Protein AF-0000000075745272 (afdb_homodimer)

InterPro domains:
  IPR007345 Polysaccharide pyruvyl transferase [PF04230] (27-335)

Foldseek 3Di:
DEAEEEEEDAPPQLFLQFVLLVLLQVVVLVVVDPHHYAYEYAYCDFDVVVCVVSVYGYDHFQDHNAVVVCPPHFTALPDPPHPVVRVVVLLVSLLPHQEYEYDDEEQLECVQDDCRTGSVNSLLVSLVSNLVSVRAYEHFAYAHAADDDLVSLVSVLVSQVSHPAAEHAFPVRVVSSVVNVRDHDDYYHAHRSSLRGDADDLCLLVVLCVVLVHDLPQAAEEEEEDAQPVVVVCRVLLLVQVLLLQQVQCVVDVRYAYEYQYSGQRPPHHRRRGSQSVLVVSLVPHPCSVRYGYSDDRDHNNSSLSNLLSHQEYEYADQVSCSSNLSSLHHYAYAYPDVVSCRNCVLLVNSVSYHHSSDHSVVPNVVVVVCSVVVVVRSVSSNVSSVVSNVRSCVSNVSRVVSSD/DEAEEEEEDAPPQLFLQFVLLVLLQVVVLVVVDPHHYAYEYAYCDFDPVSCVVSVYGYDHFQDHNAVVVCPPHFTALPDPPHPVVRVVVLLVSLLPHQEYEYDDEEQLECVQDDCRDGSVNSLLVSLVSNLVSVRAYEHFAYAHAADDDLVSLVSVLVSQVSHPAYEHAFPVRVVSSVVNVHDHDDYYHAHRSSLRGDADDLCLLVVLCVVLVHDLPQAAEEEEEDAQPVVVVCRVLLLVQVLLLQQVQCVVDVRYAYEYQYSGQRPPHHRRRGSQSVLVVSLVVHPCSVRYGYSDDRDHNNSSLSNLLSHQEYEYADQVSCSSNLSSLHHYAYAYPDVVSCRNCVLLVNSVSYHHSSDHSVVVNVVVVVCSVVVVVRSVSSNVSSVVSNVRSCVSNVSRVVSSD

Radius of gyration: 34.58 Å; Cα contacts (8 Å, |Δi|>4): 1620; chains: 2; bounding box: 52×107×75 Å

Secondary structure (DSSP, 8-state):
--EEEEEESSTTSSBHHHHHHHHHHHHHHHHH-SS-EEEEEEESS--HHHHHHHT-EEEE-SS-SSHHHHTT--STTSSTTS-THHHHHHHHHHHH-SEEEEEEEEEE--TT-BTTBSHHHHHHHHHHHHHHHT--EEEEEEEEPPP--HHHHHHHHHHHHHSSEEEES-HHHHHHHHHTTPPP-S-EE---GGGGSPPPPTTHHHHHHHHTT---TT-EEEEEE----GGGT-HHHHHHHHHHHHHHHHHH-TTEEEEE--SBB--SS-GGGBHHHHHHHHHTTSS-GGGEEE--S---HHHHHHHGGG-SEEEESSHHHHHHHHHTT--EEEEESSHHHHHHHHHTT-GGGEEETT--HHHHHHHHHHHHHTHHHHHHHHHHHHHHHHHHTHHHHHHHHHHH-/--EEEEEESSTTSSBHHHHHHHHHHHHHHHHH-SS-EEEEEEESS--HHHHHHHT-EEEE-SS-SSHHHHTT--STTSSTTS-HHHHHHHHHHHHH-SEEEEEEEEEE--TT-BTTBSHHHHHHHHHHHHHHHT--EEEEEEEEPPP--HHHHHHHHHHHHHSSEEEES-HHHHHHHHHTTPPP-S-EE---GGGGSPPPPTTHHHHHHHHTT---TT-EEEEEE----GGGT-HHHHHHHHHHHHHHHHHH-TTEEEEE--SBB--SS-GGGBHHHHHHHHHTTSS-GGGEEE--S---HHHHHHHGGG-SEEEESSHHHHHHHHHTT--EEEEESSHHHHHHHHHTT-GGGEEETT--HHHHHHHHHHHHHTHHHHHHHHHHHHHHHHHHTHHHHHHHHHHH-

Nearest PDB structures (foldseek):
  7ya2-assembly1_A  TM=5.835E-01  e=8.149E-07  Staphylococcus aureus subsp. aureus str. Newman
  6j7j-assembly1_A  TM=4.732E-01  e=2.424E-05  Pseudomonas aeruginosa PAO1
  6j7l-assembly1_A  TM=5.067E-01  e=7.510E-05  Pseudomonas aeruginosa PAO1
  2xj9-assembly1_B  TM=1.996E-01  e=5.469E+00  Caulobacter vibrioides
  2xa1-assembly2_B  TM=6.277E-01  e=3.450E-08  Pyrococcus horikoshii

pLDDT: mean 94.61, std 5.27, range [66.75, 98.81]

Structure (mmCIF, N/CA/C/O backbone):
data_AF-0000000075745272-model_v1
#
loop_
_entity.id
_entity.type
_entity.pdbx_description
1 polymer 'Polysaccharide pyruvyl transferase domain-containing protein'
#
loop_
_atom_site.group_PDB
_atom_site.id
_atom_site.type_symbol
_atom_site.label_atom_id
_atom_site.label_alt_id
_atom_site.label_comp_id
_atom_site.label_asym_id
_atom_site.label_entity_id
_atom_site.label_seq_id
_atom_site.pdbx_PDB_ins_code
_atom_site.Cartn_x
_atom_site.Cartn_y
_atom_site.Cartn_z
_atom_site.occupancy
_atom_site.B_iso_or_equiv
_atom_site.auth_seq_id
_atom_site.auth_comp_id
_atom_site.auth_asym_id
_atom_site.auth_atom_id
_atom_site.pdbx_PDB_model_num
ATOM 1 N N . MET A 1 1 ? 28.438 10.094 15.43 1 71 1 MET A N 1
ATOM 2 C CA . MET A 1 1 ? 27.406 9.445 14.641 1 71 1 MET A CA 1
ATOM 3 C C . MET A 1 1 ? 26.125 10.281 14.633 1 71 1 MET A C 1
ATOM 5 O O . MET A 1 1 ? 25.719 10.805 15.672 1 71 1 MET A O 1
ATOM 9 N N . SER A 1 2 ? 25.609 10.828 13.469 1 90.88 2 SER A N 1
ATOM 10 C CA . SER A 1 2 ? 24.516 11.781 13.352 1 90.88 2 SER A CA 1
ATOM 11 C C . SER A 1 2 ? 23.188 11.07 13.125 1 90.88 2 SER A C 1
ATOM 13 O O . SER A 1 2 ? 23.141 9.953 12.609 1 90.88 2 SER A O 1
ATOM 15 N N . TYR A 1 3 ? 22.141 11.625 13.781 1 96.81 3 TYR A N 1
ATOM 16 C CA . TYR A 1 3 ? 20.781 11.148 13.516 1 96.81 3 TYR A CA 1
ATOM 17 C C . TYR A 1 3 ? 20.203 11.82 12.281 1 96.81 3 TYR A C 1
ATOM 19 O O . TYR A 1 3 ? 20.406 13.023 12.062 1 96.81 3 TYR A O 1
ATOM 27 N N . ASN A 1 4 ? 19.562 10.992 11.469 1 98 4 ASN A N 1
ATOM 28 C CA . ASN A 1 4 ? 18.797 11.5 10.328 1 98 4 ASN A CA 1
ATOM 29 C C . ASN A 1 4 ? 17.297 11.344 10.555 1 98 4 ASN A C 1
ATOM 31 O O . ASN A 1 4 ? 16.781 10.227 10.648 1 98 4 ASN A O 1
ATOM 35 N N . ILE A 1 5 ? 16.609 12.492 10.617 1 98.56 5 ILE A N 1
ATOM 36 C CA . ILE A 1 5 ? 15.172 12.484 10.867 1 98.56 5 ILE A CA 1
ATOM 37 C C . ILE A 1 5 ? 14.438 13.094 9.672 1 98.56 5 ILE A C 1
ATOM 39 O O . ILE A 1 5 ? 14.805 14.172 9.195 1 98.56 5 ILE A O 1
ATOM 43 N N . LEU A 1 6 ? 13.469 12.391 9.195 1 98.56 6 LEU A N 1
ATOM 44 C CA . LEU A 1 6 ? 12.633 12.891 8.117 1 98.56 6 LEU A CA 1
ATOM 45 C C . LEU A 1 6 ? 11.32 13.453 8.664 1 98.56 6 LEU A C 1
ATOM 47 O O . LEU A 1 6 ? 10.711 12.859 9.555 1 98.56 6 LEU A O 1
ATOM 51 N N . LEU A 1 7 ? 10.938 14.594 8.164 1 98.38 7 LEU A N 1
ATOM 52 C CA . LEU A 1 7 ? 9.664 15.211 8.516 1 98.38 7 LEU A CA 1
ATOM 53 C C . LEU A 1 7 ? 8.766 15.336 7.289 1 98.38 7 LEU A C 1
ATOM 55 O O . LEU A 1 7 ? 9.242 15.641 6.191 1 98.38 7 LEU A O 1
ATOM 59 N N . TYR A 1 8 ? 7.547 15.023 7.438 1 97.31 8 TYR A N 1
ATOM 60 C CA . TYR A 1 8 ? 6.531 15.156 6.398 1 97.31 8 TYR A CA 1
ATOM 61 C C . TYR A 1 8 ? 5.262 15.797 6.953 1 97.31 8 TYR A C 1
ATOM 63 O O . TYR A 1 8 ? 4.699 15.312 7.938 1 97.31 8 TYR A O 1
ATOM 71 N N . GLY A 1 9 ? 4.781 16.859 6.402 1 93.5 9 GLY A N 1
ATOM 72 C CA . GLY A 1 9 ? 3.607 17.609 6.812 1 93.5 9 GLY A CA 1
ATOM 73 C C . GLY A 1 9 ? 3.289 18.766 5.883 1 93.5 9 GLY A C 1
ATOM 74 O O . GLY A 1 9 ? 3.645 18.734 4.703 1 93.5 9 GLY A O 1
ATOM 75 N N . GLY A 1 10 ? 2.406 19.672 6.32 1 91.19 10 GLY A N 1
ATOM 76 C CA . GLY A 1 10 ? 2.023 20.828 5.523 1 91.19 10 GLY A CA 1
ATOM 77 C C . GLY A 1 10 ? 3.039 21.953 5.578 1 91.19 10 GLY A C 1
ATOM 78 O O . GLY A 1 10 ? 2.678 23.109 5.793 1 91.19 10 GLY A O 1
ATOM 79 N N . TYR A 1 11 ? 4.293 21.609 5.246 1 92.12 11 TYR A N 1
ATOM 80 C CA . TYR A 1 11 ? 5.367 22.578 5.438 1 92.12 11 TYR A CA 1
ATOM 81 C C . TYR A 1 11 ? 5.641 23.359 4.156 1 92.12 11 TYR A C 1
ATOM 83 O O . TYR A 1 11 ? 5.285 22.906 3.064 1 92.12 11 TYR A O 1
ATOM 91 N N . THR A 1 12 ? 6.207 24.516 4.281 1 89.88 12 THR A N 1
ATOM 92 C CA . THR A 1 12 ? 6.684 25.406 3.219 1 89.88 12 THR A CA 1
ATOM 93 C C . THR A 1 12 ? 5.512 25.984 2.432 1 89.88 12 THR A C 1
ATOM 95 O O . THR A 1 12 ? 5.676 26.406 1.286 1 89.88 12 THR A O 1
ATOM 98 N N . LEU A 1 13 ? 4.332 25.906 2.959 1 89.5 13 LEU A N 1
ATOM 99 C CA . LEU A 1 13 ? 3.154 26.469 2.309 1 89.5 13 LEU A CA 1
ATOM 100 C C . LEU A 1 13 ? 2.805 27.828 2.904 1 89.5 13 LEU A C 1
ATOM 102 O O . LEU A 1 13 ? 1.648 28.25 2.855 1 89.5 13 LEU A O 1
ATOM 106 N N . TRP A 1 14 ? 3.709 28.375 3.561 1 91.25 14 TRP A N 1
ATOM 107 C CA . TRP A 1 14 ? 3.549 29.688 4.203 1 91.25 14 TRP A CA 1
ATOM 108 C C . TRP A 1 14 ? 2.375 29.672 5.176 1 91.25 14 TRP A C 1
ATOM 110 O O . TRP A 1 14 ? 1.568 30.594 5.199 1 91.25 14 TRP A O 1
ATOM 120 N N . SER A 1 15 ? 2.27 28.578 5.766 1 94 15 SER A N 1
ATOM 121 C CA . SER A 1 15 ? 1.338 28.422 6.879 1 94 15 SER A CA 1
ATOM 122 C C . SER A 1 15 ? 2.066 28.438 8.219 1 94 15 SER A C 1
ATOM 124 O O . SER A 1 15 ? 2.719 27.469 8.586 1 94 15 SER A O 1
ATOM 126 N N . ALA A 1 16 ? 1.923 29.531 8.898 1 95.19 16 ALA A N 1
ATOM 127 C CA . ALA A 1 16 ? 2.645 29.703 10.156 1 95.19 16 ALA A CA 1
ATOM 128 C C . ALA A 1 16 ? 2.273 28.609 11.156 1 95.19 16 ALA A C 1
ATOM 130 O O . ALA A 1 16 ? 3.125 28.141 11.914 1 95.19 16 ALA A O 1
ATOM 131 N N . GLY A 1 17 ? 1.051 28.219 11.094 1 94.88 17 GLY A N 1
ATOM 132 C CA . GLY A 1 17 ? 0.548 27.219 12.031 1 94.88 17 GLY A CA 1
ATOM 133 C C . GLY A 1 17 ? 1.119 25.844 11.797 1 94.88 17 GLY A C 1
ATOM 134 O O . GLY A 1 17 ? 1.261 25.047 12.734 1 94.88 17 GLY A O 1
ATOM 135 N N . ASP A 1 18 ? 1.436 25.516 10.617 1 94.06 18 ASP A N 1
ATOM 136 C CA . ASP A 1 18 ? 1.997 24.203 10.289 1 94.06 18 ASP A CA 1
ATOM 137 C C . ASP A 1 18 ? 3.504 24.188 10.531 1 94.06 18 ASP A C 1
ATOM 139 O O . ASP A 1 18 ? 4.062 23.141 10.891 1 94.06 18 ASP A O 1
ATOM 143 N N . ASP A 1 19 ? 4.121 25.312 10.375 1 96.62 19 ASP A N 1
ATOM 144 C CA . ASP A 1 19 ? 5.57 25.375 10.539 1 96.62 19 ASP A CA 1
ATOM 145 C C . ASP A 1 19 ? 5.957 25.453 12.016 1 96.62 19 ASP A C 1
ATOM 147 O O . ASP A 1 19 ? 7.035 24.984 12.398 1 96.62 19 ASP A O 1
ATOM 151 N N . ALA A 1 20 ? 5.066 25.969 12.812 1 97.25 20 ALA A N 1
ATOM 152 C CA . ALA A 1 20 ? 5.375 26.188 14.219 1 97.25 20 ALA A CA 1
ATOM 153 C C . ALA A 1 20 ? 5.617 24.875 14.953 1 97.25 20 ALA A C 1
ATOM 155 O O . ALA A 1 20 ? 6.605 24.734 15.68 1 97.25 20 ALA A O 1
ATOM 156 N N . PRO A 1 21 ? 4.734 23.859 14.781 1 97.5 21 PRO A N 1
ATOM 157 C CA . PRO A 1 21 ? 5 22.578 15.438 1 97.5 21 PRO A CA 1
ATOM 158 C C . PRO A 1 21 ? 6.316 21.953 15 1 97.5 21 PRO A C 1
ATOM 160 O O . PRO A 1 21 ? 7.027 21.359 15.812 1 97.5 21 PRO A O 1
ATOM 163 N N . MET A 1 22 ? 6.645 22.062 13.75 1 97.56 22 MET A N 1
ATOM 164 C CA . MET A 1 22 ? 7.914 21.547 13.25 1 97.56 22 MET A CA 1
ATOM 165 C C . MET A 1 22 ? 9.094 22.25 13.922 1 97.56 22 MET A C 1
ATOM 167 O O . MET A 1 22 ? 10.047 21.609 14.352 1 97.56 22 MET A O 1
ATOM 171 N N . HIS A 1 23 ? 8.969 23.578 14.008 1 97.44 23 HIS A N 1
ATOM 172 C CA . HIS A 1 23 ? 10.016 24.375 14.625 1 97.44 23 HIS A CA 1
ATOM 173 C C . HIS A 1 23 ? 10.219 23.984 16.094 1 97.44 23 HIS A C 1
ATOM 175 O O . HIS A 1 23 ? 11.359 23.891 16.562 1 97.44 23 HIS A O 1
ATOM 181 N N . PHE A 1 24 ? 9.156 23.75 16.781 1 97.81 24 PHE A N 1
ATOM 182 C CA . PHE A 1 24 ? 9.203 23.297 18.156 1 97.81 24 PHE A CA 1
ATOM 183 C C . PHE A 1 24 ? 9.961 21.984 18.281 1 97.81 24 PHE A C 1
ATOM 185 O O . PHE A 1 24 ? 10.938 21.891 19.031 1 97.81 24 PHE A O 1
ATOM 192 N N . LEU A 1 25 ? 9.547 21.016 17.5 1 98.12 25 LEU A N 1
ATOM 193 C CA . LEU A 1 25 ? 10.078 19.656 17.641 1 98.12 25 LEU A CA 1
ATOM 194 C C . LEU A 1 25 ? 11.555 19.609 17.25 1 98.12 25 LEU A C 1
ATOM 196 O O . LEU A 1 25 ? 12.367 19.016 17.969 1 98.12 25 LEU A O 1
ATOM 200 N N . THR A 1 26 ? 11.922 20.25 16.125 1 97.81 26 THR A N 1
ATOM 201 C CA . THR A 1 26 ? 13.305 20.219 15.664 1 97.81 26 THR A CA 1
ATOM 202 C C . THR A 1 26 ? 14.227 20.938 16.641 1 97.81 26 THR A C 1
ATOM 204 O O . THR A 1 26 ? 15.32 20.438 16.953 1 97.81 26 THR A O 1
ATOM 207 N N . THR A 1 27 ? 13.758 22.062 17.203 1 97.31 27 THR A N 1
ATOM 208 C CA . THR A 1 27 ? 14.562 22.812 18.156 1 97.31 27 THR A CA 1
ATOM 209 C C . THR A 1 27 ? 14.758 22.016 19.438 1 97.31 27 THR A C 1
ATOM 211 O O . THR A 1 27 ? 15.875 21.906 19.953 1 97.31 27 THR A O 1
ATOM 214 N N . GLN A 1 28 ? 13.695 21.438 19.938 1 97.69 28 GLN A N 1
ATOM 215 C CA . GLN A 1 28 ? 13.758 20.719 21.203 1 97.69 28 GLN A CA 1
ATOM 216 C C . GLN A 1 28 ? 14.57 19.438 21.078 1 97.69 28 GLN A C 1
ATOM 218 O O . GLN A 1 28 ? 15.258 19.031 22.016 1 97.69 28 GLN A O 1
ATOM 223 N N . LEU A 1 29 ? 14.477 18.75 19.922 1 97.56 29 LEU A N 1
ATOM 224 C CA . LEU A 1 29 ? 15.258 17.531 19.703 1 97.56 29 LEU A CA 1
ATOM 225 C C . LEU A 1 29 ? 16.75 17.844 19.656 1 97.56 29 LEU A C 1
ATOM 227 O O . LEU A 1 29 ? 17.562 17.094 20.203 1 97.56 29 LEU A O 1
ATOM 231 N N . LYS A 1 30 ? 17.094 18.938 19 1 96.25 30 LYS A N 1
ATOM 232 C CA . LYS A 1 30 ? 18.5 19.344 18.953 1 96.25 30 LYS A CA 1
ATOM 233 C C . LYS A 1 30 ? 19.031 19.641 20.359 1 96.25 30 LYS A C 1
ATOM 235 O O . LYS A 1 30 ? 20.188 19.344 20.656 1 96.25 30 LYS A O 1
ATOM 240 N N . ASN A 1 31 ? 18.172 20.141 21.188 1 95.5 31 ASN A N 1
ATOM 241 C CA . ASN A 1 31 ? 18.562 20.5 22.547 1 95.5 31 ASN A CA 1
ATOM 242 C C . ASN A 1 31 ? 18.641 19.266 23.438 1 95.5 31 ASN A C 1
ATOM 244 O O . ASN A 1 31 ? 19.281 19.281 24.484 1 95.5 31 ASN A O 1
ATOM 248 N N . LYS A 1 32 ? 18 18.234 23.078 1 94.75 32 LYS A N 1
ATOM 249 C CA . LYS A 1 32 ? 17.859 17.031 23.906 1 94.75 32 LYS A CA 1
ATOM 250 C C . LYS A 1 32 ? 19.125 16.188 23.875 1 94.75 32 LYS A C 1
ATOM 252 O O . LYS A 1 32 ? 19.359 15.359 24.75 1 94.75 32 LYS A O 1
ATOM 257 N N . THR A 1 33 ? 20 16.344 22.891 1 93.81 33 THR A N 1
ATOM 258 C CA . THR A 1 33 ? 21.172 15.5 22.734 1 93.81 33 THR A CA 1
ATOM 259 C C . THR A 1 33 ? 22.359 16.297 22.188 1 93.81 33 THR A C 1
ATOM 261 O O . THR A 1 33 ? 22.172 17.359 21.578 1 93.81 33 THR A O 1
ATOM 264 N N . ASP A 1 34 ? 23.547 15.75 22.391 1 92.69 34 ASP A N 1
ATOM 265 C CA . ASP A 1 34 ? 24.766 16.359 21.875 1 92.69 34 ASP A CA 1
ATOM 266 C C . ASP A 1 34 ? 25.109 15.836 20.484 1 92.69 34 ASP A C 1
ATOM 268 O O . ASP A 1 34 ? 25.953 16.391 19.797 1 92.69 34 ASP A O 1
ATOM 272 N N . LYS A 1 35 ? 24.391 14.875 20.156 1 93 35 LYS A N 1
ATOM 273 C CA . LYS A 1 35 ? 24.609 14.336 18.812 1 93 35 LYS A CA 1
ATOM 274 C C . LYS A 1 35 ? 24.031 15.258 17.75 1 93 35 LYS A C 1
ATOM 276 O O . LYS A 1 35 ? 22.969 15.859 17.953 1 93 35 LYS A O 1
ATOM 281 N N . ASP A 1 36 ? 24.656 15.219 16.672 1 95.69 36 ASP A N 1
ATOM 282 C CA . ASP A 1 36 ? 24.141 16.016 15.555 1 95.69 36 ASP A CA 1
ATOM 283 C C . ASP A 1 36 ? 22.875 15.375 14.984 1 95.69 36 ASP A C 1
ATOM 285 O O . ASP A 1 36 ? 22.781 14.148 14.859 1 95.69 36 ASP A O 1
ATOM 289 N N . ILE A 1 37 ? 21.953 16.25 14.703 1 97.44 37 ILE A N 1
ATOM 290 C CA . ILE A 1 37 ? 20.719 15.789 14.055 1 97.44 37 ILE A CA 1
ATOM 291 C C . ILE A 1 37 ? 20.531 16.516 12.734 1 97.44 37 ILE A C 1
ATOM 293 O O . ILE A 1 37 ? 20.562 17.75 12.688 1 97.44 37 ILE A O 1
ATOM 297 N N . LYS A 1 38 ? 20.359 15.742 11.68 1 97.81 38 LYS A N 1
ATOM 298 C CA . LYS A 1 38 ? 20 16.281 10.375 1 97.81 38 LYS A CA 1
ATOM 299 C C . LYS A 1 38 ? 18.531 16.078 10.078 1 97.81 38 LYS A C 1
ATOM 301 O O . LYS A 1 38 ? 18.016 14.953 10.164 1 97.81 38 LYS A O 1
ATOM 306 N N . PHE A 1 39 ? 17.922 17.234 9.766 1 98.31 39 PHE A N 1
ATOM 307 C CA . PHE A 1 39 ? 16.5 17.172 9.453 1 98.31 39 PHE A CA 1
ATOM 308 C C . PHE A 1 39 ? 16.266 17.312 7.953 1 98.31 39 PHE A C 1
ATOM 310 O O . PHE A 1 39 ? 16.734 18.266 7.336 1 98.31 39 PHE A O 1
ATOM 317 N N . THR A 1 40 ? 15.594 16.344 7.363 1 98.19 40 THR A N 1
ATOM 318 C CA . THR A 1 40 ? 15.094 16.453 5.996 1 98.19 40 THR A CA 1
ATOM 319 C C . THR A 1 40 ? 13.57 16.609 5.988 1 98.19 40 THR A C 1
ATOM 321 O O . THR A 1 40 ? 12.859 15.828 6.625 1 98.19 40 THR A O 1
ATOM 324 N N . VAL A 1 41 ? 13.078 17.641 5.281 1 97.94 41 VAL A N 1
ATOM 325 C CA . VAL A 1 41 ? 11.648 17.938 5.246 1 97.94 41 VAL A CA 1
ATOM 326 C C . VAL A 1 41 ? 11.109 17.719 3.834 1 97.94 41 VAL A C 1
ATOM 328 O O . VAL A 1 41 ? 11.5 18.422 2.898 1 97.94 41 VAL A O 1
ATOM 331 N N . PHE A 1 42 ? 10.219 16.75 3.719 1 96.44 42 PHE A N 1
ATOM 332 C CA . PHE A 1 42 ? 9.523 16.594 2.447 1 96.44 42 PHE A CA 1
ATOM 333 C C . PHE A 1 42 ? 8.367 17.578 2.33 1 96.44 42 PHE A C 1
ATOM 335 O O . PHE A 1 42 ? 7.527 17.672 3.227 1 96.44 42 PHE A O 1
ATOM 342 N N . CYS A 1 43 ? 8.367 18.312 1.27 1 95.12 43 CYS A N 1
ATOM 343 C CA . CYS A 1 43 ? 7.359 19.344 1.088 1 95.12 43 CYS A CA 1
ATOM 344 C C . CYS A 1 43 ? 7.074 19.578 -0.391 1 95.12 43 CYS A C 1
ATOM 346 O O . CYS A 1 43 ? 7.809 19.094 -1.253 1 95.12 43 CYS A O 1
ATOM 348 N N . ARG A 1 44 ? 6.012 20.25 -0.631 1 92.94 44 ARG A N 1
ATOM 349 C CA . ARG A 1 44 ? 5.59 20.5 -2.008 1 92.94 44 ARG A CA 1
ATOM 350 C C . ARG A 1 44 ? 6.562 21.438 -2.715 1 92.94 44 ARG A C 1
ATOM 352 O O . ARG A 1 44 ? 6.844 21.266 -3.902 1 92.94 44 ARG A O 1
ATOM 359 N N . HIS A 1 45 ? 7.066 22.469 -1.916 1 93.94 45 HIS A N 1
ATOM 360 C CA . HIS A 1 45 ? 7.93 23.484 -2.482 1 93.94 45 HIS A CA 1
ATOM 361 C C . HIS A 1 45 ? 9.234 23.594 -1.703 1 93.94 45 HIS A C 1
ATOM 363 O O . HIS A 1 45 ? 9.352 24.422 -0.791 1 93.94 45 HIS A O 1
ATOM 369 N N . PRO A 1 46 ? 10.219 22.812 -2.135 1 95.62 46 PRO A N 1
ATOM 370 C CA . PRO A 1 46 ? 11.516 23.062 -1.493 1 95.62 46 PRO A CA 1
ATOM 371 C C . PRO A 1 46 ? 11.93 24.531 -1.545 1 95.62 46 PRO A C 1
ATOM 373 O O . PRO A 1 46 ? 11.703 25.203 -2.555 1 95.62 46 PRO A O 1
ATOM 376 N N . ASN A 1 47 ? 12.453 25.016 -0.442 1 93.94 47 ASN A N 1
ATOM 377 C CA . ASN A 1 47 ? 12.703 26.453 -0.275 1 93.94 47 ASN A CA 1
ATOM 378 C C . ASN A 1 47 ? 13.977 26.703 0.529 1 93.94 47 ASN A C 1
ATOM 380 O O . ASN A 1 47 ? 14.055 26.359 1.71 1 93.94 47 ASN A O 1
ATOM 384 N N . THR A 1 48 ? 14.93 27.438 -0.031 1 94.81 48 THR A N 1
ATOM 385 C CA . THR A 1 48 ? 16.219 27.672 0.601 1 94.81 48 THR A CA 1
ATOM 386 C C . THR A 1 48 ? 16.078 28.609 1.797 1 94.81 48 THR A C 1
ATOM 388 O O . THR A 1 48 ? 16.781 28.469 2.797 1 94.81 48 THR A O 1
ATOM 391 N N . GLU A 1 49 ? 15.242 29.594 1.691 1 93.44 49 GLU A N 1
ATOM 392 C CA . GLU A 1 49 ? 15.016 30.484 2.812 1 93.44 49 GLU A CA 1
ATOM 393 C C . GLU A 1 49 ? 14.461 29.734 4.02 1 93.44 49 GLU A C 1
ATOM 395 O O . GLU A 1 49 ? 14.859 30 5.156 1 93.44 49 GLU A O 1
ATOM 400 N N . PHE A 1 50 ? 13.57 28.875 3.693 1 95.81 50 PHE A N 1
ATOM 401 C CA . PHE A 1 50 ? 13 28.016 4.727 1 95.81 50 PHE A CA 1
ATOM 402 C C . PHE A 1 50 ? 14.078 27.156 5.379 1 95.81 50 PHE A C 1
ATOM 404 O O . PHE A 1 50 ? 14.141 27.062 6.605 1 95.81 50 PHE A O 1
ATOM 411 N N . ASP A 1 51 ? 14.992 26.609 4.578 1 97.56 51 ASP A N 1
ATOM 412 C CA . ASP A 1 51 ? 16.078 25.766 5.047 1 97.56 51 ASP A CA 1
ATOM 413 C C . ASP A 1 51 ? 16.969 26.516 6.047 1 97.56 51 ASP A C 1
ATOM 415 O O . ASP A 1 51 ? 17.312 25.984 7.102 1 97.56 51 ASP A O 1
ATOM 419 N N . THR A 1 52 ? 17.219 27.703 5.645 1 96.44 52 THR A N 1
ATOM 420 C CA . THR A 1 52 ? 18.125 28.516 6.457 1 96.44 52 THR A CA 1
ATOM 421 C C . THR A 1 52 ? 17.453 28.938 7.762 1 96.44 52 THR A C 1
ATOM 423 O O . THR A 1 52 ? 18.062 28.844 8.836 1 96.44 52 THR A O 1
ATOM 426 N N . TYR A 1 53 ? 16.219 29.359 7.691 1 94.81 53 TYR A N 1
ATOM 427 C CA . TYR A 1 53 ? 15.516 29.875 8.859 1 94.81 53 TYR A CA 1
ATOM 428 C C . TYR A 1 53 ? 15.305 28.797 9.898 1 94.81 53 TYR A C 1
ATOM 430 O O . TYR A 1 53 ? 15.477 29.031 11.102 1 94.81 53 TYR A O 1
ATOM 438 N N . TYR A 1 54 ? 14.953 27.609 9.461 1 96.31 54 TYR A N 1
ATOM 439 C CA . TYR A 1 54 ? 14.562 26.547 10.383 1 96.31 54 TYR A CA 1
ATOM 440 C C . TYR A 1 54 ? 15.68 25.516 10.539 1 96.31 54 TYR A C 1
ATOM 442 O O . TYR A 1 54 ? 15.555 24.562 11.32 1 96.31 54 TYR A O 1
ATOM 450 N N . ASN A 1 55 ? 16.797 25.641 9.844 1 96.12 55 ASN A N 1
ATOM 451 C CA . ASN A 1 55 ? 17.938 24.734 9.867 1 96.12 55 ASN A CA 1
ATOM 452 C C . ASN A 1 55 ? 17.531 23.312 9.492 1 96.12 55 ASN A C 1
ATOM 454 O O . ASN A 1 55 ? 17.766 22.375 10.258 1 96.12 55 ASN A O 1
ATOM 458 N N . VAL A 1 56 ? 16.891 23.219 8.336 1 97.81 56 VAL A N 1
ATOM 459 C CA . VAL A 1 56 ? 16.469 21.938 7.773 1 97.81 56 VAL A CA 1
ATOM 460 C C . VAL A 1 56 ? 16.844 21.875 6.293 1 97.81 56 VAL A C 1
ATOM 462 O O . VAL A 1 56 ? 17.422 22.812 5.75 1 97.81 56 VAL A O 1
ATOM 465 N N . LYS A 1 57 ? 16.719 20.734 5.711 1 98.06 57 LYS A N 1
ATOM 466 C CA . LYS A 1 57 ? 16.859 20.547 4.266 1 98.06 57 LYS A CA 1
ATOM 467 C C . LYS A 1 57 ? 15.555 20.062 3.643 1 98.06 57 LYS A C 1
ATOM 469 O O . LYS A 1 57 ? 15.07 18.984 3.963 1 98.06 57 LYS A O 1
ATOM 474 N N . THR A 1 58 ? 14.984 20.891 2.727 1 97.81 58 THR A N 1
ATOM 475 C CA . THR A 1 58 ? 13.711 20.531 2.107 1 97.81 58 THR A CA 1
ATOM 476 C C . THR A 1 58 ? 13.93 19.734 0.822 1 97.81 58 THR A C 1
ATOM 478 O O . THR A 1 58 ? 14.898 19.984 0.093 1 97.81 58 THR A O 1
ATOM 481 N N . LYS A 1 59 ? 13.125 18.766 0.595 1 96.56 59 LYS A N 1
ATOM 482 C CA . LYS A 1 59 ? 13.07 17.984 -0.631 1 96.56 59 LYS A CA 1
ATOM 483 C C . LYS A 1 59 ? 11.633 17.828 -1.124 1 96.56 59 LYS A C 1
ATOM 485 O O . LYS A 1 59 ? 10.695 17.859 -0.328 1 96.56 59 LYS A O 1
ATOM 490 N N . GLN A 1 60 ? 11.492 17.656 -2.336 1 94.94 60 GLN A N 1
ATOM 491 C CA . GLN A 1 60 ? 10.148 17.578 -2.9 1 94.94 60 GLN A CA 1
ATOM 492 C C . GLN A 1 60 ? 9.445 16.297 -2.469 1 94.94 60 GLN A C 1
ATOM 494 O O . GLN A 1 60 ? 10.039 15.211 -2.5 1 94.94 60 GLN A O 1
ATOM 499 N N . ASN A 1 61 ? 8.203 16.438 -2.066 1 94.5 61 ASN A N 1
ATOM 500 C CA . ASN A 1 61 ? 7.402 15.297 -1.644 1 94.5 61 ASN A CA 1
ATOM 501 C C . ASN A 1 61 ? 6.641 14.68 -2.812 1 94.5 61 ASN A C 1
ATOM 503 O O . ASN A 1 61 ? 7.082 14.758 -3.961 1 94.5 61 ASN A O 1
ATOM 507 N N . PHE A 1 62 ? 5.414 14.008 -2.543 1 92.88 62 PHE A N 1
ATOM 508 C CA . PHE A 1 62 ? 4.645 13.281 -3.543 1 92.88 62 PHE A CA 1
ATOM 509 C C . PHE A 1 62 ? 3.812 14.234 -4.391 1 92.88 62 PHE A C 1
ATOM 511 O O . PHE A 1 62 ? 3.156 13.812 -5.344 1 92.88 62 PHE A O 1
ATOM 518 N N . GLU A 1 63 ? 3.812 15.438 -4.008 1 91.62 63 GLU A N 1
ATOM 519 C CA . GLU A 1 63 ? 2.932 16.391 -4.688 1 91.62 63 GLU A CA 1
ATOM 520 C C . GLU A 1 63 ? 3.629 17.031 -5.879 1 91.62 63 GLU A C 1
ATOM 522 O O . GLU A 1 63 ? 4.84 17.266 -5.848 1 91.62 63 GLU A O 1
ATOM 527 N N . TYR A 1 64 ? 2.811 17.312 -6.875 1 90.94 64 TYR A N 1
ATOM 528 C CA . TYR A 1 64 ? 3.293 18.125 -7.98 1 90.94 64 TYR A CA 1
ATOM 529 C C . TYR A 1 64 ? 3.408 19.578 -7.57 1 90.94 64 TYR A C 1
ATOM 531 O O . TYR A 1 64 ? 2.812 20 -6.578 1 90.94 64 TYR A O 1
ATOM 539 N N . LYS A 1 65 ? 4.094 20.344 -8.32 1 87.5 65 LYS A N 1
ATOM 540 C CA . LYS A 1 65 ? 4.375 21.734 -7.977 1 87.5 65 LYS A CA 1
ATOM 541 C C . LYS A 1 65 ? 3.1 22.578 -7.984 1 87.5 65 LYS A C 1
ATOM 543 O O . LYS A 1 65 ? 2.984 23.547 -7.234 1 87.5 65 LYS A O 1
ATOM 548 N N . THR A 1 66 ? 2.15 22.172 -8.797 1 85.75 66 THR A N 1
ATOM 549 C CA . THR A 1 66 ? 0.905 22.938 -8.883 1 85.75 66 THR A CA 1
ATOM 550 C C . THR A 1 66 ? -0.297 21.984 -8.906 1 85.75 66 THR A C 1
ATOM 552 O O . THR A 1 66 ? -0.163 20.812 -9.25 1 85.75 66 THR A O 1
ATOM 555 N N . LYS A 1 67 ? -1.447 22.484 -8.547 1 80.94 67 LYS A N 1
ATOM 556 C CA . LYS A 1 67 ? -2.682 21.703 -8.594 1 80.94 67 LYS A CA 1
ATOM 557 C C . LYS A 1 67 ? -3.021 21.297 -10.023 1 80.94 67 LYS A C 1
ATOM 559 O O . LYS A 1 67 ? -3.578 20.234 -10.258 1 80.94 67 LYS A O 1
ATOM 564 N N . GLU A 1 68 ? -2.734 22.219 -10.891 1 83.25 68 GLU A N 1
ATOM 565 C CA . GLU A 1 68 ? -2.98 21.922 -12.297 1 83.25 68 GLU A CA 1
ATOM 566 C C . GLU A 1 68 ? -2.217 20.688 -12.75 1 83.25 68 GLU A C 1
ATOM 568 O O . GLU A 1 68 ? -2.768 19.828 -13.438 1 83.25 68 GLU A O 1
ATOM 573 N N . LEU A 1 69 ? -0.98 20.594 -12.32 1 86.25 69 LEU A N 1
ATOM 574 C CA . LEU A 1 69 ? -0.144 19.453 -12.688 1 86.25 69 LEU A CA 1
ATOM 575 C C . LEU A 1 69 ? -0.627 18.188 -12 1 86.25 69 LEU A C 1
ATOM 577 O O . LEU A 1 69 ? -0.383 17.078 -12.484 1 86.25 69 LEU A O 1
ATOM 581 N N . SER A 1 70 ? -1.26 18.359 -10.875 1 85.88 70 SER A N 1
ATOM 582 C CA . SER A 1 70 ? -1.72 17.234 -10.086 1 85.88 70 SER A CA 1
ATOM 583 C C . SER A 1 70 ? -3.066 16.719 -10.586 1 85.88 70 SER A C 1
ATOM 585 O O . SER A 1 70 ? -3.475 15.602 -10.242 1 85.88 70 SER A O 1
ATOM 587 N N . SER A 1 71 ? -3.766 17.562 -11.312 1 82.06 71 SER A N 1
ATOM 588 C CA . SER A 1 71 ? -5.125 17.234 -11.727 1 82.06 71 SER A CA 1
ATOM 589 C C . SER A 1 71 ? -5.16 15.914 -12.492 1 82.06 71 SER A C 1
ATOM 591 O O . SER A 1 71 ? -4.414 15.734 -13.461 1 82.06 71 SER A O 1
ATOM 593 N N . GLY A 1 72 ? -6.004 14.992 -11.953 1 76.75 72 GLY A N 1
ATOM 594 C CA . GLY A 1 72 ? -6.195 13.711 -12.617 1 76.75 72 GLY A CA 1
ATOM 595 C C . GLY A 1 72 ? -5.059 12.742 -12.375 1 76.75 72 GLY A C 1
ATOM 596 O O . GLY A 1 72 ? -5.004 11.672 -13 1 76.75 72 GLY A O 1
ATOM 597 N N . ARG A 1 73 ? -4.137 13.102 -11.531 1 83.94 73 ARG A N 1
ATOM 598 C CA . ARG A 1 73 ? -2.961 12.266 -11.312 1 83.94 73 ARG A CA 1
ATOM 599 C C . ARG A 1 73 ? -2.906 11.75 -9.883 1 83.94 73 ARG A C 1
ATOM 601 O O . ARG A 1 73 ? -3.463 12.375 -8.969 1 83.94 73 ARG A O 1
ATOM 608 N N . TRP A 1 74 ? -2.238 10.695 -9.766 1 87.56 74 TRP A N 1
ATOM 609 C CA . TRP A 1 74 ? -1.892 10.188 -8.438 1 87.56 74 TRP A CA 1
ATOM 610 C C . TRP A 1 74 ? -0.64 10.875 -7.902 1 87.56 74 TRP A C 1
ATOM 612 O O . TRP A 1 74 ? -0.194 11.883 -8.453 1 87.56 74 TRP A O 1
ATOM 622 N N . MET A 1 75 ? -0.144 10.359 -6.867 1 90.38 75 MET A N 1
ATOM 623 C CA . MET A 1 75 ? 1.095 10.867 -6.285 1 90.38 75 MET A CA 1
ATOM 624 C C . MET A 1 75 ? 2.236 10.805 -7.297 1 90.38 75 MET A C 1
ATOM 626 O O . MET A 1 75 ? 2.318 9.867 -8.094 1 90.38 75 MET A O 1
ATOM 630 N N . ARG A 1 76 ? 3.059 11.789 -7.207 1 90.12 76 ARG A N 1
ATOM 631 C CA . ARG A 1 76 ? 4.238 11.852 -8.062 1 90.12 76 ARG A CA 1
ATOM 632 C C . ARG A 1 76 ? 5.047 10.555 -7.973 1 90.12 76 ARG A C 1
ATOM 634 O O . ARG A 1 76 ? 5.27 10.039 -6.875 1 90.12 76 ARG A O 1
ATOM 641 N N . GLY A 1 77 ? 5.41 9.984 -9.125 1 88.5 77 GLY A N 1
ATOM 642 C CA . GLY A 1 77 ? 6.168 8.742 -9.172 1 88.5 77 GLY A CA 1
ATOM 643 C C . GLY A 1 77 ? 5.305 7.527 -9.445 1 88.5 77 GLY A C 1
ATOM 644 O O . GLY A 1 77 ? 5.82 6.465 -9.797 1 88.5 77 GLY A O 1
ATOM 645 N N . LEU A 1 78 ? 3.969 7.715 -9.359 1 87.12 78 LEU A N 1
ATOM 646 C CA . LEU A 1 78 ? 3.08 6.57 -9.508 1 87.12 78 LEU A CA 1
ATOM 647 C C . LEU A 1 78 ? 2.283 6.664 -10.805 1 87.12 78 LEU A C 1
ATOM 649 O O . LEU A 1 78 ? 1.424 5.824 -11.078 1 87.12 78 LEU A O 1
ATOM 653 N N . ASN A 1 79 ? 2.555 7.703 -11.531 1 84 79 ASN A N 1
ATOM 654 C CA . ASN A 1 79 ? 1.869 7.855 -12.805 1 84 79 ASN A CA 1
ATOM 655 C C . ASN A 1 79 ? 2.73 7.359 -13.969 1 84 79 ASN A C 1
ATOM 657 O O . ASN A 1 79 ? 3.959 7.344 -13.867 1 84 79 ASN A O 1
ATOM 661 N N . SER A 1 80 ? 2.119 6.879 -15.047 1 76.31 80 SER A N 1
ATOM 662 C CA . SER A 1 80 ? 2.814 6.258 -16.172 1 76.31 80 SER A CA 1
ATOM 663 C C . SER A 1 80 ? 3.855 7.203 -16.766 1 76.31 80 SER A C 1
ATOM 665 O O . SER A 1 80 ? 4.906 6.758 -17.234 1 76.31 80 SER A O 1
ATOM 667 N N . SER A 1 81 ? 3.576 8.477 -16.719 1 80.31 81 SER A N 1
ATOM 668 C CA . SER A 1 81 ? 4.461 9.453 -17.344 1 80.31 81 SER A CA 1
ATOM 669 C C . SER A 1 81 ? 5.539 9.922 -16.375 1 80.31 81 SER A C 1
ATOM 671 O O . SER A 1 81 ? 6.469 10.633 -16.75 1 80.31 81 SER A O 1
ATOM 673 N N . ASP A 1 82 ? 5.395 9.492 -15.125 1 86.5 82 ASP A N 1
ATOM 674 C CA . ASP A 1 82 ? 6.336 9.969 -14.109 1 86.5 82 ASP A CA 1
ATOM 675 C C . ASP A 1 82 ? 7.641 9.18 -14.156 1 86.5 82 ASP A C 1
ATOM 677 O O . ASP A 1 82 ? 7.664 8.039 -14.633 1 86.5 82 ASP A O 1
ATOM 681 N N . ASN A 1 83 ? 8.719 9.797 -13.703 1 87.94 83 ASN A N 1
ATOM 682 C CA . ASN A 1 83 ? 9.953 9.078 -13.414 1 87.94 83 ASN A CA 1
ATOM 683 C C . ASN A 1 83 ? 9.867 8.32 -12.094 1 87.94 83 ASN A C 1
ATOM 685 O O . ASN A 1 83 ? 9.594 8.914 -11.047 1 87.94 83 ASN A O 1
ATOM 689 N N . ARG A 1 84 ? 10.133 7.02 -12.125 1 87.56 84 ARG A N 1
ATOM 690 C CA . ARG A 1 84 ? 10.047 6.203 -10.914 1 87.56 84 ARG A CA 1
ATOM 691 C C . ARG A 1 84 ? 11.062 6.656 -9.875 1 87.56 84 ARG A C 1
ATOM 693 O O . ARG A 1 84 ? 10.906 6.387 -8.68 1 87.56 84 ARG A O 1
ATOM 700 N N . LYS A 1 85 ? 12.047 7.34 -10.352 1 88.88 85 LYS A N 1
ATOM 701 C CA . LYS A 1 85 ? 13.078 7.875 -9.461 1 88.88 85 LYS A CA 1
ATOM 702 C C . LYS A 1 85 ? 12.469 8.805 -8.414 1 88.88 85 LYS A C 1
ATOM 704 O O . LYS A 1 85 ? 12.961 8.883 -7.289 1 88.88 85 LYS A O 1
ATOM 709 N N . ASP A 1 86 ? 11.312 9.445 -8.75 1 89.25 86 ASP A N 1
ATOM 710 C CA . ASP A 1 86 ? 10.633 10.344 -7.824 1 89.25 86 ASP A CA 1
ATOM 711 C C . ASP A 1 86 ? 10.148 9.594 -6.59 1 89.25 86 ASP A C 1
ATOM 713 O O . ASP A 1 86 ? 10.258 10.094 -5.469 1 89.25 86 ASP A O 1
ATOM 717 N N . LEU A 1 87 ? 9.641 8.461 -6.824 1 89.44 87 LEU A N 1
ATOM 718 C CA . LEU A 1 87 ? 9.172 7.617 -5.727 1 89.44 87 LEU A CA 1
ATOM 719 C C . LEU A 1 87 ? 10.336 6.934 -5.023 1 89.44 87 LEU A C 1
ATOM 721 O O . LEU A 1 87 ? 10.367 6.867 -3.791 1 89.44 87 LEU A O 1
ATOM 725 N N . LEU A 1 88 ? 11.266 6.461 -5.781 1 90.81 88 LEU A N 1
ATOM 726 C CA . LEU A 1 88 ? 12.398 5.715 -5.254 1 90.81 88 LEU A CA 1
ATOM 727 C C . LEU A 1 88 ? 13.266 6.602 -4.359 1 90.81 88 LEU A C 1
ATOM 729 O O . LEU A 1 88 ? 13.836 6.125 -3.375 1 90.81 88 LEU A O 1
ATOM 733 N N . ASP A 1 89 ? 13.375 7.816 -4.719 1 93.12 89 ASP A N 1
ATOM 734 C CA . ASP A 1 89 ? 14.156 8.75 -3.912 1 93.12 89 ASP A CA 1
ATOM 735 C C . ASP A 1 89 ? 13.562 8.906 -2.516 1 93.12 89 ASP A C 1
ATOM 737 O O . ASP A 1 89 ? 14.289 8.938 -1.522 1 93.12 89 ASP A O 1
ATOM 741 N N . ILE A 1 90 ? 12.305 9.039 -2.475 1 94.31 90 ILE A N 1
ATOM 742 C CA . ILE A 1 90 ? 11.617 9.18 -1.194 1 94.31 90 ILE A CA 1
ATOM 743 C C . ILE A 1 90 ? 11.82 7.91 -0.363 1 94.31 90 ILE A C 1
ATOM 745 O O . ILE A 1 90 ? 12.18 7.984 0.814 1 94.31 90 ILE A O 1
ATOM 749 N N . ALA A 1 91 ? 11.656 6.789 -0.985 1 94.81 91 ALA A N 1
ATOM 750 C CA . ALA A 1 91 ? 11.82 5.512 -0.295 1 94.81 91 ALA A CA 1
ATOM 751 C C . ALA A 1 91 ? 13.25 5.34 0.208 1 94.81 91 ALA A C 1
ATOM 753 O O . ALA A 1 91 ? 13.469 4.84 1.312 1 94.81 91 ALA A O 1
ATOM 754 N N . THR A 1 92 ? 14.156 5.727 -0.592 1 95.94 92 THR A N 1
ATOM 755 C CA . THR A 1 92 ? 15.562 5.621 -0.232 1 95.94 92 THR A CA 1
ATOM 756 C C . THR A 1 92 ? 15.883 6.508 0.97 1 95.94 92 THR A C 1
ATOM 758 O O . THR A 1 92 ? 16.609 6.098 1.873 1 95.94 92 THR A O 1
ATOM 761 N N . GLU A 1 93 ? 15.312 7.668 0.936 1 96.69 93 GLU A N 1
ATOM 762 C CA . GLU A 1 93 ? 15.516 8.578 2.057 1 96.69 93 GLU A CA 1
ATOM 763 C C . GLU A 1 93 ? 14.922 8.016 3.344 1 96.69 93 GLU A C 1
ATOM 765 O O . GLU A 1 93 ? 15.531 8.117 4.41 1 96.69 93 GLU A O 1
ATOM 770 N N . ILE A 1 94 ? 13.797 7.465 3.234 1 97.62 94 ILE A N 1
ATOM 771 C CA . ILE A 1 94 ? 13.156 6.863 4.398 1 97.62 94 ILE A CA 1
ATOM 772 C C . ILE A 1 94 ? 14 5.703 4.914 1 97.62 94 ILE A C 1
ATOM 774 O O . ILE A 1 94 ? 14.25 5.594 6.117 1 97.62 94 ILE A O 1
ATOM 778 N N . SER A 1 95 ? 14.461 4.871 4.02 1 96.56 95 SER A N 1
ATOM 779 C CA . SER A 1 95 ? 15.258 3.703 4.379 1 96.56 95 SER A CA 1
ATOM 780 C C . SER A 1 95 ? 16.547 4.109 5.074 1 96.56 95 SER A C 1
ATOM 782 O O . SER A 1 95 ? 17.047 3.391 5.945 1 96.56 95 SER A O 1
ATOM 784 N N . ALA A 1 96 ? 17.047 5.266 4.734 1 96.44 96 ALA A N 1
ATOM 785 C CA . ALA A 1 96 ? 18.328 5.738 5.277 1 96.44 96 ALA A CA 1
ATOM 786 C C . ALA A 1 96 ? 18.109 6.547 6.555 1 96.44 96 ALA A C 1
ATOM 788 O O . ALA A 1 96 ? 19.078 6.914 7.23 1 96.44 96 ALA A O 1
ATOM 789 N N . SER A 1 97 ? 16.891 6.832 6.949 1 97.88 97 SER A N 1
ATOM 790 C CA . SER A 1 97 ? 16.594 7.672 8.102 1 97.88 97 SER A CA 1
ATOM 791 C C . SER A 1 97 ? 16.453 6.84 9.375 1 97.88 97 SER A C 1
ATOM 793 O O . SER A 1 97 ? 16.156 5.645 9.312 1 97.88 97 SER A O 1
ATOM 795 N N . ASP A 1 98 ? 16.703 7.504 10.492 1 98.38 98 ASP A N 1
ATOM 796 C CA . ASP A 1 98 ? 16.562 6.848 11.789 1 98.38 98 ASP A CA 1
ATOM 797 C C . ASP A 1 98 ? 15.125 6.949 12.297 1 98.38 98 ASP A C 1
ATOM 799 O O . ASP A 1 98 ? 14.711 6.168 13.156 1 98.38 98 ASP A O 1
ATOM 803 N N . LEU A 1 99 ? 14.453 7.922 11.75 1 98.69 99 LEU A N 1
ATOM 804 C CA . LEU A 1 99 ? 13.094 8.203 12.203 1 98.69 99 LEU A CA 1
ATOM 805 C C . LEU A 1 99 ? 12.344 9.039 11.172 1 98.69 99 LEU A C 1
ATOM 807 O O . LEU A 1 99 ? 12.906 9.984 10.602 1 98.69 99 LEU A O 1
ATOM 811 N N . ILE A 1 100 ? 11.133 8.672 10.859 1 98.75 100 ILE A N 1
ATOM 812 C CA . ILE A 1 100 ? 10.258 9.531 10.078 1 98.75 100 ILE A CA 1
ATOM 813 C C . ILE A 1 100 ? 9.117 10.039 10.961 1 98.75 100 ILE A C 1
ATOM 815 O O . ILE A 1 100 ? 8.523 9.273 11.719 1 98.75 100 ILE A O 1
ATOM 819 N N . ILE A 1 101 ? 8.859 11.328 10.906 1 98.81 101 ILE A N 1
ATOM 820 C CA . ILE A 1 101 ? 7.816 11.984 11.688 1 98.81 101 ILE A CA 1
ATOM 821 C C . ILE A 1 101 ? 6.77 12.578 10.75 1 98.81 101 ILE A C 1
ATOM 823 O O . ILE A 1 101 ? 7.086 13.445 9.93 1 98.81 101 ILE A O 1
ATOM 827 N N . LEU A 1 102 ? 5.539 12.117 10.883 1 98.5 102 LEU A N 1
ATOM 828 C CA . LEU A 1 102 ? 4.438 12.578 10.047 1 98.5 102 LEU A CA 1
ATOM 829 C C . LEU A 1 102 ? 3.51 13.5 10.836 1 98.5 102 LEU A C 1
ATOM 831 O O . LEU A 1 102 ? 2.934 13.086 11.852 1 98.5 102 LEU A O 1
ATOM 835 N N . GLY A 1 103 ? 3.309 14.664 10.438 1 96.56 103 GLY A N 1
ATOM 836 C CA . GLY A 1 103 ? 2.521 15.68 11.125 1 96.56 103 GLY A CA 1
ATOM 837 C C . GLY A 1 103 ? 3.316 16.922 11.469 1 96.56 103 GLY A C 1
ATOM 838 O O . GLY A 1 103 ? 4.367 17.172 10.875 1 96.56 103 GLY A O 1
ATOM 839 N N . ALA A 1 104 ? 2.787 17.672 12.242 1 95.19 104 ALA A N 1
ATOM 840 C CA . ALA A 1 104 ? 1.485 17.703 12.906 1 95.19 104 ALA A CA 1
ATOM 841 C C . ALA A 1 104 ? 0.407 18.25 11.977 1 95.19 104 ALA A C 1
ATOM 843 O O . ALA A 1 104 ? 0.713 18.938 11 1 95.19 104 ALA A O 1
ATOM 844 N N . GLY A 1 105 ? -0.871 17.953 12.375 1 93.38 105 GLY A N 1
ATOM 845 C CA . GLY A 1 105 ? -1.946 18.531 11.594 1 93.38 105 GLY A CA 1
ATOM 846 C C . GLY A 1 105 ? -3.084 17.562 11.32 1 93.38 105 GLY A C 1
ATOM 847 O O . GLY A 1 105 ? -3.125 16.469 11.891 1 93.38 105 GLY A O 1
ATOM 848 N N . ASN A 1 106 ? -3.996 18.094 10.523 1 90.88 106 ASN A N 1
ATOM 849 C CA . ASN A 1 106 ? -5.191 17.328 10.18 1 90.88 106 ASN A CA 1
ATOM 850 C C . ASN A 1 106 ? -5 16.531 8.898 1 90.88 106 ASN A C 1
ATOM 852 O O . ASN A 1 106 ? -5.422 16.969 7.824 1 90.88 106 ASN A O 1
ATOM 856 N N . PHE A 1 107 ? -4.547 15.336 9.109 1 92.31 107 PHE A N 1
ATOM 857 C CA . PHE A 1 107 ? -4.188 14.57 7.922 1 92.31 107 PHE A CA 1
ATOM 858 C C . PHE A 1 107 ? -5.078 13.344 7.781 1 92.31 107 PHE A C 1
ATOM 860 O O . PHE A 1 107 ? -5.074 12.688 6.738 1 92.31 107 PHE A O 1
ATOM 867 N N . ILE A 1 108 ? -5.809 13.023 8.805 1 95.5 108 ILE A N 1
ATOM 868 C CA . ILE A 1 108 ? -6.781 11.945 8.688 1 95.5 108 ILE A CA 1
ATOM 869 C C . ILE A 1 108 ? -8.148 12.516 8.305 1 95.5 108 ILE A C 1
ATOM 871 O O . ILE A 1 108 ? -9 12.719 9.164 1 95.5 108 ILE A O 1
ATOM 875 N N . THR A 1 109 ? -8.266 12.797 7.113 1 92.5 109 THR A N 1
ATOM 876 C CA . THR A 1 109 ? -9.453 13.422 6.555 1 92.5 109 THR A CA 1
ATOM 877 C C . THR A 1 109 ? -9.766 12.859 5.172 1 92.5 109 THR A C 1
ATOM 879 O O . THR A 1 109 ? -8.914 12.227 4.551 1 92.5 109 THR A O 1
ATOM 882 N N . GLU A 1 110 ? -10.961 13.047 4.676 1 89.69 110 GLU A N 1
ATOM 883 C CA . GLU A 1 110 ? -11.383 12.539 3.373 1 89.69 110 GLU A CA 1
ATOM 884 C C . GLU A 1 110 ? -11.367 13.641 2.32 1 89.69 110 GLU A C 1
ATOM 886 O O . GLU A 1 110 ? -11.781 13.422 1.18 1 89.69 110 GLU A O 1
ATOM 891 N N . VAL A 1 111 ? -10.797 14.758 2.721 1 77.19 111 VAL A N 1
ATOM 892 C CA . VAL A 1 111 ? -10.734 15.852 1.757 1 77.19 111 VAL A CA 1
ATOM 893 C C . VAL A 1 111 ? -9.766 15.484 0.63 1 77.19 111 VAL A C 1
ATOM 895 O O . VAL A 1 111 ? -8.641 15.047 0.883 1 77.19 111 VAL A O 1
ATOM 898 N N . SER A 1 112 ? -10.219 15.562 -0.647 1 70.56 112 SER A N 1
ATOM 899 C CA . SER A 1 112 ? -9.453 15.266 -1.85 1 70.56 112 SER A CA 1
ATOM 900 C C . SER A 1 112 ? -8.922 13.836 -1.828 1 70.56 112 SER A C 1
ATOM 902 O O . SER A 1 112 ? -7.938 13.523 -2.504 1 70.56 112 SER A O 1
ATOM 904 N N . LEU A 1 113 ? -9.602 13.055 -1.104 1 76.5 113 LEU A N 1
ATOM 905 C CA . LEU A 1 113 ? -9.094 11.695 -0.95 1 76.5 113 LEU A CA 1
ATOM 906 C C . LEU A 1 113 ? -9.531 10.82 -2.119 1 76.5 113 LEU A C 1
ATOM 908 O O . LEU A 1 113 ? -10.688 10.867 -2.539 1 76.5 113 LEU A O 1
ATOM 912 N N . ASP A 1 114 ? -8.531 10.102 -2.609 1 77.75 114 ASP A N 1
ATOM 913 C CA . ASP A 1 114 ? -8.648 8.922 -3.465 1 77.75 114 ASP A CA 1
ATOM 914 C C . ASP A 1 114 ? -7.621 7.859 -3.08 1 77.75 114 ASP A C 1
ATOM 916 O O . ASP A 1 114 ? -6.809 8.07 -2.176 1 77.75 114 ASP A O 1
ATOM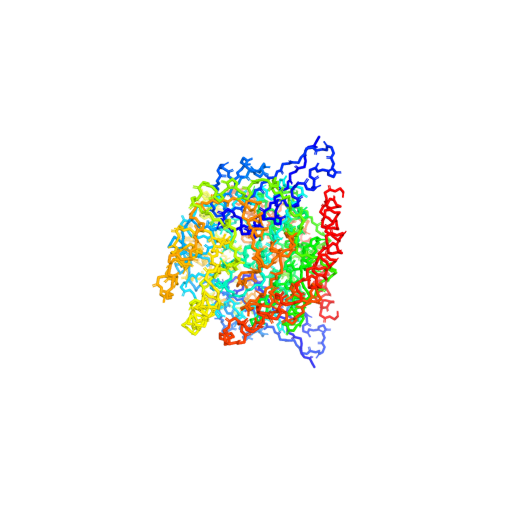 920 N N . VAL A 1 115 ? -7.641 6.73 -3.59 1 76.69 115 VAL A N 1
ATOM 921 C CA . VAL A 1 115 ? -6.777 5.613 -3.223 1 76.69 115 VAL A CA 1
ATOM 922 C C . VAL A 1 115 ? -5.316 6.051 -3.268 1 76.69 115 VAL A C 1
ATOM 924 O O . VAL A 1 115 ? -4.508 5.633 -2.436 1 76.69 115 VAL A O 1
ATOM 927 N N . LEU A 1 116 ? -4.848 6.801 -4.047 1 84.12 116 LEU A N 1
ATOM 928 C CA . LEU A 1 116 ? -3.463 7.246 -4.156 1 84.12 116 LEU A CA 1
ATOM 929 C C . LEU A 1 116 ? -3.393 8.75 -4.422 1 84.12 116 LEU A C 1
ATOM 931 O O . LEU A 1 116 ? -2.529 9.211 -5.168 1 84.12 116 LEU A O 1
ATOM 935 N N . ARG A 1 117 ? -4.355 9.391 -3.771 1 85.81 117 ARG A N 1
ATOM 936 C CA . ARG A 1 117 ? -4.422 10.844 -3.854 1 85.81 117 ARG A CA 1
ATOM 937 C C . ARG A 1 117 ? -4.855 11.445 -2.521 1 85.81 117 ARG A C 1
ATOM 939 O O . ARG A 1 117 ? -5.699 10.883 -1.822 1 85.81 117 ARG A O 1
ATOM 946 N N . GLY A 1 118 ? -4.23 12.633 -2.221 1 88.5 118 GLY A N 1
ATOM 947 C CA . GLY A 1 118 ? -4.598 13.328 -0.998 1 88.5 118 GLY A CA 1
ATOM 948 C C . GLY A 1 118 ? -3.58 13.156 0.115 1 88.5 118 GLY A C 1
ATOM 949 O O . GLY A 1 118 ? -2.76 12.234 0.077 1 88.5 118 GLY A O 1
ATOM 950 N N . HIS A 1 119 ? -3.699 13.969 1.066 1 90 119 HIS A N 1
ATOM 951 C CA . HIS A 1 119 ? -2.719 13.984 2.146 1 90 119 HIS A CA 1
ATOM 952 C C . HIS A 1 119 ? -2.811 12.719 2.99 1 90 119 HIS A C 1
ATOM 954 O O . HIS A 1 119 ? -1.788 12.18 3.42 1 90 119 HIS A O 1
ATOM 960 N N . PHE A 1 120 ? -4.039 12.328 3.176 1 95.38 120 PHE A N 1
ATOM 961 C CA . PHE A 1 120 ? -4.199 11.117 3.971 1 95.38 120 PHE A CA 1
ATOM 962 C C . PHE A 1 120 ? -3.562 9.922 3.273 1 95.38 120 PHE A C 1
ATOM 964 O O . PHE A 1 120 ? -2.857 9.133 3.904 1 95.38 120 PHE A O 1
ATOM 971 N N . ALA A 1 121 ? -3.803 9.836 2.012 1 94.38 121 ALA A N 1
ATOM 972 C CA . ALA A 1 121 ? -3.215 8.742 1.238 1 94.38 121 ALA A CA 1
ATOM 973 C C . ALA A 1 121 ? -1.69 8.797 1.292 1 94.38 121 ALA A C 1
ATOM 975 O O . ALA A 1 121 ? -1.031 7.754 1.351 1 94.38 121 ALA A O 1
ATOM 976 N N . GLN A 1 122 ? -1.134 9.93 1.264 1 95.25 122 GLN A N 1
ATOM 977 C CA . GLN A 1 122 ? 0.315 10.07 1.354 1 95.25 122 GLN A CA 1
ATOM 978 C C . GLN A 1 122 ? 0.84 9.539 2.686 1 95.25 122 GLN A C 1
ATOM 980 O O . GLN A 1 122 ? 1.87 8.867 2.729 1 95.25 122 GLN A O 1
ATOM 985 N N . PHE A 1 123 ? 0.12 9.852 3.74 1 97 123 PHE A N 1
ATOM 986 C CA . PHE A 1 123 ? 0.526 9.375 5.055 1 97 123 PHE A CA 1
ATOM 987 C C . PHE A 1 123 ? 0.501 7.855 5.109 1 97 123 PHE A C 1
ATOM 989 O O . PHE A 1 123 ? 1.391 7.234 5.695 1 97 123 PHE A O 1
ATOM 996 N N . VAL A 1 124 ? -0.5 7.285 4.527 1 96.81 124 VAL A N 1
ATOM 997 C CA . VAL A 1 124 ? -0.625 5.832 4.504 1 96.81 124 VAL A CA 1
ATOM 998 C C . VAL A 1 124 ? 0.548 5.223 3.738 1 96.81 124 VAL A C 1
ATOM 1000 O O . VAL A 1 124 ? 1.188 4.281 4.215 1 96.81 124 VAL A O 1
ATOM 1003 N N . VAL A 1 125 ? 0.89 5.773 2.607 1 95.88 125 VAL A N 1
ATOM 1004 C CA . VAL A 1 125 ? 1.968 5.27 1.764 1 95.88 125 VAL A CA 1
ATOM 1005 C C . VAL A 1 125 ? 3.305 5.43 2.482 1 95.88 125 VAL A C 1
ATOM 1007 O O . VAL A 1 125 ? 4.141 4.52 2.465 1 95.88 125 VAL A O 1
ATOM 1010 N N . LEU A 1 126 ? 3.498 6.57 3.104 1 97.81 126 LEU A N 1
ATOM 1011 C CA . LEU A 1 126 ? 4.73 6.805 3.848 1 97.81 126 LEU A CA 1
ATOM 1012 C C . LEU A 1 126 ? 4.875 5.805 4.992 1 97.81 126 LEU A C 1
ATOM 1014 O O . LEU A 1 126 ? 5.969 5.297 5.246 1 97.81 126 LEU A O 1
ATOM 1018 N N . THR A 1 127 ? 3.771 5.559 5.684 1 98.19 127 THR A N 1
ATOM 1019 C CA . THR A 1 127 ? 3.783 4.578 6.762 1 98.19 127 THR A CA 1
ATOM 1020 C C . THR A 1 127 ? 4.133 3.191 6.23 1 98.19 127 THR A C 1
ATOM 1022 O O . THR A 1 127 ? 4.906 2.459 6.852 1 98.19 127 THR A O 1
ATOM 1025 N N . LEU A 1 128 ? 3.6 2.885 5.082 1 97.38 128 LEU A N 1
ATOM 1026 C CA . LEU A 1 128 ? 3.873 1.594 4.457 1 97.38 128 LEU A CA 1
ATOM 1027 C C . LEU A 1 128 ? 5.352 1.464 4.102 1 97.38 128 LEU A C 1
ATOM 1029 O O . LEU A 1 128 ? 5.973 0.435 4.383 1 97.38 128 LEU A O 1
ATOM 1033 N N . ILE A 1 129 ? 5.902 2.477 3.465 1 97.12 129 ILE A N 1
ATOM 1034 C CA . ILE A 1 129 ? 7.305 2.459 3.072 1 97.12 129 ILE A CA 1
ATOM 1035 C C . ILE A 1 129 ? 8.188 2.346 4.316 1 97.12 129 ILE A C 1
ATOM 1037 O O . ILE A 1 129 ? 9.148 1.573 4.336 1 97.12 129 ILE A O 1
ATOM 1041 N N . ALA A 1 130 ? 7.859 3.092 5.348 1 98.44 130 ALA A N 1
ATOM 1042 C CA . ALA A 1 130 ? 8.617 3.02 6.594 1 98.44 130 ALA A CA 1
ATOM 1043 C C . ALA A 1 130 ? 8.57 1.612 7.18 1 98.44 130 ALA A C 1
ATOM 1045 O O . ALA A 1 130 ? 9.586 1.096 7.648 1 98.44 130 ALA A O 1
ATOM 1046 N N . ASP A 1 131 ? 7.387 1.046 7.16 1 97.62 131 ASP A N 1
ATOM 1047 C CA . ASP A 1 131 ? 7.207 -0.312 7.664 1 97.62 131 ASP A CA 1
ATOM 1048 C C . ASP A 1 131 ? 8.055 -1.309 6.875 1 97.62 131 ASP A C 1
ATOM 1050 O O . ASP A 1 131 ? 8.711 -2.172 7.457 1 97.62 131 ASP A O 1
ATOM 1054 N N . MET A 1 132 ? 8.109 -1.189 5.574 1 96.12 132 MET A N 1
ATOM 1055 C CA . MET A 1 132 ? 8.883 -2.061 4.695 1 96.12 132 MET A CA 1
ATOM 1056 C C . MET A 1 132 ? 10.375 -1.904 4.957 1 96.12 132 MET A C 1
ATOM 1058 O O . MET A 1 132 ? 11.141 -2.863 4.82 1 96.12 132 MET A O 1
ATOM 1062 N N . CYS A 1 133 ? 10.758 -0.731 5.375 1 96.06 133 CYS A N 1
ATOM 1063 C CA . CYS A 1 133 ? 12.172 -0.419 5.562 1 96.06 133 CYS A CA 1
ATOM 1064 C C . CYS A 1 133 ? 12.578 -0.595 7.02 1 96.06 133 CYS A C 1
ATOM 1066 O O . CYS A 1 133 ? 13.75 -0.439 7.363 1 96.06 133 CYS A O 1
ATOM 1068 N N . HIS A 1 134 ? 11.641 -0.843 7.922 1 95.75 134 HIS A N 1
ATOM 1069 C CA . HIS A 1 134 ? 11.859 -0.965 9.359 1 95.75 134 HIS A CA 1
ATOM 1070 C C . HIS A 1 134 ? 12.359 0.348 9.953 1 95.75 134 HIS A C 1
ATOM 1072 O O . HIS A 1 134 ? 13.227 0.348 10.836 1 95.75 134 HIS A O 1
ATOM 1078 N N . THR A 1 135 ? 11.922 1.411 9.328 1 97.88 135 THR A N 1
ATOM 1079 C CA . THR A 1 135 ? 12.188 2.736 9.883 1 97.88 135 THR A CA 1
ATOM 1080 C C . THR A 1 135 ? 11.078 3.154 10.844 1 97.88 135 THR A C 1
ATOM 1082 O O . THR A 1 135 ? 9.898 3.174 10.469 1 97.88 135 THR A O 1
ATOM 1085 N N . PRO A 1 136 ? 11.461 3.508 12.102 1 98.62 136 PRO A N 1
ATOM 1086 C CA . PRO A 1 136 ? 10.414 3.943 13.031 1 98.62 136 PRO A CA 1
ATOM 1087 C C . PRO A 1 136 ? 9.625 5.145 12.508 1 98.62 136 PRO A C 1
ATOM 1089 O O . PRO A 1 136 ? 10.211 6.066 11.93 1 98.62 136 PRO A O 1
ATOM 1092 N N . CYS A 1 137 ? 8.312 5.082 12.688 1 98.69 137 CYS A N 1
ATOM 1093 C CA . CYS A 1 137 ? 7.406 6.121 12.203 1 98.69 137 CYS A CA 1
ATOM 1094 C C . CYS A 1 137 ? 6.594 6.719 13.344 1 98.69 137 CYS A C 1
ATOM 1096 O O . CYS A 1 137 ? 5.863 6.004 14.031 1 98.69 137 CYS A O 1
ATOM 1098 N N . MET A 1 138 ? 6.707 8.031 13.578 1 98.81 138 MET A N 1
ATOM 1099 C CA . MET A 1 138 ? 5.926 8.734 14.586 1 98.81 138 MET A CA 1
ATOM 1100 C C . MET A 1 138 ? 4.816 9.562 13.945 1 98.81 138 MET A C 1
ATOM 1102 O O . MET A 1 138 ? 5.078 10.367 13.047 1 98.81 138 MET A O 1
ATOM 1106 N N . LEU A 1 139 ? 3.617 9.289 14.367 1 98.81 139 LEU A N 1
ATOM 1107 C CA . LEU A 1 139 ? 2.514 10.188 14.039 1 98.81 139 LEU A CA 1
ATOM 1108 C C . LEU A 1 139 ? 2.406 11.305 15.07 1 98.81 139 LEU A C 1
ATOM 1110 O O . LEU A 1 139 ? 1.965 11.078 16.203 1 98.81 139 LEU A O 1
ATOM 1114 N N . PHE A 1 140 ? 2.771 12.492 14.617 1 98.62 140 PHE A N 1
ATOM 1115 C CA . PHE A 1 140 ? 3.059 13.625 15.484 1 98.62 140 PHE A CA 1
ATOM 1116 C C . PHE A 1 140 ? 1.875 14.586 15.531 1 98.62 140 PHE A C 1
ATOM 1118 O O . PHE A 1 140 ? 1.595 15.281 14.555 1 98.62 140 PHE A O 1
ATOM 1125 N N . GLY A 1 141 ? 1.199 14.617 16.734 1 97.81 141 GLY A N 1
ATOM 1126 C CA . GLY A 1 141 ? 0.176 15.617 17 1 97.81 141 GLY A CA 1
ATOM 1127 C C . GLY A 1 141 ? -0.892 15.672 15.922 1 97.81 141 GLY A C 1
ATOM 1128 O O . GLY A 1 141 ? -1.194 16.75 15.398 1 97.81 141 GLY A O 1
ATOM 1129 N N . LEU A 1 142 ? -1.511 14.539 15.617 1 97.44 142 LEU A N 1
ATOM 1130 C CA . LEU A 1 142 ? -2.471 14.484 14.523 1 97.44 142 LEU A CA 1
ATOM 1131 C C . LEU A 1 142 ? -3.854 14.93 14.992 1 97.44 142 LEU A C 1
ATOM 1133 O O . LEU A 1 142 ? -4.184 14.797 16.172 1 97.44 142 LEU A O 1
ATOM 1137 N N . SER A 1 143 ? -4.578 15.547 14.109 1 95.75 143 SER A N 1
ATOM 1138 C CA . SER A 1 143 ? -6.027 15.695 14.188 1 95.75 143 SER A CA 1
ATOM 1139 C C . SER A 1 143 ? -6.73 14.758 13.211 1 95.75 143 SER A C 1
ATOM 1141 O O . SER A 1 143 ? -6.09 14.156 12.352 1 95.75 143 SER A O 1
ATOM 1143 N N . ALA A 1 144 ? -8.031 14.609 13.445 1 95.81 144 ALA A N 1
ATOM 1144 C CA . ALA A 1 144 ? -8.805 13.727 12.578 1 95.81 144 ALA A CA 1
ATOM 1145 C C . ALA A 1 144 ? -10.25 14.188 12.461 1 95.81 144 ALA A C 1
ATOM 1147 O O . ALA A 1 144 ? -10.852 14.625 13.453 1 95.81 144 ALA A O 1
ATOM 1148 N N . ASN A 1 145 ? -10.742 14.164 11.305 1 94.12 145 ASN A N 1
ATOM 1149 C CA . ASN A 1 145 ? -12.164 14.383 11.086 1 94.12 145 ASN A CA 1
ATOM 1150 C C . ASN A 1 145 ? -12.961 13.086 11.211 1 94.12 145 ASN A C 1
ATOM 1152 O O . ASN A 1 145 ? -12.383 12 11.242 1 94.12 145 ASN A O 1
ATOM 1156 N N . LYS A 1 146 ? -14.25 13.312 11.32 1 94.88 146 LYS A N 1
ATOM 1157 C CA . LYS A 1 146 ? -15.102 12.133 11.195 1 94.88 146 LYS A CA 1
ATOM 1158 C C . LYS A 1 146 ? -15.023 11.555 9.781 1 94.88 146 LYS A C 1
ATOM 1160 O O . LYS A 1 146 ? -15.094 12.297 8.797 1 94.88 146 LYS A O 1
ATOM 1165 N N . LEU A 1 147 ? -14.859 10.234 9.742 1 95.31 147 LEU A N 1
ATOM 1166 C CA . LEU A 1 147 ? -14.711 9.562 8.453 1 95.31 147 LEU A CA 1
ATOM 1167 C C . LEU A 1 147 ? -16 8.883 8.047 1 95.31 147 LEU A C 1
ATOM 1169 O O . LEU A 1 147 ? -16.594 8.141 8.836 1 95.31 147 LEU A O 1
ATOM 1173 N N . LYS A 1 148 ? -16.438 9.125 6.832 1 94 148 LYS A N 1
ATOM 1174 C CA . LYS A 1 148 ? -17.656 8.531 6.316 1 94 148 LYS A CA 1
ATOM 1175 C C . LYS A 1 148 ? -17.359 7.262 5.52 1 94 148 LYS A C 1
ATOM 1177 O O . LYS A 1 148 ? -18.156 6.32 5.527 1 94 148 LYS A O 1
ATOM 1182 N N . ASN A 1 149 ? -16.328 7.238 4.852 1 92.38 149 ASN A N 1
ATOM 1183 C CA . ASN A 1 149 ? -15.93 6.094 4.039 1 92.38 149 ASN A CA 1
ATOM 1184 C C . ASN A 1 149 ? -15.305 4.992 4.891 1 92.38 149 ASN A C 1
ATOM 1186 O O . ASN A 1 149 ? -14.258 5.199 5.512 1 92.38 149 ASN A O 1
ATOM 1190 N N . PRO A 1 150 ? -15.898 3.832 4.848 1 92.31 150 PRO A N 1
ATOM 1191 C CA . PRO A 1 150 ? -15.367 2.752 5.684 1 92.31 150 PRO A CA 1
ATOM 1192 C C . PRO A 1 150 ? -13.953 2.336 5.289 1 92.31 150 PRO A C 1
ATOM 1194 O O . PRO A 1 150 ? -13.172 1.899 6.137 1 92.31 150 PRO A O 1
ATOM 1197 N N . TRP A 1 151 ? -13.602 2.479 4.086 1 91 151 TRP A N 1
ATOM 1198 C CA . TRP A 1 151 ? -12.266 2.104 3.639 1 91 151 TRP A CA 1
ATOM 1199 C C . TRP A 1 151 ? -11.227 3.109 4.121 1 91 151 TRP A C 1
ATOM 1201 O O . TRP A 1 151 ? -10.086 2.744 4.402 1 91 151 TRP A O 1
ATOM 1211 N N . THR A 1 152 ? -11.672 4.367 4.207 1 93.69 152 THR A N 1
ATOM 1212 C CA . THR A 1 152 ? -10.789 5.348 4.832 1 93.69 152 THR A CA 1
ATOM 1213 C C . THR A 1 152 ? -10.562 5.012 6.301 1 93.69 152 THR A C 1
ATOM 1215 O 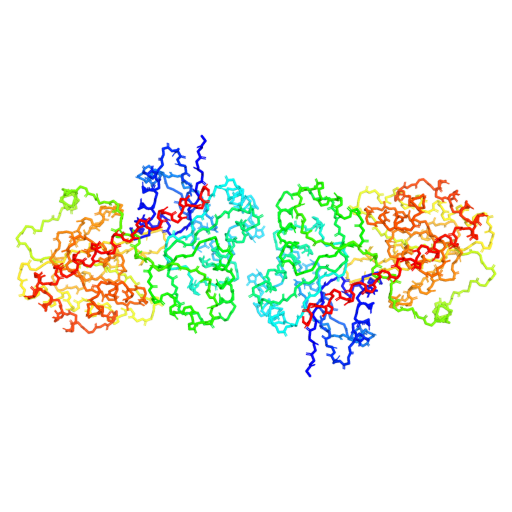O . THR A 1 152 ? -9.445 5.148 6.809 1 93.69 152 THR A O 1
ATOM 1218 N N . ALA A 1 153 ? -11.609 4.57 6.922 1 96.06 153 ALA A N 1
ATOM 1219 C CA . ALA A 1 153 ? -11.516 4.18 8.328 1 96.06 153 ALA A CA 1
ATOM 1220 C C . ALA A 1 153 ? -10.562 3 8.5 1 96.06 153 ALA A C 1
ATOM 1222 O O . ALA A 1 153 ? -9.734 2.994 9.422 1 96.06 153 ALA A O 1
ATOM 1223 N N . LYS A 1 154 ? -10.617 2.031 7.652 1 95.44 154 LYS A N 1
ATOM 1224 C CA . LYS A 1 154 ? -9.727 0.872 7.723 1 95.44 154 LYS A CA 1
ATOM 1225 C C . LYS A 1 154 ? -8.273 1.275 7.488 1 95.44 154 LYS A C 1
ATOM 1227 O O . LYS A 1 154 ? -7.375 0.795 8.18 1 95.44 154 LYS A O 1
ATOM 1232 N N . ALA A 1 155 ? -8.094 2.105 6.492 1 95.94 155 ALA A N 1
ATOM 1233 C CA . ALA A 1 155 ? -6.746 2.59 6.207 1 95.94 155 ALA A CA 1
ATOM 1234 C C . ALA A 1 155 ? -6.184 3.373 7.387 1 95.94 155 ALA A C 1
ATOM 1236 O O . ALA A 1 155 ? -5 3.244 7.719 1 95.94 155 ALA A O 1
ATOM 1237 N N . ALA A 1 156 ? -7.039 4.207 7.973 1 97.56 156 ALA A N 1
ATOM 1238 C CA . ALA A 1 156 ? -6.617 4.969 9.141 1 97.56 156 ALA A CA 1
ATOM 1239 C C . ALA A 1 156 ? -6.23 4.043 10.289 1 97.56 156 ALA A C 1
ATOM 1241 O O . ALA A 1 156 ? -5.18 4.219 10.914 1 97.56 156 ALA A O 1
ATOM 1242 N N . GLY A 1 157 ? -7.09 3.072 10.547 1 97.81 157 GLY A N 1
ATOM 1243 C CA . GLY A 1 157 ? -6.773 2.105 11.586 1 97.81 157 GLY A CA 1
ATOM 1244 C C . GLY A 1 157 ? -5.457 1.39 11.344 1 97.81 157 GLY A C 1
ATOM 1245 O O . GLY A 1 157 ? -4.645 1.246 12.266 1 97.81 157 GLY A O 1
ATOM 1246 N N . TRP A 1 158 ? -5.277 0.957 10.141 1 97.62 158 TRP A N 1
ATOM 1247 C CA . TRP A 1 158 ? -4.043 0.271 9.781 1 97.62 158 TRP A CA 1
ATOM 1248 C C . TRP A 1 158 ? -2.83 1.163 10.031 1 97.62 158 TRP A C 1
ATOM 1250 O O . TRP A 1 158 ? -1.862 0.742 10.664 1 97.62 158 TRP A O 1
ATOM 1260 N N . MET A 1 159 ? -2.871 2.404 9.523 1 98.06 159 MET A N 1
ATOM 1261 C CA . MET A 1 159 ? -1.773 3.355 9.664 1 98.06 159 MET A CA 1
ATOM 1262 C C . MET A 1 159 ? -1.438 3.58 11.133 1 98.06 159 MET A C 1
ATOM 1264 O O . MET A 1 159 ? -0.268 3.549 11.523 1 98.06 159 MET A O 1
ATOM 1268 N N . LEU A 1 160 ? -2.471 3.791 11.945 1 98.69 160 LEU A N 1
ATOM 1269 C CA . LEU A 1 160 ? -2.285 4.07 13.359 1 98.69 160 LEU A CA 1
ATOM 1270 C C . LEU A 1 160 ? -1.624 2.887 14.062 1 98.69 160 LEU A C 1
ATOM 1272 O O . LEU A 1 160 ? -0.728 3.074 14.891 1 98.69 160 LEU A O 1
ATOM 1276 N N . HIS A 1 161 ? -1.985 1.682 13.703 1 97.94 161 HIS A N 1
ATOM 1277 C CA . HIS A 1 161 ? -1.463 0.493 14.367 1 97.94 161 HIS A CA 1
ATOM 1278 C C . HIS A 1 161 ? -0.052 0.17 13.883 1 97.94 161 HIS A C 1
ATOM 1280 O O . HIS A 1 161 ? 0.721 -0.47 14.602 1 97.94 161 HIS A O 1
ATOM 1286 N N . ARG A 1 162 ? 0.267 0.622 12.719 1 97.5 162 ARG A N 1
ATOM 1287 C CA . ARG A 1 162 ? 1.572 0.29 12.156 1 97.5 162 ARG A CA 1
ATOM 1288 C C . ARG A 1 162 ? 2.627 1.303 12.586 1 97.5 162 ARG A C 1
ATOM 1290 O O . ARG A 1 162 ? 3.824 1.003 12.57 1 97.5 162 ARG A O 1
ATOM 1297 N N . ALA A 1 163 ? 2.205 2.467 12.938 1 98.38 163 ALA A N 1
ATOM 1298 C CA . ALA A 1 163 ? 3.141 3.484 13.398 1 98.38 163 ALA A CA 1
ATOM 1299 C C . ALA A 1 163 ? 3.777 3.08 14.727 1 98.38 163 ALA A C 1
ATOM 1301 O O . ALA A 1 163 ? 3.16 2.371 15.531 1 98.38 163 ALA A O 1
ATOM 1302 N N . SER A 1 164 ? 5.035 3.525 14.938 1 98.44 164 SER A N 1
ATOM 1303 C CA . SER A 1 164 ? 5.762 3.211 16.156 1 98.44 164 SER A CA 1
ATOM 1304 C C . SER A 1 164 ? 5.242 4.031 17.344 1 98.44 164 SER A C 1
ATOM 1306 O O . SER A 1 164 ? 5.402 3.641 18.5 1 98.44 164 SER A O 1
ATOM 1308 N N . CYS A 1 165 ? 4.715 5.172 17.016 1 98.56 165 CYS A N 1
ATOM 1309 C CA . CYS A 1 165 ? 4.211 6.098 18.031 1 98.56 165 CYS A CA 1
ATOM 1310 C C . CYS A 1 165 ? 3.074 6.945 17.469 1 98.56 165 CYS A C 1
ATOM 1312 O O . CYS A 1 165 ? 3.182 7.484 16.359 1 98.56 165 CYS A O 1
ATOM 1314 N N . VAL A 1 166 ? 1.967 6.984 18.25 1 98.75 166 VAL A N 1
ATOM 1315 C CA . VAL A 1 166 ? 0.801 7.734 17.812 1 98.75 166 VAL A CA 1
ATOM 1316 C C . VAL A 1 166 ? 0.462 8.82 18.828 1 98.75 166 VAL A C 1
ATOM 1318 O O . VAL A 1 166 ? 0.281 8.539 20.016 1 98.75 166 VAL A O 1
ATOM 1321 N N . THR A 1 167 ? 0.422 10.039 18.359 1 98.75 167 THR A N 1
ATOM 1322 C CA . THR A 1 167 ? -0.003 11.141 19.219 1 98.75 167 THR A CA 1
ATOM 1323 C C . THR A 1 167 ? -1.084 11.969 18.531 1 98.75 167 THR A C 1
ATOM 1325 O O . THR A 1 167 ? -1.048 12.164 17.312 1 98.75 167 THR A O 1
ATOM 1328 N N . PHE A 1 168 ? -2.02 12.422 19.297 1 97.88 168 PHE A N 1
ATOM 1329 C CA . PHE A 1 168 ? -3.049 13.352 18.859 1 97.88 168 PHE A CA 1
ATOM 1330 C C . PHE A 1 168 ? -2.953 14.672 19.625 1 97.88 168 PHE A C 1
ATOM 1332 O O . PHE A 1 168 ? -2.461 14.703 20.75 1 97.88 168 PHE A O 1
ATOM 1339 N N . ARG A 1 169 ? -3.441 15.742 19.016 1 95.81 169 ARG A N 1
ATOM 1340 C CA . ARG A 1 169 ? -3.275 17.031 19.672 1 95.81 169 ARG A CA 1
ATOM 1341 C C . ARG A 1 169 ? -4.598 17.516 20.25 1 95.81 169 ARG A C 1
ATOM 1343 O O . ARG A 1 169 ? -4.656 18.594 20.844 1 95.81 169 ARG A O 1
ATOM 1350 N N . GLU A 1 170 ? -5.703 16.781 20.109 1 92.94 170 GLU A N 1
ATOM 1351 C CA . GLU A 1 170 ? -6.984 17.125 20.719 1 92.94 170 GLU A CA 1
ATOM 1352 C C . GLU A 1 170 ? -7.867 15.891 20.891 1 92.94 170 GLU A C 1
ATOM 1354 O O . GLU A 1 170 ? -7.789 14.953 20.094 1 92.94 170 GLU A O 1
ATOM 1359 N N . LYS A 1 171 ? -8.695 16 21.828 1 94 171 LYS A N 1
ATOM 1360 C CA . LYS A 1 171 ? -9.586 14.898 22.188 1 94 171 LYS A CA 1
ATOM 1361 C C . LYS A 1 171 ? -10.594 14.633 21.078 1 94 171 LYS A C 1
ATOM 1363 O O . LYS A 1 171 ? -10.984 13.484 20.844 1 94 171 LYS A O 1
ATOM 1368 N N . ASN A 1 172 ? -10.969 15.672 20.422 1 93.44 172 ASN A N 1
ATOM 1369 C CA . ASN A 1 172 ? -11.953 15.547 19.344 1 93.44 172 ASN A CA 1
ATOM 1370 C C . ASN A 1 172 ? -11.469 14.609 18.25 1 93.44 172 ASN A C 1
ATOM 1372 O O . ASN A 1 172 ? -12.273 13.914 17.609 1 93.44 172 ASN A O 1
ATOM 1376 N N . ALA A 1 173 ? -10.203 14.617 17.984 1 95.38 173 ALA A N 1
ATOM 1377 C CA . ALA A 1 173 ? -9.648 13.727 16.984 1 95.38 173 ALA A CA 1
ATOM 1378 C C . ALA A 1 173 ? -9.906 12.266 17.328 1 95.38 173 ALA A C 1
ATOM 1380 O O . ALA A 1 173 ? -10.359 11.484 16.5 1 95.38 173 ALA A O 1
ATOM 1381 N N . VAL A 1 174 ? -9.703 11.93 18.578 1 96.94 174 VAL A N 1
ATOM 1382 C CA . VAL A 1 174 ? -9.891 10.578 19.078 1 96.94 174 VAL A CA 1
ATOM 1383 C C . VAL A 1 174 ? -11.367 10.203 19.016 1 96.94 174 VAL A C 1
ATOM 1385 O O . VAL A 1 174 ? -11.719 9.117 18.547 1 96.94 174 VAL A O 1
ATOM 1388 N N . GLU A 1 175 ? -12.195 11.133 19.422 1 96.69 175 GLU A N 1
ATOM 1389 C CA . GLU A 1 175 ? -13.633 10.906 19.422 1 96.69 175 GLU A CA 1
ATOM 1390 C C . GLU A 1 175 ? -14.148 10.68 18 1 96.69 175 GLU A C 1
ATOM 1392 O O . GLU A 1 175 ? -14.992 9.812 17.766 1 96.69 175 GLU A O 1
ATOM 1397 N N . ASN A 1 176 ? -13.648 11.477 17.109 1 96.56 176 ASN A N 1
ATOM 1398 C CA . ASN A 1 176 ? -14.031 11.344 15.703 1 96.56 176 ASN A CA 1
ATOM 1399 C C . ASN A 1 176 ? -13.641 9.969 15.148 1 96.56 176 ASN A C 1
ATOM 1401 O O . ASN A 1 176 ? -14.438 9.336 14.453 1 96.56 176 ASN A O 1
ATOM 1405 N N . LEU A 1 177 ? -12.492 9.484 15.469 1 97.94 177 LEU A N 1
ATOM 1406 C CA . LEU A 1 177 ? -12 8.203 14.969 1 97.94 177 LEU A CA 1
ATOM 1407 C C . LEU A 1 177 ? -12.805 7.047 15.562 1 97.94 177 LEU A C 1
ATOM 1409 O O . LEU A 1 177 ? -13.195 6.121 14.844 1 97.94 177 LEU A O 1
ATOM 1413 N N . ILE A 1 178 ? -13.094 7.109 16.844 1 97.69 178 ILE A N 1
ATOM 1414 C CA . ILE A 1 178 ? -13.898 6.078 17.5 1 97.69 178 ILE A CA 1
ATOM 1415 C C . ILE A 1 178 ? -15.289 6.027 16.875 1 97.69 178 ILE A C 1
ATOM 1417 O O . ILE A 1 178 ? -15.797 4.949 16.562 1 97.69 178 ILE A O 1
ATOM 1421 N N . SER A 1 179 ? -15.82 7.195 16.656 1 97.19 179 SER A N 1
ATOM 1422 C CA . SER A 1 179 ? -17.156 7.281 16.062 1 97.19 179 SER A CA 1
ATOM 1423 C C . SER A 1 179 ? -17.156 6.773 14.625 1 97.19 179 SER A C 1
ATOM 1425 O O . SER A 1 179 ? -18.203 6.422 14.086 1 97.19 179 SER A O 1
ATOM 1427 N N . SER A 1 180 ? -16.031 6.773 13.984 1 96.88 180 SER A N 1
ATOM 1428 C CA . SER A 1 180 ? -15.867 6.297 12.617 1 96.88 180 SER A CA 1
ATOM 1429 C C . SER A 1 180 ? -15.508 4.812 12.586 1 96.88 180 SER A C 1
ATOM 1431 O O . SER A 1 180 ? -15.094 4.293 11.547 1 96.88 180 SER A O 1
ATOM 1433 N N . ASP A 1 181 ? -15.516 4.176 13.75 1 95.44 181 ASP A N 1
ATOM 1434 C CA . ASP A 1 181 ? -15.234 2.752 13.906 1 95.44 181 ASP A CA 1
ATOM 1435 C C . ASP A 1 181 ? -13.773 2.445 13.602 1 95.44 181 ASP A C 1
ATOM 1437 O O . ASP A 1 181 ? -13.461 1.432 12.969 1 95.44 181 ASP A O 1
ATOM 1441 N N . VAL A 1 182 ? -12.914 3.309 13.891 1 96.94 182 VAL A N 1
ATOM 1442 C CA . VAL A 1 182 ? -11.477 3.086 13.766 1 96.94 182 VAL A CA 1
ATOM 1443 C C . VAL A 1 182 ? -10.93 2.508 15.07 1 96.94 182 VAL A C 1
ATOM 1445 O O . VAL A 1 182 ? -11.125 3.082 16.141 1 96.94 182 VAL A O 1
ATOM 1448 N N . SER A 1 183 ? -10.312 1.345 14.969 1 92.94 183 SER A N 1
ATOM 1449 C CA . SER A 1 183 ? -9.617 0.794 16.125 1 92.94 183 SER A CA 1
ATOM 1450 C C . SER A 1 183 ? -8.344 1.577 16.422 1 92.94 183 SER A C 1
ATOM 1452 O O . SER A 1 183 ? -7.512 1.784 15.539 1 92.94 183 SER A O 1
ATOM 1454 N N . LEU A 1 184 ? -8.227 1.982 17.672 1 97.38 184 LEU A N 1
ATOM 1455 C CA . LEU A 1 184 ? -7.066 2.789 18.031 1 97.38 184 LEU A CA 1
ATOM 1456 C C . LEU A 1 184 ? -6.035 1.954 18.781 1 97.38 184 LEU A C 1
ATOM 1458 O O . LEU A 1 184 ? -6.395 1.102 19.609 1 97.38 184 LEU A O 1
ATOM 1462 N N . PRO A 1 185 ? -4.785 2.107 18.453 1 97.88 185 PRO A N 1
ATOM 1463 C CA . PRO A 1 185 ? -3.723 1.57 19.312 1 97.88 185 PRO A CA 1
ATOM 1464 C C . PRO A 1 185 ? -3.486 2.414 20.562 1 97.88 185 PRO A C 1
ATOM 1466 O O . PRO A 1 185 ? -4.301 3.279 20.891 1 97.88 185 PRO A O 1
ATOM 1469 N N . GLN A 1 186 ? -2.408 2.049 21.297 1 98.19 186 GLN A N 1
ATOM 1470 C CA . GLN A 1 186 ? -1.967 2.965 22.344 1 98.19 186 GLN A CA 1
ATOM 1471 C C . GLN A 1 186 ? -1.554 4.312 21.75 1 98.19 186 GLN A C 1
ATOM 1473 O O . GLN A 1 186 ? -0.88 4.367 20.719 1 98.19 186 GLN A O 1
ATOM 1478 N N . TYR A 1 187 ? -2.076 5.324 22.281 1 98.31 187 TYR A N 1
ATOM 1479 C CA . TYR A 1 187 ? -1.763 6.672 21.812 1 98.31 187 TYR A CA 1
ATOM 1480 C C . TYR A 1 187 ? -1.591 7.629 22.984 1 98.31 187 TYR A C 1
ATOM 1482 O O . TYR A 1 187 ? -1.932 7.297 24.125 1 98.31 187 TYR A O 1
ATOM 1490 N N . GLU A 1 188 ? -0.987 8.781 22.734 1 98.31 188 GLU A N 1
ATOM 1491 C CA . GLU A 1 188 ? -0.906 9.859 23.703 1 98.31 188 GLU A CA 1
ATOM 1492 C C . GLU A 1 188 ? -1.636 11.109 23.203 1 98.31 188 GLU A C 1
ATOM 1494 O O . GLU A 1 188 ? -1.505 11.484 22.047 1 98.31 188 GLU A O 1
ATOM 1499 N N . LEU A 1 189 ? -2.453 11.641 24.062 1 97.12 189 LEU A N 1
ATOM 1500 C CA . LEU A 1 189 ? -3.105 12.922 23.812 1 97.12 189 LEU A CA 1
ATOM 1501 C C . LEU A 1 189 ? -2.277 14.07 24.375 1 97.12 189 LEU A C 1
ATOM 1503 O O . LEU A 1 189 ? -2.109 14.188 25.594 1 97.12 189 LEU A O 1
ATOM 1507 N N . LEU A 1 190 ? -1.735 14.852 23.531 1 97.75 190 LEU A N 1
ATOM 1508 C CA . LEU A 1 190 ? -0.854 15.953 23.906 1 97.75 190 LEU A CA 1
ATOM 1509 C C . LEU A 1 190 ? -1.351 17.266 23.312 1 97.75 190 LEU A C 1
ATOM 1511 O O . LEU A 1 190 ? -2.16 17.266 22.391 1 97.75 190 LEU A O 1
ATOM 1515 N N . PRO A 1 191 ? -0.964 18.391 23.875 1 96.88 191 PRO A N 1
ATOM 1516 C CA . PRO A 1 191 ? -1.446 19.672 23.375 1 96.88 191 PRO A CA 1
ATOM 1517 C C . PRO A 1 191 ? -0.884 20 21.984 1 96.88 191 PRO A C 1
ATOM 1519 O O . PRO A 1 191 ? 0.033 19.328 21.516 1 96.88 191 PRO A O 1
ATOM 1522 N N . ASP A 1 192 ? -1.459 21 21.344 1 96.88 192 ASP A N 1
ATOM 1523 C CA . ASP A 1 192 ? -0.927 21.516 20.094 1 96.88 192 ASP A CA 1
ATOM 1524 C C . ASP A 1 192 ? 0.532 21.938 20.234 1 96.88 192 ASP A C 1
ATOM 1526 O O . ASP A 1 192 ? 0.845 22.828 21.031 1 96.88 192 ASP A O 1
ATOM 1530 N N . ALA A 1 193 ? 1.373 21.375 19.422 1 97.5 193 ALA A N 1
ATOM 1531 C CA . ALA A 1 193 ? 2.814 21.578 19.562 1 97.5 193 ALA A CA 1
ATOM 1532 C C . ALA A 1 193 ? 3.207 23.016 19.234 1 97.5 193 ALA A C 1
ATOM 1534 O O . ALA A 1 193 ? 4.281 23.469 19.625 1 97.5 193 ALA A O 1
ATOM 1535 N N . ALA A 1 194 ? 2.346 23.734 18.547 1 97.12 194 ALA A N 1
ATOM 1536 C CA . ALA A 1 194 ? 2.623 25.125 18.234 1 97.12 194 ALA A CA 1
ATOM 1537 C C . ALA A 1 194 ? 2.766 25.969 19.5 1 97.12 194 ALA A C 1
ATOM 1539 O O . ALA A 1 194 ? 3.434 27 19.484 1 97.12 194 ALA A O 1
ATOM 1540 N N . LEU A 1 195 ? 2.211 25.547 20.609 1 97.56 195 LEU A N 1
ATOM 1541 C CA . LEU A 1 195 ? 2.277 26.25 21.891 1 97.56 195 LEU A CA 1
ATOM 1542 C C . LEU A 1 195 ? 3.707 26.281 22.422 1 97.56 195 LEU A C 1
ATOM 1544 O O . LEU A 1 195 ? 4.031 27.078 23.297 1 97.56 195 LEU A O 1
ATOM 1548 N N . GLY A 1 196 ? 4.52 25.391 21.875 1 96.69 196 GLY A N 1
ATOM 1549 C CA . GLY A 1 196 ? 5.883 25.297 22.375 1 96.69 196 GLY A CA 1
ATOM 1550 C C . GLY A 1 196 ? 6.91 25.859 21.406 1 96.69 196 GLY A C 1
ATOM 1551 O O . GLY A 1 196 ? 8.109 25.828 21.688 1 96.69 196 GLY A O 1
ATOM 1552 N N . SER A 1 197 ? 6.5 26.375 20.312 1 95.56 197 SER A N 1
ATOM 1553 C CA . SER A 1 197 ? 7.426 26.891 19.312 1 95.56 197 SER A CA 1
ATOM 1554 C C . SER A 1 197 ? 8.188 28.109 19.828 1 95.56 197 SER A C 1
ATOM 1556 O O . SER A 1 197 ? 7.668 28.859 20.656 1 95.56 197 SER A O 1
ATOM 1558 N N . PRO A 1 198 ? 9.414 28.297 19.359 1 93.88 198 PRO A N 1
ATOM 1559 C CA . PRO A 1 198 ? 10.18 29.469 19.766 1 93.88 198 PRO A CA 1
ATOM 1560 C C . PRO A 1 198 ? 9.477 30.781 19.453 1 93.88 198 PRO A C 1
ATOM 1562 O O . PRO A 1 198 ? 8.852 30.906 18.391 1 93.88 198 PRO A O 1
ATOM 1565 N N . VAL A 1 199 ? 9.609 31.672 20.359 1 91.56 199 VAL A N 1
ATOM 1566 C CA . VAL A 1 199 ? 9 33 20.203 1 91.56 199 VAL A CA 1
ATOM 1567 C C . VAL A 1 199 ? 10.047 34 19.75 1 91.56 199 VAL A C 1
ATOM 1569 O O . VAL A 1 199 ? 11.195 33.938 20.188 1 91.56 199 VAL A O 1
ATOM 1572 N N . ALA A 1 200 ? 9.578 34.844 18.906 1 90.69 200 ALA A N 1
ATOM 1573 C CA . ALA A 1 200 ? 10.477 35.906 18.469 1 90.69 200 ALA A CA 1
ATOM 1574 C C . ALA A 1 200 ? 10.781 36.875 19.609 1 90.69 200 ALA A C 1
ATOM 1576 O O . ALA A 1 200 ? 10.078 36.906 20.625 1 90.69 200 ALA A O 1
ATOM 1577 N N . ASN A 1 201 ? 11.781 37.688 19.344 1 90.69 201 ASN A N 1
ATOM 1578 C CA . ASN A 1 201 ? 12.156 38.719 20.312 1 90.69 201 ASN A CA 1
ATOM 1579 C C . ASN A 1 201 ? 10.992 39.656 20.609 1 90.69 201 ASN A C 1
ATOM 1581 O O . ASN A 1 201 ? 10.148 39.875 19.75 1 90.69 201 ASN A O 1
ATOM 1585 N N . ILE A 1 202 ? 11.031 40.219 21.781 1 88.12 202 ILE A N 1
ATOM 1586 C CA . ILE A 1 202 ? 9.922 41.031 22.281 1 88.12 202 ILE A CA 1
ATOM 1587 C C . ILE A 1 202 ? 9.719 42.25 21.406 1 88.12 202 ILE A C 1
ATOM 1589 O O . ILE A 1 202 ? 8.602 42.75 21.266 1 88.12 202 ILE A O 1
ATOM 1593 N N . ASN A 1 203 ? 10.703 42.719 20.719 1 94 203 ASN A N 1
ATOM 1594 C CA . ASN A 1 203 ? 10.617 43.906 19.922 1 94 203 ASN A CA 1
ATOM 1595 C C . ASN A 1 203 ? 10.273 43.594 18.469 1 94 203 ASN A C 1
ATOM 1597 O O . ASN A 1 203 ? 10.039 44.5 17.656 1 94 203 ASN A O 1
ATOM 1601 N N . ARG A 1 204 ? 10.25 42.375 18.188 1 96.38 204 ARG A N 1
ATOM 1602 C CA . ARG A 1 204 ? 10.102 41.969 16.797 1 96.38 204 ARG A CA 1
ATOM 1603 C C . ARG A 1 204 ? 8.758 42.406 16.234 1 96.38 204 ARG A C 1
ATOM 1605 O O . ARG A 1 204 ? 8.68 42.844 15.078 1 96.38 204 ARG A O 1
ATOM 1612 N N . SER A 1 205 ? 7.637 42.281 17.031 1 96.69 205 SER A N 1
ATOM 1613 C CA . SER A 1 205 ? 6.32 42.688 16.562 1 96.69 205 SER A CA 1
ATOM 1614 C C . SER A 1 205 ? 6.312 44.188 16.203 1 96.69 205 SER A C 1
ATOM 1616 O O . SER A 1 205 ? 5.75 44.562 15.172 1 96.69 205 SER A O 1
ATOM 1618 N N . LYS A 1 206 ? 6.988 45.031 16.969 1 96.88 206 LYS A N 1
ATOM 1619 C CA . LYS A 1 206 ? 7.066 46.438 16.703 1 96.88 206 LYS A CA 1
ATOM 1620 C C . LYS A 1 206 ? 7.859 46.719 15.422 1 96.88 206 LYS A C 1
ATOM 1622 O O . LYS A 1 206 ? 7.516 47.625 14.656 1 96.88 206 LYS A O 1
ATOM 1627 N N . GLU A 1 207 ? 8.906 46 15.273 1 97.62 207 GLU A N 1
ATOM 1628 C CA . GLU A 1 207 ? 9.703 46.156 14.062 1 97.62 207 GLU A CA 1
ATOM 1629 C C . GLU A 1 207 ? 8.875 45.812 12.82 1 97.62 207 GLU A C 1
ATOM 1631 O O . GLU A 1 207 ? 8.961 46.531 11.812 1 97.62 207 GLU A O 1
ATOM 1636 N N . ILE A 1 208 ? 8.133 44.75 12.891 1 97.88 208 ILE A N 1
ATOM 1637 C CA . ILE A 1 208 ? 7.301 44.344 11.758 1 97.88 208 ILE A CA 1
ATOM 1638 C C . ILE A 1 208 ? 6.262 45.438 11.477 1 97.88 208 ILE A C 1
ATOM 1640 O O . ILE A 1 208 ? 6.047 45.812 10.32 1 97.88 208 ILE A O 1
ATOM 1644 N N . LEU A 1 209 ? 5.586 45.938 12.531 1 98.25 209 LEU A N 1
ATOM 1645 C CA . LEU A 1 209 ? 4.578 46.969 12.367 1 98.25 209 LEU A CA 1
ATOM 1646 C C . LEU A 1 209 ? 5.184 48.219 11.727 1 98.25 209 LEU A C 1
ATOM 1648 O O . LEU A 1 209 ? 4.562 48.844 10.867 1 98.25 209 LEU A O 1
ATOM 1652 N N . ARG A 1 210 ? 6.355 48.562 12.148 1 97.88 210 ARG A N 1
ATOM 1653 C CA . ARG A 1 210 ? 7.047 49.688 11.547 1 97.88 210 ARG A CA 1
ATOM 1654 C C . ARG A 1 210 ? 7.309 49.469 10.062 1 97.88 210 ARG A C 1
ATOM 1656 O O . ARG A 1 210 ? 7.078 50.344 9.234 1 97.88 210 ARG A O 1
ATOM 1663 N N . ASN A 1 211 ? 7.844 48.312 9.742 1 97.56 211 ASN A N 1
ATOM 1664 C CA . ASN A 1 211 ? 8.117 47.938 8.352 1 97.56 211 ASN A CA 1
ATOM 1665 C C . ASN A 1 211 ? 6.852 47.969 7.504 1 97.56 211 ASN A C 1
ATOM 1667 O O . ASN A 1 211 ? 6.902 48.281 6.312 1 97.56 211 ASN A O 1
ATOM 1671 N N . GLU A 1 212 ? 5.738 47.594 8.156 1 98.12 212 GLU A N 1
ATOM 1672 C CA . GLU A 1 212 ? 4.445 47.594 7.477 1 98.12 212 GLU A CA 1
ATOM 1673 C C . GLU A 1 212 ? 3.795 48.969 7.484 1 98.12 212 GLU A C 1
ATOM 1675 O O . GLU A 1 212 ? 2.713 49.156 6.922 1 98.12 212 GLU A O 1
ATOM 1680 N N . HIS A 1 213 ? 4.355 49.938 8.07 1 97.62 213 HIS A N 1
ATOM 1681 C CA . HIS A 1 213 ? 3.859 51.312 8.203 1 97.62 213 HIS A CA 1
ATOM 1682 C C . HIS A 1 213 ? 2.521 51.344 8.93 1 97.62 213 HIS A C 1
ATOM 1684 O O . HIS A 1 213 ? 1.587 52.031 8.492 1 97.62 213 HIS A O 1
ATOM 1690 N N . ILE A 1 214 ? 2.436 50.594 9.969 1 98.25 214 ILE A N 1
ATOM 1691 C CA . ILE A 1 214 ? 1.236 50.531 10.805 1 98.25 214 ILE A CA 1
ATOM 1692 C C . ILE A 1 214 ? 1.529 51.125 12.172 1 98.25 214 ILE A C 1
ATOM 1694 O O . ILE A 1 214 ? 2.477 50.719 12.852 1 98.25 214 ILE A O 1
ATOM 1698 N N . ASP A 1 215 ? 0.77 52.062 12.578 1 97.12 215 ASP A N 1
ATOM 1699 C CA . ASP A 1 215 ? 0.881 52.688 13.891 1 97.12 215 ASP A CA 1
ATOM 1700 C C . ASP A 1 215 ? -0.33 52.344 14.766 1 97.12 215 ASP A C 1
ATOM 1702 O O . ASP A 1 215 ? -1.446 52.781 14.469 1 97.12 215 ASP A O 1
ATOM 1706 N N . LEU A 1 216 ? -0.094 51.656 15.82 1 97.19 216 LEU A N 1
ATOM 1707 C CA . LEU A 1 216 ? -1.176 51.219 16.703 1 97.19 216 LEU A CA 1
ATOM 1708 C C . LEU A 1 216 ? -1.144 52.031 18.016 1 97.19 216 LEU A C 1
ATOM 1710 O O . LEU A 1 216 ? -1.802 51.656 18.984 1 97.19 216 LEU A O 1
ATOM 1714 N N . SER A 1 217 ? -0.407 53.125 18.062 1 94.69 217 SER A N 1
ATOM 1715 C CA . SER A 1 217 ? -0.3 53.938 19.281 1 94.69 217 SER A CA 1
ATOM 1716 C C . SER A 1 217 ? -1.659 54.469 19.703 1 94.69 217 SER A C 1
ATOM 1718 O O . SER A 1 217 ? -2.367 55.062 18.891 1 94.69 217 SER A O 1
ATOM 1720 N N . ASN A 1 218 ? -2.047 54.281 20.953 1 94.75 218 ASN A N 1
ATOM 1721 C CA . ASN A 1 218 ? -3.275 54.781 21.578 1 94.75 218 ASN A CA 1
ATOM 1722 C C . ASN A 1 218 ? -4.512 54.219 20.891 1 94.75 218 ASN A C 1
ATOM 1724 O O . ASN A 1 218 ? -5.527 54.906 20.75 1 94.75 218 ASN A O 1
ATOM 1728 N N . LYS A 1 219 ? -4.363 53.062 20.312 1 97.5 219 LYS A N 1
ATOM 1729 C CA . LYS A 1 219 ? -5.492 52.406 19.672 1 97.5 219 LYS A CA 1
ATOM 1730 C C . LYS A 1 219 ? -5.922 51.188 20.453 1 97.5 219 LYS A C 1
ATOM 1732 O O . LYS A 1 219 ? -5.152 50.625 21.25 1 97.5 219 LYS A O 1
ATOM 1737 N N . LYS A 1 220 ? -7.172 50.875 20.328 1 98.19 220 LYS A N 1
ATOM 1738 C CA . LYS A 1 220 ? -7.703 49.562 20.75 1 98.19 220 LYS A CA 1
ATOM 1739 C C . LYS A 1 220 ? -7.812 48.594 19.578 1 98.19 220 LYS A C 1
ATOM 1741 O O . LYS A 1 220 ? -8.547 48.875 18.625 1 98.19 220 LYS A O 1
ATOM 1746 N N . VAL A 1 221 ? -7.117 47.5 19.688 1 98.62 221 VAL A N 1
ATOM 1747 C CA . VAL A 1 221 ? -6.863 46.688 18.484 1 98.62 221 VAL A CA 1
ATOM 1748 C C . VAL A 1 221 ? -7.629 45.375 18.562 1 98.62 221 VAL A C 1
ATOM 1750 O O . VAL A 1 221 ? -7.488 44.625 19.531 1 98.62 221 VAL A O 1
ATOM 1753 N N . LEU A 1 222 ? -8.461 45.094 17.594 1 98.81 222 LEU A N 1
ATOM 1754 C CA . LEU A 1 222 ? -9.008 43.781 17.312 1 98.81 222 LEU A CA 1
ATOM 1755 C C . LEU A 1 222 ? -8.203 43.062 16.219 1 98.81 222 LEU A C 1
ATOM 1757 O O . LEU A 1 222 ? -8.258 43.469 15.055 1 98.81 222 LEU A O 1
ATOM 1761 N N . ALA A 1 223 ? -7.41 42.094 16.594 1 98.81 223 ALA A N 1
ATOM 1762 C CA . ALA A 1 223 ? -6.719 41.281 15.594 1 98.81 223 ALA A CA 1
ATOM 1763 C C . ALA A 1 223 ? -7.66 40.281 14.969 1 98.81 223 ALA A C 1
ATOM 1765 O O . ALA A 1 223 ? -8.484 39.656 15.656 1 98.81 223 ALA A O 1
ATOM 1766 N N . ILE A 1 224 ? -7.582 40.062 13.648 1 98.62 224 ILE A N 1
ATOM 1767 C CA . ILE A 1 224 ? -8.445 39.125 12.953 1 98.62 224 ILE A CA 1
ATOM 1768 C C . ILE A 1 224 ? -7.602 38.188 12.102 1 98.62 224 ILE A C 1
ATOM 1770 O O . ILE A 1 224 ? -6.805 38.625 11.273 1 98.62 224 ILE A O 1
ATOM 1774 N N . SER A 1 225 ? -7.645 36.969 12.391 1 97.5 225 SER A N 1
ATOM 1775 C CA . SER A 1 225 ? -7.152 35.906 11.516 1 97.5 225 SER A CA 1
ATOM 1776 C C . SER A 1 225 ? -8.281 35.312 10.68 1 97.5 225 SER A C 1
ATOM 1778 O O . SER A 1 225 ? -9.102 34.562 11.188 1 97.5 225 SER A O 1
ATOM 1780 N N . ILE A 1 226 ? -8.297 35.594 9.453 1 95.38 226 ILE A N 1
ATOM 1781 C CA . ILE A 1 226 ? -9.406 35.25 8.57 1 95.38 226 ILE A CA 1
ATOM 1782 C C . ILE A 1 226 ? -9.008 34.094 7.676 1 95.38 226 ILE A C 1
ATOM 1784 O O . ILE A 1 226 ? -7.824 33.75 7.555 1 95.38 226 ILE A O 1
ATOM 1788 N N . ARG A 1 227 ? -9.961 33.312 7.195 1 93.81 227 ARG A N 1
ATOM 1789 C CA . ARG A 1 227 ? -9.781 32.25 6.215 1 93.81 227 ARG A CA 1
ATOM 1790 C C . ARG A 1 227 ? -10.922 32.25 5.203 1 93.81 227 ARG A C 1
ATOM 1792 O O . ARG A 1 227 ? -12.062 32.594 5.535 1 93.81 227 ARG A O 1
ATOM 1799 N N . ASP A 1 228 ? -10.523 31.875 4.008 1 92.69 228 ASP A N 1
ATOM 1800 C CA . ASP A 1 228 ? -11.562 31.641 3.01 1 92.69 228 ASP A CA 1
ATOM 1801 C C . ASP A 1 228 ? -12.336 30.359 3.314 1 92.69 228 ASP A C 1
ATOM 1803 O O . ASP A 1 228 ? -11.734 29.312 3.605 1 92.69 228 ASP A O 1
ATOM 1807 N N . LEU A 1 229 ? -13.625 30.422 3.336 1 91.5 229 LEU A N 1
ATOM 1808 C CA . LEU A 1 229 ? -14.469 29.25 3.582 1 91.5 229 LEU A CA 1
ATOM 1809 C C . LEU A 1 229 ? -15.422 29.016 2.416 1 91.5 229 LEU A C 1
ATOM 1811 O O . LEU A 1 229 ? -16.484 28.422 2.59 1 91.5 229 LEU A O 1
ATOM 1815 N N . SER A 1 230 ? -15.117 29.531 1.294 1 86.88 230 SER A N 1
ATOM 1816 C CA . SER A 1 230 ? -15.984 29.422 0.126 1 86.88 230 SER A CA 1
ATOM 1817 C C . SER A 1 230 ? -16.234 27.969 -0.243 1 86.88 230 SER A C 1
ATOM 1819 O O . SER A 1 230 ? -17.297 27.641 -0.79 1 86.88 230 SER A O 1
ATOM 1821 N N . TRP A 1 231 ? -15.305 27.141 0.092 1 79.44 231 TRP A N 1
ATOM 1822 C CA . TRP A 1 231 ? -15.414 25.734 -0.253 1 79.44 231 TRP A CA 1
ATOM 1823 C C . TRP A 1 231 ? -16.516 25.062 0.562 1 79.44 231 TRP A C 1
ATOM 1825 O O . TRP A 1 231 ? -16.969 23.953 0.219 1 79.44 231 TRP A O 1
ATOM 1835 N N . MET A 1 232 ? -16.969 25.641 1.617 1 80.81 232 MET A N 1
ATOM 1836 C CA . MET A 1 232 ? -18.047 25.094 2.443 1 80.81 232 MET A CA 1
ATOM 1837 C C . MET A 1 232 ? -19.406 25.578 1.95 1 80.81 232 MET A C 1
ATOM 1839 O O . MET A 1 232 ? -20.438 25.281 2.566 1 80.81 232 MET A O 1
ATOM 1843 N N . ASN A 1 233 ? -19.641 26.188 0.878 1 72.75 233 ASN A N 1
ATOM 1844 C CA . ASN A 1 233 ? -20.859 26.734 0.288 1 72.75 233 ASN A CA 1
ATOM 1845 C C . ASN A 1 233 ? -21.516 27.734 1.221 1 72.75 233 ASN A C 1
ATOM 1847 O O . ASN A 1 233 ? -22.734 27.922 1.176 1 72.75 233 ASN A O 1
ATOM 1851 N N . ALA A 1 234 ? -20.984 28.203 2.133 1 67.25 234 ALA A N 1
ATOM 1852 C CA . ALA A 1 234 ? -21.625 29.141 3.057 1 67.25 234 ALA A CA 1
ATOM 1853 C C . ALA A 1 234 ? -20.719 30.344 3.301 1 67.25 234 ALA A C 1
ATOM 1855 O O . ALA A 1 234 ? -20.828 31 4.348 1 67.25 234 ALA A O 1
ATOM 1856 N N . ASP A 1 235 ? -20.062 30.688 2.404 1 75.81 235 ASP A N 1
ATOM 1857 C CA . ASP A 1 235 ? -19.047 31.719 2.553 1 75.81 235 ASP A CA 1
ATOM 1858 C C . ASP A 1 235 ? -19.672 33.125 2.605 1 75.81 235 ASP A C 1
ATOM 1860 O O . ASP A 1 235 ? -19.219 33.969 3.355 1 75.81 235 ASP A O 1
ATOM 1864 N N . GLU A 1 236 ? -20.812 33.188 2.021 1 85 236 GLU A N 1
ATOM 1865 C CA . GLU A 1 236 ? -21.422 34.5 1.999 1 85 236 GLU A CA 1
ATOM 1866 C C . GLU A 1 236 ? -21.891 34.938 3.393 1 85 236 GLU A C 1
ATOM 1868 O O . GLU A 1 236 ? -21.703 36.062 3.801 1 85 236 GLU A O 1
ATOM 1873 N N . LYS A 1 237 ? -22.562 34.031 4.043 1 88.75 237 LYS A N 1
ATOM 1874 C CA . LYS A 1 237 ? -23.031 34.312 5.395 1 88.75 237 LYS A CA 1
ATOM 1875 C C . LYS A 1 237 ? -21.859 34.594 6.328 1 88.75 237 LYS A C 1
ATOM 1877 O O . LYS A 1 237 ? -21.938 35.531 7.148 1 88.75 237 LYS A O 1
ATOM 1882 N N . TYR A 1 238 ? -20.781 33.906 6.281 1 93.75 238 TYR A N 1
ATOM 1883 C CA . TYR A 1 238 ? -19.578 34.094 7.066 1 93.75 238 TYR A CA 1
ATOM 1884 C C . TYR A 1 238 ? -18.969 35.5 6.82 1 93.75 238 TYR A C 1
ATOM 1886 O O . TYR A 1 238 ? -18.719 36.219 7.766 1 93.75 238 TYR A O 1
ATOM 1894 N N . GLN A 1 239 ? -18.859 35.844 5.602 1 93.62 239 GLN A N 1
ATOM 1895 C CA . GLN A 1 239 ? -18.266 37.125 5.238 1 93.62 239 GLN A CA 1
ATOM 1896 C C . GLN A 1 239 ? -19.141 38.312 5.699 1 93.62 239 GLN A C 1
ATOM 1898 O O . GLN A 1 239 ? -18.625 39.312 6.195 1 93.62 239 GLN A O 1
ATOM 1903 N N . LYS A 1 240 ? -20.375 38.156 5.492 1 94.94 240 LYS A N 1
ATOM 1904 C CA . LYS A 1 240 ? -21.312 39.188 5.902 1 94.94 240 LYS A CA 1
ATOM 1905 C C . LYS A 1 240 ? -21.266 39.406 7.41 1 94.94 240 LYS A C 1
ATOM 1907 O O . LYS A 1 240 ? -21.203 40.562 7.871 1 94.94 240 LYS A O 1
ATOM 1912 N N . ASN A 1 241 ? -21.312 38.312 8.117 1 96.12 241 ASN A N 1
ATOM 1913 C CA . ASN A 1 241 ? -21.297 38.438 9.57 1 96.12 241 ASN A CA 1
ATOM 1914 C C . ASN A 1 241 ? -19.984 39 10.078 1 96.12 241 ASN A C 1
ATOM 1916 O O . ASN A 1 241 ? -19.969 39.781 11.039 1 96.12 241 ASN A O 1
ATOM 1920 N N . LEU A 1 242 ? -18.938 38.656 9.484 1 96.62 242 LEU A N 1
ATOM 1921 C CA . LEU A 1 242 ? -17.641 39.188 9.867 1 96.62 242 LEU A CA 1
ATOM 1922 C C . LEU A 1 242 ? -17.562 40.688 9.562 1 96.62 242 LEU A C 1
ATOM 1924 O O . LEU A 1 242 ? -17.094 41.469 10.391 1 96.62 242 LEU A O 1
ATOM 1928 N N . LYS A 1 243 ? -18.016 41.031 8.391 1 97.56 243 LYS A N 1
ATOM 1929 C CA . LYS A 1 243 ? -18.062 42.438 8.008 1 97.56 243 LYS A CA 1
ATOM 1930 C C . LYS A 1 243 ? -18.875 43.25 9.023 1 97.56 243 LYS A C 1
ATOM 1932 O O . LYS A 1 243 ? -18.422 44.312 9.484 1 97.56 243 LYS A O 1
ATOM 1937 N N . ASN A 1 244 ? -20.016 42.75 9.336 1 98.12 244 ASN A N 1
ATOM 1938 C CA . ASN A 1 244 ? -20.875 43.438 10.289 1 98.12 244 ASN A CA 1
ATOM 1939 C C . ASN A 1 244 ? -20.234 43.531 11.664 1 98.12 244 ASN A C 1
ATOM 1941 O O . ASN A 1 244 ? -20.406 44.531 12.359 1 98.12 244 ASN A O 1
ATOM 1945 N N . THR A 1 245 ? -19.609 42.5 12.086 1 98.44 245 THR A N 1
ATOM 1946 C CA . THR A 1 245 ? -18.891 42.5 13.359 1 98.44 245 THR A CA 1
ATOM 1947 C C . THR A 1 245 ? -17.812 43.594 13.375 1 98.44 245 THR A C 1
ATOM 1949 O O . THR A 1 245 ? -17.688 44.344 14.352 1 98.44 245 THR A O 1
ATOM 1952 N N . ILE A 1 246 ? -17.047 43.688 12.328 1 98.44 246 ILE A N 1
ATOM 1953 C CA . ILE A 1 246 ? -15.992 44.688 12.195 1 98.44 246 ILE A CA 1
ATOM 1954 C C . ILE A 1 246 ? -16.594 46.094 12.25 1 98.44 246 ILE A C 1
ATOM 1956 O O . ILE A 1 246 ? -16.094 46.969 12.969 1 98.44 246 ILE A O 1
ATOM 1960 N N . ASP A 1 247 ? -17.688 46.312 11.523 1 98.5 247 ASP A N 1
ATOM 1961 C CA . ASP A 1 247 ? -18.344 47.594 11.523 1 98.5 247 ASP A CA 1
ATOM 1962 C C . ASP A 1 247 ? -18.812 48 12.922 1 98.5 247 ASP A C 1
ATOM 1964 O O . ASP A 1 247 ? -18.625 49.125 13.359 1 98.5 247 ASP A O 1
ATOM 1968 N N . LYS A 1 248 ? -19.391 47.031 13.586 1 98.38 248 LYS A N 1
ATOM 1969 C CA . LYS A 1 248 ? -19.828 47.281 14.945 1 98.38 248 LYS A CA 1
ATOM 1970 C C . LYS A 1 248 ? -18.656 47.656 15.852 1 98.38 248 LYS A C 1
ATOM 1972 O O . LYS A 1 248 ? -18.766 48.594 16.656 1 98.38 248 LYS A O 1
ATOM 1977 N N . TRP A 1 249 ? -17.609 46.969 15.773 1 98.5 249 TRP A N 1
ATOM 1978 C CA . TRP A 1 249 ? -16.391 47.25 16.531 1 98.5 249 TRP A CA 1
ATOM 1979 C C . TRP A 1 249 ? -15.883 48.656 16.25 1 98.5 249 TRP A C 1
ATOM 1981 O O . TRP A 1 249 ? -15.609 49.406 17.188 1 98.5 249 TRP A O 1
ATOM 1991 N N . LEU A 1 250 ? -15.836 49 15.016 1 98.25 250 LEU A N 1
ATOM 1992 C CA . LEU A 1 250 ? -15.273 50.281 14.602 1 98.25 250 LEU A CA 1
ATOM 1993 C C . LEU A 1 250 ? -16.203 51.438 14.992 1 98.25 250 LEU A C 1
ATOM 1995 O O . LEU A 1 250 ? -15.742 52.531 15.32 1 98.25 250 LEU A O 1
ATOM 1999 N N . TYR A 1 251 ? -17.5 51.219 15.023 1 97.69 251 TYR A N 1
ATOM 2000 C CA . TYR A 1 251 ? -18.484 52.25 15.383 1 97.69 251 TYR A CA 1
ATOM 2001 C C . TYR A 1 251 ? -18.484 52.469 16.891 1 97.69 251 TYR A C 1
ATOM 2003 O O . TYR A 1 251 ? -18.797 53.594 17.344 1 97.69 251 TYR A O 1
ATOM 2011 N N . SER A 1 252 ? -18.125 51.531 17.609 1 97.19 252 SER A N 1
ATOM 2012 C CA . SER A 1 252 ? -18.266 51.594 19.062 1 97.19 252 SER A CA 1
ATOM 2013 C C . SER A 1 252 ? -17.297 52.625 19.672 1 97.19 252 SER A C 1
ATOM 2015 O O . SER A 1 252 ? -17.516 53.125 20.766 1 97.19 252 SER A O 1
ATOM 2017 N N . ASP A 1 253 ? -16.172 52.781 19.062 1 96.69 253 ASP A N 1
ATOM 2018 C CA . ASP A 1 253 ? -15.172 53.719 19.531 1 96.69 253 ASP A CA 1
ATOM 2019 C C . ASP A 1 253 ? -14.266 54.188 18.391 1 96.69 253 ASP A C 1
ATOM 2021 O O . ASP A 1 253 ? -13.828 53.375 17.578 1 96.69 253 ASP A O 1
ATOM 2025 N N . ASN A 1 254 ? -13.875 55.438 18.359 1 95.75 254 ASN A N 1
ATOM 2026 C CA . ASN A 1 254 ? -13.062 56 17.281 1 95.75 254 ASN A CA 1
ATOM 2027 C C . ASN A 1 254 ? -11.617 55.531 17.375 1 95.75 254 ASN A C 1
ATOM 2029 O O . ASN A 1 254 ? -10.867 55.625 16.391 1 95.75 254 ASN A O 1
ATOM 2033 N N . GLN A 1 255 ? -11.234 55 18.5 1 97.25 255 GLN A N 1
ATOM 2034 C CA . GLN A 1 255 ? -9.875 54.531 18.688 1 97.25 255 GLN A CA 1
ATOM 2035 C C . GLN A 1 255 ? -9.758 53.031 18.281 1 97.25 255 GLN A C 1
ATOM 2037 O O . GLN A 1 255 ? -8.656 52.5 18.172 1 97.25 255 GLN A O 1
ATOM 2042 N N . ASN A 1 256 ? -10.938 52.438 18.016 1 98.38 256 ASN A N 1
ATOM 2043 C CA . ASN A 1 256 ? -10.93 51.031 17.641 1 98.38 256 ASN A CA 1
ATOM 2044 C C . ASN A 1 256 ? -10.383 50.844 16.234 1 98.38 256 ASN A C 1
ATOM 2046 O O . ASN A 1 256 ? -10.734 51.562 15.32 1 98.38 256 ASN A O 1
ATOM 2050 N N . VAL A 1 257 ? -9.492 49.875 16.094 1 98.62 257 VAL A N 1
ATOM 2051 C CA . VAL A 1 257 ? -8.945 49.562 14.781 1 98.62 257 VAL A CA 1
ATOM 2052 C C . VAL A 1 257 ? -8.914 48.031 14.602 1 98.62 257 VAL A C 1
ATOM 2054 O O . VAL A 1 257 ? -9.102 47.281 15.562 1 98.62 257 VAL A O 1
ATOM 2057 N N . ILE A 1 258 ? -8.773 47.656 13.344 1 98.69 258 ILE A N 1
ATOM 2058 C CA . ILE A 1 258 ? -8.625 46.25 12.984 1 98.69 258 ILE A CA 1
ATOM 2059 C C . ILE A 1 258 ? -7.184 45.969 12.539 1 98.69 258 ILE A C 1
ATOM 2061 O O . ILE A 1 258 ? -6.594 46.781 11.812 1 98.69 258 ILE A O 1
ATOM 2065 N N . LEU A 1 259 ? -6.598 44.938 13.016 1 98.75 259 LEU A N 1
ATOM 2066 C CA . LEU A 1 259 ? -5.336 44.438 12.492 1 98.75 259 LEU A CA 1
ATOM 2067 C C . LEU A 1 259 ? -5.516 43.031 11.914 1 98.75 259 LEU A C 1
ATOM 2069 O O . LEU A 1 259 ? -5.68 42.062 12.656 1 98.75 259 LEU A O 1
ATOM 2073 N N . PHE A 1 260 ? -5.477 42.938 10.586 1 98.69 260 PHE A N 1
ATOM 2074 C CA . PHE A 1 260 ? -5.531 41.625 9.938 1 98.69 260 PHE A CA 1
ATOM 2075 C C . PHE A 1 260 ? -4.164 40.969 9.961 1 98.69 260 PHE A C 1
ATOM 2077 O O . PHE A 1 260 ? -3.203 41.469 9.391 1 98.69 260 PHE A O 1
ATOM 2084 N N . ILE A 1 261 ? -4.102 39.844 10.617 1 98.44 261 ILE A N 1
ATOM 2085 C CA . ILE A 1 261 ? -2.875 39.031 10.695 1 98.44 261 ILE A CA 1
ATOM 2086 C C . ILE A 1 261 ? -3.033 37.75 9.875 1 98.44 261 ILE A C 1
ATOM 2088 O O . ILE A 1 261 ? -3.756 36.844 10.273 1 98.44 261 ILE A O 1
ATOM 2092 N N . PRO A 1 262 ? -2.328 37.688 8.781 1 98 262 PRO A N 1
ATOM 2093 C CA . PRO A 1 262 ? -2.453 36.469 7.965 1 98 262 PRO A CA 1
ATOM 2094 C C . PRO A 1 262 ? -1.723 35.281 8.57 1 98 262 PRO A C 1
ATOM 2096 O O . PRO A 1 262 ? -0.572 35.406 9 1 98 262 PRO A O 1
ATOM 2099 N N . GLN A 1 263 ? -2.438 34.156 8.625 1 96.81 263 GLN A N 1
ATOM 2100 C CA . GLN A 1 263 ? -1.831 32.906 9.078 1 96.81 263 GLN A CA 1
ATOM 2101 C C . GLN A 1 263 ? -1.232 32.125 7.914 1 96.81 263 GLN A C 1
ATOM 2103 O O . GLN A 1 263 ? -0.305 31.328 8.102 1 96.81 263 GLN A O 1
ATOM 2108 N N . CYS A 1 264 ? -1.806 32.25 6.797 1 96.5 264 CYS A N 1
ATOM 2109 C CA . CYS A 1 264 ? -1.36 31.594 5.574 1 96.5 264 CYS A CA 1
ATOM 2110 C C . CYS A 1 264 ? -1.245 32.594 4.43 1 96.5 264 CYS A C 1
ATOM 2112 O O . CYS A 1 264 ? -2.191 33.344 4.141 1 96.5 264 CYS A O 1
ATOM 2114 N N . THR A 1 265 ? -0.079 32.656 3.781 1 96.12 265 THR A N 1
ATOM 2115 C CA . THR A 1 265 ? 0.129 33.562 2.662 1 96.12 265 THR A CA 1
ATOM 2116 C C . THR A 1 265 ? 0.545 32.781 1.409 1 96.12 265 THR A C 1
ATOM 2118 O O . THR A 1 265 ? 1.344 33.281 0.61 1 96.12 265 THR A O 1
ATOM 2121 N N . TYR A 1 266 ? 0.142 31.531 1.344 1 92.19 266 TYR A N 1
ATOM 2122 C CA . TYR A 1 266 ? 0.388 30.703 0.165 1 92.19 266 TYR A CA 1
ATOM 2123 C C . TYR A 1 266 ? -0.346 31.266 -1.05 1 92.19 266 TYR A C 1
ATOM 2125 O O . TYR A 1 266 ? -1.578 31.297 -1.073 1 92.19 266 TYR A O 1
ATOM 2133 N N . ASP A 1 267 ? 0.369 31.703 -2.09 1 88.69 267 ASP A N 1
ATOM 2134 C CA . ASP A 1 267 ? -0.269 32.406 -3.193 1 88.69 267 ASP A CA 1
ATOM 2135 C C . ASP A 1 267 ? 0.089 31.781 -4.535 1 88.69 267 ASP A C 1
ATOM 2137 O O . ASP A 1 267 ? -0.063 32.406 -5.586 1 88.69 267 ASP A O 1
ATOM 2141 N N . VAL A 1 268 ? 0.531 30.641 -4.551 1 83.38 268 VAL A N 1
ATOM 2142 C CA . VAL A 1 268 ? 0.976 30 -5.789 1 83.38 268 VAL A CA 1
ATOM 2143 C C . VAL A 1 268 ? -0.234 29.562 -6.602 1 83.38 268 VAL A C 1
ATOM 2145 O O . VAL A 1 268 ? -0.253 29.703 -7.828 1 83.38 268 VAL A O 1
ATOM 2148 N N . GLU A 1 269 ? -1.229 29.078 -5.984 1 75.25 269 GLU A N 1
ATOM 2149 C CA . GLU A 1 269 ? -2.307 28.422 -6.715 1 75.25 269 GLU A CA 1
ATOM 2150 C C . GLU A 1 269 ? -3.533 29.312 -6.82 1 75.25 269 GLU A C 1
ATOM 2152 O O . GLU A 1 269 ? -4.105 29.484 -7.902 1 75.25 269 GLU A O 1
ATOM 2157 N N . ASN A 1 270 ? -3.963 29.672 -5.723 1 81.56 270 ASN A N 1
ATOM 2158 C CA . ASN A 1 270 ? -5.219 30.406 -5.59 1 81.56 270 ASN A CA 1
ATOM 2159 C C . ASN A 1 270 ? -5.086 31.578 -4.617 1 81.56 270 ASN A C 1
ATOM 2161 O O . ASN A 1 270 ? -4.461 31.438 -3.562 1 81.56 270 ASN A O 1
ATOM 2165 N N . SER A 1 271 ? -5.68 32.656 -5.086 1 87.12 271 SER A N 1
ATOM 2166 C CA . SER A 1 271 ? -5.617 33.844 -4.234 1 87.12 271 SER A CA 1
ATOM 2167 C C . SER A 1 271 ? -6.41 33.625 -2.949 1 87.12 271 SER A C 1
ATOM 2169 O O . SER A 1 271 ? -6.105 34.25 -1.922 1 87.12 271 SER A O 1
ATOM 2171 N N . LEU A 1 272 ? -7.309 32.75 -3.002 1 88.38 272 LEU A N 1
ATOM 2172 C CA . LEU A 1 272 ? -8.203 32.562 -1.862 1 88.38 272 LEU A CA 1
ATOM 2173 C C . LEU A 1 272 ? -7.496 31.797 -0.741 1 88.38 272 LEU A C 1
ATOM 2175 O O . LEU A 1 272 ? -7.965 31.797 0.401 1 88.38 272 LEU A O 1
ATOM 2179 N N . THR A 1 273 ? -6.402 31.203 -1.057 1 90.19 273 THR A N 1
ATOM 2180 C CA . THR A 1 273 ? -5.637 30.531 -0.016 1 90.19 273 THR A CA 1
ATOM 2181 C C . THR A 1 273 ? -4.77 31.516 0.751 1 90.19 273 THR A C 1
ATOM 2183 O O . THR A 1 273 ? -4.273 31.203 1.837 1 90.19 273 THR A O 1
ATOM 2186 N N . ASP A 1 274 ? -4.535 32.688 0.178 1 95.88 274 ASP A N 1
ATOM 2187 C CA . ASP A 1 274 ? -3.783 33.75 0.797 1 95.88 274 ASP A CA 1
ATOM 2188 C C . ASP A 1 274 ? -4.691 34.625 1.659 1 95.88 274 ASP A C 1
ATOM 2190 O O . ASP A 1 274 ? -5.52 35.375 1.136 1 95.88 274 ASP A O 1
ATOM 2194 N N . ASP A 1 275 ? -4.457 34.562 2.945 1 96.88 275 ASP A N 1
ATOM 2195 C CA . ASP A 1 275 ? -5.301 35.281 3.891 1 96.88 275 ASP A CA 1
ATOM 2196 C C . ASP A 1 275 ? -5.266 36.781 3.619 1 96.88 275 ASP A C 1
ATOM 2198 O O . ASP A 1 275 ? -6.211 37.5 3.955 1 96.88 275 ASP A O 1
ATOM 2202 N N . ARG A 1 276 ? -4.188 37.344 3.025 1 97.19 276 ARG A N 1
ATOM 2203 C CA . ARG A 1 276 ? -4.062 38.781 2.719 1 97.19 276 ARG A CA 1
ATOM 2204 C C . ARG A 1 276 ? -5.109 39.219 1.698 1 97.19 276 ARG A C 1
ATOM 2206 O O . ARG A 1 276 ? -5.699 40.281 1.825 1 97.19 276 ARG A O 1
ATOM 2213 N N . TYR A 1 277 ? -5.246 38.312 0.772 1 96.88 277 TYR A N 1
ATOM 2214 C CA . TYR A 1 277 ? -6.238 38.594 -0.262 1 96.88 277 TYR A CA 1
ATOM 2215 C C . TYR A 1 277 ? -7.645 38.625 0.323 1 96.88 277 TYR A C 1
ATOM 2217 O O . TYR A 1 277 ? -8.43 39.5 0.028 1 96.88 277 TYR A O 1
ATOM 2225 N N . VAL A 1 278 ? -7.973 37.656 1.104 1 95.31 278 VAL A N 1
ATOM 2226 C CA . VAL A 1 278 ? -9.289 37.531 1.714 1 95.31 278 VAL A CA 1
ATOM 2227 C C . VAL A 1 278 ? -9.562 38.719 2.613 1 95.31 278 VAL A C 1
ATOM 2229 O O . VAL A 1 278 ? -10.656 39.281 2.588 1 95.31 278 VAL A O 1
ATOM 2232 N N . ALA A 1 279 ? -8.578 39.094 3.422 1 97.19 279 ALA A N 1
ATOM 2233 C CA . ALA A 1 279 ? -8.695 40.25 4.328 1 97.19 279 ALA A CA 1
ATOM 2234 C C . ALA A 1 279 ? -8.922 41.531 3.557 1 97.19 279 ALA A C 1
ATOM 2236 O O . ALA A 1 279 ? -9.75 42.375 3.947 1 97.19 279 ALA A O 1
ATOM 2237 N N . HIS A 1 280 ? -8.148 41.688 2.502 1 96.56 280 HIS A N 1
ATOM 2238 C CA . HIS A 1 280 ? -8.266 42.906 1.685 1 96.56 280 HIS A CA 1
ATOM 2239 C C . HIS A 1 280 ? -9.656 43 1.057 1 96.56 280 HIS A C 1
ATOM 2241 O O . HIS A 1 280 ? -10.25 44.094 1.034 1 96.56 280 HIS A O 1
ATOM 2247 N N . LYS A 1 281 ? -10.086 41.906 0.497 1 95.19 281 LYS A N 1
ATOM 2248 C CA . LYS A 1 281 ? -11.414 41.875 -0.109 1 95.19 281 LYS A CA 1
ATOM 2249 C C . LYS A 1 281 ? -12.492 42.25 0.901 1 95.19 281 LYS A C 1
ATOM 2251 O O . LYS A 1 281 ? -13.398 43.031 0.585 1 95.19 281 LYS A O 1
ATOM 2256 N N . LEU A 1 282 ? -12.406 41.75 2.08 1 96.19 282 LEU A N 1
ATOM 2257 C CA . LEU A 1 282 ? -13.391 42.031 3.127 1 96.19 282 LEU A CA 1
ATOM 2258 C C . LEU A 1 282 ? -13.305 43.469 3.58 1 96.19 282 LEU A C 1
ATOM 2260 O O . LEU A 1 282 ? -14.328 44.156 3.756 1 96.19 282 LEU A O 1
ATOM 2264 N N . SER A 1 283 ? -12.078 44 3.836 1 96.5 283 SER A N 1
ATOM 2265 C CA . SER A 1 283 ? -11.867 45.344 4.387 1 96.5 283 SER A CA 1
ATOM 2266 C C . SER A 1 283 ? -12.422 46.406 3.459 1 96.5 283 SER A C 1
ATOM 2268 O O . SER A 1 283 ? -12.836 47.469 3.914 1 96.5 283 SER A O 1
ATOM 2270 N N . LYS A 1 284 ? -12.492 46.156 2.184 1 96.19 284 LYS A N 1
ATOM 2271 C CA . LYS A 1 284 ? -13.023 47.094 1.212 1 96.19 284 LYS A CA 1
ATOM 2272 C C . LYS A 1 284 ? -14.531 47.312 1.396 1 96.19 284 LYS A C 1
ATOM 2274 O O . LYS A 1 284 ? -15.094 48.312 0.96 1 96.19 284 LYS A O 1
ATOM 2279 N N . GLN A 1 285 ? -15.086 46.406 2.01 1 96.06 285 GLN A N 1
ATOM 2280 C CA . GLN A 1 285 ? -16.531 46.438 2.139 1 96.06 285 GLN A CA 1
ATOM 2281 C C . GLN A 1 285 ? -16.953 47.031 3.473 1 96.06 285 GLN A C 1
ATOM 2283 O O . GLN A 1 285 ? -18.141 47.312 3.697 1 96.06 285 GLN A O 1
ATOM 2288 N N . VAL A 1 286 ? -16.047 47.25 4.383 1 97.19 286 VAL A N 1
ATOM 2289 C CA . VAL A 1 286 ? -16.375 47.781 5.703 1 97.19 286 VAL A CA 1
ATOM 2290 C C . VAL A 1 286 ? -16.578 49.281 5.617 1 97.19 286 VAL A C 1
ATOM 2292 O O . VAL A 1 286 ? -16.125 49.938 4.668 1 97.19 286 VAL A O 1
ATOM 2295 N N . ASN A 1 287 ? -17.219 49.844 6.613 1 96.19 287 ASN A N 1
ATOM 2296 C CA . ASN A 1 287 ? -17.578 51.25 6.59 1 96.19 287 ASN A CA 1
ATOM 2297 C C . ASN A 1 287 ? -16.375 52.156 6.832 1 96.19 287 ASN A C 1
ATOM 2299 O O . ASN A 1 287 ? -16.375 53.312 6.418 1 96.19 287 ASN A O 1
ATOM 2303 N N . PHE A 1 288 ? -15.344 51.75 7.59 1 96.56 288 PHE A N 1
ATOM 2304 C CA . PHE A 1 288 ? -14.141 52.531 7.887 1 96.56 288 PHE A CA 1
ATOM 2305 C C . PHE A 1 288 ? -12.891 51.75 7.453 1 96.56 288 PHE A C 1
ATOM 2307 O O . PHE A 1 288 ? -12.047 51.406 8.289 1 96.56 288 PHE A O 1
ATOM 2314 N N . PRO A 1 289 ? -12.664 51.656 6.168 1 96.62 289 PRO A N 1
ATOM 2315 C CA . PRO A 1 289 ? -11.547 50.844 5.664 1 96.62 289 PRO A CA 1
ATOM 2316 C C . PRO A 1 289 ? -10.188 51.406 6.074 1 96.62 289 PRO A C 1
ATOM 2318 O O . PRO A 1 289 ? -9.219 50.656 6.203 1 96.62 289 PRO A O 1
ATOM 2321 N N . ASP A 1 290 ? -10.156 52.75 6.344 1 96.12 290 ASP A N 1
ATOM 2322 C CA . ASP A 1 290 ? -8.898 53.406 6.699 1 96.12 290 ASP A CA 1
ATOM 2323 C C . ASP A 1 290 ? -8.438 52.969 8.094 1 96.12 290 ASP A C 1
ATOM 2325 O O . ASP A 1 290 ? -7.277 53.188 8.453 1 96.12 290 ASP A O 1
ATOM 2329 N N . ARG A 1 291 ? -9.305 52.344 8.922 1 97.94 291 ARG A N 1
ATOM 2330 C CA . ARG A 1 291 ? -8.945 51.906 10.258 1 97.94 291 ARG A CA 1
ATOM 2331 C C . ARG A 1 291 ? -8.727 50.375 10.281 1 97.94 291 ARG A C 1
ATOM 2333 O O . ARG A 1 291 ? -8.695 49.781 11.352 1 97.94 291 ARG A O 1
ATOM 2340 N N . CYS A 1 292 ? -8.641 49.812 9.047 1 98.12 292 CYS A N 1
ATOM 2341 C CA . CYS A 1 292 ? -8.266 48.406 8.883 1 98.12 292 CYS A CA 1
ATOM 2342 C C . CYS A 1 292 ? -6.836 48.281 8.391 1 98.12 292 CYS A C 1
ATOM 2344 O O . CYS A 1 292 ? -6.535 48.625 7.25 1 98.12 292 CYS A O 1
ATOM 2346 N N . PHE A 1 293 ? -6.023 47.719 9.25 1 98.5 293 PHE A N 1
ATOM 2347 C CA . PHE A 1 293 ? -4.613 47.562 8.906 1 98.5 293 PHE A CA 1
ATOM 2348 C C . PHE A 1 293 ? -4.32 46.125 8.484 1 98.5 293 PHE A C 1
ATOM 2350 O O . PHE A 1 293 ? -4.91 45.188 9.016 1 98.5 293 PHE A O 1
ATOM 2357 N N . HIS A 1 294 ? -3.42 46 7.531 1 98.12 294 HIS A N 1
ATOM 2358 C CA . HIS A 1 294 ? -3.1 44.719 6.957 1 98.12 294 HIS A CA 1
ATOM 2359 C C . HIS A 1 294 ? -1.602 44.406 7.035 1 98.12 294 HIS A C 1
ATOM 2361 O O . HIS A 1 294 ? -0.787 45.25 6.652 1 98.12 294 HIS A O 1
ATOM 2367 N N . ILE A 1 295 ? -1.261 43.312 7.566 1 98.25 295 ILE A N 1
ATOM 2368 C CA . ILE A 1 295 ? 0.095 42.812 7.359 1 98.25 295 ILE A CA 1
ATOM 2369 C C . ILE A 1 295 ? 0.241 42.281 5.934 1 98.25 295 ILE A C 1
ATOM 2371 O O . ILE A 1 295 ? -0.365 41.281 5.57 1 98.25 295 ILE A O 1
ATOM 2375 N N . LYS A 1 296 ? 1.103 42.906 5.176 1 97.12 296 LYS A N 1
ATOM 2376 C CA . LYS A 1 296 ? 1.125 42.656 3.738 1 97.12 296 LYS A CA 1
ATOM 2377 C C . LYS A 1 296 ? 2.281 41.719 3.355 1 97.12 296 LYS A C 1
ATOM 2379 O O . LYS A 1 296 ? 2.172 40.938 2.41 1 97.12 296 LYS A O 1
ATOM 2384 N N . ASN A 1 297 ? 3.365 41.781 4.062 1 96.31 297 ASN A N 1
ATOM 2385 C CA . ASN A 1 297 ? 4.551 41 3.707 1 96.31 297 ASN A CA 1
ATOM 2386 C C . ASN A 1 297 ? 4.492 39.594 4.277 1 96.31 297 ASN A C 1
ATOM 2388 O O . ASN A 1 297 ? 3.633 39.281 5.105 1 96.31 297 ASN A O 1
ATOM 2392 N N . LYS A 1 298 ? 5.348 38.719 3.711 1 94.88 298 LYS A N 1
ATOM 2393 C CA . LYS A 1 298 ? 5.453 37.344 4.199 1 94.88 298 LYS A CA 1
ATOM 2394 C C . LYS A 1 298 ? 6.391 37.25 5.402 1 94.88 298 LYS A C 1
ATOM 2396 O O . LYS A 1 298 ? 7.477 37.844 5.391 1 94.88 298 LYS A O 1
ATOM 2401 N N . TYR A 1 299 ? 5.938 36.656 6.422 1 95.19 299 TYR A N 1
ATOM 2402 C CA . TYR A 1 299 ? 6.711 36.469 7.645 1 95.19 299 TYR A CA 1
ATOM 2403 C C . TYR A 1 299 ? 6.695 35 8.078 1 95.19 299 TYR A C 1
ATOM 2405 O O . TYR A 1 299 ? 5.805 34.25 7.695 1 95.19 299 TYR A O 1
ATOM 2413 N N . GLN A 1 300 ? 7.699 34.625 8.852 1 94.81 300 GLN A N 1
ATOM 2414 C CA . GLN A 1 300 ? 7.77 33.25 9.391 1 94.81 300 GLN A CA 1
ATOM 2415 C C . GLN A 1 300 ? 6.918 33.125 10.648 1 94.81 300 GLN A C 1
ATOM 2417 O O . GLN A 1 300 ? 6.438 34.125 11.188 1 94.81 300 GLN A O 1
ATOM 2422 N N . ALA A 1 301 ? 6.809 31.922 11.086 1 96.19 301 ALA A N 1
ATOM 2423 C CA . ALA A 1 301 ? 5.852 31.578 12.133 1 96.19 301 ALA A CA 1
ATOM 2424 C C . ALA A 1 301 ? 6.102 32.375 13.398 1 96.19 301 ALA A C 1
ATOM 2426 O O . ALA A 1 301 ? 5.172 32.969 13.969 1 96.19 301 ALA A O 1
ATOM 2427 N N . PRO A 1 302 ? 7.34 32.531 13.875 1 96.44 302 PRO A N 1
ATOM 2428 C CA . PRO A 1 302 ? 7.555 33.312 15.094 1 96.44 302 PRO A CA 1
ATOM 2429 C C . PRO A 1 302 ? 7.172 34.781 14.914 1 96.44 302 PRO A C 1
ATOM 2431 O O . PRO A 1 302 ? 6.695 35.406 15.859 1 96.44 302 PRO A O 1
ATOM 2434 N N . ASP A 1 303 ? 7.355 35.281 13.703 1 96.69 303 ASP A N 1
ATOM 2435 C CA . ASP A 1 303 ? 7.016 36.656 13.398 1 96.69 303 ASP A CA 1
ATOM 2436 C C . ASP A 1 303 ? 5.504 36.875 13.445 1 96.69 303 ASP A C 1
ATOM 2438 O O . ASP A 1 303 ? 5.031 37.875 13.977 1 96.69 303 ASP A O 1
ATOM 2442 N N . ILE A 1 304 ? 4.855 35.969 12.875 1 97.5 304 ILE A N 1
ATOM 2443 C CA . ILE A 1 304 ? 3.398 36.062 12.852 1 97.5 304 ILE A CA 1
ATOM 2444 C C . ILE A 1 304 ? 2.85 35.969 14.273 1 97.5 304 ILE A C 1
ATOM 2446 O O . ILE A 1 304 ? 1.965 36.719 14.664 1 97.5 304 ILE A O 1
ATOM 2450 N N . GLU A 1 305 ? 3.375 35.062 15.016 1 97.69 305 GLU A N 1
ATOM 2451 C CA . GLU A 1 305 ? 2.922 34.812 16.375 1 97.69 305 GLU A CA 1
ATOM 2452 C C . GLU A 1 305 ? 3.061 36.031 17.266 1 97.69 305 GLU A C 1
ATOM 2454 O O . GLU A 1 305 ? 2.141 36.375 18 1 97.69 305 GLU A O 1
ATOM 2459 N N . CYS A 1 306 ? 4.16 36.75 17.188 1 97 306 CYS A N 1
ATOM 2460 C CA . CYS A 1 306 ? 4.441 37.844 18.109 1 97 306 CYS A CA 1
ATOM 2461 C C . CYS A 1 306 ? 3.533 39.031 17.828 1 97 306 CYS A C 1
ATOM 2463 O O . CYS A 1 306 ? 3.342 39.875 18.688 1 97 306 CYS A O 1
ATOM 2465 N N . LEU A 1 307 ? 2.969 39.062 16.656 1 98 307 LEU A N 1
ATOM 2466 C CA . LEU A 1 307 ? 2.094 40.188 16.297 1 98 307 LEU A CA 1
ATOM 2467 C C . LEU A 1 307 ? 0.853 40.219 17.188 1 98 307 LEU A C 1
ATOM 2469 O O . LEU A 1 307 ? 0.276 41.281 17.422 1 98 307 LEU A O 1
ATOM 2473 N N . TYR A 1 308 ? 0.451 39.094 17.672 1 97.88 308 TYR A N 1
ATOM 2474 C CA . TYR A 1 308 ? -0.77 39 18.469 1 97.88 308 TYR A CA 1
ATOM 2475 C C . TYR A 1 308 ? -0.603 39.688 19.812 1 97.88 308 TYR A C 1
ATOM 2477 O O . TYR A 1 308 ? -1.589 40.062 20.453 1 97.88 308 TYR A O 1
ATOM 2485 N N . ARG A 1 309 ? 0.633 39.938 20.234 1 95.94 309 ARG A N 1
ATOM 2486 C CA . ARG A 1 309 ? 0.895 40.688 21.469 1 95.94 309 ARG A CA 1
ATOM 2487 C C . ARG A 1 309 ? 0.404 42.125 21.359 1 95.94 309 ARG A C 1
ATOM 2489 O O . ARG A 1 309 ? 0.129 42.75 22.375 1 95.94 309 ARG A O 1
ATOM 2496 N N . GLU A 1 310 ? 0.281 42.562 20.141 1 96.94 310 GLU A N 1
ATOM 2497 C CA . GLU A 1 310 ? -0.043 43.969 19.906 1 96.94 310 GLU A CA 1
ATOM 2498 C C . GLU A 1 310 ? -1.553 44.188 19.891 1 96.94 310 GLU A C 1
ATOM 2500 O O . GLU A 1 310 ? -2.016 45.312 19.781 1 96.94 310 GLU A O 1
ATOM 2505 N N . ALA A 1 311 ? -2.348 43.156 20.094 1 98.06 311 ALA A N 1
ATOM 2506 C CA . ALA A 1 311 ? -3.803 43.281 20.031 1 98.06 311 ALA A CA 1
ATOM 2507 C C . ALA A 1 311 ? -4.414 43.219 21.438 1 98.06 311 ALA A C 1
ATOM 2509 O O . ALA A 1 311 ? -3.797 42.719 22.375 1 98.06 311 ALA A O 1
ATOM 2510 N N . ASP A 1 312 ? -5.562 43.781 21.562 1 98.19 312 ASP A N 1
ATOM 2511 C CA . ASP A 1 312 ? -6.32 43.719 22.797 1 98.19 312 ASP A CA 1
ATOM 2512 C C . ASP A 1 312 ? -7.172 42.469 22.859 1 98.19 312 ASP A C 1
ATOM 2514 O O . ASP A 1 312 ? -7.441 41.938 23.938 1 98.19 312 ASP A O 1
ATOM 2518 N N . ILE A 1 313 ? -7.625 42.062 21.766 1 98.56 313 ILE A N 1
ATOM 2519 C CA . ILE A 1 313 ? -8.414 40.844 21.609 1 98.56 313 ILE A CA 1
ATOM 2520 C C . ILE A 1 313 ? -8.289 40.312 20.188 1 98.56 313 ILE A C 1
ATOM 2522 O O . ILE A 1 313 ? -7.941 41.062 19.266 1 98.56 313 ILE A O 1
ATOM 2526 N N . THR A 1 314 ? -8.453 39 20.016 1 98.75 314 THR A N 1
ATOM 2527 C CA . THR A 1 314 ? -8.328 38.375 18.719 1 98.75 314 THR A CA 1
ATOM 2528 C C . THR A 1 314 ? -9.625 37.625 18.344 1 98.75 314 THR A C 1
ATOM 2530 O O . THR A 1 314 ? -10.266 37.031 19.203 1 98.75 314 THR A O 1
ATOM 2533 N N . LEU A 1 315 ? -10.047 37.781 17.172 1 98.62 315 LEU A N 1
ATOM 2534 C CA . LEU A 1 315 ? -11.055 36.969 16.516 1 98.62 315 LEU A CA 1
ATOM 2535 C C . LEU A 1 315 ? -10.43 36.062 15.445 1 98.62 315 LEU A C 1
ATOM 2537 O O . LEU A 1 315 ? -9.953 36.594 14.422 1 98.62 315 LEU A O 1
ATOM 2541 N N . ALA A 1 316 ? -10.461 34.781 15.656 1 98 316 ALA A N 1
ATOM 2542 C CA . ALA A 1 316 ? -9.68 33.906 14.781 1 98 316 ALA A CA 1
ATOM 2543 C C . ALA A 1 316 ? -10.547 32.812 14.156 1 98 316 ALA A C 1
ATOM 2545 O O . ALA A 1 316 ? -11.289 32.125 14.867 1 98 316 ALA A O 1
ATOM 2546 N N . THR A 1 317 ? -10.438 32.688 12.852 1 95.12 317 THR A N 1
ATOM 2547 C CA . THR A 1 317 ? -11.078 31.578 12.148 1 95.12 317 THR A CA 1
ATOM 2548 C C . THR A 1 317 ? -10.117 30.406 12 1 95.12 317 THR A C 1
ATOM 2550 O O . THR A 1 317 ? -10.5 29.25 12.211 1 95.12 317 THR A O 1
ATOM 2553 N N . ARG A 1 318 ? -8.867 30.672 11.648 1 93.75 318 ARG A N 1
ATOM 2554 C CA . ARG A 1 318 ? -7.855 29.625 11.617 1 93.75 318 ARG A CA 1
ATOM 2555 C C . ARG A 1 318 ? -7.492 29.172 13.023 1 93.75 318 ARG A C 1
ATOM 2557 O O . ARG A 1 318 ? -7.312 29.984 13.922 1 93.75 318 ARG A O 1
ATOM 2564 N N . LEU A 1 319 ? -7.301 27.938 13.164 1 94.62 319 LEU A N 1
ATOM 2565 C CA . LEU A 1 319 ? -6.957 27.375 14.469 1 94.62 319 LEU A CA 1
ATOM 2566 C C . LEU A 1 319 ? -5.727 28.062 15.047 1 94.62 319 LEU A C 1
ATOM 2568 O O . LEU A 1 319 ? -5.73 28.469 16.219 1 94.62 319 LEU A O 1
ATOM 2572 N N . HIS A 1 320 ? -4.773 28.219 14.227 1 97.12 320 HIS A N 1
ATOM 2573 C CA . HIS A 1 320 ? -3.496 28.641 14.781 1 97.12 320 HIS A CA 1
ATOM 2574 C C . HIS A 1 320 ? -3.488 30.141 15.062 1 97.12 320 HIS A C 1
ATOM 2576 O O . HIS A 1 320 ? -2.627 30.641 15.789 1 97.12 320 HIS A O 1
ATOM 2582 N N . GLY A 1 321 ? -4.453 30.875 14.523 1 97.56 321 GLY A N 1
ATOM 2583 C CA . GLY A 1 321 ? -4.676 32.219 15.047 1 97.56 321 GLY A CA 1
ATOM 2584 C C . GLY A 1 321 ? -5.043 32.25 16.516 1 97.56 321 GLY A C 1
ATOM 2585 O O . GLY A 1 321 ? -4.574 33.094 17.266 1 97.56 321 GLY A O 1
ATOM 2586 N N . SER A 1 322 ? -5.855 31.281 16.859 1 97.75 322 SER A N 1
ATOM 2587 C CA . SER A 1 322 ? -6.258 31.141 18.266 1 97.75 322 SER A CA 1
ATOM 2588 C C . SER A 1 322 ? -5.09 30.672 19.125 1 97.75 322 SER A C 1
ATOM 2590 O O . SER A 1 322 ? -4.883 31.203 20.219 1 97.75 322 SER A O 1
ATOM 2592 N N . VAL A 1 323 ? -4.328 29.734 18.625 1 97.81 323 VAL A N 1
ATOM 2593 C CA . VAL A 1 323 ? -3.221 29.156 19.375 1 97.81 323 VAL A CA 1
ATOM 2594 C C . VAL A 1 323 ? -2.162 30.219 19.641 1 97.81 323 VAL A C 1
ATOM 2596 O O . VAL A 1 323 ? -1.71 30.391 20.781 1 97.81 323 VAL A O 1
ATOM 2599 N N . PHE A 1 324 ? -1.796 30.984 18.609 1 98.12 324 PHE A N 1
ATOM 2600 C CA . PHE A 1 324 ? -0.775 32.031 18.719 1 98.12 324 PHE A CA 1
ATOM 2601 C C . PHE A 1 324 ? -1.232 33.125 19.656 1 98.12 324 PHE A C 1
ATOM 2603 O O . PHE A 1 324 ? -0.464 33.594 20.5 1 98.12 324 PHE A O 1
ATOM 2610 N N . SER A 1 325 ? -2.463 33.562 19.531 1 98.06 325 SER A N 1
ATOM 2611 C CA . SER A 1 325 ? -2.998 34.625 20.375 1 98.06 325 SER A CA 1
ATOM 2612 C C . SER A 1 325 ? -2.973 34.219 21.844 1 98.06 325 SER A C 1
ATOM 2614 O O . SER A 1 325 ? -2.514 35 22.703 1 98.06 325 SER A O 1
ATOM 2616 N N . ALA A 1 326 ? -3.459 33.031 22.109 1 97.75 326 ALA A N 1
ATOM 2617 C CA . ALA A 1 326 ? -3.459 32.531 23.484 1 97.75 326 ALA A CA 1
ATOM 2618 C C . ALA A 1 326 ? -2.039 32.438 24.031 1 97.75 326 ALA A C 1
ATOM 2620 O O . ALA A 1 326 ? -1.794 32.844 25.172 1 97.75 326 ALA A O 1
ATOM 2621 N N . LYS A 1 327 ? -1.155 31.984 23.25 1 97.12 327 LYS A N 1
ATOM 2622 C CA . LYS A 1 327 ? 0.243 31.844 23.656 1 97.12 327 LYS A CA 1
ATOM 2623 C C . LYS A 1 327 ? 0.853 33.219 23.984 1 97.12 327 LYS A C 1
ATOM 2625 O O . LYS A 1 327 ? 1.683 33.312 24.891 1 97.12 327 LYS A O 1
ATOM 2630 N N . MET A 1 328 ? 0.48 34.219 23.266 1 96.31 328 MET A N 1
ATOM 2631 C CA . MET A 1 328 ? 1.025 35.562 23.453 1 96.31 328 MET A CA 1
ATOM 2632 C C . MET A 1 328 ? 0.304 36.312 24.578 1 96.31 328 MET A C 1
ATOM 2634 O O . MET A 1 328 ? 0.606 37.469 24.859 1 96.31 328 MET A O 1
ATOM 2638 N N . GLY A 1 329 ? -0.708 35.656 25.172 1 94.88 329 GLY A N 1
ATOM 2639 C CA . GLY A 1 329 ? -1.423 36.25 26.281 1 94.88 329 GLY A CA 1
ATOM 2640 C C . GLY A 1 329 ? -2.531 37.188 25.859 1 94.88 329 GLY A C 1
ATOM 2641 O O . GLY A 1 329 ? -2.982 38.031 26.641 1 94.88 329 GLY A O 1
ATOM 2642 N N . THR A 1 330 ? -2.91 37.188 24.656 1 97.38 330 THR A N 1
ATOM 2643 C CA . THR A 1 330 ? -4.023 37.969 24.141 1 97.38 330 THR A CA 1
ATOM 2644 C C . THR A 1 330 ? -5.297 37.125 24.078 1 97.38 330 THR A C 1
ATOM 2646 O O . THR A 1 330 ? -5.305 36.031 23.5 1 97.38 330 THR A O 1
ATOM 2649 N N . PRO A 1 331 ? -6.383 37.594 24.766 1 98.06 331 PRO A N 1
ATOM 2650 C CA . PRO A 1 331 ? -7.621 36.812 24.703 1 98.06 331 PRO A CA 1
ATOM 2651 C C . PRO A 1 331 ? -8.117 36.625 23.266 1 98.06 331 PRO A C 1
ATOM 2653 O O . PRO A 1 331 ? -7.934 37.5 22.422 1 98.06 331 PRO A O 1
ATOM 2656 N N . VAL A 1 332 ? -8.812 35.469 23.062 1 98.25 332 VAL A N 1
ATOM 2657 C CA . VAL A 1 332 ? -9.156 35.125 21.688 1 98.25 332 VAL A CA 1
ATOM 2658 C C . VAL A 1 332 ? -10.531 34.438 21.656 1 98.25 332 VAL A C 1
ATOM 2660 O O . VAL A 1 332 ? -10.867 33.688 22.547 1 98.25 332 VAL A O 1
ATOM 2663 N N . ILE A 1 333 ? -11.297 34.812 20.672 1 98.31 333 ILE A N 1
ATOM 2664 C CA . ILE A 1 333 ? -12.539 34.125 20.297 1 98.31 333 ILE A CA 1
ATOM 2665 C C . ILE A 1 333 ? -12.352 33.375 18.984 1 98.31 333 ILE A C 1
ATOM 2667 O O . ILE A 1 333 ? -11.859 33.969 18 1 98.31 333 ILE A O 1
ATOM 2671 N N . GLY A 1 334 ? -12.703 32.125 19 1 97.81 334 GLY A N 1
ATOM 2672 C CA . GLY A 1 334 ? -12.562 31.328 17.812 1 97.81 334 GLY A CA 1
ATOM 2673 C C . GLY A 1 334 ? -13.859 31.172 17.031 1 97.81 334 GLY A C 1
ATOM 2674 O O . GLY A 1 334 ? -14.93 31.031 17.625 1 97.81 334 GLY A O 1
ATOM 2675 N N . LEU A 1 335 ? -13.797 31.234 15.742 1 96.31 335 LEU A N 1
ATOM 2676 C CA . LEU A 1 335 ? -14.883 30.875 14.836 1 96.31 335 LEU A CA 1
ATOM 2677 C C . LEU A 1 335 ? -14.656 29.469 14.266 1 96.31 335 LEU A C 1
ATOM 2679 O O . LEU A 1 335 ? -13.906 29.312 13.297 1 96.31 335 LEU A O 1
ATOM 2683 N N . CYS A 1 336 ? -15.328 28.5 14.758 1 93.62 336 CYS A N 1
ATOM 2684 C CA . CYS A 1 336 ? -15 27.078 14.586 1 93.62 336 CYS A CA 1
ATOM 2685 C C . CYS A 1 336 ? -15.625 26.531 13.32 1 93.62 336 CYS A C 1
ATOM 2687 O O . CYS A 1 336 ? -16.797 26.156 13.312 1 93.62 336 CYS A O 1
ATOM 2689 N N . TYR A 1 337 ? -14.82 26.359 12.336 1 88.62 337 TYR A N 1
ATOM 2690 C CA . TYR A 1 337 ? -15.281 25.766 11.086 1 88.62 337 TYR A CA 1
ATOM 2691 C C . TYR A 1 337 ? -14.938 24.281 11.039 1 88.62 337 TYR A C 1
ATOM 2693 O O . TYR A 1 337 ? -15.477 23.531 10.219 1 88.62 337 TYR A O 1
ATOM 2701 N N . GLU A 1 338 ? -14.055 23.859 11.945 1 86.62 338 GLU A N 1
ATOM 2702 C CA . GLU A 1 338 ? -13.641 22.453 12.094 1 86.62 338 GLU A CA 1
ATOM 2703 C C . GLU A 1 338 ? -13.57 22.062 13.57 1 86.62 338 GLU A C 1
ATOM 2705 O O . GLU A 1 338 ? -13.352 22.922 14.438 1 86.62 338 GLU A O 1
ATOM 2710 N N . ASP A 1 339 ? -13.578 20.812 13.828 1 86.5 339 ASP A N 1
ATOM 2711 C CA . ASP A 1 339 ? -13.609 20.297 15.188 1 86.5 339 ASP A CA 1
ATOM 2712 C C . ASP A 1 339 ? -12.289 20.578 15.914 1 86.5 339 ASP A C 1
ATOM 2714 O O . ASP A 1 339 ? -12.273 20.75 17.141 1 86.5 339 ASP A O 1
ATOM 2718 N N . LYS A 1 340 ? -11.289 20.672 15.125 1 85.38 340 LYS A N 1
ATOM 2719 C CA . LYS A 1 340 ? -9.992 20.906 15.75 1 85.38 340 LYS A CA 1
ATOM 2720 C C . LYS A 1 340 ? -9.977 22.234 16.5 1 85.38 340 LYS A C 1
ATOM 2722 O O . LYS A 1 340 ? -9.312 22.359 17.547 1 85.38 340 LYS A O 1
ATOM 2727 N N . VAL A 1 341 ? -10.711 23.234 16.047 1 90.56 341 VAL A N 1
ATOM 2728 C CA . VAL A 1 341 ? -10.758 24.531 16.719 1 90.56 341 VAL A CA 1
ATOM 2729 C C . VAL A 1 341 ? -11.469 24.391 18.062 1 90.56 341 VAL A C 1
ATOM 2731 O O . VAL A 1 341 ? -10.969 24.859 19.078 1 90.56 341 VAL A O 1
ATOM 2734 N N . LYS A 1 342 ? -12.516 23.641 18.047 1 91.31 342 LYS A N 1
ATOM 2735 C CA . LYS A 1 342 ? -13.234 23.375 19.297 1 91.31 342 LYS A CA 1
ATOM 2736 C C . LYS A 1 342 ? -12.344 22.656 20.297 1 91.31 342 LYS A C 1
ATOM 2738 O O . LYS A 1 342 ? -12.398 22.953 21.5 1 91.31 342 LYS A O 1
ATOM 2743 N N . GLY A 1 343 ? -11.633 21.766 19.766 1 91.62 343 GLY A N 1
ATOM 2744 C CA . GLY A 1 343 ? -10.758 20.984 20.609 1 91.62 343 GLY A CA 1
ATOM 2745 C C . GLY A 1 343 ? -9.75 21.828 21.375 1 91.62 343 GLY A C 1
ATOM 2746 O O . GLY A 1 343 ? -9.469 21.578 22.547 1 91.62 343 GLY A O 1
ATOM 2747 N N . PHE A 1 344 ? -9.242 22.812 20.781 1 94 344 PHE A N 1
ATOM 2748 C CA . PHE A 1 344 ? -8.258 23.688 21.406 1 94 344 PHE A CA 1
ATOM 2749 C C . PHE A 1 344 ? -8.891 24.469 22.562 1 94 344 PHE A C 1
ATOM 2751 O O . PHE A 1 344 ? -8.312 24.562 23.641 1 94 344 PHE A O 1
ATOM 2758 N N . PHE A 1 345 ? -10.039 25 22.359 1 96.06 345 PHE A N 1
ATOM 2759 C CA . PHE A 1 345 ? -10.688 25.812 23.375 1 96.06 345 PHE A CA 1
ATOM 2760 C C . PHE A 1 345 ? -11.133 24.938 24.547 1 96.06 345 PHE A C 1
ATOM 2762 O O . PHE A 1 345 ? -11.141 25.391 25.703 1 96.06 345 PHE A O 1
ATOM 2769 N N . ARG A 1 346 ? -11.406 23.688 24.203 1 93.94 346 ARG A N 1
ATOM 2770 C CA . ARG A 1 346 ? -11.672 22.75 25.297 1 93.94 346 ARG A CA 1
ATOM 2771 C C . ARG A 1 346 ? -10.422 22.531 26.141 1 93.94 346 ARG A C 1
ATOM 2773 O O . ARG A 1 346 ? -10.5 22.484 27.375 1 93.94 346 ARG A O 1
ATOM 2780 N N . GLN A 1 347 ? -9.383 22.453 25.5 1 93.44 347 GLN A N 1
ATOM 2781 C CA . GLN A 1 347 ? -8.117 22.266 26.203 1 93.44 347 GLN A CA 1
ATOM 2782 C C . GLN A 1 347 ? -7.785 23.484 27.062 1 93.44 347 GLN A C 1
ATOM 2784 O O . GLN A 1 347 ? -7.191 23.359 28.125 1 93.44 347 GLN A O 1
ATOM 2789 N N . LEU A 1 348 ? -8.188 24.656 26.594 1 94.31 348 LEU A N 1
ATOM 2790 C CA . LEU A 1 348 ? -7.945 25.906 27.312 1 94.31 348 LEU A CA 1
ATOM 2791 C C . LEU A 1 348 ? -8.93 26.078 28.453 1 94.31 348 LEU A C 1
ATOM 2793 O O . LEU A 1 348 ? -8.812 27.016 29.25 1 94.31 348 LEU A O 1
ATOM 2797 N N . ASN A 1 349 ? -9.883 25.188 28.547 1 93.81 349 ASN A N 1
ATOM 2798 C CA . ASN A 1 349 ? -10.977 25.281 29.5 1 93.81 349 ASN A CA 1
ATOM 2799 C C . ASN A 1 349 ? -11.789 26.562 29.297 1 93.81 349 ASN A C 1
ATOM 2801 O O . ASN A 1 349 ? -12.188 27.203 30.266 1 93.81 349 ASN A O 1
ATOM 2805 N N . CYS A 1 350 ? -11.875 26.984 28.094 1 95.31 350 CYS A N 1
ATOM 2806 C CA . CYS A 1 350 ? -12.688 28.125 27.703 1 95.31 350 CYS A CA 1
ATOM 2807 C C . CYS A 1 350 ? -13.555 27.781 26.5 1 95.31 350 CYS A C 1
ATOM 2809 O O . CYS A 1 350 ? -13.531 28.484 25.484 1 95.31 350 CYS A O 1
ATOM 2811 N N . PRO A 1 351 ? -14.352 26.719 26.625 1 95 351 PRO A N 1
ATOM 2812 C CA . PRO A 1 351 ? -15.156 26.328 25.484 1 95 351 PRO A CA 1
ATOM 2813 C C . PRO A 1 351 ? -16.141 27.406 25.047 1 95 351 PRO A C 1
ATOM 2815 O O . PRO A 1 351 ? -16.547 27.453 23.875 1 95 351 PRO A O 1
ATOM 2818 N N . GLU A 1 352 ? -16.484 28.297 25.938 1 94.81 352 GLU A N 1
ATOM 2819 C CA . GLU A 1 352 ? -17.438 29.359 25.641 1 94.81 352 GLU A CA 1
ATOM 2820 C C . GLU A 1 352 ? -16.875 30.359 24.641 1 94.81 352 GLU A C 1
ATOM 2822 O O . GLU A 1 352 ? -17.609 31.141 24.047 1 94.81 352 GLU A O 1
ATOM 2827 N N . LEU A 1 353 ? -15.586 30.375 24.453 1 97.06 353 LEU A N 1
ATOM 2828 C CA . LEU A 1 353 ? -14.945 31.328 23.547 1 97.06 353 LEU A CA 1
ATOM 2829 C C . LEU A 1 353 ? -14.906 30.766 22.125 1 97.06 353 LEU A C 1
ATOM 2831 O O . LEU A 1 353 ? -14.484 31.453 21.203 1 97.06 353 LEU A O 1
ATOM 2835 N N . ALA A 1 354 ? -15.32 29.531 21.938 1 96.94 354 ALA A N 1
ATOM 2836 C CA . ALA A 1 354 ? -15.445 28.922 20.625 1 96.94 354 ALA A CA 1
ATOM 2837 C C . ALA A 1 354 ? -16.859 29.109 20.062 1 96.94 354 ALA A C 1
ATOM 2839 O O . ALA A 1 354 ? -17.812 28.516 20.562 1 96.94 354 ALA A O 1
ATOM 2840 N N . LEU A 1 355 ? -16.938 29.922 19.062 1 97.25 355 LEU A N 1
ATOM 2841 C CA . LEU A 1 355 ? -18.219 30.172 18.422 1 97.25 355 LEU A CA 1
ATOM 2842 C C . LEU A 1 355 ? -18.312 29.453 17.078 1 97.25 355 LEU A C 1
ATOM 2844 O O . LEU A 1 355 ? -17.281 29.047 16.531 1 97.25 355 LEU A O 1
ATOM 2848 N N . LYS A 1 356 ? -19.562 29.312 16.578 1 93.75 356 LYS A N 1
ATOM 2849 C CA . LYS A 1 356 ? -19.781 28.75 15.25 1 93.75 356 LYS A CA 1
ATOM 2850 C C . LYS A 1 356 ? -19.203 29.672 14.172 1 93.75 356 LYS A C 1
ATOM 2852 O O . LYS A 1 356 ? -19.312 30.891 14.281 1 93.75 356 LYS A O 1
ATOM 2857 N N . TRP A 1 357 ? -18.672 29.25 13.164 1 92.12 357 TRP A N 1
ATOM 2858 C CA . TRP A 1 357 ? -17.984 30.016 12.125 1 92.12 357 TRP A CA 1
ATOM 2859 C C . TRP A 1 357 ? -18.938 31.016 11.469 1 92.12 357 TRP A C 1
ATOM 2861 O O . TRP A 1 357 ? -18.516 32.062 10.984 1 92.12 357 TRP A O 1
ATOM 2871 N N . ASP A 1 358 ? -20.203 30.734 11.422 1 89.88 358 ASP A N 1
ATOM 2872 C CA . ASP A 1 358 ? -21.188 31.625 10.797 1 89.88 358 ASP A CA 1
ATOM 2873 C C . ASP A 1 358 ? -22.094 32.281 11.844 1 89.88 358 ASP A C 1
ATOM 2875 O O . ASP A 1 358 ? -23.25 32.562 11.562 1 89.88 358 ASP A O 1
ATOM 2879 N N . GLU A 1 359 ? -21.562 32.375 13.008 1 94.5 359 GLU A N 1
ATOM 2880 C CA . GLU A 1 359 ? -22.297 33.031 14.094 1 94.5 359 GLU A CA 1
ATOM 2881 C C . GLU A 1 359 ? -22.734 34.438 13.719 1 94.5 359 GLU A C 1
ATOM 2883 O O . GLU A 1 359 ? -22.047 35.125 12.945 1 94.5 359 GLU A O 1
ATOM 2888 N N . GLU A 1 360 ? -23.875 34.875 14.305 1 96.88 360 GLU A N 1
ATOM 2889 C CA . GLU A 1 360 ? -24.391 36.219 14.031 1 96.88 360 GLU A CA 1
ATOM 2890 C C . GLU A 1 360 ? -23.469 37.281 14.586 1 96.88 360 GLU A C 1
ATOM 2892 O O . GLU A 1 360 ? -22.922 37.125 15.68 1 96.88 360 GLU A O 1
ATOM 2897 N N . SER A 1 361 ? -23.406 38.438 13.805 1 97.81 361 SER A N 1
ATOM 2898 C CA . SER A 1 361 ? -22.484 39.531 14.148 1 97.81 361 SER A CA 1
ATOM 2899 C C . SER A 1 361 ? -22.766 40.062 15.547 1 97.81 361 SER A C 1
ATOM 2901 O O . SER A 1 361 ? -21.844 40.438 16.281 1 97.81 361 SER A O 1
ATOM 2903 N N . GLU A 1 362 ? -24.047 40.094 15.922 1 97.94 362 GLU A N 1
ATOM 2904 C CA . GLU A 1 362 ? -24.422 40.594 17.234 1 97.94 362 GLU A CA 1
ATOM 2905 C C . GLU A 1 362 ? -23.844 39.719 18.344 1 97.94 362 GLU A C 1
ATOM 2907 O O . GLU A 1 362 ? -23.344 40.25 19.344 1 97.94 362 GLU A O 1
ATOM 2912 N N . ILE A 1 363 ? -23.906 38.5 18.141 1 98.06 363 ILE A N 1
ATOM 2913 C CA . ILE A 1 363 ? -23.422 37.562 19.125 1 98.06 363 ILE A CA 1
ATOM 2914 C C . ILE A 1 363 ? -21.906 37.625 19.219 1 98.06 363 ILE A C 1
ATOM 2916 O O . ILE A 1 363 ? -21.344 37.656 20.328 1 98.06 363 ILE A O 1
ATOM 2920 N N . ILE A 1 364 ? -21.234 37.656 18.078 1 98.44 364 ILE A N 1
ATOM 2921 C CA . ILE A 1 364 ? -19.781 37.781 18.062 1 98.44 364 ILE A CA 1
ATOM 2922 C C . ILE A 1 364 ? -19.344 39.062 18.766 1 98.44 364 ILE A C 1
ATOM 2924 O O . ILE A 1 364 ? -18.469 39.031 19.625 1 98.44 364 ILE A O 1
ATOM 2928 N N . PHE A 1 365 ? -19.969 40.156 18.391 1 98.38 365 PHE A N 1
ATOM 2929 C CA . PHE A 1 365 ? -19.625 41.469 18.953 1 98.38 365 PHE A CA 1
ATOM 2930 C C . PHE A 1 365 ? -19.844 41.5 20.453 1 98.38 365 PHE A C 1
ATOM 2932 O O . PHE A 1 365 ? -18.984 41.969 21.203 1 98.38 365 PHE A O 1
ATOM 2939 N N . ASN A 1 366 ? -20.969 40.969 20.891 1 98.25 366 ASN A N 1
ATOM 2940 C CA . ASN A 1 366 ? -21.25 40.906 22.312 1 98.25 366 ASN A CA 1
ATOM 2941 C C . ASN A 1 366 ? -20.219 40.062 23.062 1 98.25 366 ASN 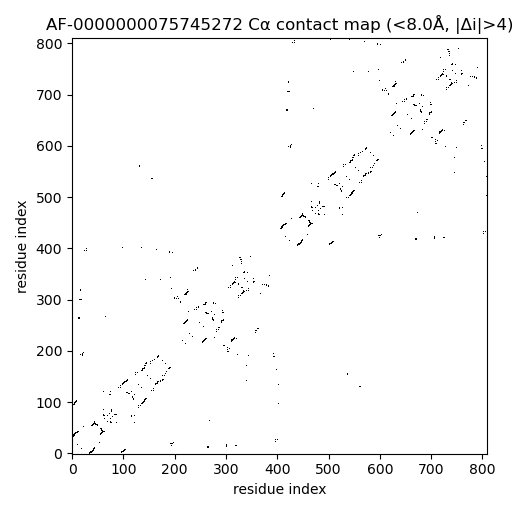A C 1
ATOM 2943 O O . ASN A 1 366 ? -19.859 40.375 24.203 1 98.25 366 ASN A O 1
ATOM 2947 N N . LYS A 1 367 ? -19.844 39.031 22.5 1 98.38 367 LYS A N 1
ATOM 2948 C CA . LYS A 1 367 ? -18.812 38.188 23.109 1 98.38 367 LYS A CA 1
ATOM 2949 C C . LYS A 1 367 ? -17.484 38.938 23.234 1 98.38 367 LYS A C 1
ATOM 2951 O O . LYS A 1 367 ? -16.812 38.844 24.266 1 98.38 367 LYS A O 1
ATOM 2956 N N . ILE A 1 368 ? -17.109 39.688 22.188 1 98.44 368 ILE A N 1
ATOM 2957 C CA . ILE A 1 368 ? -15.906 40.5 22.203 1 98.44 368 ILE A CA 1
ATOM 2958 C C . ILE A 1 368 ? -15.969 41.5 23.359 1 98.44 368 ILE A C 1
ATOM 2960 O O . ILE A 1 368 ? -15.039 41.562 24.172 1 98.44 368 ILE A O 1
ATOM 2964 N N . MET A 1 369 ? -17.062 42.125 23.453 1 98.06 369 MET A N 1
ATOM 2965 C CA . MET A 1 369 ? -17.234 43.156 24.5 1 98.06 369 MET A CA 1
ATOM 2966 C C . MET A 1 369 ? -17.203 42.5 25.875 1 98.06 369 MET A C 1
ATOM 2968 O O . MET A 1 369 ? -16.641 43.062 26.828 1 98.06 369 MET A O 1
ATOM 2972 N N . GLY A 1 370 ? -17.859 41.375 25.953 1 97.56 370 GLY A N 1
ATOM 2973 C CA . GLY A 1 370 ? -17.859 40.625 27.219 1 97.56 370 GLY A CA 1
ATOM 2974 C C . GLY A 1 370 ? -16.469 40.219 27.656 1 97.56 370 GLY A C 1
ATOM 2975 O O . GLY A 1 370 ? -16.141 40.312 28.844 1 97.56 370 GLY A O 1
ATOM 2976 N N . VAL A 1 371 ? -15.664 39.812 26.766 1 97.94 371 VAL A N 1
ATOM 2977 C CA . VAL A 1 371 ? -14.289 39.406 27.062 1 97.94 371 VAL A CA 1
ATOM 2978 C C . VAL A 1 371 ? -13.484 40.625 27.516 1 97.94 371 VAL A C 1
ATOM 2980 O O . VAL A 1 371 ? -12.711 40.531 28.469 1 97.94 371 VAL A O 1
ATOM 2983 N N . LEU A 1 372 ? -13.656 41.719 26.859 1 97.5 372 LEU A N 1
ATOM 2984 C CA . LEU A 1 372 ? -12.914 42.938 27.172 1 97.5 372 LEU A CA 1
ATOM 2985 C C . LEU A 1 372 ? -13.297 43.469 28.547 1 97.5 372 LEU A C 1
ATOM 2987 O O . LEU A 1 372 ? -12.453 44.031 29.266 1 97.5 372 LEU A O 1
ATOM 2991 N N . GLN A 1 373 ? -14.539 43.312 28.875 1 96.94 373 GLN A N 1
ATOM 2992 C CA . GLN A 1 373 ? -15.008 43.75 30.188 1 96.94 373 GLN A CA 1
ATOM 2993 C C . GLN A 1 373 ? -14.391 42.906 31.312 1 96.94 373 GLN A C 1
ATOM 2995 O O . GLN A 1 373 ? -14.195 43.406 32.438 1 96.94 373 GLN A O 1
ATOM 3000 N N . ASN A 1 374 ? -14.109 41.719 31.047 1 95.81 374 ASN A N 1
ATOM 3001 C CA . ASN A 1 374 ? -13.516 40.781 32.031 1 95.81 374 ASN A CA 1
ATOM 3002 C C . ASN A 1 374 ? -12.117 40.344 31.594 1 95.81 374 ASN A C 1
ATOM 3004 O O . ASN A 1 374 ? -11.742 39.188 31.766 1 95.81 374 ASN A O 1
ATOM 3008 N N . LYS A 1 375 ? -11.414 41.25 30.984 1 96.44 375 LYS A N 1
ATOM 3009 C CA . LYS A 1 375 ? -10.172 40.938 30.297 1 96.44 375 LYS A CA 1
ATOM 3010 C C . LYS A 1 375 ? -9.148 40.312 31.25 1 96.44 375 LYS A C 1
ATOM 3012 O O . LYS A 1 375 ? -8.531 39.281 30.953 1 96.44 375 LYS A O 1
ATOM 3017 N N . GLN A 1 376 ? -8.984 40.938 32.406 1 95.75 376 GLN A N 1
ATOM 3018 C CA . GLN A 1 376 ? -7.969 40.469 33.344 1 95.75 376 GLN A CA 1
ATOM 3019 C C . GLN A 1 376 ? -8.219 39.031 33.781 1 95.75 376 GLN A C 1
ATOM 3021 O O . GLN A 1 376 ? -7.297 38.219 33.812 1 95.75 376 GLN A O 1
ATOM 3026 N N . HIS A 1 377 ? -9.43 38.75 34 1 95.75 377 HIS A N 1
ATOM 3027 C CA . HIS A 1 377 ? -9.805 37.406 34.438 1 95.75 377 HIS A CA 1
ATOM 3028 C C . HIS A 1 377 ? -9.609 36.406 33.312 1 95.75 377 HIS A C 1
ATOM 3030 O O . HIS A 1 377 ? -9.055 35.312 33.531 1 95.75 377 HIS A O 1
ATOM 3036 N N . ILE A 1 378 ? -10.016 36.719 32.188 1 95.75 378 ILE A N 1
ATOM 3037 C CA . ILE A 1 378 ? -9.953 35.781 31.047 1 95.75 378 ILE A CA 1
ATOM 3038 C C . ILE A 1 378 ? -8.5 35.562 30.641 1 95.75 378 ILE A C 1
ATOM 3040 O O . ILE A 1 378 ? -8.102 34.406 30.391 1 95.75 378 ILE A O 1
ATOM 3044 N N . VAL A 1 379 ? -7.727 36.594 30.625 1 96.06 379 VAL A N 1
ATOM 3045 C CA . VAL A 1 379 ? -6.316 36.5 30.266 1 96.06 379 VAL A CA 1
ATOM 3046 C C . VAL A 1 379 ? -5.582 35.625 31.281 1 96.06 379 VAL A C 1
ATOM 3048 O O . VAL A 1 379 ? -4.754 34.781 30.922 1 96.06 379 VAL A O 1
ATOM 3051 N N . SER A 1 380 ? -5.863 35.844 32.5 1 96.88 380 SER A N 1
ATOM 3052 C CA . SER A 1 380 ? -5.25 35 33.562 1 96.88 380 SER A CA 1
ATOM 3053 C C . SER A 1 380 ? -5.594 33.531 33.375 1 96.88 380 SER A C 1
ATOM 3055 O O . SER A 1 380 ? -4.723 32.688 33.5 1 96.88 380 SER A O 1
ATOM 3057 N N . LYS A 1 381 ? -6.824 33.312 33.125 1 96 381 LYS A N 1
ATOM 3058 C CA . LYS A 1 381 ? -7.277 31.938 32.906 1 96 381 LYS A CA 1
ATOM 3059 C C . LYS A 1 381 ? -6.574 31.297 31.688 1 96 381 LYS A C 1
ATOM 3061 O O . LYS A 1 381 ? -6.094 30.172 31.766 1 96 381 LYS A O 1
ATOM 3066 N N . ILE A 1 382 ? -6.504 32.031 30.625 1 96 382 ILE A N 1
ATOM 3067 C CA . ILE A 1 382 ? -5.867 31.547 29.406 1 96 382 ILE A CA 1
ATOM 3068 C C . ILE A 1 382 ? -4.383 31.281 29.672 1 96 382 ILE A C 1
ATOM 3070 O O . ILE A 1 382 ? -3.859 30.234 29.312 1 96 382 ILE A O 1
ATOM 3074 N N . ASN A 1 383 ? -3.727 32.219 30.297 1 96.75 383 ASN A N 1
ATOM 3075 C CA . ASN A 1 383 ? -2.301 32.094 30.578 1 96.75 383 ASN A CA 1
ATOM 3076 C C . ASN A 1 383 ? -2.004 30.875 31.453 1 96.75 383 ASN A C 1
ATOM 3078 O O . ASN A 1 383 ? -1.027 30.172 31.234 1 96.75 383 ASN A O 1
ATOM 3082 N N . ASP A 1 384 ? -2.855 30.672 32.469 1 97.38 384 ASP A N 1
ATOM 3083 C CA . ASP A 1 384 ? -2.684 29.531 33.344 1 97.38 384 ASP A CA 1
ATOM 3084 C C . ASP A 1 384 ? -2.814 28.219 32.594 1 97.38 384 ASP A C 1
ATOM 3086 O O . ASP A 1 384 ? -1.994 27.312 32.75 1 97.38 384 ASP A O 1
ATOM 3090 N N . ASN A 1 385 ? -3.787 28.172 31.781 1 96.81 385 ASN A N 1
ATOM 3091 C CA . ASN A 1 385 ? -4.023 26.938 31.047 1 96.81 385 ASN A CA 1
ATOM 3092 C C . ASN A 1 385 ? -2.957 26.719 29.969 1 96.81 385 ASN A C 1
ATOM 3094 O O . ASN A 1 385 ? -2.543 25.578 29.734 1 96.81 385 ASN A O 1
ATOM 3098 N N . VAL A 1 386 ? -2.531 27.781 29.312 1 97.62 386 VAL A N 1
ATOM 3099 C CA . VAL A 1 386 ? -1.451 27.672 28.328 1 97.62 386 VAL A CA 1
ATOM 3100 C C . VAL A 1 386 ? -0.192 27.141 29.016 1 97.62 386 VAL A C 1
ATOM 3102 O O . VAL A 1 386 ? 0.49 26.266 28.469 1 97.62 386 VAL A O 1
ATOM 3105 N N . SER A 1 387 ? 0.076 27.625 30.188 1 97.56 387 SER A N 1
ATOM 3106 C CA . SER A 1 387 ? 1.238 27.172 30.953 1 97.56 387 SER A CA 1
ATOM 3107 C C . SER A 1 387 ? 1.15 25.672 31.266 1 97.56 387 SER A C 1
ATOM 3109 O O . SER A 1 387 ? 2.148 24.953 31.172 1 97.56 387 SER A O 1
ATOM 3111 N N . ILE A 1 388 ? 0.03 25.234 31.625 1 97.19 388 ILE A N 1
ATOM 3112 C CA . ILE A 1 388 ? -0.2 23.828 31.922 1 97.19 388 ILE A CA 1
ATOM 3113 C C . ILE A 1 388 ? 0.024 22.984 30.672 1 97.19 388 ILE A C 1
ATOM 3115 O O . ILE A 1 388 ? 0.674 21.938 30.734 1 97.19 388 ILE A O 1
ATOM 3119 N N . LEU A 1 389 ? -0.488 23.422 29.609 1 97.5 389 LEU A N 1
ATOM 3120 C CA . LEU A 1 389 ? -0.353 22.703 28.344 1 97.5 389 LEU A CA 1
ATOM 3121 C C . LEU A 1 389 ? 1.104 22.656 27.891 1 97.5 389 LEU A C 1
ATOM 3123 O O . LEU A 1 389 ? 1.582 21.625 27.422 1 97.5 389 LEU A O 1
ATOM 3127 N N . GLN A 1 390 ? 1.792 23.781 28.031 1 97.69 390 GLN A N 1
ATOM 3128 C CA . GLN A 1 390 ? 3.184 23.891 27.609 1 97.69 390 GLN A CA 1
ATOM 3129 C C . GLN A 1 390 ? 4.066 22.906 28.375 1 97.69 390 GLN A C 1
ATOM 3131 O O . GLN A 1 390 ? 5.023 22.359 27.828 1 97.69 390 GLN A O 1
ATOM 3136 N N . LYS A 1 391 ? 3.732 22.609 29.594 1 97 391 LYS A N 1
ATOM 3137 C CA . LYS A 1 391 ? 4.496 21.672 30.422 1 97 391 LYS A CA 1
ATOM 3138 C C . LYS A 1 391 ? 4.379 20.25 29.906 1 97 391 LYS A C 1
ATOM 3140 O O . LYS A 1 391 ? 5.258 19.422 30.141 1 97 391 LYS A O 1
ATOM 3145 N N . LYS A 1 392 ? 3.4 19.984 29.141 1 97.75 392 LYS A N 1
ATOM 3146 C CA . LYS A 1 392 ? 3.15 18.641 28.625 1 97.75 392 LYS A CA 1
ATOM 3147 C C . LYS A 1 392 ? 3.84 18.422 27.281 1 97.75 392 LYS A C 1
ATOM 3149 O O . LYS A 1 392 ? 3.992 17.297 26.844 1 97.75 392 LYS A O 1
ATOM 3154 N N . LEU A 1 393 ? 4.344 19.484 26.688 1 98.12 393 LEU A N 1
ATOM 3155 C CA . LEU A 1 393 ? 4.848 19.422 25.328 1 98.12 393 LEU A CA 1
ATOM 3156 C C . LEU A 1 393 ? 6.152 18.641 25.266 1 98.12 393 LEU A C 1
ATOM 3158 O O . LEU A 1 393 ? 6.48 18.062 24.219 1 98.12 393 LEU A O 1
ATOM 3162 N N . GLY A 1 394 ? 6.891 18.594 26.359 1 97.69 394 GLY A N 1
ATOM 3163 C CA . GLY A 1 394 ? 8.133 17.844 26.391 1 97.69 394 GLY A CA 1
ATOM 3164 C C . GLY A 1 394 ? 7.953 16.359 26.094 1 97.69 394 GLY A C 1
ATOM 3165 O O . GLY A 1 394 ? 8.883 15.695 25.625 1 97.69 394 GLY A O 1
ATOM 3166 N N . ARG A 1 395 ? 6.777 15.914 26.297 1 98.38 395 ARG A N 1
ATOM 3167 C CA . ARG A 1 395 ? 6.465 14.516 26.047 1 98.38 395 ARG A CA 1
ATOM 3168 C C . ARG A 1 395 ? 6.645 14.156 24.578 1 98.38 395 ARG A C 1
ATOM 3170 O O . ARG A 1 395 ? 7.098 13.062 24.25 1 98.38 395 ARG A O 1
ATOM 3177 N N . TYR A 1 396 ? 6.32 15.094 23.641 1 98.5 396 TYR A N 1
ATOM 3178 C CA . TYR A 1 396 ? 6.574 14.875 22.234 1 98.5 396 TYR A CA 1
ATOM 3179 C C . TYR A 1 396 ? 8.039 14.539 21.984 1 98.5 396 TYR A C 1
ATOM 3181 O O . TYR A 1 396 ? 8.359 13.625 21.219 1 98.5 396 TYR A O 1
ATOM 3189 N N . VAL A 1 397 ? 8.859 15.312 22.625 1 98.19 397 VAL A N 1
ATOM 3190 C CA . VAL A 1 397 ? 10.305 15.234 22.438 1 98.19 397 VAL A CA 1
ATOM 3191 C C . VAL A 1 397 ? 10.828 13.914 23 1 98.19 397 VAL A C 1
ATOM 3193 O O . VAL A 1 397 ? 11.648 13.242 22.359 1 98.19 397 VAL A O 1
ATOM 3196 N N . GLU A 1 398 ? 10.305 13.539 24.109 1 98.38 398 GLU A N 1
ATOM 3197 C CA . GLU A 1 398 ? 10.688 12.281 24.719 1 98.38 398 GLU A CA 1
ATOM 3198 C C . GLU A 1 398 ? 10.305 11.094 23.844 1 98.38 398 GLU A C 1
ATOM 3200 O O . GLU A 1 398 ? 11.102 10.172 23.656 1 98.38 398 GLU A O 1
ATOM 3205 N N . LEU A 1 399 ? 9.141 11.109 23.344 1 98.56 399 LEU A N 1
ATOM 3206 C CA . LEU A 1 399 ? 8.648 10.023 22.5 1 98.56 399 LEU A CA 1
ATOM 3207 C C . LEU A 1 399 ? 9.492 9.883 21.234 1 98.56 399 LEU A C 1
ATOM 3209 O O . LEU A 1 399 ? 9.891 8.781 20.875 1 98.56 399 LEU A O 1
ATOM 3213 N N . ALA A 1 400 ? 9.766 11 20.594 1 98.44 400 ALA A N 1
ATOM 3214 C CA . ALA A 1 400 ? 10.578 10.984 19.391 1 98.44 400 ALA A CA 1
ATOM 3215 C C . ALA A 1 400 ? 11.992 10.492 19.672 1 98.44 400 ALA A C 1
ATOM 3217 O O . ALA A 1 400 ? 12.539 9.672 18.938 1 98.44 400 ALA A O 1
ATOM 3218 N N . TYR A 1 401 ? 12.539 11.008 20.75 1 97.69 401 TYR A N 1
ATOM 3219 C CA . TYR A 1 401 ? 13.906 10.656 21.109 1 97.69 401 TYR A CA 1
ATOM 3220 C C . TYR A 1 401 ? 14.016 9.18 21.453 1 97.69 401 TYR A C 1
ATOM 3222 O O . TYR A 1 401 ? 15.016 8.531 21.141 1 97.69 401 TYR A O 1
ATOM 3230 N N . ASN A 1 402 ? 12.992 8.648 22.109 1 97.69 402 ASN A N 1
ATOM 3231 C CA . ASN A 1 402 ? 12.977 7.234 22.469 1 97.69 402 ASN A CA 1
ATOM 3232 C C . ASN A 1 402 ? 12.977 6.34 21.234 1 97.69 402 ASN A C 1
ATOM 3234 O O . ASN A 1 402 ? 13.484 5.219 21.281 1 97.69 402 ASN A O 1
ATOM 3238 N N . LEU A 1 403 ? 12.445 6.82 20.156 1 97.69 403 LEU A N 1
ATOM 3239 C CA . LEU A 1 403 ? 12.398 6.043 18.922 1 97.69 403 LEU A CA 1
ATOM 3240 C C . LEU A 1 403 ? 13.758 6.047 18.234 1 97.69 403 LEU A C 1
ATOM 3242 O O . LEU A 1 403 ? 14.016 5.211 17.359 1 97.69 403 LEU A O 1
ATOM 3246 N N . LEU A 1 404 ? 14.586 7.023 18.578 1 95.12 404 LEU A N 1
ATOM 3247 C CA . LEU A 1 404 ? 15.914 7.133 17.984 1 95.12 404 LEU A CA 1
ATOM 3248 C C . LEU A 1 404 ? 16.906 6.215 18.703 1 95.12 404 LEU A C 1
ATOM 3250 O O . LEU A 1 404 ? 17.922 5.828 18.125 1 95.12 404 LEU A O 1
ATOM 3254 N N . THR A 1 405 ? 16.688 5.934 19.953 1 84 405 THR A N 1
ATOM 3255 C CA . THR A 1 405 ? 17.609 5.18 20.781 1 84 405 THR A CA 1
ATOM 3256 C C . THR A 1 405 ? 17.078 3.781 21.078 1 84 405 THR A C 1
ATOM 3258 O O . THR A 1 405 ? 15.867 3.576 21.125 1 84 405 THR A O 1
ATOM 3261 N N . MET B 1 1 ? -23.141 -22.281 9.805 1 70.88 1 MET B N 1
ATOM 3262 C CA . MET B 1 1 ? -22.297 -21.125 9.516 1 70.88 1 MET B CA 1
ATOM 3263 C C . MET B 1 1 ? -21.219 -21.484 8.508 1 70.88 1 MET B C 1
ATOM 3265 O O . MET B 1 1 ? -20.609 -22.547 8.594 1 70.88 1 MET B O 1
ATOM 3269 N N . SER B 1 2 ? -21.156 -20.875 7.262 1 91.12 2 SER B N 1
ATOM 3270 C CA . SER B 1 2 ? -20.297 -21.266 6.148 1 91.12 2 SER B CA 1
ATOM 3271 C C . SER B 1 2 ? -19 -20.438 6.141 1 91.12 2 SER B C 1
ATOM 3273 O O . SER B 1 2 ? -18.969 -19.328 6.664 1 91.12 2 SER B O 1
ATOM 3275 N N . TYR B 1 3 ? -17.906 -21.141 5.805 1 96.75 3 TYR B N 1
ATOM 3276 C CA . TYR B 1 3 ? -16.656 -20.438 5.598 1 96.75 3 TYR B CA 1
ATOM 3277 C C . TYR B 1 3 ? -16.578 -19.859 4.195 1 96.75 3 TYR B C 1
ATOM 3279 O O . TYR B 1 3 ? -17 -20.484 3.227 1 96.75 3 TYR B O 1
ATOM 3287 N N . ASN B 1 4 ? -16.094 -18.625 4.156 1 98 4 ASN B N 1
ATOM 3288 C CA . ASN B 1 4 ? -15.797 -17.969 2.883 1 98 4 ASN B CA 1
ATOM 3289 C C . ASN B 1 4 ? -14.289 -17.828 2.67 1 98 4 ASN B C 1
ATOM 3291 O O . ASN B 1 4 ? -13.625 -17.109 3.418 1 98 4 ASN B O 1
ATOM 3295 N N . ILE B 1 5 ? -13.797 -18.5 1.636 1 98.56 5 ILE B N 1
ATOM 3296 C CA . ILE B 1 5 ? -12.367 -18.484 1.355 1 98.56 5 ILE B CA 1
ATOM 3297 C C . ILE B 1 5 ? -12.117 -17.859 -0.02 1 98.56 5 ILE B C 1
ATOM 3299 O O . ILE B 1 5 ? -12.766 -18.25 -1.002 1 98.56 5 ILE B O 1
ATOM 3303 N N . LEU B 1 6 ? -11.25 -16.922 -0.059 1 98.56 6 LEU B N 1
ATOM 3304 C CA . LEU B 1 6 ? -10.859 -16.297 -1.32 1 98.56 6 LEU B CA 1
ATOM 3305 C C . LEU B 1 6 ? -9.539 -16.875 -1.823 1 98.56 6 LEU B C 1
ATOM 3307 O O . LEU B 1 6 ? -8.609 -17.078 -1.04 1 98.56 6 LEU B O 1
ATOM 3311 N N . LEU B 1 7 ? -9.492 -17.172 -3.096 1 98.38 7 LEU B N 1
ATOM 3312 C CA . LEU B 1 7 ? -8.273 -17.641 -3.742 1 98.38 7 LEU B CA 1
ATOM 3313 C C . LEU B 1 7 ? -7.82 -16.672 -4.82 1 98.38 7 LEU B C 1
ATOM 3315 O O . LEU B 1 7 ? -8.641 -16.109 -5.543 1 98.38 7 LEU B O 1
ATOM 3319 N N . TYR B 1 8 ? -6.582 -16.406 -4.867 1 97.25 8 TYR B N 1
ATOM 3320 C CA . TYR B 1 8 ? -5.961 -15.562 -5.879 1 97.25 8 TYR B CA 1
ATOM 3321 C C . TYR B 1 8 ? -4.688 -16.203 -6.418 1 97.25 8 TYR B C 1
ATOM 3323 O O . TYR B 1 8 ? -3.787 -16.547 -5.652 1 97.25 8 TYR B O 1
ATOM 3331 N N . GLY B 1 9 ? -4.555 -16.406 -7.68 1 93.31 9 GLY B N 1
ATOM 3332 C CA . GLY B 1 9 ? -3.434 -17.016 -8.367 1 93.31 9 GLY B CA 1
ATOM 3333 C C . GLY B 1 9 ? -3.584 -17.016 -9.875 1 93.31 9 GLY B C 1
ATOM 3334 O O . GLY B 1 9 ? -4.281 -16.172 -10.438 1 93.31 9 GLY B O 1
ATOM 3335 N N . GLY B 1 10 ? -2.744 -17.797 -10.578 1 91 10 GLY B N 1
ATOM 3336 C CA . GLY B 1 10 ? -2.793 -17.875 -12.031 1 91 10 GLY B CA 1
ATOM 3337 C C . GLY B 1 10 ? -3.896 -18.781 -12.539 1 91 10 GLY B C 1
ATOM 3338 O O . GLY B 1 10 ? -3.66 -19.625 -13.406 1 91 10 GLY B O 1
ATOM 3339 N N . TYR B 1 11 ? -5.137 -18.5 -12.094 1 91.88 11 TYR B N 1
ATOM 3340 C CA . TYR B 1 11 ? -6.227 -19.422 -12.391 1 91.88 11 TYR B CA 1
ATOM 3341 C C . TYR B 1 11 ? -6.98 -18.984 -13.641 1 91.88 11 TYR B C 1
ATOM 3343 O O . TYR B 1 11 ? -6.91 -17.812 -14.047 1 91.88 11 TYR B O 1
ATOM 3351 N N . THR B 1 12 ? -7.656 -19.906 -14.273 1 89.69 12 THR B N 1
ATOM 3352 C CA . THR B 1 12 ? -8.555 -19.719 -15.414 1 89.69 12 THR B CA 1
ATOM 3353 C C . THR B 1 12 ? -7.773 -19.328 -16.656 1 89.69 12 THR B C 1
ATOM 3355 O O . THR B 1 12 ? -8.336 -18.75 -17.594 1 89.69 12 THR B O 1
ATOM 3358 N N . LEU B 1 13 ? -6.488 -19.516 -16.641 1 89.31 13 LEU B N 1
ATOM 3359 C CA . LEU B 1 13 ? -5.656 -19.203 -17.812 1 89.31 13 LEU B CA 1
ATOM 3360 C C . LEU B 1 13 ? -5.344 -20.469 -18.594 1 89.31 13 LEU B C 1
ATOM 3362 O O . LEU B 1 13 ? -4.328 -20.547 -19.297 1 89.31 13 LEU B O 1
ATOM 3366 N N . TRP B 1 14 ? -6.078 -21.453 -18.344 1 91.19 14 TRP B N 1
ATOM 3367 C CA . TRP B 1 14 ? -5.922 -22.75 -19.016 1 91.19 14 TRP B CA 1
ATOM 3368 C C . TRP B 1 14 ? -4.52 -23.312 -18.797 1 91.19 14 TRP B C 1
ATOM 3370 O O . TRP B 1 14 ? -3.891 -23.797 -19.719 1 91.19 14 TRP B O 1
ATOM 3380 N N . SER B 1 15 ? -4.074 -23.047 -17.672 1 94 15 SER B N 1
ATOM 3381 C CA . SER B 1 15 ? -2.842 -23.656 -17.188 1 94 15 SER B CA 1
ATOM 3382 C C . SER B 1 15 ? -3.131 -24.797 -16.203 1 94 15 SER B C 1
ATOM 3384 O O . SER B 1 15 ? -3.494 -24.547 -15.055 1 94 15 SER B O 1
ATOM 3386 N N . ALA B 1 16 ? -2.941 -25.969 -16.672 1 95.25 16 ALA B N 1
ATOM 3387 C CA . ALA B 1 16 ? -3.268 -27.141 -15.859 1 95.25 16 ALA B CA 1
ATOM 3388 C C . ALA B 1 16 ? -2.461 -27.141 -14.562 1 95.25 16 ALA B C 1
ATOM 3390 O O . ALA B 1 16 ? -2.967 -27.531 -13.508 1 95.25 16 ALA B O 1
ATOM 3391 N N . GLY B 1 17 ? -1.266 -26.672 -14.664 1 94.88 17 GLY B N 1
ATOM 3392 C CA . GLY B 1 17 ? -0.367 -26.672 -13.523 1 94.88 17 GLY B CA 1
ATOM 3393 C C . GLY B 1 17 ? -0.777 -25.688 -12.445 1 94.88 17 GLY B C 1
ATOM 3394 O O . GLY B 1 17 ? -0.516 -25.922 -11.258 1 94.88 17 GLY B O 1
ATOM 3395 N N . ASP B 1 18 ? -1.39 -24.641 -12.789 1 94 18 ASP B N 1
ATOM 3396 C CA . ASP B 1 18 ? -1.829 -23.641 -11.82 1 94 18 ASP B CA 1
ATOM 3397 C C . ASP B 1 18 ? -3.172 -24.016 -11.203 1 94 18 ASP B C 1
ATOM 3399 O O . ASP B 1 18 ? -3.436 -23.719 -10.039 1 94 18 ASP B O 1
ATOM 3403 N N . ASP B 1 19 ? -3.959 -24.703 -11.945 1 96.56 19 ASP B N 1
ATOM 3404 C CA . ASP B 1 19 ? -5.285 -25.094 -11.469 1 96.56 19 ASP B CA 1
ATOM 3405 C C . ASP B 1 19 ? -5.211 -26.297 -10.547 1 96.56 19 ASP B C 1
ATOM 3407 O O . ASP B 1 19 ? -6.047 -26.453 -9.648 1 96.56 19 ASP B O 1
ATOM 3411 N N . ALA B 1 20 ? -4.203 -27.109 -10.75 1 97.25 20 ALA B N 1
ATOM 3412 C CA . ALA B 1 20 ? -4.102 -28.359 -10.016 1 97.25 20 ALA B CA 1
ATOM 3413 C C . ALA B 1 20 ? -3.918 -28.109 -8.523 1 97.25 20 ALA B C 1
ATOM 3415 O O . ALA B 1 20 ? -4.609 -28.703 -7.695 1 97.25 20 ALA B O 1
ATOM 3416 N N . PRO B 1 21 ? -2.99 -27.203 -8.125 1 97.56 21 PRO B N 1
ATOM 3417 C CA . PRO B 1 21 ? -2.855 -26.922 -6.695 1 97.56 21 PRO B CA 1
ATOM 3418 C C . PRO B 1 21 ? -4.141 -26.375 -6.078 1 97.56 21 PRO B C 1
ATOM 3420 O O . PRO B 1 21 ? -4.477 -26.719 -4.941 1 97.56 21 PRO B O 1
ATOM 3423 N N . MET B 1 22 ? -4.84 -25.547 -6.785 1 97.62 22 MET B N 1
ATOM 3424 C CA . MET B 1 22 ? -6.113 -25.031 -6.297 1 97.62 22 MET B CA 1
ATOM 3425 C C . MET B 1 22 ? -7.117 -26.156 -6.086 1 97.62 22 MET B C 1
ATOM 3427 O O . MET B 1 22 ? -7.793 -26.203 -5.059 1 97.62 22 MET B O 1
ATOM 3431 N N . HIS B 1 23 ? -7.168 -27.047 -7.074 1 97.44 23 HIS B N 1
ATOM 3432 C CA . HIS B 1 23 ? -8.086 -28.172 -7.004 1 97.44 23 HIS B CA 1
ATOM 3433 C C . HIS B 1 23 ? -7.777 -29.062 -5.793 1 97.44 23 HIS B C 1
ATOM 3435 O O . HIS B 1 23 ? -8.688 -29.516 -5.105 1 97.44 23 HIS B O 1
ATOM 3441 N N . PHE B 1 24 ? -6.535 -29.281 -5.535 1 97.81 24 PHE B N 1
ATOM 3442 C CA . PHE B 1 24 ? -6.098 -30.047 -4.379 1 97.81 24 PHE B CA 1
ATOM 3443 C C . PHE B 1 24 ? -6.582 -29.391 -3.084 1 97.81 24 PHE B C 1
ATOM 3445 O O . PHE B 1 24 ? -7.258 -30.047 -2.279 1 97.81 24 PHE B O 1
ATOM 3452 N N . LEU B 1 25 ? -6.293 -28.125 -2.934 1 98.12 25 LEU B N 1
ATOM 3453 C CA . LEU B 1 25 ? -6.555 -27.453 -1.674 1 98.12 25 LEU B CA 1
ATOM 3454 C C . LEU B 1 25 ? -8.055 -27.344 -1.415 1 98.12 25 LEU B C 1
ATOM 3456 O O . LEU B 1 25 ? -8.516 -27.609 -0.304 1 98.12 25 LEU B O 1
ATOM 3460 N N . THR B 1 26 ? -8.836 -26.953 -2.443 1 97.88 26 THR B N 1
ATOM 3461 C CA . THR B 1 26 ? -10.273 -26.766 -2.271 1 97.88 26 THR B CA 1
ATOM 3462 C C . THR B 1 26 ? -10.945 -28.109 -1.956 1 97.88 26 THR B C 1
ATOM 3464 O O . THR B 1 26 ? -11.812 -28.172 -1.082 1 97.88 26 THR B O 1
ATOM 3467 N N . THR B 1 27 ? -10.5 -29.172 -2.637 1 97.38 27 THR B N 1
ATOM 3468 C CA . THR B 1 27 ? -11.07 -30.5 -2.4 1 97.38 27 THR B CA 1
ATOM 3469 C C . THR B 1 27 ? -10.75 -30.984 -0.989 1 97.38 27 THR B C 1
ATOM 3471 O O . THR B 1 27 ? -11.625 -31.469 -0.276 1 97.38 27 THR B O 1
ATOM 3474 N N . GLN B 1 28 ? -9.516 -30.828 -0.589 1 97.69 28 GLN B N 1
ATOM 3475 C CA . GLN B 1 28 ? -9.086 -31.344 0.707 1 97.69 28 GLN B CA 1
ATOM 3476 C C . GLN B 1 28 ? -9.703 -30.547 1.849 1 97.69 28 GLN B C 1
ATOM 3478 O O . GLN B 1 28 ? -10 -31.094 2.908 1 97.69 28 GLN B O 1
ATOM 3483 N N . LEU B 1 29 ? -9.875 -29.219 1.674 1 97.56 29 LEU B N 1
ATOM 3484 C CA . LEU B 1 29 ? -10.492 -28.391 2.703 1 97.56 29 LEU B CA 1
ATOM 3485 C C . LEU B 1 29 ? -11.961 -28.766 2.893 1 97.56 29 LEU B C 1
ATOM 3487 O O . LEU B 1 29 ? -12.445 -28.812 4.023 1 97.56 29 LEU B O 1
ATOM 3491 N N . LYS B 1 30 ? -12.648 -29.016 1.796 1 96.31 30 LYS B N 1
ATOM 3492 C CA . LYS B 1 30 ? -14.039 -29.453 1.888 1 96.31 30 LYS B CA 1
ATOM 3493 C C . LYS B 1 30 ? -14.156 -30.766 2.645 1 96.31 30 LYS B C 1
ATOM 3495 O O . LYS B 1 30 ? -15.117 -30.969 3.395 1 96.31 30 LYS B O 1
ATOM 3500 N N . ASN B 1 31 ? -13.172 -31.594 2.469 1 95.5 31 ASN B N 1
ATOM 3501 C CA . ASN B 1 31 ? -13.18 -32.906 3.115 1 95.5 31 ASN B CA 1
ATOM 3502 C C . ASN B 1 31 ? -12.805 -32.781 4.594 1 95.5 31 ASN B C 1
ATOM 3504 O O . ASN B 1 31 ? -13.102 -33.688 5.375 1 95.5 31 ASN B O 1
ATOM 3508 N N . LYS B 1 32 ? -12.156 -31.781 4.969 1 94.81 32 LYS B N 1
ATOM 3509 C CA . LYS B 1 32 ? -11.602 -31.625 6.309 1 94.81 32 LYS B CA 1
ATOM 3510 C C . LYS B 1 32 ? -12.68 -31.234 7.312 1 94.81 32 LYS B C 1
ATOM 3512 O O . LYS B 1 32 ? -12.508 -31.406 8.523 1 94.81 32 LYS B O 1
ATOM 3517 N N . THR B 1 33 ? -13.836 -30.719 6.883 1 93.75 33 THR B N 1
ATOM 3518 C CA . THR B 1 33 ? -14.867 -30.219 7.785 1 93.75 33 THR B CA 1
ATOM 3519 C C . THR B 1 33 ? -16.266 -30.5 7.227 1 93.75 33 THR B C 1
ATOM 3521 O O . THR B 1 33 ? -16.422 -30.688 6.02 1 93.75 33 THR B O 1
ATOM 3524 N N . ASP B 1 34 ? -17.234 -30.469 8.117 1 92.75 34 ASP B N 1
ATOM 3525 C CA . ASP B 1 34 ? -18.625 -30.656 7.723 1 92.75 34 ASP B CA 1
ATOM 3526 C C . ASP B 1 34 ? -19.297 -29.312 7.422 1 92.75 34 ASP B C 1
ATOM 3528 O O . ASP B 1 34 ? -20.391 -29.266 6.867 1 92.75 34 ASP B O 1
ATOM 3532 N N . LYS B 1 35 ? -18.578 -28.344 7.742 1 93.25 35 LYS B N 1
ATOM 3533 C CA . LYS B 1 35 ? -19.125 -27.016 7.434 1 93.25 35 LYS B CA 1
ATOM 3534 C C . LYS B 1 35 ? -19.016 -26.719 5.941 1 93.25 35 LYS B C 1
ATOM 3536 O O . LYS B 1 35 ? -18.047 -27.125 5.289 1 93.25 35 LYS B O 1
ATOM 3541 N N . ASP B 1 36 ? -19.922 -25.984 5.527 1 95.75 36 ASP B N 1
ATOM 3542 C CA . ASP B 1 36 ? -19.891 -25.578 4.129 1 95.75 36 ASP B CA 1
ATOM 3543 C C . ASP B 1 36 ? -18.781 -24.547 3.887 1 95.75 36 ASP B C 1
ATOM 3545 O O . ASP B 1 36 ? -18.547 -23.672 4.715 1 95.75 36 ASP B O 1
ATOM 3549 N N . ILE B 1 37 ? -18.125 -24.766 2.791 1 97.5 37 ILE B N 1
ATOM 3550 C CA . ILE B 1 37 ? -17.094 -23.797 2.395 1 97.5 37 ILE B CA 1
ATOM 3551 C C . ILE B 1 37 ? -17.422 -23.234 1.013 1 97.5 37 ILE B C 1
ATOM 3553 O O . ILE B 1 37 ? -17.656 -24 0.067 1 97.5 37 ILE B O 1
ATOM 3557 N N . LYS B 1 38 ? -17.469 -21.922 0.935 1 97.81 38 LYS B N 1
ATOM 3558 C CA . LYS B 1 38 ? -17.609 -21.234 -0.342 1 97.81 38 LYS B CA 1
ATOM 3559 C C . LYS B 1 38 ? -16.281 -20.656 -0.809 1 97.81 38 LYS B C 1
ATOM 3561 O O . LYS B 1 38 ? -15.602 -19.938 -0.063 1 97.81 38 LYS B O 1
ATOM 3566 N N . PHE B 1 39 ? -15.969 -21.062 -2.041 1 98.31 39 PHE B N 1
ATOM 3567 C CA . PHE B 1 39 ? -14.711 -20.594 -2.607 1 98.31 39 PHE B CA 1
ATOM 3568 C C . PHE B 1 39 ? -14.969 -19.516 -3.66 1 98.31 39 PHE B C 1
ATOM 3570 O O . PHE B 1 39 ? -15.742 -19.734 -4.598 1 98.31 39 PHE B O 1
ATOM 3577 N N . THR B 1 40 ? -14.367 -18.359 -3.479 1 98.25 40 THR B N 1
ATOM 3578 C CA . THR B 1 40 ? -14.328 -17.312 -4.504 1 98.25 40 THR B CA 1
ATOM 3579 C C . THR B 1 40 ? -12.922 -17.188 -5.082 1 98.25 40 THR B C 1
ATOM 3581 O O . THR B 1 40 ? -11.945 -17.062 -4.336 1 98.25 40 THR B O 1
ATOM 3584 N N . VAL B 1 41 ? -12.82 -17.25 -6.426 1 97.94 41 VAL B N 1
ATOM 3585 C CA . VAL B 1 41 ? -11.523 -17.203 -7.094 1 97.94 41 VAL B CA 1
ATOM 3586 C C . VAL B 1 41 ? -11.414 -15.914 -7.91 1 97.94 41 VAL B C 1
ATOM 3588 O O . VAL B 1 41 ? -12.172 -15.711 -8.867 1 97.94 41 VAL B O 1
ATOM 3591 N N . PHE B 1 42 ? -10.477 -15.078 -7.516 1 96.44 42 PHE B N 1
ATOM 3592 C CA . PHE B 1 42 ? -10.18 -13.914 -8.344 1 96.44 42 PHE B CA 1
ATOM 3593 C C . PHE B 1 42 ? -9.273 -14.289 -9.508 1 96.44 42 PHE B C 1
ATOM 3595 O O . PHE B 1 42 ? -8.219 -14.891 -9.312 1 96.44 42 PHE B O 1
ATOM 3602 N N . CYS B 1 43 ? -9.703 -13.945 -10.672 1 95 43 CYS B N 1
ATOM 3603 C CA . CYS B 1 43 ? -8.961 -14.328 -11.867 1 95 43 CYS B CA 1
ATOM 3604 C C . CYS B 1 43 ? -9.18 -13.312 -12.992 1 95 43 CYS B C 1
ATOM 3606 O O . CYS B 1 43 ? -10.055 -12.453 -12.891 1 95 43 CYS B O 1
ATOM 3608 N N . ARG B 1 44 ? -8.344 -13.398 -13.953 1 92.81 44 ARG B N 1
ATOM 3609 C CA . ARG B 1 44 ? -8.406 -12.461 -15.062 1 92.81 44 ARG B CA 1
ATOM 3610 C C . ARG B 1 44 ? -9.672 -12.664 -15.883 1 92.81 44 ARG B C 1
ATOM 3612 O O . ARG B 1 44 ? -10.281 -11.695 -16.344 1 92.81 44 ARG B O 1
ATOM 3619 N N . HIS B 1 45 ? -10.047 -14 -16.047 1 93.88 45 HIS B N 1
ATOM 3620 C CA . HIS B 1 45 ? -11.188 -14.352 -16.891 1 93.88 45 HIS B CA 1
ATOM 3621 C C . HIS B 1 45 ? -12.195 -15.203 -16.125 1 93.88 45 HIS B C 1
ATOM 3623 O O . HIS B 1 45 ? -12.141 -16.438 -16.188 1 93.88 45 HIS B O 1
ATOM 3629 N N . PRO B 1 46 ? -13.133 -14.516 -15.5 1 95.56 46 PRO B N 1
ATOM 3630 C CA . PRO B 1 46 ? -14.195 -15.344 -14.914 1 95.56 46 PRO B CA 1
ATOM 3631 C C . PRO B 1 46 ? -14.812 -16.312 -15.93 1 95.56 46 PRO B C 1
ATOM 3633 O O . PRO B 1 46 ? -15 -15.953 -17.094 1 95.56 46 PRO B O 1
ATOM 3636 N N . ASN B 1 47 ? -15.047 -17.547 -15.492 1 93.94 47 ASN B N 1
ATOM 3637 C CA . ASN B 1 47 ? -15.43 -18.625 -16.391 1 93.94 47 ASN B CA 1
ATOM 3638 C C . ASN B 1 47 ? -16.422 -19.578 -15.734 1 93.94 47 ASN B C 1
ATOM 3640 O O . ASN B 1 47 ? -16.078 -20.25 -14.766 1 93.94 47 ASN B O 1
ATOM 3644 N N . THR B 1 48 ? -17.594 -19.75 -16.328 1 94.81 48 THR B N 1
ATOM 3645 C CA . THR B 1 48 ? -18.656 -20.562 -15.75 1 94.81 48 THR B CA 1
ATOM 3646 C C . THR B 1 48 ? -18.297 -22.047 -15.805 1 94.81 48 THR B C 1
ATOM 3648 O O . THR B 1 48 ? -18.641 -22.812 -14.898 1 94.81 48 THR B O 1
ATOM 3651 N N . GLU B 1 49 ? -17.688 -22.469 -16.859 1 93.44 49 GLU B N 1
ATOM 3652 C CA . GLU B 1 49 ? -17.25 -23.859 -16.953 1 93.44 49 GLU B CA 1
ATOM 3653 C C . GLU B 1 49 ? -16.266 -24.219 -15.859 1 93.44 49 GLU B C 1
ATOM 3655 O O . GLU B 1 49 ? -16.328 -25.297 -15.273 1 93.44 49 GLU B O 1
ATOM 3660 N N . PHE B 1 50 ? -15.391 -23.297 -15.656 1 95.75 50 PHE B N 1
ATOM 3661 C CA . PHE B 1 50 ? -14.414 -23.438 -14.578 1 95.75 50 PHE B CA 1
ATOM 3662 C C . PHE B 1 50 ? -15.109 -23.547 -13.227 1 95.75 50 PHE B C 1
ATOM 3664 O O . PHE B 1 50 ? -14.789 -24.422 -12.422 1 95.75 50 PHE B O 1
ATOM 3671 N N . ASP B 1 51 ? -16.141 -22.719 -13.016 1 97.56 51 ASP B N 1
ATOM 3672 C CA . ASP B 1 51 ? -16.906 -22.703 -11.766 1 97.56 51 ASP B CA 1
ATOM 3673 C C . ASP B 1 51 ? -17.547 -24.062 -11.484 1 97.56 51 ASP B C 1
ATOM 3675 O O . ASP B 1 51 ? -17.469 -24.562 -10.367 1 97.56 51 ASP B O 1
ATOM 3679 N N . THR B 1 52 ? -18.078 -24.547 -12.547 1 96.38 52 THR B N 1
ATOM 3680 C CA . THR B 1 52 ? -18.812 -25.797 -12.414 1 96.38 52 THR B CA 1
ATOM 3681 C C . THR B 1 52 ? -17.844 -26.969 -12.18 1 96.38 52 THR B C 1
ATOM 3683 O O . THR B 1 52 ? -18.078 -27.797 -11.305 1 96.38 52 THR B O 1
ATOM 3686 N N . TYR B 1 53 ? -16.766 -27 -12.898 1 94.69 53 TYR B N 1
ATOM 3687 C CA . TYR B 1 53 ? -15.82 -28.109 -12.828 1 94.69 53 TYR B CA 1
ATOM 3688 C C . TYR B 1 53 ? -15.141 -28.172 -11.469 1 94.69 53 TYR B C 1
ATOM 3690 O O . TYR B 1 53 ? -14.984 -29.266 -10.898 1 94.69 53 TYR B O 1
ATOM 3698 N N . TYR B 1 54 ? -14.781 -27.031 -10.938 1 96.31 54 TYR B N 1
ATOM 3699 C CA . TYR B 1 54 ? -13.977 -27 -9.719 1 96.31 54 TYR B CA 1
ATOM 3700 C C . TYR B 1 54 ? -14.828 -26.625 -8.516 1 96.31 54 TYR B C 1
ATOM 3702 O O . TYR B 1 54 ? -14.336 -26.594 -7.383 1 96.31 54 TYR B O 1
ATOM 3710 N N . ASN B 1 55 ? -16.094 -26.328 -8.672 1 96.12 55 ASN B N 1
ATOM 3711 C CA . ASN B 1 55 ? -17.031 -25.922 -7.633 1 96.12 55 ASN B CA 1
ATOM 3712 C C . ASN B 1 55 ? -16.562 -24.672 -6.895 1 96.12 55 ASN B C 1
ATOM 3714 O O . ASN B 1 55 ? -16.422 -24.688 -5.672 1 96.12 55 ASN B O 1
ATOM 3718 N N . VAL B 1 56 ? -16.297 -23.656 -7.703 1 97.81 56 VAL B N 1
ATOM 3719 C CA . VAL B 1 56 ? -15.875 -22.359 -7.191 1 97.81 56 VAL B CA 1
ATOM 3720 C C . VAL B 1 56 ? -16.672 -21.25 -7.887 1 97.81 56 VAL B C 1
ATOM 3722 O O . VAL B 1 56 ? -17.5 -21.531 -8.75 1 97.81 56 VAL B O 1
ATOM 3725 N N . LYS B 1 57 ? -16.578 -20.062 -7.395 1 98.06 57 LYS B N 1
ATOM 3726 C CA . LYS B 1 57 ? -17.109 -18.875 -8.055 1 98.06 57 LYS B CA 1
ATOM 3727 C C . LYS B 1 57 ? -16 -17.906 -8.453 1 98.06 57 LYS B C 1
ATOM 3729 O O . LYS B 1 57 ? -15.289 -17.391 -7.59 1 98.06 57 LYS B O 1
ATOM 3734 N N . THR B 1 58 ? -15.859 -17.656 -9.773 1 97.81 58 THR B N 1
ATOM 3735 C CA . THR B 1 58 ? -14.797 -16.781 -10.25 1 97.81 58 THR B CA 1
ATOM 3736 C C . THR B 1 58 ? -15.281 -15.336 -10.336 1 97.81 58 THR B C 1
ATOM 3738 O O . THR B 1 58 ? -16.438 -15.086 -10.656 1 97.81 58 THR B O 1
ATOM 3741 N N . LYS B 1 59 ? -14.461 -14.422 -9.969 1 96.62 59 LYS B N 1
ATOM 3742 C CA . LYS B 1 59 ? -14.656 -12.984 -10.102 1 96.62 59 LYS B CA 1
ATOM 3743 C C . LYS B 1 59 ? -13.43 -12.312 -10.711 1 96.62 59 LYS B C 1
ATOM 3745 O O . LYS B 1 59 ? -12.312 -12.797 -10.555 1 96.62 59 LYS B O 1
ATOM 3750 N N . GLN B 1 60 ? -13.641 -11.266 -11.328 1 95 60 GLN B N 1
ATOM 3751 C CA . GLN B 1 60 ? -12.531 -10.602 -12 1 95 60 GLN B CA 1
ATOM 3752 C C . GLN B 1 60 ? -11.555 -10 -10.992 1 95 60 GLN B C 1
ATOM 3754 O O . GLN B 1 60 ? -11.969 -9.375 -10.016 1 95 60 GLN B O 1
ATOM 3759 N N . ASN B 1 61 ? -10.281 -10.211 -11.25 1 94.5 61 ASN B N 1
ATOM 3760 C CA . ASN B 1 61 ? -9.234 -9.68 -10.383 1 94.5 61 ASN B CA 1
ATOM 3761 C C . ASN B 1 61 ? -8.781 -8.297 -10.828 1 94.5 61 ASN B C 1
ATOM 3763 O O . ASN B 1 61 ? -9.555 -7.547 -11.422 1 94.5 61 ASN B O 1
ATOM 3767 N N . PHE B 1 62 ? -7.449 -7.891 -10.539 1 92.81 62 PHE B N 1
ATOM 3768 C CA . PHE B 1 62 ? -6.926 -6.555 -10.797 1 92.81 62 PHE B CA 1
ATOM 3769 C C . PHE B 1 62 ? -6.531 -6.402 -12.266 1 92.81 62 PHE B C 1
ATOM 3771 O O . PHE B 1 62 ? -6.137 -5.316 -12.695 1 92.81 62 PHE B O 1
ATOM 3778 N N . GLU B 1 63 ? -6.598 -7.461 -12.961 1 91.44 63 GLU B N 1
ATOM 3779 C CA . GLU B 1 63 ? -6.109 -7.426 -14.336 1 91.44 63 GLU B CA 1
ATOM 3780 C C . GLU B 1 63 ? -7.223 -7.039 -15.305 1 91.44 63 GLU B C 1
ATOM 3782 O O . GLU B 1 63 ? -8.383 -7.391 -15.102 1 91.44 63 GLU B O 1
ATOM 3787 N N . TYR B 1 64 ? -6.785 -6.336 -16.328 1 90.69 64 TYR B N 1
ATOM 3788 C CA . TYR B 1 64 ? -7.695 -6.09 -17.453 1 90.69 64 TYR B CA 1
ATOM 3789 C C . TYR B 1 64 ? -7.883 -7.352 -18.281 1 90.69 64 TYR B C 1
ATOM 3791 O O . TYR B 1 64 ? -7.078 -8.281 -18.203 1 90.69 64 TYR B O 1
ATOM 3799 N N . LYS B 1 65 ? -8.867 -7.379 -19.094 1 87.31 65 LYS B N 1
ATOM 3800 C CA . LYS B 1 65 ? -9.227 -8.57 -19.859 1 87.31 65 LYS B CA 1
ATOM 3801 C C . LYS B 1 65 ? -8.148 -8.906 -20.875 1 87.31 65 LYS B C 1
ATOM 3803 O O . LYS B 1 65 ? -7.949 -10.078 -21.219 1 87.31 65 LYS B O 1
ATOM 3808 N N . THR B 1 66 ? -7.441 -7.891 -21.328 1 85.5 66 THR B N 1
ATOM 3809 C CA . THR B 1 66 ? -6.406 -8.117 -22.328 1 85.5 66 THR B CA 1
ATOM 3810 C C . THR B 1 66 ? -5.148 -7.32 -22 1 85.5 66 THR B C 1
ATOM 3812 O O . THR B 1 66 ? -5.203 -6.34 -21.25 1 85.5 66 THR B O 1
ATOM 3815 N N . LYS B 1 67 ? -4.02 -7.73 -22.516 1 80.56 67 LYS B N 1
ATOM 3816 C CA . LYS B 1 67 ? -2.758 -7.016 -22.328 1 80.56 67 LYS B CA 1
ATOM 3817 C C . LYS B 1 67 ? -2.818 -5.625 -22.953 1 80.56 67 LYS B C 1
ATOM 3819 O O . LYS B 1 67 ? -2.211 -4.684 -22.438 1 80.56 67 LYS B O 1
ATOM 3824 N N . GLU B 1 68 ? -3.496 -5.59 -24.047 1 83.12 68 GLU B N 1
ATOM 3825 C CA . GLU B 1 68 ? -3.656 -4.301 -24.703 1 83.12 68 GLU B CA 1
ATOM 3826 C C . GLU B 1 68 ? -4.332 -3.287 -23.797 1 83.12 68 GLU B C 1
ATOM 3828 O O . GLU B 1 68 ? -3.902 -2.137 -23.703 1 83.12 68 GLU B O 1
ATOM 3833 N N . LEU B 1 69 ? -5.355 -3.742 -23.109 1 86.06 69 LEU B N 1
ATOM 3834 C CA . LEU B 1 69 ? -6.086 -2.871 -22.188 1 86.06 69 LEU B CA 1
ATOM 3835 C C . LEU B 1 69 ? -5.23 -2.516 -20.984 1 86.06 69 LEU B C 1
ATOM 3837 O O . LEU B 1 69 ? -5.445 -1.481 -20.344 1 86.06 69 LEU B O 1
ATOM 3841 N N . SER B 1 70 ? -4.309 -3.373 -20.672 1 85.31 70 SER B N 1
ATOM 3842 C CA . SER B 1 70 ? -3.463 -3.186 -19.5 1 85.31 70 SER B CA 1
ATOM 3843 C C . SER B 1 70 ? -2.279 -2.277 -19.812 1 85.31 70 SER B C 1
ATOM 3845 O O . SER B 1 70 ? -1.626 -1.764 -18.906 1 85.31 70 SER B O 1
ATOM 3847 N N . SER B 1 71 ? -1.979 -2.162 -21.094 1 81.56 71 SER B N 1
ATOM 3848 C CA . SER B 1 71 ? -0.778 -1.435 -21.5 1 81.56 71 SER B CA 1
ATOM 3849 C C . SER B 1 71 ? -0.79 -0.008 -20.953 1 81.56 71 SER B C 1
ATOM 3851 O O . SER B 1 71 ? -1.761 0.726 -21.141 1 81.56 71 SER B O 1
ATOM 3853 N N . GLY B 1 72 ? 0.299 0.307 -20.203 1 76.06 72 GLY B N 1
ATOM 3854 C CA . GLY B 1 72 ? 0.464 1.653 -19.672 1 76.06 72 GLY B CA 1
ATOM 3855 C C . GLY B 1 72 ? -0.398 1.929 -18.453 1 76.06 72 GLY B C 1
ATOM 3856 O O . GLY B 1 72 ? -0.49 3.07 -18 1 76.06 72 GLY B O 1
ATOM 3857 N N . ARG B 1 73 ? -1.051 0.92 -17.953 1 83.75 73 ARG B N 1
ATOM 3858 C CA . ARG B 1 73 ? -1.978 1.122 -16.844 1 83.75 73 ARG B CA 1
ATOM 3859 C C . ARG B 1 73 ? -1.521 0.36 -15.602 1 83.75 73 ARG B C 1
ATOM 3861 O O . ARG B 1 73 ? -0.811 -0.642 -15.711 1 83.75 73 ARG B O 1
ATOM 3868 N N . TRP B 1 74 ? -1.956 0.875 -14.531 1 87.38 74 TRP B N 1
ATOM 3869 C CA . TRP B 1 74 ? -1.808 0.147 -13.273 1 87.38 74 TRP B CA 1
ATOM 3870 C C . TRP B 1 74 ? -2.912 -0.892 -13.117 1 87.38 74 TRP B C 1
ATOM 3872 O O . TRP B 1 74 ? -3.645 -1.181 -14.062 1 87.38 74 TRP B O 1
ATOM 3882 N N . MET B 1 75 ? -2.998 -1.439 -11.977 1 90.19 75 MET B N 1
ATOM 3883 C CA . MET B 1 75 ? -4.059 -2.393 -11.656 1 90.19 75 MET B CA 1
ATOM 3884 C C . MET B 1 75 ? -5.434 -1.762 -11.852 1 90.19 75 MET B C 1
ATOM 3886 O O . MET B 1 75 ? -5.617 -0.574 -11.578 1 90.19 75 MET B O 1
ATOM 3890 N N . ARG B 1 76 ? -6.328 -2.582 -12.281 1 90 76 ARG B N 1
ATOM 3891 C CA . ARG B 1 76 ? -7.711 -2.146 -12.469 1 90 76 ARG B CA 1
ATOM 3892 C C . ARG B 1 76 ? -8.258 -1.509 -11.195 1 90 76 ARG B C 1
ATOM 3894 O O . ARG B 1 76 ? -8.055 -2.033 -10.094 1 90 76 ARG B O 1
ATOM 3901 N N . GLY B 1 77 ? -8.859 -0.331 -11.32 1 88.56 77 GLY B N 1
ATOM 3902 C CA . GLY B 1 77 ? -9.406 0.386 -10.18 1 88.56 77 GLY B CA 1
ATOM 3903 C C . GLY B 1 77 ? -8.5 1.494 -9.68 1 88.56 77 GLY B C 1
ATOM 3904 O O . GLY B 1 77 ? -8.938 2.365 -8.922 1 88.56 77 GLY B O 1
ATOM 3905 N N . LEU B 1 78 ? -7.238 1.511 -10.188 1 87.25 78 LEU B N 1
ATOM 3906 C CA . LEU B 1 78 ? -6.273 2.479 -9.672 1 87.25 78 LEU B CA 1
ATOM 3907 C C . LEU B 1 78 ? -5.922 3.514 -10.734 1 87.25 78 LEU B C 1
ATOM 3909 O O . LEU B 1 78 ? -5.055 4.363 -10.516 1 87.25 78 LEU B O 1
ATOM 3913 N N . ASN B 1 79 ? -6.555 3.369 -11.844 1 84.12 79 ASN B N 1
ATOM 3914 C CA . ASN B 1 79 ? -6.316 4.344 -12.898 1 84.12 79 ASN B CA 1
ATOM 3915 C C . ASN B 1 79 ? -7.398 5.418 -12.93 1 84.12 79 ASN B C 1
ATOM 3917 O O . ASN B 1 79 ? -8.523 5.184 -12.484 1 84.12 79 ASN B O 1
ATOM 3921 N N . SER B 1 80 ? -7.078 6.629 -13.352 1 76.19 80 SER B N 1
ATOM 3922 C CA . SER B 1 80 ? -7.98 7.777 -13.32 1 76.19 80 SER B CA 1
ATOM 3923 C C . SER B 1 80 ? -9.281 7.484 -14.062 1 76.19 80 SER B C 1
ATOM 3925 O O . SER B 1 80 ? -10.344 7.969 -13.672 1 76.19 80 SER B O 1
ATOM 3927 N N . SER B 1 81 ? -9.195 6.68 -15.094 1 80 81 SER B N 1
ATOM 3928 C CA . SER B 1 81 ? -10.359 6.398 -15.922 1 80 81 SER B CA 1
ATOM 3929 C C . SER B 1 81 ? -11.148 5.207 -15.383 1 80 81 SER B C 1
ATOM 3931 O O . SER B 1 81 ? -12.25 4.918 -15.859 1 80 81 SER B O 1
ATOM 3933 N N . ASP B 1 82 ? -10.578 4.559 -14.391 1 86.62 82 ASP B N 1
ATOM 3934 C CA . ASP B 1 82 ? -11.227 3.352 -13.883 1 86.62 82 ASP B CA 1
ATOM 3935 C C . ASP B 1 82 ? -12.352 3.699 -12.906 1 86.62 82 ASP B C 1
ATOM 3937 O O . ASP B 1 82 ? -12.344 4.773 -12.305 1 86.62 82 ASP B O 1
ATOM 3941 N N . ASN B 1 83 ? -13.312 2.809 -12.797 1 88.31 83 ASN B N 1
ATOM 3942 C CA . ASN B 1 83 ? -14.289 2.859 -11.711 1 88.31 83 ASN B CA 1
ATOM 3943 C C . ASN B 1 83 ? -13.695 2.344 -10.406 1 88.31 83 ASN B C 1
ATOM 3945 O O . ASN B 1 83 ? -13.227 1.207 -10.336 1 88.31 83 ASN B O 1
ATOM 3949 N N . ARG B 1 84 ? -13.758 3.137 -9.359 1 88.06 84 ARG B N 1
ATOM 3950 C CA . ARG B 1 84 ? -13.195 2.744 -8.078 1 88.06 84 ARG B CA 1
ATOM 3951 C C . ARG B 1 84 ? -13.906 1.517 -7.516 1 88.06 84 ARG B C 1
ATOM 3953 O O . ARG B 1 84 ? -13.359 0.804 -6.672 1 88.06 84 ARG B O 1
ATOM 3960 N N . LYS B 1 85 ? -15.086 1.306 -8.016 1 89.56 85 LYS B N 1
ATOM 3961 C CA . LYS B 1 85 ? -15.867 0.143 -7.602 1 89.56 85 LYS B CA 1
ATOM 3962 C C . LYS B 1 85 ? -15.109 -1.153 -7.883 1 89.56 85 LYS B C 1
ATOM 3964 O O . LYS B 1 85 ? -15.25 -2.131 -7.141 1 89.56 85 LYS B O 1
ATOM 3969 N N . ASP B 1 86 ? -14.227 -1.141 -8.914 1 89.75 86 ASP B N 1
ATOM 3970 C CA . ASP B 1 86 ? -13.438 -2.318 -9.266 1 89.75 86 ASP B CA 1
ATOM 3971 C C . ASP B 1 86 ? -12.5 -2.707 -8.125 1 89.75 86 ASP B C 1
ATOM 3973 O O . ASP B 1 86 ? -12.336 -3.891 -7.824 1 89.75 86 ASP B O 1
ATOM 3977 N N . LEU B 1 87 ? -11.922 -1.739 -7.562 1 90.06 87 LEU B N 1
ATOM 3978 C CA . LEU B 1 87 ? -11.023 -1.965 -6.434 1 90.06 87 LEU B CA 1
ATOM 3979 C C . LEU B 1 87 ? -11.812 -2.236 -5.156 1 90.06 87 LEU B C 1
ATOM 3981 O O . LEU B 1 87 ? -11.461 -3.131 -4.383 1 90.06 87 LEU B O 1
ATOM 3985 N N . LEU B 1 88 ? -12.852 -1.49 -4.957 1 91.5 88 LEU B N 1
ATOM 3986 C CA . LEU B 1 88 ? -13.664 -1.583 -3.744 1 91.5 88 LEU B CA 1
ATOM 3987 C C . LEU B 1 88 ? -14.32 -2.953 -3.635 1 91.5 88 LEU B C 1
ATOM 3989 O O . LEU B 1 88 ? -14.492 -3.479 -2.533 1 91.5 88 LEU B O 1
ATOM 3993 N N . ASP B 1 89 ? -14.703 -3.467 -4.742 1 93.56 89 ASP B N 1
ATOM 3994 C CA . ASP B 1 89 ? -15.336 -4.785 -4.742 1 93.56 89 ASP B CA 1
ATOM 3995 C C . ASP B 1 89 ? -14.367 -5.855 -4.23 1 93.56 89 ASP B C 1
ATOM 3997 O O . ASP B 1 89 ? -14.758 -6.727 -3.453 1 93.56 89 ASP B O 1
ATOM 4001 N N . ILE B 1 90 ? -13.195 -5.797 -4.691 1 94.62 90 ILE B N 1
ATOM 4002 C CA . ILE B 1 90 ? -12.188 -6.754 -4.258 1 94.62 90 ILE B CA 1
ATOM 4003 C C . ILE B 1 90 ? -11.938 -6.602 -2.762 1 94.62 90 ILE B C 1
ATOM 4005 O O . ILE B 1 90 ? -11.938 -7.59 -2.021 1 94.62 90 ILE B O 1
ATOM 4009 N N . ALA B 1 91 ? -11.797 -5.391 -2.324 1 95.19 91 ALA B N 1
ATOM 4010 C CA . ALA B 1 91 ? -11.555 -5.117 -0.91 1 95.19 91 ALA B CA 1
ATOM 4011 C C . ALA B 1 91 ? -12.727 -5.59 -0.049 1 95.19 91 ALA B C 1
ATOM 4013 O O . ALA B 1 91 ? -12.523 -6.133 1.04 1 95.19 91 ALA B O 1
ATOM 4014 N N . THR B 1 92 ? -13.875 -5.359 -0.532 1 96.12 92 THR B N 1
ATOM 4015 C CA . THR B 1 92 ? -15.078 -5.766 0.19 1 96.12 92 THR B CA 1
ATOM 4016 C C . THR B 1 92 ? -15.148 -7.285 0.316 1 96.12 92 THR B C 1
ATOM 4018 O O . THR B 1 92 ? -15.508 -7.812 1.371 1 96.12 92 THR B O 1
ATOM 4021 N N . GLU B 1 93 ? -14.789 -7.922 -0.749 1 96.88 93 GLU B N 1
ATOM 4022 C CA . GLU B 1 93 ? -14.773 -9.383 -0.724 1 96.88 93 GLU B CA 1
ATOM 4023 C C . GLU B 1 93 ? -13.75 -9.906 0.271 1 96.88 93 GLU B C 1
ATOM 4025 O O . GLU B 1 93 ? -14.016 -10.867 1 1 96.88 93 GLU B O 1
ATOM 4030 N N . ILE B 1 94 ? -12.641 -9.312 0.283 1 97.69 94 ILE B N 1
ATOM 4031 C CA . ILE B 1 94 ? -11.602 -9.711 1.22 1 97.69 94 ILE B CA 1
ATOM 4032 C C . ILE B 1 94 ? -12.07 -9.484 2.652 1 97.69 94 ILE B C 1
ATOM 4034 O O . ILE B 1 94 ? -11.93 -10.359 3.51 1 97.69 94 ILE B O 1
ATOM 4038 N N . SER B 1 95 ? -12.656 -8.328 2.896 1 96.69 95 SER B N 1
ATOM 4039 C CA . SER B 1 95 ? -13.125 -7.965 4.227 1 96.69 95 SER B CA 1
ATOM 4040 C C . SER B 1 95 ? -14.195 -8.938 4.723 1 96.69 95 SER B C 1
ATOM 4042 O O . SER B 1 95 ? -14.289 -9.211 5.922 1 96.69 95 SER B O 1
ATOM 4044 N N . ALA B 1 96 ? -14.938 -9.508 3.801 1 96.5 96 ALA B N 1
ATOM 4045 C CA . ALA B 1 96 ? -16.031 -10.398 4.148 1 96.5 96 ALA B CA 1
ATOM 4046 C C . ALA B 1 96 ? -15.57 -11.852 4.215 1 96.5 96 ALA B C 1
ATOM 4048 O O . ALA B 1 96 ? -16.328 -12.734 4.629 1 96.5 96 ALA B O 1
ATOM 4049 N N . SER B 1 97 ? -14.344 -12.156 3.857 1 97.88 97 SER B N 1
ATOM 4050 C CA . SER B 1 97 ? -13.828 -13.523 3.801 1 97.88 97 SER B CA 1
ATOM 4051 C C . SER B 1 97 ? -13.195 -13.93 5.129 1 97.88 97 SER B C 1
ATOM 4053 O O . SER B 1 97 ? -12.773 -13.078 5.91 1 97.88 97 SER B O 1
ATOM 4055 N N . ASP B 1 98 ? -13.195 -15.234 5.355 1 98.38 98 ASP B N 1
ATOM 4056 C CA . ASP B 1 98 ? -12.578 -15.773 6.562 1 98.38 98 ASP B CA 1
ATOM 4057 C C . ASP B 1 98 ? -11.086 -16.016 6.355 1 98.38 98 ASP B C 1
ATOM 4059 O O . ASP B 1 98 ? -10.32 -16.094 7.32 1 98.38 98 ASP B O 1
ATOM 4063 N N . LEU B 1 99 ? -10.758 -16.125 5.09 1 98.69 99 LEU B N 1
ATOM 4064 C CA . LEU B 1 99 ? -9.383 -16.453 4.727 1 98.69 99 LEU B CA 1
ATOM 4065 C C . LEU B 1 99 ? -9.109 -16.109 3.27 1 98.69 99 LEU B C 1
ATOM 4067 O O . LEU B 1 99 ? -9.945 -16.359 2.398 1 98.69 99 LEU B O 1
ATOM 4071 N N . ILE B 1 100 ? -8.016 -15.453 3.016 1 98.75 100 ILE B N 1
ATOM 4072 C CA . ILE B 1 100 ? -7.543 -15.289 1.645 1 98.75 100 ILE B CA 1
ATOM 4073 C C . ILE B 1 100 ? -6.277 -16.109 1.428 1 98.75 100 ILE B C 1
ATOM 4075 O O . ILE B 1 100 ? -5.371 -16.094 2.264 1 98.75 100 ILE B O 1
ATOM 4079 N N . ILE B 1 101 ? -6.238 -16.844 0.337 1 98.81 101 ILE B N 1
ATOM 4080 C CA . ILE B 1 101 ? -5.113 -17.703 -0.018 1 98.81 101 ILE B CA 1
ATOM 4081 C C . ILE B 1 101 ? -4.5 -17.234 -1.334 1 98.81 101 ILE B C 1
ATOM 4083 O O . ILE B 1 101 ? -5.172 -17.203 -2.367 1 98.81 101 ILE B O 1
ATOM 4087 N N . LEU B 1 102 ? -3.244 -16.859 -1.272 1 98.44 102 LEU B N 1
ATOM 4088 C CA . LEU B 1 102 ? -2.523 -16.375 -2.441 1 98.44 102 LEU B CA 1
ATOM 4089 C C . LEU B 1 102 ? -1.545 -17.422 -2.957 1 98.44 102 LEU B C 1
ATOM 4091 O O . LEU B 1 102 ? -0.64 -17.844 -2.234 1 98.44 102 LEU B O 1
ATOM 4095 N N . GLY B 1 103 ? -1.636 -17.844 -4.121 1 96.44 103 GLY B N 1
ATOM 4096 C CA . GLY B 1 103 ? -0.829 -18.891 -4.723 1 96.44 103 GLY B CA 1
ATOM 4097 C C . GLY B 1 103 ? -1.653 -20.062 -5.227 1 96.44 103 GLY B C 1
ATOM 4098 O O . GLY B 1 103 ? -2.857 -19.938 -5.453 1 96.44 103 GLY B O 1
ATOM 4099 N N . ALA B 1 104 ? -1.037 -21.062 -5.508 1 95.19 104 ALA B N 1
ATOM 4100 C CA . ALA B 1 104 ? 0.387 -21.391 -5.531 1 95.19 104 ALA B CA 1
ATOM 4101 C C . ALA B 1 104 ? 1.044 -20.891 -6.812 1 95.19 104 ALA B C 1
ATOM 4103 O O 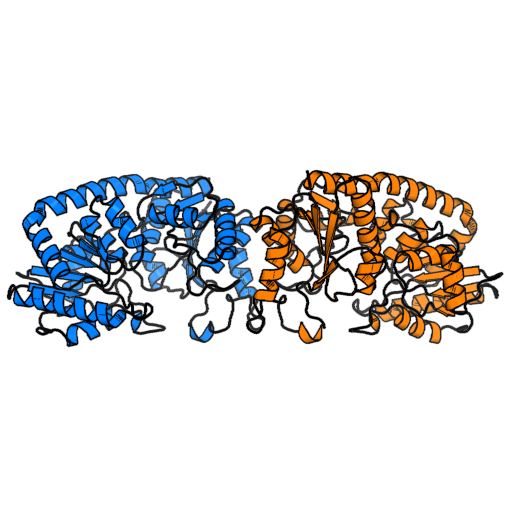. ALA B 1 104 ? 0.361 -20.609 -7.805 1 95.19 104 ALA B O 1
ATOM 4104 N N . GLY B 1 105 ? 2.412 -20.812 -6.738 1 93.25 105 GLY B N 1
ATOM 4105 C CA . GLY B 1 105 ? 3.105 -20.453 -7.965 1 93.25 105 GLY B CA 1
ATOM 4106 C C . GLY B 1 105 ? 4.234 -19.453 -7.742 1 93.25 105 GLY B C 1
ATOM 4107 O O . GLY B 1 105 ? 4.602 -19.172 -6.598 1 93.25 105 GLY B O 1
ATOM 4108 N N . ASN B 1 106 ? 4.777 -19.062 -8.891 1 90.5 106 ASN B N 1
ATOM 4109 C CA . ASN B 1 106 ? 5.91 -18.141 -8.875 1 90.5 106 ASN B CA 1
ATOM 4110 C C . ASN B 1 106 ? 5.453 -16.688 -8.953 1 90.5 106 ASN B C 1
ATOM 4112 O O . ASN B 1 106 ? 5.438 -16.094 -10.039 1 90.5 106 ASN B O 1
ATOM 4116 N N . PHE B 1 107 ? 5.273 -16.141 -7.789 1 91.88 107 PHE B N 1
ATOM 4117 C CA . PHE B 1 107 ? 4.684 -14.812 -7.793 1 91.88 107 PHE B CA 1
ATOM 4118 C C . PHE B 1 107 ? 5.656 -13.781 -7.227 1 91.88 107 PHE B C 1
ATOM 4120 O O . PHE B 1 107 ? 5.43 -12.578 -7.34 1 91.88 107 PHE B O 1
ATOM 4127 N N . ILE B 1 108 ? 6.699 -14.25 -6.602 1 95.06 108 ILE B N 1
ATOM 4128 C CA . ILE B 1 108 ? 7.73 -13.328 -6.145 1 95.06 108 ILE B CA 1
ATOM 4129 C C . ILE B 1 108 ? 8.82 -13.203 -7.207 1 95.06 108 ILE B C 1
ATOM 4131 O O . ILE B 1 108 ? 9.859 -13.859 -7.117 1 95.06 108 ILE B O 1
ATOM 4135 N N . THR B 1 109 ? 8.531 -12.461 -8.148 1 91.88 109 THR B N 1
ATOM 4136 C CA . THR B 1 109 ? 9.398 -12.266 -9.312 1 91.88 109 THR B CA 1
ATOM 4137 C C . THR B 1 109 ? 9.367 -10.812 -9.773 1 91.88 109 THR B C 1
ATOM 4139 O O . THR B 1 109 ? 8.492 -10.047 -9.367 1 91.88 109 THR B O 1
ATOM 4142 N N . GLU B 1 110 ? 10.312 -10.406 -10.555 1 88.75 110 GLU B N 1
ATOM 4143 C CA . GLU B 1 110 ? 10.398 -9.031 -11.055 1 88.75 110 GLU B CA 1
ATOM 4144 C C . GLU B 1 110 ? 9.914 -8.93 -12.492 1 88.75 110 GLU B C 1
ATOM 4146 O O . GLU B 1 110 ? 10.016 -7.871 -13.117 1 88.75 110 GLU B O 1
ATOM 4151 N N . VAL B 1 111 ? 9.344 -10 -12.945 1 75.31 111 VAL B N 1
ATOM 4152 C CA . VAL B 1 111 ? 8.836 -9.945 -14.312 1 75.31 111 VAL B CA 1
ATOM 4153 C C . VAL B 1 111 ? 7.676 -8.961 -14.398 1 75.31 111 VAL B C 1
ATOM 4155 O O . VAL B 1 111 ? 6.758 -9 -13.578 1 75.31 111 VAL B O 1
ATOM 4158 N N . SER B 1 112 ? 7.77 -7.98 -15.344 1 66.75 112 SER B N 1
ATOM 4159 C CA . SER B 1 112 ? 6.75 -6.961 -15.562 1 66.75 112 SER B CA 1
ATOM 4160 C C . SER B 1 112 ? 6.477 -6.16 -14.297 1 66.75 112 SER B C 1
ATOM 4162 O O . SER B 1 112 ? 5.402 -5.578 -14.141 1 66.75 112 SER B O 1
ATOM 4164 N N . LEU B 1 113 ? 7.461 -6.133 -13.484 1 73.5 113 LEU B N 1
ATOM 4165 C CA . LEU B 1 113 ? 7.238 -5.461 -12.211 1 73.5 113 LEU B CA 1
ATOM 4166 C C . LEU B 1 113 ? 7.402 -3.949 -12.359 1 73.5 113 LEU B C 1
ATOM 4168 O O . LEU B 1 113 ? 8.391 -3.48 -12.93 1 73.5 113 LEU B O 1
ATOM 4172 N N . ASP B 1 114 ? 6.352 -3.295 -11.891 1 76.06 114 ASP B N 1
ATOM 4173 C CA . ASP B 1 114 ? 6.332 -1.877 -11.547 1 76.06 114 ASP B CA 1
ATOM 4174 C C . ASP B 1 114 ? 5.609 -1.647 -10.219 1 76.06 114 ASP B C 1
ATOM 4176 O O . ASP B 1 114 ? 5.09 -2.59 -9.617 1 76.06 114 ASP B O 1
ATOM 4180 N N . VAL B 1 115 ? 5.641 -0.562 -9.664 1 73.75 115 VAL B N 1
ATOM 4181 C CA . VAL B 1 115 ? 5.086 -0.257 -8.344 1 73.75 115 VAL B CA 1
ATOM 4182 C C . VAL B 1 115 ? 3.641 -0.742 -8.266 1 73.75 115 VAL B C 1
ATOM 4184 O O . VAL B 1 115 ? 3.201 -1.238 -7.227 1 73.75 115 VAL B O 1
ATOM 4187 N N . LEU B 1 116 ? 2.871 -0.718 -9.156 1 81.88 116 LEU B N 1
ATOM 4188 C CA . LEU B 1 116 ? 1.474 -1.138 -9.133 1 81.88 116 LEU B CA 1
ATOM 4189 C C . LEU B 1 116 ? 1.117 -1.914 -10.391 1 81.88 116 LEU B C 1
ATOM 4191 O O . LEU B 1 116 ? 0.009 -1.779 -10.914 1 81.88 116 LEU B O 1
ATOM 4195 N N . ARG B 1 117 ? 2.127 -2.664 -10.766 1 84.31 117 ARG B N 1
ATOM 4196 C CA . ARG B 1 117 ? 1.956 -3.533 -11.922 1 84.31 117 ARG B CA 1
ATOM 4197 C C . ARG B 1 117 ? 2.619 -4.887 -11.695 1 84.31 117 ARG B C 1
ATOM 4199 O O . ARG B 1 117 ? 3.662 -4.973 -11.047 1 84.31 117 ARG B O 1
ATOM 4206 N N . GLY B 1 118 ? 1.951 -5.926 -12.266 1 87.5 118 GLY B N 1
ATOM 4207 C CA . GLY B 1 118 ? 2.531 -7.258 -12.188 1 87.5 118 GLY B CA 1
ATOM 4208 C C . GLY B 1 118 ? 1.925 -8.109 -11.094 1 87.5 118 GLY B C 1
ATOM 4209 O O . GLY B 1 118 ? 1.273 -7.594 -10.18 1 87.5 118 GLY B O 1
ATOM 4210 N N . HIS B 1 119 ? 2.221 -9.336 -11.164 1 89.19 119 HIS B N 1
ATOM 4211 C CA . HIS B 1 119 ? 1.608 -10.289 -10.242 1 89.19 119 HIS B CA 1
ATOM 4212 C C . HIS B 1 119 ? 2.133 -10.109 -8.82 1 89.19 119 HIS B C 1
ATOM 4214 O O . HIS B 1 119 ? 1.378 -10.227 -7.855 1 89.19 119 HIS B O 1
ATOM 4220 N N . PHE B 1 120 ? 3.396 -9.812 -8.781 1 94.94 120 PHE B N 1
ATOM 4221 C CA . PHE B 1 120 ? 3.965 -9.617 -7.457 1 94.94 120 PHE B CA 1
ATOM 4222 C C . PHE B 1 120 ? 3.328 -8.422 -6.766 1 94.94 120 PHE B C 1
ATOM 4224 O O . PHE B 1 120 ? 2.969 -8.492 -5.59 1 94.94 120 PHE B O 1
ATOM 4231 N N . ALA B 1 121 ? 3.195 -7.367 -7.512 1 93.62 121 ALA B N 1
ATOM 4232 C CA . ALA B 1 121 ? 2.566 -6.168 -6.957 1 93.62 121 ALA B CA 1
ATOM 4233 C C . ALA B 1 121 ? 1.139 -6.457 -6.504 1 93.62 121 ALA B C 1
ATOM 4235 O O . ALA B 1 121 ? 0.686 -5.934 -5.484 1 93.62 121 ALA B O 1
ATOM 4236 N N . GLN B 1 122 ? 0.441 -7.242 -7.215 1 94.94 122 GLN B N 1
ATOM 4237 C CA . GLN B 1 122 ? -0.918 -7.613 -6.836 1 94.94 122 GLN B CA 1
ATOM 4238 C C . GLN B 1 122 ? -0.934 -8.352 -5.5 1 94.94 122 GLN B C 1
ATOM 4240 O O . GLN B 1 122 ? -1.794 -8.102 -4.656 1 94.94 122 GLN B O 1
ATOM 4245 N N . PHE B 1 123 ? 0.018 -9.25 -5.352 1 96.81 123 PHE B N 1
ATOM 4246 C CA . PHE B 1 123 ? 0.104 -10 -4.098 1 96.81 123 PHE B CA 1
ATOM 4247 C C . PHE B 1 123 ? 0.364 -9.062 -2.926 1 96.81 123 PHE B C 1
ATOM 4249 O O . PHE B 1 123 ? -0.208 -9.234 -1.849 1 96.81 123 PHE B O 1
ATOM 4256 N N . VAL B 1 124 ? 1.216 -8.102 -3.141 1 96.62 124 VAL B N 1
ATOM 4257 C CA . VAL B 1 124 ? 1.538 -7.141 -2.094 1 96.62 124 VAL B CA 1
ATOM 4258 C C . VAL B 1 124 ? 0.29 -6.344 -1.725 1 96.62 124 VAL B C 1
ATOM 4260 O O . VAL B 1 124 ? -0.031 -6.191 -0.543 1 96.62 124 VAL B O 1
ATOM 4263 N N . VAL B 1 125 ? -0.452 -5.887 -2.695 1 95.69 125 VAL B N 1
ATOM 4264 C CA . VAL B 1 125 ? -1.651 -5.082 -2.477 1 95.69 125 VAL B CA 1
ATOM 4265 C C . VAL B 1 125 ? -2.715 -5.922 -1.771 1 95.69 125 VAL B C 1
ATOM 4267 O O . VAL B 1 125 ? -3.373 -5.445 -0.844 1 95.69 125 VAL B O 1
ATOM 4270 N N . LEU B 1 126 ? -2.871 -7.145 -2.211 1 97.81 126 LEU B N 1
ATOM 4271 C CA . LEU B 1 126 ? -3.84 -8.039 -1.581 1 97.81 126 LEU B CA 1
ATOM 4272 C C . LEU B 1 126 ? -3.482 -8.281 -0.119 1 97.81 126 LEU B C 1
ATOM 4274 O O . LEU B 1 126 ? -4.363 -8.305 0.744 1 97.81 126 LEU B O 1
ATOM 4278 N N . THR B 1 127 ? -2.199 -8.477 0.133 1 98.19 127 THR B N 1
ATOM 4279 C CA . THR B 1 127 ? -1.74 -8.672 1.505 1 98.19 127 THR B CA 1
ATOM 4280 C C . THR B 1 127 ? -2.031 -7.434 2.35 1 98.19 127 THR B C 1
ATOM 4282 O O . THR B 1 127 ? -2.467 -7.547 3.496 1 98.19 127 THR B O 1
ATOM 4285 N N . LEU B 1 128 ? -1.834 -6.293 1.752 1 97.38 128 LEU B N 1
ATOM 4286 C CA . LEU B 1 128 ? -2.094 -5.039 2.447 1 97.38 128 LEU B CA 1
ATOM 4287 C C . LEU B 1 128 ? -3.574 -4.902 2.787 1 97.38 128 LEU B C 1
ATOM 4289 O O . LEU B 1 128 ? -3.928 -4.547 3.914 1 97.38 128 LEU B O 1
ATOM 4293 N N . ILE B 1 129 ? -4.43 -5.148 1.815 1 97.25 129 ILE B N 1
ATOM 4294 C CA . ILE B 1 129 ? -5.871 -5.047 2.027 1 97.25 129 ILE B CA 1
ATOM 4295 C C . ILE B 1 129 ? -6.305 -6.039 3.102 1 97.25 129 ILE B C 1
ATOM 4297 O O . ILE B 1 129 ? -7.094 -5.699 3.988 1 97.25 129 ILE B O 1
ATOM 4301 N N . ALA B 1 130 ? -5.793 -7.246 3.035 1 98.44 130 ALA B N 1
ATOM 4302 C CA . ALA B 1 130 ? -6.113 -8.25 4.047 1 98.44 130 ALA B CA 1
ATOM 4303 C C . ALA B 1 130 ? -5.691 -7.785 5.438 1 98.44 130 ALA B C 1
ATOM 4305 O O . ALA B 1 130 ? -6.434 -7.953 6.406 1 98.44 130 ALA B O 1
ATOM 4306 N N . ASP B 1 131 ? -4.496 -7.238 5.492 1 97.62 131 ASP B N 1
ATOM 4307 C CA . ASP B 1 131 ? -3.977 -6.727 6.758 1 97.62 131 ASP B CA 1
ATOM 4308 C C . ASP B 1 131 ? -4.871 -5.617 7.305 1 97.62 131 ASP B C 1
ATOM 4310 O O . ASP B 1 131 ? -5.188 -5.602 8.5 1 97.62 131 ASP B O 1
ATOM 4314 N N . MET B 1 132 ? -5.332 -4.719 6.473 1 96.19 132 MET B N 1
ATOM 4315 C CA . MET B 1 132 ? -6.207 -3.611 6.852 1 96.19 132 MET B CA 1
ATOM 4316 C C . MET B 1 132 ? -7.555 -4.125 7.344 1 96.19 132 MET B C 1
ATOM 4318 O O . MET B 1 132 ? -8.172 -3.52 8.219 1 96.19 132 MET B O 1
ATOM 4322 N N . CYS B 1 133 ? -7.949 -5.25 6.824 1 96.19 133 CYS B N 1
ATOM 4323 C CA . CYS B 1 133 ? -9.266 -5.797 7.129 1 96.19 133 CYS B CA 1
ATOM 4324 C C . CYS B 1 133 ? -9.18 -6.844 8.234 1 96.19 133 CYS B C 1
ATOM 4326 O O . CYS B 1 133 ? -10.203 -7.375 8.672 1 96.19 133 CYS B O 1
ATOM 4328 N N . HIS B 1 134 ? -7.992 -7.227 8.656 1 95.88 134 HIS B N 1
ATOM 4329 C CA . HIS B 1 134 ? -7.746 -8.266 9.648 1 95.88 134 HIS B CA 1
ATOM 4330 C C . HIS B 1 134 ? -8.227 -9.625 9.156 1 95.88 134 HIS B C 1
ATOM 4332 O O . HIS B 1 134 ? -8.766 -10.422 9.93 1 95.88 134 HIS B O 1
ATOM 4338 N N . THR B 1 135 ? -8.172 -9.766 7.852 1 97.94 135 THR B N 1
ATOM 4339 C CA . THR B 1 135 ? -8.445 -11.07 7.246 1 97.94 135 THR B CA 1
ATOM 4340 C C . THR B 1 135 ? -7.164 -11.898 7.152 1 97.94 135 THR B C 1
ATOM 4342 O O . THR B 1 135 ? -6.176 -11.461 6.566 1 97.94 135 THR B O 1
ATOM 4345 N N . PRO B 1 136 ? -7.191 -13.133 7.734 1 98.62 136 PRO B N 1
ATOM 4346 C CA . PRO B 1 136 ? -5.988 -13.961 7.625 1 98.62 136 PRO B CA 1
ATOM 4347 C C . PRO B 1 136 ? -5.582 -14.219 6.18 1 98.62 136 PRO B C 1
ATOM 4349 O O . PRO B 1 136 ? -6.438 -14.453 5.324 1 98.62 136 PRO B O 1
ATOM 4352 N N . CYS B 1 137 ? -4.285 -14.141 5.926 1 98.75 137 CYS B N 1
ATOM 4353 C CA . CYS B 1 137 ? -3.734 -14.305 4.586 1 98.75 137 CYS B CA 1
ATOM 4354 C C . CYS B 1 137 ? -2.707 -15.43 4.551 1 98.75 137 CYS B C 1
ATOM 4356 O O . CYS B 1 137 ? -1.707 -15.391 5.266 1 98.75 137 CYS B O 1
ATOM 4358 N N . MET B 1 138 ? -2.922 -16.453 3.727 1 98.81 138 MET B N 1
ATOM 4359 C CA . MET B 1 138 ? -1.98 -17.547 3.545 1 98.81 138 MET B CA 1
ATOM 4360 C C . MET B 1 138 ? -1.253 -17.438 2.211 1 98.81 138 MET B C 1
ATOM 4362 O O . MET B 1 138 ? -1.887 -17.312 1.162 1 98.81 138 MET B O 1
ATOM 4366 N N . LEU B 1 139 ? 0.041 -17.406 2.299 1 98.75 139 LEU B N 1
ATOM 4367 C CA . LEU B 1 139 ? 0.852 -17.578 1.099 1 98.75 139 LEU B CA 1
ATOM 4368 C C . LEU B 1 139 ? 1.104 -19.062 0.82 1 98.75 139 LEU B C 1
ATOM 4370 O O . LEU B 1 139 ? 1.894 -19.703 1.519 1 98.75 139 LEU B O 1
ATOM 4374 N N . PHE B 1 140 ? 0.453 -19.531 -0.235 1 98.62 140 PHE B N 1
ATOM 4375 C CA . PHE B 1 140 ? 0.283 -20.953 -0.496 1 98.62 140 PHE B CA 1
ATOM 4376 C C . PHE B 1 140 ? 1.272 -21.438 -1.551 1 98.62 140 PHE B C 1
ATOM 4378 O O . PHE B 1 140 ? 1.138 -21.109 -2.73 1 98.62 140 PHE B O 1
ATOM 4385 N N . GLY B 1 141 ? 2.27 -22.266 -1.074 1 97.81 141 GLY B N 1
ATOM 4386 C CA . GLY B 1 141 ? 3.168 -22.953 -1.986 1 97.81 141 GLY B CA 1
ATOM 4387 C C . GLY B 1 141 ? 3.842 -22.031 -2.977 1 97.81 141 GLY B C 1
ATOM 4388 O O . GLY B 1 141 ? 3.816 -22.281 -4.184 1 97.81 141 GLY B O 1
ATOM 4389 N N . LEU B 1 142 ? 4.488 -20.984 -2.486 1 97.38 142 LEU B N 1
ATOM 4390 C CA . LEU B 1 142 ? 5.066 -19.984 -3.377 1 97.38 142 LEU B CA 1
ATOM 4391 C C . LEU B 1 142 ? 6.449 -20.422 -3.854 1 97.38 142 LEU B C 1
ATOM 4393 O O . LEU B 1 142 ? 7.137 -21.172 -3.172 1 97.38 142 LEU B O 1
ATOM 4397 N N . SER B 1 143 ? 6.777 -20.031 -5.051 1 95.69 143 SER B N 1
ATOM 4398 C CA . SER B 1 143 ? 8.141 -19.984 -5.559 1 95.69 143 SER B CA 1
ATOM 4399 C C . SER B 1 143 ? 8.648 -18.547 -5.633 1 95.69 143 SER B C 1
ATOM 4401 O O . SER B 1 143 ? 7.863 -17.594 -5.512 1 95.69 143 SER B O 1
ATOM 4403 N N . ALA B 1 144 ? 9.969 -18.438 -5.762 1 95.69 144 ALA B N 1
ATOM 4404 C CA . ALA B 1 144 ? 10.562 -17.109 -5.828 1 95.69 144 ALA B CA 1
ATOM 4405 C C . ALA B 1 144 ? 11.828 -17.109 -6.684 1 95.69 144 ALA B C 1
ATOM 4407 O O . ALA B 1 144 ? 12.625 -18.047 -6.617 1 95.69 144 ALA B O 1
ATOM 4408 N N . ASN B 1 145 ? 11.945 -16.156 -7.484 1 94 145 ASN B N 1
ATOM 4409 C CA . ASN B 1 145 ? 13.188 -15.922 -8.203 1 94 145 ASN B CA 1
ATOM 4410 C C . ASN B 1 145 ? 14.156 -15.07 -7.398 1 94 145 ASN B C 1
ATOM 4412 O O . ASN B 1 145 ? 13.773 -14.477 -6.383 1 94 145 ASN B O 1
ATOM 4416 N N . LYS B 1 146 ? 15.359 -15.102 -7.895 1 94.62 146 LYS B N 1
ATOM 4417 C CA . LYS B 1 146 ? 16.281 -14.117 -7.336 1 94.62 146 LYS B CA 1
ATOM 4418 C C . LYS B 1 146 ? 15.875 -12.695 -7.703 1 94.62 146 LYS B C 1
ATOM 4420 O O . LYS B 1 146 ? 15.523 -12.422 -8.852 1 94.62 146 LYS B O 1
ATOM 4425 N N . LEU B 1 147 ? 15.898 -11.844 -6.699 1 94.75 147 LEU B N 1
ATOM 4426 C CA . LEU B 1 147 ? 15.469 -10.469 -6.898 1 94.75 147 LEU B CA 1
ATOM 4427 C C . LEU B 1 147 ? 16.672 -9.531 -7.008 1 94.75 147 LEU B C 1
ATOM 4429 O O . LEU B 1 147 ? 17.562 -9.57 -6.168 1 94.75 147 LEU B O 1
ATOM 4433 N N . LYS B 1 148 ? 16.641 -8.727 -8.008 1 93.19 148 LYS B N 1
ATOM 4434 C CA . LYS B 1 148 ? 17.734 -7.777 -8.227 1 93.19 148 LYS B CA 1
ATOM 4435 C C . LYS B 1 148 ? 17.391 -6.406 -7.648 1 93.19 148 LYS B C 1
ATOM 4437 O O . LYS B 1 148 ? 18.266 -5.684 -7.184 1 93.19 148 LYS B O 1
ATOM 4442 N N . ASN B 1 149 ? 16.219 -6.043 -7.703 1 91.81 149 ASN B N 1
ATOM 4443 C CA . ASN B 1 149 ? 15.75 -4.754 -7.199 1 91.81 149 ASN B CA 1
ATOM 4444 C C . ASN B 1 149 ? 15.586 -4.77 -5.684 1 91.81 149 ASN B C 1
ATOM 4446 O O . ASN B 1 149 ? 14.758 -5.512 -5.156 1 91.81 149 ASN B O 1
ATOM 4450 N N . PRO B 1 150 ? 16.297 -3.898 -5.027 1 91.88 150 PRO B N 1
ATOM 4451 C CA . PRO B 1 150 ? 16.219 -3.904 -3.564 1 91.88 150 PRO B CA 1
ATOM 4452 C C . PRO B 1 150 ? 14.828 -3.545 -3.051 1 91.88 150 PRO B C 1
ATOM 4454 O O . PRO B 1 150 ? 14.414 -4.016 -1.986 1 91.88 150 PRO B O 1
ATOM 4457 N N . TRP B 1 151 ? 14.102 -2.795 -3.76 1 90.44 151 TRP B N 1
ATOM 4458 C CA . TRP B 1 151 ? 12.766 -2.41 -3.33 1 90.44 151 TRP B CA 1
ATOM 4459 C C . TRP B 1 151 ? 11.789 -3.572 -3.484 1 90.44 151 TRP B C 1
ATOM 4461 O O . TRP B 1 151 ? 10.852 -3.717 -2.693 1 90.44 151 TRP B O 1
ATOM 4471 N N . THR B 1 152 ? 12.055 -4.371 -4.516 1 93.25 152 THR B N 1
ATOM 4472 C CA . THR B 1 152 ? 11.273 -5.598 -4.621 1 93.25 152 THR B CA 1
ATOM 4473 C C . THR B 1 152 ? 11.562 -6.527 -3.443 1 93.25 152 THR B C 1
ATOM 4475 O O . THR B 1 152 ? 10.656 -7.164 -2.91 1 93.25 152 THR B O 1
ATOM 4478 N N . ALA B 1 153 ? 12.797 -6.551 -3.076 1 95.62 153 ALA B N 1
ATOM 4479 C CA . ALA B 1 153 ? 13.195 -7.371 -1.936 1 95.62 153 ALA B CA 1
ATOM 4480 C C . ALA B 1 153 ? 12.523 -6.895 -0.653 1 95.62 153 ALA B C 1
ATOM 4482 O O . ALA B 1 153 ? 12.023 -7.703 0.134 1 95.62 153 ALA B O 1
ATOM 4483 N N . LYS B 1 154 ? 12.461 -5.625 -0.435 1 95 154 LYS B N 1
ATOM 4484 C CA . LYS B 1 154 ? 11.812 -5.062 0.749 1 95 154 LYS B CA 1
ATOM 4485 C C . LYS B 1 154 ? 10.32 -5.359 0.752 1 95 154 LYS B C 1
ATOM 4487 O O . LYS B 1 154 ? 9.75 -5.711 1.789 1 95 154 LYS B O 1
ATOM 4492 N N . ALA B 1 155 ? 9.711 -5.168 -0.397 1 95.56 155 ALA B N 1
ATOM 4493 C CA . ALA B 1 155 ? 8.281 -5.461 -0.518 1 95.56 155 ALA B CA 1
ATOM 4494 C C . ALA B 1 155 ? 7.996 -6.938 -0.251 1 95.56 155 ALA B C 1
ATOM 4496 O O . ALA B 1 155 ? 7.008 -7.277 0.4 1 95.56 155 ALA B O 1
ATOM 4497 N N . ALA B 1 156 ? 8.867 -7.777 -0.801 1 97.31 156 ALA B N 1
ATOM 4498 C CA . ALA B 1 156 ? 8.719 -9.211 -0.569 1 97.31 156 ALA B CA 1
ATOM 4499 C C . ALA B 1 156 ? 8.836 -9.547 0.916 1 97.31 156 ALA B C 1
ATOM 4501 O O . ALA B 1 156 ? 8.008 -10.273 1.463 1 97.31 156 ALA B O 1
ATOM 4502 N N . GLY B 1 157 ? 9.867 -8.992 1.533 1 97.75 157 GLY B N 1
ATOM 4503 C CA . GLY B 1 157 ? 10.016 -9.203 2.963 1 97.75 157 GLY B CA 1
ATOM 4504 C C . GLY B 1 157 ? 8.805 -8.758 3.764 1 97.75 157 GLY B C 1
ATOM 4505 O O . GLY B 1 157 ? 8.344 -9.484 4.648 1 97.75 157 GLY B O 1
ATOM 4506 N N . TRP B 1 158 ? 8.336 -7.602 3.447 1 97.62 158 TRP B N 1
ATOM 4507 C CA . TRP B 1 158 ? 7.164 -7.07 4.129 1 97.62 158 TRP B CA 1
ATOM 4508 C C . TRP B 1 158 ? 5.973 -8.008 3.969 1 97.62 158 TRP B C 1
ATOM 4510 O O . TRP B 1 158 ? 5.316 -8.359 4.953 1 97.62 158 TRP B O 1
ATOM 4520 N N . MET B 1 159 ? 5.676 -8.406 2.723 1 98 159 MET B N 1
ATOM 4521 C CA . MET B 1 159 ? 4.551 -9.281 2.424 1 98 159 MET B CA 1
ATOM 4522 C C . MET B 1 159 ? 4.648 -10.586 3.211 1 98 159 MET B C 1
ATOM 4524 O O . MET B 1 159 ? 3.668 -11.023 3.816 1 98 159 MET B O 1
ATOM 4528 N N . LEU B 1 160 ? 5.836 -11.172 3.205 1 98.69 160 LEU B N 1
ATOM 4529 C CA . LEU B 1 160 ? 6.051 -12.453 3.879 1 98.69 160 LEU B CA 1
ATOM 4530 C C . LEU B 1 160 ? 5.812 -12.32 5.379 1 98.69 160 LEU B C 1
ATOM 4532 O O . LEU B 1 160 ? 5.199 -13.195 5.992 1 98.69 160 LEU B O 1
ATOM 4536 N N . HIS B 1 161 ? 6.219 -11.227 5.969 1 97.94 161 HIS B N 1
ATOM 4537 C CA . HIS B 1 161 ? 6.098 -11.047 7.41 1 97.94 161 HIS B CA 1
ATOM 4538 C C . HIS B 1 161 ? 4.668 -10.688 7.805 1 97.94 161 HIS B C 1
ATOM 4540 O O . HIS B 1 161 ? 4.254 -10.93 8.938 1 97.94 161 HIS B O 1
ATOM 4546 N N . ARG B 1 162 ? 3.951 -10.133 6.883 1 97.5 162 ARG B N 1
ATOM 4547 C CA . ARG B 1 162 ? 2.598 -9.688 7.203 1 97.5 162 ARG B CA 1
ATOM 4548 C C . ARG B 1 162 ? 1.589 -10.812 7.004 1 97.5 162 ARG B C 1
ATOM 4550 O O . ARG B 1 162 ? 0.504 -10.797 7.59 1 97.5 162 ARG B O 1
ATOM 4557 N N . ALA B 1 163 ? 1.922 -11.758 6.188 1 98.38 163 ALA B N 1
ATOM 4558 C CA . ALA B 1 163 ? 1.034 -12.898 5.977 1 98.38 163 ALA B CA 1
ATOM 4559 C C . ALA B 1 163 ? 0.898 -13.734 7.246 1 98.38 163 ALA B C 1
ATOM 4561 O O . ALA B 1 163 ? 1.822 -13.789 8.062 1 98.38 163 ALA B O 1
ATOM 4562 N N . SER B 1 164 ? -0.281 -14.359 7.41 1 98.44 164 SER B N 1
ATOM 4563 C CA . SER B 1 164 ? -0.549 -15.188 8.578 1 98.44 164 SER B CA 1
ATOM 4564 C C . SER B 1 164 ? 0.177 -16.531 8.484 1 98.44 164 SER B C 1
ATOM 4566 O O . SER B 1 164 ? 0.432 -17.172 9.508 1 98.44 164 SER B O 1
ATOM 4568 N N . CYS B 1 165 ? 0.407 -16.938 7.285 1 98.56 165 CYS B N 1
ATOM 4569 C CA . CYS B 1 165 ? 1.054 -18.219 7.02 1 98.56 165 CYS B CA 1
ATOM 4570 C C . CYS B 1 165 ? 1.832 -18.172 5.7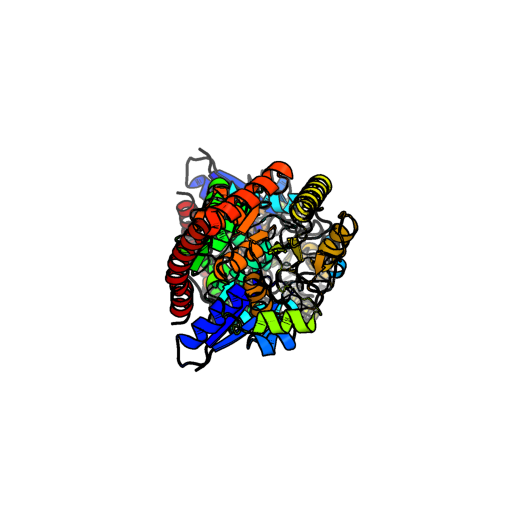07 1 98.56 165 CYS B C 1
ATOM 4572 O O . CYS B 1 165 ? 1.319 -17.703 4.691 1 98.56 165 CYS B O 1
ATOM 4574 N N . VAL B 1 166 ? 3.1 -18.641 5.805 1 98.75 166 VAL B N 1
ATOM 4575 C CA . VAL B 1 166 ? 3.955 -18.609 4.621 1 98.75 166 VAL B CA 1
ATOM 4576 C C . VAL B 1 166 ? 4.43 -20.016 4.289 1 98.75 166 VAL B C 1
ATOM 4578 O O . VAL B 1 166 ? 5.004 -20.703 5.141 1 98.75 166 VAL B O 1
ATOM 4581 N N . THR B 1 167 ? 4.156 -20.453 3.088 1 98.75 167 THR B N 1
ATOM 4582 C CA . THR B 1 167 ? 4.656 -21.734 2.623 1 98.75 167 THR B CA 1
ATOM 4583 C C . THR B 1 167 ? 5.348 -21.594 1.27 1 98.75 167 THR B C 1
ATOM 4585 O O . THR B 1 167 ? 4.914 -20.797 0.427 1 98.75 167 THR B O 1
ATOM 4588 N N . PHE B 1 168 ? 6.387 -22.328 1.1 1 97.88 168 PHE B N 1
ATOM 4589 C CA . PHE B 1 168 ? 7.09 -22.453 -0.175 1 97.88 168 PHE B CA 1
ATOM 4590 C C . PHE B 1 168 ? 7.043 -23.875 -0.694 1 97.88 168 PHE B C 1
ATOM 4592 O O . PHE B 1 168 ? 6.926 -24.828 0.088 1 97.88 168 PHE B O 1
ATOM 4599 N N . ARG B 1 169 ? 7.172 -24.016 -2.006 1 95.75 169 ARG B N 1
ATOM 4600 C CA . ARG B 1 169 ? 7.023 -25.359 -2.547 1 95.75 169 ARG B CA 1
ATOM 4601 C C . ARG B 1 169 ? 8.375 -25.938 -2.969 1 95.75 169 ARG B C 1
ATOM 4603 O O . ARG B 1 169 ? 8.445 -27.062 -3.453 1 95.75 169 ARG B O 1
ATOM 4610 N N . GLU B 1 170 ? 9.477 -25.203 -2.828 1 92.88 170 GLU B N 1
ATOM 4611 C CA . GLU B 1 170 ? 10.812 -25.703 -3.115 1 92.88 170 GLU B CA 1
ATOM 4612 C C . GLU B 1 170 ? 11.875 -24.922 -2.354 1 92.88 170 GLU B C 1
ATOM 4614 O O . GLU B 1 170 ? 11.695 -23.734 -2.076 1 92.88 170 GLU B O 1
ATOM 4619 N N . LYS B 1 171 ? 12.93 -25.578 -2.129 1 94.06 171 LYS B N 1
ATOM 4620 C CA . LYS B 1 171 ? 14.031 -25 -1.359 1 94.06 171 LYS B CA 1
ATOM 4621 C C . LYS B 1 171 ? 14.688 -23.844 -2.113 1 94.06 171 LYS B C 1
ATOM 4623 O O . LYS B 1 171 ? 15.148 -22.875 -1.503 1 94.06 171 LYS B O 1
ATOM 4628 N N . ASN B 1 172 ? 14.695 -23.953 -3.393 1 93.44 172 ASN B N 1
ATOM 4629 C CA . ASN B 1 172 ? 15.32 -22.922 -4.223 1 93.44 172 ASN B CA 1
ATOM 4630 C C . ASN B 1 172 ? 14.664 -21.562 -4.012 1 93.44 172 ASN B C 1
ATOM 4632 O O . ASN B 1 172 ? 15.328 -20.531 -4.094 1 93.44 172 ASN B O 1
ATOM 4636 N N . ALA B 1 173 ? 13.391 -21.578 -3.785 1 95.38 173 ALA B N 1
ATOM 4637 C CA . ALA B 1 173 ? 12.688 -20.312 -3.531 1 95.38 173 ALA B CA 1
ATOM 4638 C C . ALA B 1 173 ? 13.258 -19.609 -2.305 1 95.38 173 ALA B C 1
ATOM 4640 O O . ALA B 1 173 ? 13.539 -18.406 -2.348 1 95.38 173 ALA B O 1
ATOM 4641 N N . VAL B 1 174 ? 13.492 -20.359 -1.277 1 96.94 174 VAL B N 1
ATOM 4642 C CA . VAL B 1 174 ? 14.016 -19.844 -0.016 1 96.94 174 VAL B CA 1
ATOM 4643 C C . VAL B 1 174 ? 15.445 -19.344 -0.218 1 96.94 174 VAL B C 1
ATOM 4645 O O . VAL B 1 174 ? 15.789 -18.25 0.22 1 96.94 174 VAL B O 1
ATOM 4648 N N . GLU B 1 175 ? 16.203 -20.125 -0.925 1 96.75 175 GLU B N 1
ATOM 4649 C CA . GLU B 1 175 ? 17.594 -19.766 -1.192 1 96.75 175 GLU B CA 1
ATOM 4650 C C . GLU B 1 175 ? 17.672 -18.484 -2.01 1 96.75 175 GLU B C 1
ATOM 4652 O O . GLU B 1 175 ? 18.516 -17.625 -1.748 1 96.75 175 GLU B O 1
ATOM 4657 N N . ASN B 1 176 ? 16.828 -18.391 -2.977 1 96.5 176 ASN B N 1
ATOM 4658 C CA . ASN B 1 176 ? 16.781 -17.188 -3.807 1 96.5 176 ASN B CA 1
ATOM 4659 C C . ASN B 1 176 ? 16.438 -15.945 -2.98 1 96.5 176 ASN B C 1
ATOM 4661 O O . ASN B 1 176 ? 17.078 -14.898 -3.141 1 96.5 176 ASN B O 1
ATOM 4665 N N . LEU B 1 177 ? 15.531 -16.047 -2.086 1 97.94 177 LEU B N 1
ATOM 4666 C CA . LEU B 1 177 ? 15.102 -14.914 -1.266 1 97.94 177 LEU B CA 1
ATOM 4667 C C . LEU B 1 177 ? 16.203 -14.508 -0.292 1 97.94 177 LEU B C 1
ATOM 4669 O O . LEU B 1 177 ? 16.484 -13.312 -0.13 1 97.94 177 LEU B O 1
ATOM 4673 N N . ILE B 1 178 ? 16.859 -15.469 0.328 1 97.62 178 ILE B N 1
ATOM 4674 C CA . ILE B 1 178 ? 17.953 -15.188 1.243 1 97.62 178 ILE B CA 1
ATOM 4675 C C . ILE B 1 178 ? 19.078 -14.484 0.493 1 97.62 178 ILE B C 1
ATOM 4677 O O . ILE B 1 178 ? 19.625 -13.477 0.968 1 97.62 178 ILE B O 1
ATOM 4681 N N . SER B 1 179 ? 19.359 -14.984 -0.678 1 97.12 179 SER B N 1
ATOM 4682 C CA . SER B 1 179 ? 20.406 -14.398 -1.49 1 97.12 179 SER B CA 1
ATOM 4683 C C . SER B 1 179 ? 20.047 -12.992 -1.942 1 97.12 179 SER B C 1
ATOM 4685 O O . SER B 1 179 ? 20.922 -12.203 -2.314 1 97.12 179 SER B O 1
ATOM 4687 N N . SER B 1 180 ? 18.797 -12.672 -1.972 1 96.81 180 SER B N 1
ATOM 4688 C CA . SER B 1 180 ? 18.297 -11.359 -2.365 1 96.81 180 SER B CA 1
ATOM 4689 C C . SER B 1 180 ? 18.156 -10.438 -1.157 1 96.81 180 SER B C 1
ATOM 4691 O O . SER B 1 180 ? 17.547 -9.375 -1.247 1 96.81 180 SER B O 1
ATOM 4693 N N . ASP B 1 181 ? 18.625 -10.898 0.002 1 95.31 181 ASP B N 1
ATOM 4694 C CA . ASP B 1 181 ? 18.609 -10.141 1.251 1 95.31 181 ASP B CA 1
ATOM 4695 C C . ASP B 1 181 ? 17.172 -9.922 1.743 1 95.31 181 ASP B C 1
ATOM 4697 O O . ASP B 1 181 ? 16.844 -8.844 2.234 1 95.31 181 ASP B O 1
ATOM 4701 N N . VAL B 1 182 ? 16.328 -10.82 1.511 1 96.81 182 VAL B N 1
ATOM 4702 C CA . VAL B 1 182 ? 14.961 -10.781 2.033 1 96.81 182 VAL B CA 1
ATOM 4703 C C . VAL B 1 182 ? 14.922 -11.461 3.402 1 96.81 182 VAL B C 1
ATOM 4705 O O . VAL B 1 182 ? 15.359 -12.602 3.551 1 96.81 182 VAL B O 1
ATOM 4708 N N . SER B 1 183 ? 14.453 -10.719 4.402 1 92.81 183 SER B N 1
ATOM 4709 C CA . SER B 1 183 ? 14.219 -11.32 5.707 1 92.81 183 SER B CA 1
ATOM 4710 C C . SER B 1 183 ? 13.008 -12.25 5.68 1 92.81 183 SER B C 1
ATOM 4712 O O . SER B 1 183 ? 11.922 -11.852 5.25 1 92.81 183 SER B O 1
ATOM 4714 N N . LEU B 1 184 ? 13.234 -13.484 6.156 1 97.31 184 LEU B N 1
ATOM 4715 C CA . LEU B 1 184 ? 12.141 -14.453 6.109 1 97.31 184 LEU B CA 1
ATOM 4716 C C . LEU B 1 184 ? 11.523 -14.633 7.492 1 97.31 184 LEU B C 1
ATOM 4718 O O . LEU B 1 184 ? 12.227 -14.648 8.5 1 97.31 184 LEU B O 1
ATOM 4722 N N . PRO B 1 185 ? 10.219 -14.68 7.559 1 97.88 185 PRO B N 1
ATOM 4723 C CA . PRO B 1 18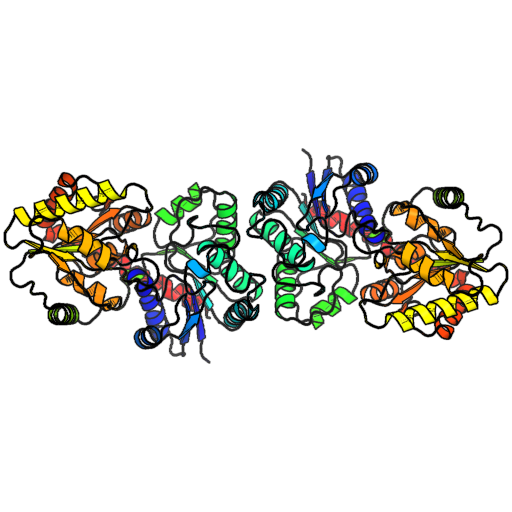5 ? 9.555 -15.141 8.781 1 97.88 185 PRO B CA 1
ATOM 4724 C C . PRO B 1 185 ? 9.594 -16.656 8.945 1 97.88 185 PRO B C 1
ATOM 4726 O O . PRO B 1 185 ? 10.336 -17.344 8.234 1 97.88 185 PRO B O 1
ATOM 4729 N N . GLN B 1 186 ? 8.859 -17.125 9.969 1 98.19 186 GLN B N 1
ATOM 4730 C CA . GLN B 1 186 ? 8.633 -18.562 10.023 1 98.19 186 GLN B CA 1
ATOM 4731 C C . GLN B 1 186 ? 7.867 -19.047 8.789 1 98.19 186 GLN B C 1
ATOM 4733 O O . GLN B 1 186 ? 6.914 -18.391 8.352 1 98.19 186 GLN B O 1
ATOM 4738 N N . TYR B 1 187 ? 8.375 -20.016 8.172 1 98.31 187 TYR B N 1
ATOM 4739 C CA . TYR B 1 187 ? 7.742 -20.578 6.98 1 98.31 187 TYR B CA 1
ATOM 4740 C C . TYR B 1 187 ? 7.797 -22.094 6.992 1 98.31 187 TYR B C 1
ATOM 4742 O O . TYR B 1 187 ? 8.508 -22.688 7.805 1 98.31 187 TYR B O 1
ATOM 4750 N N . GLU B 1 188 ? 6.984 -22.734 6.16 1 98.31 188 GLU B N 1
ATOM 4751 C CA . GLU B 1 188 ? 7.051 -24.172 5.934 1 98.31 188 GLU B CA 1
ATOM 4752 C C . GLU B 1 188 ? 7.406 -24.484 4.484 1 98.31 188 GLU B C 1
ATOM 4754 O O . GLU B 1 188 ? 6.879 -23.859 3.561 1 98.31 188 GLU B O 1
ATOM 4759 N N . LEU B 1 189 ? 8.352 -25.375 4.34 1 97.12 189 LEU B N 1
ATOM 4760 C CA . LEU B 1 189 ? 8.703 -25.906 3.029 1 97.12 189 LEU B CA 1
ATOM 4761 C C . LEU B 1 189 ? 7.926 -27.188 2.74 1 97.12 189 LEU B C 1
ATOM 4763 O O . LEU B 1 189 ? 8.117 -28.203 3.412 1 97.12 189 LEU B O 1
ATOM 4767 N N . LEU B 1 190 ? 7.051 -27.109 1.812 1 97.75 190 LEU B N 1
ATOM 4768 C CA . LEU B 1 190 ? 6.176 -28.234 1.463 1 97.75 190 LEU B CA 1
ATOM 4769 C C . LEU B 1 190 ? 6.273 -28.547 -0.024 1 97.75 190 LEU B C 1
ATOM 4771 O O . LEU B 1 190 ? 6.754 -27.734 -0.812 1 97.75 190 LEU B O 1
ATOM 4775 N N . PRO B 1 191 ? 5.914 -29.75 -0.416 1 96.88 191 PRO B N 1
ATOM 4776 C CA . PRO B 1 191 ? 6.031 -30.109 -1.829 1 96.88 191 PRO B CA 1
ATOM 4777 C C . PRO B 1 191 ? 5.035 -29.375 -2.717 1 96.88 191 PRO B C 1
ATOM 4779 O O . PRO B 1 191 ? 4.125 -28.703 -2.209 1 96.88 191 PRO B O 1
ATOM 4782 N N . ASP B 1 192 ? 5.242 -29.453 -4.016 1 96.88 192 ASP B N 1
ATOM 4783 C CA . ASP B 1 192 ? 4.285 -28.906 -4.969 1 96.88 192 ASP B CA 1
ATOM 4784 C C . ASP B 1 192 ? 2.896 -29.5 -4.762 1 96.88 192 ASP B C 1
ATOM 4786 O O . ASP B 1 192 ? 2.711 -30.719 -4.875 1 96.88 192 ASP B O 1
ATOM 4790 N N . ALA B 1 193 ? 1.936 -28.641 -4.562 1 97.56 193 ALA B N 1
ATOM 4791 C CA . ALA B 1 193 ? 0.592 -29.078 -4.191 1 97.56 193 ALA B CA 1
ATOM 4792 C C . ALA B 1 193 ? -0.087 -29.797 -5.352 1 97.56 193 ALA B C 1
ATOM 4794 O O . ALA B 1 193 ? -1.051 -30.547 -5.148 1 97.56 193 ALA B O 1
ATOM 4795 N N . ALA B 1 194 ? 0.409 -29.625 -6.547 1 97.19 194 ALA B N 1
ATOM 4796 C CA . ALA B 1 194 ? -0.153 -30.312 -7.703 1 97.19 194 ALA B CA 1
ATOM 4797 C C . ALA B 1 194 ? -0.025 -31.828 -7.559 1 97.19 194 ALA B C 1
ATOM 4799 O O . ALA B 1 194 ? -0.804 -32.594 -8.141 1 97.19 194 ALA B O 1
ATOM 4800 N N . LEU B 1 195 ? 0.906 -32.312 -6.77 1 97.62 195 LEU B N 1
ATOM 4801 C CA . LEU B 1 195 ? 1.125 -33.75 -6.543 1 97.62 195 LEU B CA 1
ATOM 4802 C C . LEU B 1 195 ? -0.067 -34.375 -5.828 1 97.62 195 LEU B C 1
ATOM 4804 O O . LEU B 1 195 ? -0.221 -35.594 -5.828 1 97.62 195 LEU B O 1
ATOM 4808 N N . GLY B 1 196 ? -0.864 -33.5 -5.223 1 96.75 196 GLY B N 1
ATOM 4809 C CA . GLY B 1 196 ? -1.983 -34.031 -4.449 1 96.75 196 GLY B CA 1
ATOM 4810 C C . GLY B 1 196 ? -3.324 -33.812 -5.125 1 96.75 196 GLY B C 1
ATOM 4811 O O . GLY B 1 196 ? -4.367 -34.188 -4.578 1 96.75 196 GLY B O 1
ATOM 4812 N N . SER B 1 197 ? -3.34 -33.25 -6.281 1 95.69 197 SER B N 1
ATOM 4813 C CA . SER B 1 197 ? -4.59 -32.938 -6.973 1 95.69 197 SER B CA 1
ATOM 4814 C C . SER B 1 197 ? -5.328 -34.219 -7.352 1 95.69 197 SER B C 1
ATOM 4816 O O . SER B 1 197 ? -4.699 -35.25 -7.605 1 95.69 197 SER B O 1
ATOM 4818 N N . PRO B 1 198 ? -6.652 -34.156 -7.402 1 93.94 198 PRO B N 1
ATOM 4819 C CA . PRO B 1 198 ? -7.422 -35.344 -7.82 1 93.94 198 PRO B CA 1
ATOM 4820 C C . PRO B 1 198 ? -7.043 -35.844 -9.219 1 93.94 198 PRO B C 1
ATOM 4822 O O . PRO B 1 198 ? -6.793 -35.031 -10.109 1 93.94 198 PRO B O 1
ATOM 4825 N N . VAL B 1 199 ? -7.031 -37.094 -9.312 1 91.81 199 VAL B N 1
ATOM 4826 C CA . VAL B 1 199 ? -6.688 -37.75 -10.578 1 91.81 199 VAL B CA 1
ATOM 4827 C C . VAL B 1 199 ? -7.961 -38.188 -11.289 1 91.81 199 VAL B C 1
ATOM 4829 O O . VAL B 1 199 ? -8.906 -38.656 -10.648 1 91.81 199 VAL B O 1
ATOM 4832 N N . ALA B 1 200 ? -7.914 -38.031 -12.562 1 91 200 ALA B N 1
ATOM 4833 C CA . ALA B 1 200 ? -9.047 -38.531 -13.352 1 91 200 ALA B CA 1
ATOM 4834 C C . ALA B 1 200 ? -9.117 -40.031 -13.336 1 91 200 ALA B C 1
ATOM 4836 O O . ALA B 1 200 ? -8.156 -40.719 -12.961 1 91 200 ALA B O 1
ATOM 4837 N N . ASN B 1 201 ? -10.266 -40.5 -13.781 1 91.06 201 ASN B N 1
ATOM 4838 C CA . ASN B 1 201 ? -10.461 -41.938 -13.891 1 91.06 201 ASN B CA 1
ATOM 4839 C C . ASN B 1 201 ? -9.406 -42.594 -14.781 1 91.06 201 ASN B C 1
ATOM 4841 O O . ASN B 1 201 ? -8.922 -41.969 -15.727 1 91.06 201 ASN B O 1
ATOM 4845 N N . ILE B 1 202 ? -9.172 -43.844 -14.516 1 88.25 202 ILE B N 1
ATOM 4846 C CA . ILE B 1 202 ? -8.078 -44.562 -15.164 1 88.25 202 ILE B CA 1
ATOM 4847 C C . ILE B 1 202 ? -8.336 -44.656 -16.672 1 88.25 202 ILE B C 1
ATOM 4849 O O . ILE B 1 202 ? -7.398 -44.688 -17.469 1 88.25 202 ILE B O 1
ATOM 4853 N N . ASN B 1 203 ? -9.539 -44.594 -17.109 1 94 203 ASN B N 1
ATOM 4854 C CA . ASN B 1 203 ? -9.875 -44.75 -18.516 1 94 203 ASN B CA 1
ATOM 4855 C C . ASN B 1 203 ? -9.953 -43.406 -19.219 1 94 203 ASN B C 1
ATOM 4857 O O . ASN B 1 203 ? -10.109 -43.344 -20.438 1 94 203 ASN B O 1
ATOM 4861 N N . ARG B 1 204 ? -9.844 -42.406 -18.453 1 96.38 204 ARG B N 1
ATOM 4862 C CA . ARG B 1 204 ? -10.062 -41.062 -19 1 96.38 204 ARG B CA 1
ATOM 4863 C C . ARG B 1 204 ? -9.039 -40.75 -20.078 1 96.38 204 ARG B C 1
ATOM 4865 O O . ARG B 1 204 ? -9.367 -40.125 -21.094 1 96.38 204 ARG B O 1
ATOM 4872 N N . SER B 1 205 ? -7.727 -41.094 -19.859 1 96.69 205 SER B N 1
ATOM 4873 C CA . SER B 1 205 ? -6.688 -40.812 -20.844 1 96.69 205 SER B CA 1
ATOM 4874 C C . SER B 1 205 ? -7 -41.469 -22.172 1 96.69 205 SER B C 1
ATOM 4876 O O . SER B 1 205 ? -6.84 -40.875 -23.234 1 96.69 205 SER B O 1
ATOM 4878 N N . LYS B 1 206 ? -7.531 -42.688 -22.156 1 96.88 206 LYS B N 1
ATOM 4879 C CA . LYS B 1 206 ? -7.891 -43.406 -23.375 1 96.88 206 LYS B CA 1
ATOM 4880 C C . LYS B 1 206 ? -9.062 -42.75 -24.078 1 96.88 206 LYS B C 1
ATOM 4882 O O . LYS B 1 206 ? -9.102 -42.688 -25.312 1 96.88 206 LYS B O 1
ATOM 4887 N N . GLU B 1 207 ? -9.984 -42.312 -23.297 1 97.62 207 GLU B N 1
ATOM 4888 C CA . GLU B 1 207 ? -11.125 -41.594 -23.859 1 97.62 207 GLU B CA 1
ATOM 4889 C C . GLU B 1 207 ? -10.68 -40.344 -24.594 1 97.62 207 GLU B C 1
ATOM 4891 O O . GLU B 1 207 ? -11.156 -40.062 -25.688 1 97.62 207 GLU B O 1
ATOM 4896 N N . ILE B 1 208 ? -9.805 -39.625 -23.969 1 97.88 208 ILE B N 1
ATOM 4897 C CA . ILE B 1 208 ? -9.305 -38.375 -24.578 1 97.88 208 ILE B CA 1
ATOM 4898 C C . ILE B 1 208 ? -8.57 -38.719 -25.875 1 97.88 208 ILE B C 1
ATOM 4900 O O . ILE B 1 208 ? -8.773 -38.031 -26.891 1 97.88 208 ILE B O 1
ATOM 4904 N N . LEU B 1 209 ? -7.688 -39.719 -25.844 1 98.25 209 LEU B N 1
ATOM 4905 C CA . LEU B 1 209 ? -6.941 -40.125 -27.031 1 98.25 209 LEU B CA 1
ATOM 4906 C C . LEU B 1 209 ? -7.887 -40.5 -28.172 1 98.25 209 LEU B C 1
ATOM 4908 O O . LEU B 1 209 ? -7.656 -40.156 -29.328 1 98.25 209 LEU B O 1
ATOM 4912 N N . ARG B 1 210 ? -8.906 -41.219 -27.828 1 97.88 210 ARG B N 1
ATOM 4913 C CA . ARG B 1 210 ? -9.906 -41.594 -28.828 1 97.88 210 ARG B CA 1
ATOM 4914 C C . ARG B 1 210 ? -10.57 -40.344 -29.422 1 97.88 210 ARG B C 1
ATOM 4916 O O . ARG B 1 210 ? -10.734 -40.25 -30.641 1 97.88 210 ARG B O 1
ATOM 4923 N N . ASN B 1 211 ? -11.008 -39.438 -28.562 1 97.56 211 ASN B N 1
ATOM 4924 C CA . ASN B 1 211 ? -11.633 -38.188 -29.016 1 97.56 211 ASN B CA 1
ATOM 4925 C C . ASN B 1 211 ? -10.695 -37.406 -29.906 1 97.56 211 ASN B C 1
ATOM 4927 O O . ASN B 1 211 ? -11.156 -36.688 -30.828 1 97.56 211 ASN B O 1
ATOM 4931 N N . GLU B 1 212 ? -9.406 -37.5 -29.594 1 98.12 212 GLU B N 1
ATOM 4932 C CA . GLU B 1 212 ? -8.391 -36.781 -30.359 1 98.12 212 GLU B CA 1
ATOM 4933 C C . GLU B 1 212 ? -7.977 -37.562 -31.594 1 98.12 212 GLU B C 1
ATOM 4935 O O . GLU B 1 212 ? -7.152 -37.094 -32.406 1 98.12 212 GLU B O 1
ATOM 4940 N N . HIS B 1 213 ? -8.469 -38.719 -31.828 1 97.62 213 HIS B N 1
ATOM 4941 C CA . HIS B 1 213 ? -8.164 -39.625 -32.938 1 97.62 213 HIS B CA 1
ATOM 4942 C C . HIS B 1 213 ? -6.688 -40 -32.938 1 97.62 213 HIS B C 1
ATOM 4944 O O . HIS B 1 213 ? -6.035 -39.969 -34 1 97.62 213 HIS B O 1
ATOM 4950 N N . ILE B 1 214 ? -6.176 -40.281 -31.797 1 98.25 214 ILE B N 1
ATOM 4951 C CA . ILE B 1 214 ? -4.785 -40.719 -31.641 1 98.25 214 ILE B CA 1
ATOM 4952 C C . ILE B 1 214 ? -4.734 -42.156 -31.219 1 98.25 214 ILE B C 1
ATOM 4954 O O . ILE B 1 214 ? -5.363 -42.562 -30.219 1 98.25 214 ILE B O 1
ATOM 4958 N N . ASP B 1 215 ? -4.027 -42.969 -31.906 1 97.06 215 ASP B N 1
ATOM 4959 C CA . ASP B 1 215 ? -3.826 -44.375 -31.578 1 97.06 215 ASP B CA 1
ATOM 4960 C C . ASP B 1 215 ? -2.373 -44.625 -31.188 1 97.06 215 ASP B C 1
ATOM 4962 O O . ASP B 1 215 ? -1.475 -44.531 -32.031 1 97.06 215 ASP B O 1
ATOM 4966 N N . LEU B 1 216 ? -2.17 -45.031 -29.969 1 97.19 216 LEU B N 1
ATOM 4967 C CA . LEU B 1 216 ? -0.822 -45.281 -29.469 1 97.19 216 LEU B CA 1
ATOM 4968 C C . LEU B 1 216 ? -0.576 -46.781 -29.312 1 97.19 216 LEU B C 1
ATOM 4970 O O . LEU B 1 216 ? 0.395 -47.188 -28.672 1 97.19 216 LEU B O 1
ATOM 4974 N N . SER B 1 217 ? -1.41 -47.625 -29.859 1 94.62 217 SER B N 1
ATOM 4975 C CA . SER B 1 217 ? -1.27 -49.062 -29.75 1 94.62 217 SER B CA 1
ATOM 4976 C C . SER B 1 217 ? 0.056 -49.531 -30.328 1 94.62 217 SER B C 1
ATOM 4978 O O . SER B 1 217 ? 0.388 -49.219 -31.469 1 94.62 217 SER B O 1
ATOM 4980 N N . ASN B 1 218 ? 0.832 -50.344 -29.578 1 94.75 218 ASN B N 1
ATOM 4981 C CA . ASN B 1 218 ? 2.102 -50.938 -29.969 1 94.75 218 ASN B CA 1
ATOM 4982 C C . ASN B 1 218 ? 3.145 -49.875 -30.312 1 94.75 218 ASN B C 1
ATOM 4984 O O . ASN B 1 218 ? 3.955 -50.062 -31.219 1 94.75 218 ASN B O 1
ATOM 4988 N N . LYS B 1 219 ? 3 -48.719 -29.75 1 97.5 219 LYS B N 1
ATOM 4989 C CA . LYS B 1 219 ? 3.967 -47.656 -29.953 1 97.5 219 LYS B CA 1
ATOM 4990 C C . LYS B 1 219 ? 4.789 -47.406 -28.703 1 97.5 219 LYS B C 1
ATOM 4992 O O . LYS B 1 219 ? 4.383 -47.781 -27.594 1 97.5 219 LYS B O 1
ATOM 4997 N N . LYS B 1 220 ? 5.973 -46.938 -28.906 1 98.19 220 LYS B N 1
ATOM 4998 C CA . LYS B 1 220 ? 6.785 -46.344 -27.844 1 98.19 220 LYS B CA 1
ATOM 4999 C C . LYS B 1 220 ? 6.672 -44.844 -27.844 1 98.19 220 LYS B C 1
ATOM 5001 O O . LYS B 1 220 ? 7.027 -44.156 -28.812 1 98.19 220 LYS B O 1
ATOM 5006 N N . VAL B 1 221 ? 6.215 -44.281 -26.719 1 98.62 221 VAL B N 1
ATOM 5007 C CA . VAL B 1 221 ? 5.723 -42.906 -26.734 1 98.62 221 VAL B CA 1
ATOM 5008 C C . VAL B 1 221 ? 6.66 -42.031 -25.922 1 98.62 221 VAL B C 1
ATOM 5010 O O . VAL B 1 221 ? 6.93 -42.281 -24.75 1 98.62 221 VAL B O 1
ATOM 5013 N N . LEU B 1 222 ? 7.195 -41 -26.531 1 98.81 222 LEU B N 1
ATOM 5014 C CA . LEU B 1 222 ? 7.816 -39.844 -25.859 1 98.81 222 LEU B CA 1
ATOM 5015 C C . LEU B 1 222 ? 6.836 -38.688 -25.719 1 98.81 222 LEU B C 1
ATOM 5017 O O . LEU B 1 222 ? 6.477 -38.062 -26.719 1 98.81 222 LEU B O 1
ATOM 5021 N N . ALA B 1 223 ? 6.34 -38.469 -24.531 1 98.81 223 ALA B N 1
ATOM 5022 C CA . ALA B 1 223 ? 5.5 -37.312 -24.297 1 98.81 223 ALA B CA 1
ATOM 5023 C C . ALA B 1 223 ? 6.348 -36.031 -24.172 1 98.81 223 ALA B C 1
ATOM 5025 O O . ALA B 1 223 ? 7.418 -36.062 -23.562 1 98.81 223 ALA B O 1
ATOM 5026 N N . ILE B 1 224 ? 5.91 -34.938 -24.766 1 98.62 224 ILE B N 1
ATOM 5027 C CA . ILE B 1 224 ? 6.652 -33.656 -24.719 1 98.62 224 ILE B CA 1
ATOM 5028 C C . ILE B 1 224 ? 5.734 -32.562 -24.25 1 98.62 224 ILE B C 1
ATOM 5030 O O . ILE B 1 224 ? 4.668 -32.312 -24.828 1 98.62 224 ILE B O 1
ATOM 5034 N N . SER B 1 225 ? 6.02 -31.984 -23.188 1 97.44 225 SER B N 1
ATOM 5035 C CA . SER B 1 225 ? 5.445 -30.719 -22.75 1 97.44 225 SER B CA 1
ATOM 5036 C C . SER B 1 225 ? 6.344 -29.547 -23.125 1 97.44 225 SER B C 1
ATOM 5038 O O . SER B 1 225 ? 7.379 -29.312 -22.5 1 97.44 225 SER B O 1
ATOM 5040 N N . ILE B 1 226 ? 5.953 -28.781 -24.047 1 95.38 226 ILE B N 1
ATOM 5041 C CA . ILE B 1 226 ? 6.785 -27.734 -24.625 1 95.38 226 ILE B CA 1
ATOM 5042 C C . ILE B 1 226 ? 6.309 -26.375 -24.156 1 95.38 226 ILE B C 1
ATOM 5044 O O . ILE B 1 226 ? 5.195 -26.234 -23.641 1 95.38 226 ILE B O 1
ATOM 5048 N N . ARG B 1 227 ? 7.168 -25.391 -24.141 1 93.81 227 ARG B N 1
ATOM 5049 C CA . ARG B 1 227 ? 6.863 -24 -23.859 1 93.81 227 ARG B CA 1
ATOM 5050 C C . ARG B 1 227 ? 7.633 -23.062 -24.781 1 93.81 227 ARG B C 1
ATOM 5052 O O . ARG B 1 227 ? 8.758 -23.375 -25.188 1 93.81 227 ARG B O 1
ATOM 5059 N N . ASP B 1 228 ? 6.961 -21.984 -25.062 1 92.56 228 ASP B N 1
ATOM 5060 C CA . ASP B 1 228 ? 7.676 -20.922 -25.781 1 92.56 228 ASP B CA 1
ATOM 5061 C C . ASP B 1 228 ? 8.68 -20.219 -24.859 1 92.56 228 ASP B C 1
ATOM 5063 O O . ASP B 1 228 ? 8.359 -19.875 -23.719 1 92.56 228 ASP B O 1
ATOM 5067 N N . LEU B 1 229 ? 9.898 -20.094 -25.281 1 91.44 229 LEU B N 1
ATOM 5068 C CA . LEU B 1 229 ? 10.938 -19.406 -24.516 1 91.44 229 LEU B CA 1
ATOM 5069 C C . LEU B 1 229 ? 11.523 -18.234 -25.297 1 91.44 229 LEU B C 1
ATOM 5071 O O . LEU B 1 229 ? 12.672 -17.844 -25.062 1 91.44 229 LEU B O 1
ATOM 5075 N N . SER B 1 230 ? 10.82 -17.766 -26.25 1 86.69 230 SER B N 1
ATOM 5076 C CA . SER B 1 230 ? 11.305 -16.688 -27.109 1 86.69 230 SER B CA 1
ATOM 5077 C C . SER B 1 230 ? 11.656 -15.438 -26.297 1 86.69 230 SER B C 1
ATOM 5079 O O . SER B 1 230 ? 12.531 -14.664 -26.672 1 86.69 230 SER B O 1
ATOM 5081 N N . TRP B 1 231 ? 11.008 -15.312 -25.172 1 79.44 231 TRP B N 1
ATOM 5082 C CA . TRP B 1 231 ? 11.227 -14.133 -24.344 1 79.44 231 TRP B CA 1
ATOM 5083 C C . TRP B 1 231 ? 12.602 -14.172 -23.688 1 79.44 231 TRP B C 1
ATOM 5085 O O . TRP B 1 231 ? 13.086 -13.156 -23.188 1 79.44 231 TRP B O 1
ATOM 5095 N N . MET B 1 232 ? 13.25 -15.273 -23.656 1 80.75 232 MET B N 1
ATOM 5096 C CA . MET B 1 232 ? 14.594 -15.406 -23.094 1 80.75 232 MET B CA 1
ATOM 5097 C C . MET B 1 232 ? 15.656 -15.148 -24.141 1 80.75 232 MET B C 1
ATOM 5099 O O . MET B 1 232 ? 16.859 -15.297 -23.875 1 80.75 232 MET B O 1
ATOM 5103 N N . ASN B 1 233 ? 15.469 -14.68 -25.297 1 72.44 233 ASN B N 1
ATOM 5104 C CA . ASN B 1 233 ? 16.359 -14.414 -26.422 1 72.44 233 ASN B CA 1
ATOM 5105 C C . ASN B 1 233 ? 17.109 -15.672 -26.844 1 72.44 233 ASN B C 1
ATOM 5107 O O . ASN B 1 233 ? 18.219 -15.578 -27.375 1 72.44 233 ASN B O 1
ATOM 5111 N N . ALA B 1 234 ? 16.844 -16.734 -26.5 1 67.38 234 ALA B N 1
ATOM 5112 C CA . ALA B 1 234 ? 17.578 -17.938 -26.875 1 67.38 234 ALA B CA 1
ATOM 5113 C C . ALA B 1 234 ? 16.625 -19.016 -27.391 1 67.38 234 ALA B C 1
ATOM 5115 O O . ALA B 1 234 ? 16.938 -20.219 -27.312 1 67.38 234 ALA B O 1
ATOM 5116 N N . ASP B 1 235 ? 15.648 -18.656 -27.953 1 75.44 235 ASP B N 1
ATOM 5117 C CA . ASP B 1 235 ? 14.578 -19.562 -28.344 1 75.44 235 ASP B CA 1
ATOM 5118 C C . ASP B 1 235 ? 14.984 -20.406 -29.562 1 75.44 235 ASP B C 1
ATOM 5120 O O . ASP B 1 235 ? 14.664 -21.594 -29.641 1 75.44 235 ASP B O 1
ATOM 5124 N N . GLU B 1 236 ? 15.875 -19.844 -30.312 1 84.88 236 GLU B N 1
ATOM 5125 C CA . GLU B 1 236 ? 16.25 -20.594 -31.516 1 84.88 236 GLU B CA 1
ATOM 5126 C C . GLU B 1 236 ? 17.047 -21.844 -31.156 1 84.88 236 GLU B C 1
ATOM 5128 O O . GLU B 1 236 ? 16.812 -22.906 -31.719 1 84.88 236 GLU B O 1
ATOM 5133 N N . LYS B 1 237 ? 18.031 -21.656 -30.297 1 88.56 237 LYS B N 1
ATOM 5134 C CA . LYS B 1 237 ? 18.828 -22.797 -29.875 1 88.56 237 LYS B CA 1
ATOM 5135 C C . LYS B 1 237 ? 17.969 -23.859 -29.203 1 88.56 237 LYS B C 1
ATOM 5137 O O . LYS B 1 237 ? 18.141 -25.047 -29.438 1 88.56 237 LYS B O 1
ATOM 5142 N N . TYR B 1 238 ? 17.047 -23.531 -28.391 1 93.62 238 TYR B N 1
ATOM 5143 C CA . TYR B 1 238 ? 16.109 -24.422 -27.703 1 93.62 238 TYR B CA 1
ATOM 5144 C C . TYR B 1 238 ? 15.266 -25.203 -28.703 1 93.62 238 TYR B C 1
ATOM 5146 O O . TYR B 1 238 ? 15.203 -26.422 -28.641 1 93.62 238 TYR B O 1
ATOM 5154 N N . GLN B 1 239 ? 14.727 -24.531 -29.672 1 93.5 239 GLN B N 1
ATOM 5155 C CA . GLN B 1 239 ? 13.867 -25.156 -30.656 1 93.5 239 GLN B CA 1
ATOM 5156 C C . GLN B 1 239 ? 14.656 -26.125 -31.531 1 93.5 239 GLN B C 1
ATOM 5158 O O . GLN B 1 239 ? 14.172 -27.219 -31.859 1 93.5 239 GLN B O 1
ATOM 5163 N N . LYS B 1 240 ? 15.789 -25.688 -31.922 1 94.88 240 LYS B N 1
ATOM 5164 C CA . LYS B 1 240 ? 16.641 -26.531 -32.75 1 94.88 240 LYS B CA 1
ATOM 5165 C C . LYS B 1 240 ? 17.016 -27.828 -32.031 1 94.88 240 LYS B C 1
ATOM 5167 O O . LYS B 1 240 ? 16.938 -28.922 -32.594 1 94.88 240 LYS B O 1
ATOM 5172 N N . ASN B 1 241 ? 17.438 -27.656 -30.812 1 96.06 241 ASN B N 1
ATOM 5173 C CA . ASN B 1 241 ? 17.844 -28.828 -30.047 1 96.06 241 ASN B CA 1
ATOM 5174 C C . ASN B 1 241 ? 16.672 -29.766 -29.781 1 96.06 241 ASN B C 1
ATOM 5176 O O . ASN B 1 241 ? 16.828 -31 -29.812 1 96.06 241 ASN B O 1
ATOM 5180 N N . LEU B 1 242 ? 15.555 -29.234 -29.547 1 96.56 242 LEU B N 1
ATOM 5181 C CA . LEU B 1 242 ? 14.375 -30.062 -29.344 1 96.56 242 LEU B CA 1
ATOM 5182 C C . LEU B 1 242 ? 13.992 -30.797 -30.625 1 96.56 242 LEU B C 1
ATOM 5184 O O . LEU B 1 242 ? 13.688 -31.984 -30.594 1 96.56 242 LEU B O 1
ATOM 5188 N N . LYS B 1 243 ? 14 -30.062 -31.703 1 97.56 243 LYS B N 1
ATOM 5189 C CA . LYS B 1 243 ? 13.734 -30.672 -33 1 97.56 243 LYS B CA 1
ATOM 5190 C C . LYS B 1 243 ? 14.688 -31.844 -33.281 1 97.56 243 LYS B C 1
ATOM 5192 O O . LYS B 1 243 ? 14.25 -32.938 -33.656 1 97.56 243 LYS B O 1
ATOM 5197 N N . ASN B 1 244 ? 15.93 -31.594 -33.062 1 98.12 244 ASN B N 1
ATOM 5198 C CA . ASN B 1 244 ? 16.938 -32.625 -33.281 1 98.12 244 ASN B CA 1
ATOM 5199 C C . ASN B 1 244 ? 16.734 -33.812 -32.375 1 98.12 244 ASN B C 1
ATOM 5201 O O . ASN B 1 244 ? 16.938 -34.969 -32.781 1 98.12 244 ASN B O 1
ATOM 5205 N N . THR B 1 245 ? 16.406 -33.594 -31.156 1 98.38 245 THR B N 1
ATOM 5206 C CA . THR B 1 245 ? 16.125 -34.656 -30.203 1 98.38 245 THR B CA 1
ATOM 5207 C C . THR B 1 245 ? 14.953 -35.5 -30.688 1 98.38 245 THR B C 1
ATOM 5209 O O . THR B 1 245 ? 15.023 -36.75 -30.641 1 98.38 245 THR B O 1
ATOM 5212 N N . ILE B 1 246 ? 13.898 -34.875 -31.125 1 98.44 246 ILE B N 1
ATOM 5213 C CA . ILE B 1 246 ? 12.719 -35.562 -31.641 1 98.44 246 ILE B CA 1
ATOM 5214 C C . ILE B 1 246 ? 13.102 -36.438 -32.844 1 98.44 246 ILE B C 1
ATOM 5216 O O . ILE B 1 246 ? 12.719 -37.594 -32.938 1 98.44 246 ILE B O 1
ATOM 5220 N N . ASP B 1 247 ? 13.875 -35.844 -33.781 1 98.5 247 ASP B N 1
ATOM 5221 C CA . ASP B 1 247 ? 14.312 -36.594 -34.938 1 98.5 247 ASP B CA 1
ATOM 5222 C C . ASP B 1 247 ? 15.117 -37.812 -34.562 1 98.5 247 ASP B C 1
ATOM 5224 O O . ASP B 1 247 ? 14.898 -38.906 -35.094 1 98.5 247 ASP B O 1
ATOM 5228 N N . LYS B 1 248 ? 15.984 -37.625 -33.656 1 98.38 248 LYS B N 1
ATOM 5229 C CA . LYS B 1 248 ? 16.781 -38.75 -33.188 1 98.38 248 LYS B CA 1
ATOM 5230 C C . LYS B 1 248 ? 15.898 -39.844 -32.594 1 98.38 248 LYS B C 1
ATOM 5232 O O . LYS B 1 248 ? 16.109 -41.031 -32.844 1 98.38 248 LYS B O 1
ATOM 5237 N N . TRP B 1 249 ? 14.992 -39.5 -31.781 1 98.44 249 TRP B N 1
ATOM 5238 C CA . TRP B 1 249 ? 14.031 -40.438 -31.172 1 98.44 249 TRP B CA 1
ATOM 5239 C C . TRP B 1 249 ? 13.266 -41.188 -32.25 1 98.44 249 TRP B C 1
ATOM 5241 O O . TRP B 1 249 ? 13.18 -42.406 -32.219 1 98.44 249 TRP B O 1
ATOM 5251 N N . LEU B 1 250 ? 12.797 -40.5 -33.219 1 98.19 250 LEU B N 1
ATOM 5252 C CA . LEU B 1 250 ? 11.961 -41.062 -34.25 1 98.19 250 LEU B CA 1
ATOM 5253 C C . LEU B 1 250 ? 12.789 -41.969 -35.188 1 98.19 250 LEU B C 1
ATOM 5255 O O . LEU B 1 250 ? 12.289 -42.969 -35.688 1 98.19 250 LEU B O 1
ATOM 5259 N N . TYR B 1 251 ? 14.047 -41.656 -35.406 1 97.69 251 TYR B N 1
ATOM 5260 C CA . TYR B 1 251 ? 14.93 -42.438 -36.25 1 97.69 251 TYR B CA 1
ATOM 5261 C C . TYR B 1 251 ? 15.352 -43.75 -35.562 1 97.69 251 TYR B C 1
ATOM 5263 O O . TYR B 1 251 ? 15.633 -44.75 -36.219 1 97.69 251 TYR B O 1
ATOM 5271 N N . SER B 1 252 ? 15.367 -43.75 -34.312 1 97.19 252 SER B N 1
ATOM 5272 C CA . SER B 1 252 ? 15.922 -44.844 -33.562 1 97.19 252 SER B CA 1
ATOM 5273 C C . SER B 1 252 ? 15.047 -46.094 -33.688 1 97.19 252 SER B C 1
ATOM 5275 O O . SER B 1 252 ? 15.523 -47.219 -33.5 1 97.19 252 SER B O 1
ATOM 5277 N N . ASP B 1 253 ? 13.781 -45.906 -33.812 1 96.75 253 ASP B N 1
ATOM 5278 C CA . ASP B 1 253 ? 12.844 -47 -33.969 1 96.75 253 ASP B CA 1
ATOM 5279 C C . ASP B 1 253 ? 11.578 -46.562 -34.719 1 96.75 253 ASP B C 1
ATOM 5281 O O . ASP B 1 253 ? 11.039 -45.5 -34.438 1 96.75 253 ASP B O 1
ATOM 5285 N N . ASN B 1 254 ? 11.031 -47.406 -35.562 1 95.75 254 ASN B N 1
ATOM 5286 C CA . ASN B 1 254 ? 9.859 -47.062 -36.344 1 95.75 254 ASN B CA 1
ATOM 5287 C C . ASN B 1 254 ? 8.594 -47.031 -35.5 1 95.75 254 ASN B C 1
ATOM 5289 O O . ASN B 1 254 ? 7.582 -46.469 -35.906 1 95.75 254 ASN B O 1
ATOM 5293 N N . GLN B 1 255 ? 8.641 -47.594 -34.344 1 97.25 255 GLN B N 1
ATOM 5294 C CA . GLN B 1 255 ? 7.484 -47.625 -33.438 1 97.25 255 GLN B CA 1
ATOM 5295 C C . GLN B 1 255 ? 7.473 -46.406 -32.531 1 97.25 255 GLN B C 1
ATOM 5297 O O . GLN B 1 255 ? 6.473 -46.125 -31.859 1 97.25 255 GLN B O 1
ATOM 5302 N N . ASN B 1 256 ? 8.594 -45.656 -32.594 1 98.38 256 ASN B N 1
ATOM 5303 C CA . ASN B 1 256 ? 8.68 -44.469 -31.75 1 98.38 256 ASN B CA 1
ATOM 5304 C C . ASN B 1 256 ? 7.762 -43.375 -32.25 1 98.38 256 ASN B C 1
ATOM 5306 O O . ASN B 1 256 ? 7.703 -43.094 -33.438 1 98.38 256 ASN B O 1
ATOM 5310 N N . VAL B 1 257 ? 7.016 -42.781 -31.328 1 98.62 257 VAL B N 1
ATOM 5311 C CA . VAL B 1 257 ? 6.152 -41.656 -31.672 1 98.62 257 VAL B CA 1
ATOM 5312 C C . VAL B 1 257 ? 6.289 -40.531 -30.625 1 98.62 257 VAL B C 1
ATOM 5314 O O . VAL B 1 257 ? 6.855 -40.75 -29.547 1 98.62 257 VAL B O 1
ATOM 5317 N N . ILE B 1 258 ? 5.836 -39.375 -31.031 1 98.69 258 ILE B N 1
ATOM 5318 C CA . ILE B 1 258 ? 5.789 -38.219 -30.141 1 98.69 258 ILE B CA 1
ATOM 5319 C C . ILE B 1 258 ? 4.344 -37.938 -29.75 1 98.69 258 ILE B C 1
ATOM 5321 O O . ILE B 1 258 ? 3.449 -37.969 -30.609 1 98.69 258 ILE B O 1
ATOM 5325 N N . LEU B 1 259 ? 4.082 -37.719 -28.516 1 98.75 259 LEU B N 1
ATOM 5326 C CA . LEU B 1 259 ? 2.811 -37.156 -28.062 1 98.75 259 LEU B CA 1
ATOM 5327 C C . LEU B 1 259 ? 3.006 -35.812 -27.391 1 98.75 259 LEU B C 1
ATOM 5329 O O . LEU B 1 259 ? 3.525 -35.719 -26.281 1 98.75 259 LEU B O 1
ATOM 5333 N N . PHE B 1 260 ? 2.572 -34.75 -28.078 1 98.69 260 PHE B N 1
ATOM 5334 C CA . PHE B 1 260 ? 2.621 -33.406 -27.484 1 98.69 260 PHE B CA 1
ATOM 5335 C C . PHE B 1 260 ? 1.44 -33.188 -26.547 1 98.69 260 PHE B C 1
ATOM 5337 O O . PHE B 1 260 ? 0.286 -33.219 -26.969 1 98.69 260 PHE B O 1
ATOM 5344 N N . ILE B 1 261 ? 1.742 -33 -25.281 1 98.44 261 ILE B N 1
ATOM 5345 C CA . ILE B 1 261 ? 0.724 -32.719 -24.266 1 98.44 261 ILE B CA 1
ATOM 5346 C C . ILE B 1 261 ? 0.814 -31.25 -23.828 1 98.44 261 ILE B C 1
ATOM 5348 O O . ILE B 1 261 ? 1.756 -30.859 -23.141 1 98.44 261 ILE B O 1
ATOM 5352 N N . PRO B 1 262 ? -0.165 -30.469 -24.188 1 98 262 PRO B N 1
ATOM 5353 C CA . PRO B 1 262 ? -0.117 -29.062 -23.781 1 98 262 PRO B CA 1
ATOM 5354 C C . PRO B 1 262 ? -0.443 -28.875 -22.312 1 98 262 PRO B C 1
ATOM 5356 O O . PRO B 1 262 ? -1.412 -29.438 -21.797 1 98 262 PRO B O 1
ATOM 5359 N N . GLN B 1 263 ? 0.398 -28.078 -21.641 1 96.81 263 GLN B N 1
ATOM 5360 C CA . GLN B 1 263 ? 0.146 -27.719 -20.25 1 96.81 263 GLN B CA 1
ATOM 5361 C C . GLN B 1 263 ? -0.653 -26.422 -20.156 1 96.81 263 GLN B C 1
ATOM 5363 O O . GLN B 1 263 ? -1.354 -26.188 -19.172 1 96.81 263 GLN B O 1
ATOM 5368 N N . CYS B 1 264 ? -0.479 -25.594 -21.094 1 96.5 264 CYS B N 1
ATOM 5369 C CA . CYS B 1 264 ? -1.17 -24.312 -21.172 1 96.5 264 CYS B CA 1
ATOM 5370 C C . CYS B 1 264 ? -1.774 -24.094 -22.547 1 96.5 264 CYS B C 1
ATOM 5372 O O . CYS B 1 264 ? -1.08 -24.219 -23.562 1 96.5 264 CYS B O 1
ATOM 5374 N N . THR B 1 265 ? -3.074 -23.781 -22.594 1 96.12 265 THR B N 1
ATOM 5375 C CA . THR B 1 265 ? -3.746 -23.562 -23.875 1 96.12 265 THR B CA 1
ATOM 5376 C C . THR B 1 265 ? -4.402 -22.188 -23.891 1 96.12 265 THR B C 1
ATOM 5378 O O . THR B 1 265 ? -5.473 -22 -24.484 1 96.12 265 THR B O 1
ATOM 5381 N N . TYR B 1 266 ? -3.861 -21.266 -23.094 1 92.12 266 TYR B N 1
ATOM 5382 C CA . TYR B 1 266 ? -4.328 -19.891 -23.094 1 92.12 266 TYR B CA 1
ATOM 5383 C C . TYR B 1 266 ? -4.07 -19.219 -24.438 1 92.12 266 TYR B C 1
ATOM 5385 O O . TYR B 1 266 ? -2.92 -19.047 -24.844 1 92.12 266 TYR B O 1
ATOM 5393 N N . ASP B 1 267 ? -5.121 -18.812 -25.172 1 88.75 267 ASP B N 1
ATOM 5394 C CA . ASP B 1 267 ? -4.945 -18.344 -26.531 1 88.75 267 ASP B CA 1
ATOM 5395 C C . ASP B 1 267 ? -5.598 -16.969 -26.734 1 88.75 267 ASP B C 1
ATOM 5397 O O . ASP B 1 267 ? -5.852 -16.562 -27.875 1 88.75 267 ASP B O 1
ATOM 5401 N N . VAL B 1 268 ? -5.867 -16.297 -25.75 1 83.38 268 VAL B N 1
ATOM 5402 C CA . VAL B 1 268 ? -6.578 -15.031 -25.859 1 83.38 268 VAL B CA 1
ATOM 5403 C C . VAL B 1 268 ? -5.625 -13.945 -26.375 1 83.38 268 VAL B C 1
ATOM 5405 O O . VAL B 1 268 ? -6.004 -13.117 -27.203 1 83.38 268 VAL B O 1
ATOM 5408 N N . GLU B 1 269 ? -4.438 -13.953 -25.938 1 75.56 269 GLU B N 1
ATOM 5409 C CA . GLU B 1 269 ? -3.561 -12.82 -26.203 1 75.56 269 GLU B CA 1
ATOM 5410 C C . GLU B 1 269 ? -2.553 -13.141 -27.312 1 75.56 269 GLU B C 1
ATOM 5412 O O . GLU B 1 269 ? -2.354 -12.352 -28.234 1 75.56 269 GLU B O 1
ATOM 5417 N N . ASN B 1 270 ? -1.873 -14.141 -27.047 1 81.94 270 ASN B N 1
ATOM 5418 C CA . ASN B 1 270 ? -0.751 -14.531 -27.891 1 81.94 270 ASN B CA 1
ATOM 5419 C C . ASN B 1 270 ? -0.753 -16.031 -28.172 1 81.94 270 ASN B C 1
ATOM 5421 O O . ASN B 1 270 ? -1.004 -16.828 -27.266 1 81.94 270 ASN B O 1
ATOM 5425 N N . SER B 1 271 ? -0.491 -16.297 -29.438 1 87.38 271 SER B N 1
ATOM 5426 C CA . SER B 1 271 ? -0.467 -17.703 -29.812 1 87.38 271 SER B CA 1
ATOM 5427 C C . SER B 1 271 ? 0.701 -18.438 -29.156 1 87.38 271 SER B C 1
ATOM 5429 O O . SER B 1 271 ? 0.633 -19.641 -28.922 1 87.38 271 SER B O 1
ATOM 5431 N N . LEU B 1 272 ? 1.669 -17.703 -28.812 1 88.44 272 LEU B N 1
ATOM 5432 C CA . LEU B 1 272 ? 2.881 -18.312 -28.281 1 88.44 272 LEU B CA 1
ATOM 5433 C C . LEU B 1 272 ? 2.668 -18.781 -26.844 1 88.44 272 LEU B C 1
ATOM 5435 O O . LEU B 1 272 ? 3.455 -19.578 -26.328 1 88.44 272 LEU B O 1
ATOM 5439 N N . THR B 1 273 ? 1.622 -18.312 -26.25 1 90.12 273 THR B N 1
ATOM 5440 C CA . THR B 1 273 ? 1.317 -18.781 -24.891 1 90.12 273 THR B CA 1
ATOM 5441 C C . THR B 1 273 ? 0.586 -20.125 -24.938 1 90.12 273 THR B C 1
ATOM 5443 O O . THR B 1 273 ? 0.49 -20.812 -23.922 1 90.12 273 THR B O 1
ATOM 5446 N N . ASP B 1 274 ? 0.039 -20.469 -26.062 1 95.81 274 ASP B N 1
ATOM 5447 C CA . ASP B 1 274 ? -0.642 -21.734 -26.297 1 95.81 274 ASP B CA 1
ATOM 5448 C C . ASP B 1 274 ? 0.346 -22.812 -26.734 1 95.81 274 ASP B C 1
ATOM 5450 O O . ASP B 1 274 ? 0.861 -22.781 -27.859 1 95.81 274 ASP B O 1
ATOM 5454 N N . ASP B 1 275 ? 0.519 -23.766 -25.859 1 96.94 275 ASP B N 1
ATOM 5455 C CA . ASP B 1 275 ? 1.494 -24.828 -26.109 1 96.94 275 ASP B CA 1
ATOM 5456 C C . ASP B 1 275 ? 1.161 -25.578 -27.406 1 96.94 275 ASP B C 1
ATOM 5458 O O . ASP B 1 275 ? 2.047 -26.156 -28.031 1 96.94 275 ASP B O 1
ATOM 5462 N N . ARG B 1 276 ? -0.109 -25.641 -27.859 1 97.19 276 ARG B N 1
ATOM 5463 C CA . ARG B 1 276 ? -0.525 -26.344 -29.078 1 97.19 276 ARG B CA 1
ATOM 5464 C C . ARG B 1 276 ? 0.09 -25.688 -30.312 1 97.19 276 ARG B C 1
ATOM 5466 O O . ARG B 1 276 ? 0.527 -26.391 -31.234 1 97.19 276 ARG B O 1
ATOM 5473 N N . TYR B 1 277 ? 0.067 -24.406 -30.203 1 96.88 277 TYR B N 1
ATOM 5474 C CA . TYR B 1 277 ? 0.649 -23.656 -31.312 1 96.88 277 TYR B CA 1
ATOM 5475 C C . TYR B 1 277 ? 2.146 -23.906 -31.422 1 96.88 277 TYR B C 1
ATOM 5477 O O . TYR B 1 277 ? 2.666 -24.141 -32.5 1 96.88 277 TYR B O 1
ATOM 5485 N N . VAL B 1 278 ? 2.832 -23.844 -30.344 1 95.38 278 VAL B N 1
ATOM 5486 C CA . VAL B 1 278 ? 4.277 -24.031 -30.297 1 95.38 278 VAL B CA 1
ATOM 5487 C C . VAL B 1 278 ? 4.625 -25.438 -30.766 1 95.38 278 VAL B C 1
ATOM 5489 O O . VAL B 1 278 ? 5.566 -25.641 -31.531 1 95.38 278 VAL B O 1
ATOM 5492 N N . ALA B 1 279 ? 3.885 -26.438 -30.281 1 97.19 279 ALA B N 1
ATOM 5493 C CA . ALA B 1 279 ? 4.098 -27.828 -30.656 1 97.19 279 ALA B CA 1
ATOM 5494 C C . ALA B 1 279 ? 3.891 -28.047 -32.156 1 97.19 279 ALA B C 1
ATOM 5496 O O . ALA B 1 279 ? 4.672 -28.75 -32.781 1 97.19 279 ALA B O 1
ATOM 5497 N N . HIS B 1 280 ? 2.828 -27.453 -32.625 1 96.56 280 HIS B N 1
ATOM 5498 C CA . HIS B 1 280 ? 2.518 -27.594 -34.062 1 96.56 280 HIS B CA 1
ATOM 5499 C C . HIS B 1 280 ? 3.619 -26.984 -34.906 1 96.56 280 HIS B C 1
ATOM 5501 O O . HIS B 1 280 ? 4.02 -27.578 -35.938 1 96.56 280 HIS B O 1
ATOM 5507 N N . LYS B 1 281 ? 4.012 -25.797 -34.562 1 95.19 281 LYS B N 1
ATOM 5508 C CA . LYS B 1 281 ? 5.082 -25.125 -35.281 1 95.19 281 LYS B CA 1
ATOM 5509 C C . LYS B 1 281 ? 6.348 -25.984 -35.312 1 95.19 281 LYS B C 1
ATOM 5511 O O . LYS B 1 281 ? 6.992 -26.109 -36.344 1 95.19 281 LYS B O 1
ATOM 5516 N N . LEU B 1 282 ? 6.703 -26.562 -34.219 1 96.19 282 LEU B N 1
ATOM 5517 C CA . LEU B 1 282 ? 7.898 -27.391 -34.125 1 96.19 282 LEU B CA 1
ATOM 5518 C C . LEU B 1 282 ? 7.746 -28.672 -34.906 1 96.19 282 LEU B C 1
ATOM 5520 O O . LEU B 1 282 ? 8.672 -29.078 -35.625 1 96.19 282 LEU B O 1
ATOM 5524 N N . SER B 1 283 ? 6.59 -29.375 -34.781 1 96.5 283 SER B N 1
ATOM 5525 C CA . SER B 1 283 ? 6.363 -30.672 -35.406 1 96.5 283 SER B CA 1
ATOM 5526 C C . SER B 1 283 ? 6.449 -30.578 -36.938 1 96.5 283 SER B C 1
ATOM 5528 O O . SER B 1 283 ? 6.824 -31.547 -37.594 1 96.5 283 SER B O 1
ATOM 5530 N N . LYS B 1 284 ? 6.172 -29.453 -37.5 1 96.19 284 LYS B N 1
ATOM 5531 C CA . LYS B 1 284 ? 6.242 -29.25 -38.938 1 96.19 284 LYS B CA 1
ATOM 5532 C C . LYS B 1 284 ? 7.684 -29.297 -39.438 1 96.19 284 LYS B C 1
ATOM 5534 O O . LYS B 1 284 ? 7.934 -29.531 -40.625 1 96.19 284 LYS B O 1
ATOM 5539 N N . GLN B 1 285 ? 8.516 -29.109 -38.594 1 96 285 GLN B N 1
ATOM 5540 C CA . GLN B 1 285 ? 9.922 -29.016 -38.969 1 96 285 GLN B CA 1
ATOM 5541 C C . GLN B 1 285 ? 10.641 -30.344 -38.781 1 96 285 GLN B C 1
ATOM 5543 O O . GLN B 1 285 ? 11.789 -30.5 -39.188 1 96 285 GLN B O 1
ATOM 5548 N N . VAL B 1 286 ? 10.023 -31.297 -38.125 1 97.19 286 VAL B N 1
ATOM 5549 C CA . VAL B 1 286 ? 10.656 -32.594 -37.844 1 97.19 286 VAL B CA 1
ATOM 5550 C C . VAL B 1 286 ? 10.602 -33.469 -39.125 1 97.19 286 VAL B C 1
ATOM 5552 O O . VAL B 1 286 ? 9.797 -33.219 -40 1 97.19 286 VAL B O 1
ATOM 5555 N N . ASN B 1 287 ? 11.43 -34.469 -39.156 1 96.19 287 ASN B N 1
ATOM 5556 C CA . ASN B 1 287 ? 11.57 -35.281 -40.344 1 96.19 287 ASN B CA 1
ATOM 5557 C C . ASN B 1 287 ? 10.375 -36.219 -40.531 1 96.19 287 ASN B C 1
ATOM 5559 O O . ASN B 1 287 ? 10.07 -36.656 -41.625 1 96.19 287 ASN B O 1
ATOM 5563 N N . PHE B 1 288 ? 9.695 -36.688 -39.469 1 96.5 288 PHE B N 1
ATOM 5564 C CA . PHE B 1 288 ? 8.539 -37.562 -39.5 1 96.5 288 PHE B CA 1
ATOM 5565 C C . PHE B 1 288 ? 7.344 -36.938 -38.812 1 96.5 288 PHE B C 1
ATOM 5567 O O . PHE B 1 288 ? 6.848 -37.469 -37.812 1 96.5 288 PHE B O 1
ATOM 5574 N N . PRO B 1 289 ? 6.754 -35.938 -39.406 1 96.62 289 PRO B N 1
ATOM 5575 C CA . PRO B 1 289 ? 5.66 -35.219 -38.75 1 96.62 289 PRO B CA 1
ATOM 5576 C C . PRO B 1 289 ? 4.426 -36.062 -38.531 1 96.62 289 PRO B C 1
ATOM 5578 O O . PRO B 1 289 ? 3.658 -35.844 -37.594 1 96.62 289 PRO B O 1
ATOM 5581 N N . ASP B 1 290 ? 4.285 -37.125 -39.375 1 96.12 290 ASP B N 1
ATOM 5582 C CA . ASP B 1 290 ? 3.115 -38 -39.281 1 96.12 290 ASP B CA 1
ATOM 5583 C C . ASP B 1 290 ? 3.16 -38.844 -38 1 96.12 290 ASP B C 1
ATOM 5585 O O . ASP B 1 290 ? 2.146 -39.406 -37.594 1 96.12 290 ASP B O 1
ATOM 5589 N N . ARG B 1 291 ? 4.312 -38.969 -37.312 1 97.94 291 ARG B N 1
ATOM 5590 C CA . ARG B 1 291 ? 4.445 -39.719 -36.094 1 97.94 291 ARG B CA 1
ATOM 5591 C C . ARG B 1 291 ? 4.465 -38.812 -34.875 1 97.94 291 ARG B C 1
ATOM 5593 O O . ARG B 1 291 ? 4.848 -39.219 -33.781 1 97.94 291 ARG B O 1
ATOM 5600 N N . CYS B 1 292 ? 4.098 -37.5 -35.125 1 98.12 292 CYS B N 1
ATOM 5601 C CA . CYS B 1 292 ? 3.904 -36.531 -34.031 1 98.12 292 CYS B CA 1
ATOM 5602 C C . CYS B 1 292 ? 2.42 -36.281 -33.781 1 98.12 292 CYS B C 1
ATOM 5604 O O . CYS B 1 292 ? 1.739 -35.719 -34.625 1 98.12 292 CYS B O 1
ATOM 5606 N N . PHE B 1 293 ? 1.99 -36.719 -32.625 1 98.44 293 PHE B N 1
ATOM 5607 C CA . PHE B 1 293 ? 0.584 -36.562 -32.281 1 98.44 293 PHE B CA 1
ATOM 5608 C C . PHE B 1 293 ? 0.39 -35.375 -31.344 1 98.44 293 PHE B C 1
ATOM 5610 O O . PHE B 1 293 ? 1.246 -35.094 -30.5 1 98.44 293 PHE B O 1
ATOM 5617 N N . HIS B 1 294 ? -0.73 -34.688 -31.531 1 98.06 294 HIS B N 1
ATOM 5618 C CA . HIS B 1 294 ? -1.015 -33.469 -30.781 1 98.06 294 HIS B CA 1
ATOM 5619 C C . HIS B 1 294 ? -2.359 -33.562 -30.078 1 98.06 294 HIS B C 1
ATOM 5621 O O . HIS B 1 294 ? -3.367 -33.938 -30.688 1 98.06 294 HIS B O 1
ATOM 5627 N N . ILE B 1 295 ? -2.363 -33.312 -28.812 1 98.25 295 ILE B N 1
ATOM 5628 C CA . ILE B 1 295 ? -3.631 -33.031 -28.156 1 98.25 295 ILE B CA 1
ATOM 5629 C C . ILE B 1 295 ? -4.121 -31.641 -28.547 1 98.25 295 ILE B C 1
ATOM 5631 O O . ILE B 1 295 ? -3.512 -30.641 -28.172 1 98.25 295 ILE B O 1
ATOM 5635 N N . LYS B 1 296 ? -5.242 -31.562 -29.172 1 97.06 296 LYS B N 1
ATOM 5636 C CA . LYS B 1 296 ? -5.664 -30.328 -29.812 1 97.06 296 LYS B CA 1
ATOM 5637 C C . LYS B 1 296 ? -6.734 -29.609 -29 1 97.06 296 LYS B C 1
ATOM 5639 O O . LYS B 1 296 ? -6.801 -28.391 -28.984 1 97.06 296 LYS B O 1
ATOM 5644 N N . ASN B 1 297 ? -7.551 -30.328 -28.281 1 96.31 297 ASN B N 1
ATOM 5645 C CA . ASN B 1 297 ? -8.664 -29.734 -27.547 1 96.31 297 ASN B CA 1
ATOM 5646 C C . ASN B 1 297 ? -8.234 -29.266 -26.172 1 96.31 297 ASN B C 1
ATOM 5648 O O . ASN B 1 297 ? -7.129 -29.578 -25.719 1 96.31 297 ASN B O 1
ATOM 5652 N N . LYS B 1 298 ? -9.078 -28.406 -25.594 1 94.81 298 LYS B N 1
ATOM 5653 C CA . LYS B 1 298 ? -8.828 -27.922 -24.234 1 94.81 298 LYS B CA 1
ATOM 5654 C C . LYS B 1 298 ? -9.336 -28.906 -23.188 1 94.81 298 LYS B C 1
ATOM 5656 O O . LYS B 1 298 ? -10.453 -29.422 -23.312 1 94.81 298 LYS B O 1
ATOM 5661 N N . TYR B 1 299 ? -8.516 -29.219 -22.266 1 95.19 299 TYR B N 1
ATOM 5662 C CA . TYR B 1 299 ? -8.844 -30.125 -21.188 1 95.19 299 TYR B CA 1
ATOM 5663 C C . TYR B 1 299 ? -8.492 -29.531 -19.828 1 95.19 299 TYR B C 1
ATOM 5665 O O . TYR B 1 299 ? -7.656 -28.625 -19.75 1 95.19 299 TYR B O 1
ATOM 5673 N N . GLN B 1 300 ? -9.141 -30.016 -18.797 1 94.81 300 GLN B N 1
ATOM 5674 C CA . GLN B 1 300 ? -8.852 -29.578 -17.438 1 94.81 300 GLN B CA 1
ATOM 5675 C C . GLN B 1 300 ? -7.648 -30.312 -16.859 1 94.81 300 GLN B C 1
ATOM 5677 O O . GLN B 1 300 ? -7.172 -31.281 -17.438 1 94.81 300 GLN B O 1
ATOM 5682 N N . ALA B 1 301 ? -7.238 -29.859 -15.727 1 96.19 301 ALA B N 1
ATOM 5683 C CA . ALA B 1 301 ? -5.969 -30.297 -15.148 1 96.19 301 ALA B CA 1
ATOM 5684 C C . ALA B 1 301 ? -5.938 -31.812 -14.953 1 96.19 301 ALA B C 1
ATOM 5686 O O . ALA B 1 301 ? -4.973 -32.469 -15.344 1 96.19 301 ALA B O 1
ATOM 5687 N N . PRO B 1 302 ? -6.98 -32.438 -14.414 1 96.44 302 PRO B N 1
ATOM 5688 C CA . PRO B 1 302 ? -6.93 -33.906 -14.234 1 96.44 302 PRO B CA 1
ATOM 5689 C C . PRO B 1 302 ? -6.832 -34.656 -15.562 1 96.44 302 PRO B C 1
ATOM 5691 O O . PRO B 1 302 ? -6.188 -35.688 -15.633 1 96.44 302 PRO B O 1
ATOM 5694 N N . ASP B 1 303 ? -7.453 -34.062 -16.562 1 96.69 303 ASP B N 1
ATOM 5695 C CA . ASP B 1 303 ? -7.422 -34.656 -17.891 1 96.69 303 ASP B CA 1
ATOM 5696 C C . ASP B 1 303 ? -6.02 -34.625 -18.484 1 96.69 303 ASP B C 1
ATOM 5698 O O . ASP B 1 303 ? -5.555 -35.594 -19.078 1 96.69 303 ASP B O 1
ATOM 5702 N N . ILE B 1 304 ? -5.445 -33.531 -18.344 1 97.56 304 ILE B N 1
ATOM 5703 C CA . ILE B 1 304 ? -4.094 -33.344 -18.875 1 97.56 304 ILE B CA 1
ATOM 5704 C C . ILE B 1 304 ? -3.131 -34.281 -18.141 1 97.56 304 ILE B C 1
ATOM 5706 O O . ILE B 1 304 ? -2.289 -34.938 -18.75 1 97.56 304 ILE B O 1
ATOM 5710 N N . GLU B 1 305 ? -3.271 -34.344 -16.859 1 97.69 305 GLU B N 1
ATOM 5711 C CA . GLU B 1 305 ? -2.391 -35.125 -16.016 1 97.69 305 GLU B CA 1
ATOM 5712 C C . GLU B 1 305 ? -2.434 -36.625 -16.391 1 97.69 305 GLU B C 1
ATOM 5714 O O . GLU B 1 305 ? -1.391 -37.281 -16.5 1 97.69 305 GLU B O 1
ATOM 5719 N N . CYS B 1 306 ? -3.596 -37.156 -16.625 1 97.06 306 CYS B N 1
ATOM 5720 C CA . CYS B 1 306 ? -3.738 -38.594 -16.828 1 97.06 306 CYS B CA 1
ATOM 5721 C C . CYS B 1 306 ? -3.145 -39.031 -18.172 1 97.06 306 CYS B C 1
ATOM 5723 O O . CYS B 1 306 ? -2.828 -40.188 -18.375 1 97.06 306 CYS B O 1
ATOM 5725 N N . LEU B 1 307 ? -2.979 -38.094 -19.047 1 98.06 307 LEU B N 1
ATOM 5726 C CA . LEU B 1 307 ? -2.426 -38.406 -20.359 1 98.06 307 LEU B CA 1
ATOM 5727 C C . LEU B 1 307 ? -0.995 -38.906 -20.25 1 98.06 307 LEU B C 1
ATOM 5729 O O . LEU B 1 307 ? -0.537 -39.688 -21.094 1 98.06 307 LEU B O 1
ATOM 5733 N N . TYR B 1 308 ? -0.303 -38.5 -19.25 1 97.94 308 TYR B N 1
ATOM 5734 C CA . TYR B 1 308 ? 1.101 -38.875 -19.094 1 97.94 308 TYR B CA 1
ATOM 5735 C C . TYR B 1 308 ? 1.247 -40.344 -18.781 1 97.94 308 TYR B C 1
ATOM 5737 O O . TYR B 1 308 ? 2.32 -40.938 -18.984 1 97.94 308 TYR B O 1
ATOM 5745 N N . ARG B 1 309 ? 0.17 -41 -18.359 1 95.94 309 ARG B N 1
ATOM 5746 C CA . ARG B 1 309 ? 0.189 -42.438 -18.109 1 95.94 309 ARG B CA 1
ATOM 5747 C C . ARG B 1 309 ? 0.412 -43.219 -19.406 1 95.94 309 ARG B C 1
ATOM 5749 O O . ARG B 1 309 ? 0.884 -44.375 -19.391 1 95.94 309 ARG B O 1
ATOM 5756 N N . GLU B 1 310 ? 0.096 -42.562 -20.484 1 97 310 GLU B N 1
ATOM 5757 C CA . GLU B 1 310 ? 0.125 -43.219 -21.781 1 97 310 GLU B CA 1
ATOM 5758 C C . GLU B 1 310 ? 1.512 -43.156 -22.406 1 97 310 GLU B C 1
ATOM 5760 O O . GLU B 1 310 ? 1.747 -43.719 -23.484 1 97 310 GLU B O 1
ATOM 5765 N N . ALA B 1 311 ? 2.465 -42.531 -21.766 1 98.06 311 ALA B N 1
ATOM 5766 C CA . ALA B 1 311 ? 3.803 -42.344 -22.328 1 98.06 311 ALA B CA 1
ATOM 5767 C C . ALA B 1 311 ? 4.809 -43.281 -21.672 1 98.06 311 ALA B C 1
ATOM 5769 O O . ALA B 1 311 ? 4.586 -43.75 -20.547 1 98.06 311 ALA B O 1
ATOM 5770 N N . ASP B 1 312 ? 5.848 -43.562 -22.359 1 98.19 312 ASP B N 1
ATOM 5771 C CA . ASP B 1 312 ? 6.949 -44.375 -21.828 1 98.19 312 ASP B CA 1
ATOM 5772 C C . ASP B 1 312 ? 7.953 -43.469 -21.094 1 98.19 312 ASP B C 1
ATOM 5774 O O . ASP B 1 312 ? 8.609 -43.906 -20.156 1 98.19 312 ASP B O 1
ATOM 5778 N N . ILE B 1 313 ? 8.102 -42.312 -21.562 1 98.56 313 ILE B N 1
ATOM 5779 C CA . ILE B 1 313 ? 8.984 -41.312 -20.969 1 98.56 313 ILE B CA 1
ATOM 5780 C C . ILE B 1 313 ? 8.508 -39.938 -21.359 1 98.56 313 ILE B C 1
ATOM 5782 O O . ILE B 1 313 ? 7.793 -39.75 -22.359 1 98.56 313 ILE B O 1
ATOM 5786 N N . THR B 1 314 ? 8.805 -38.938 -20.516 1 98.75 314 THR B N 1
ATOM 5787 C CA . THR B 1 314 ? 8.391 -37.562 -20.75 1 98.75 314 THR B CA 1
ATOM 5788 C C . THR B 1 314 ? 9.594 -36.625 -20.812 1 98.75 314 THR B C 1
ATOM 5790 O O . THR B 1 314 ? 10.547 -36.781 -20.047 1 98.75 314 THR B O 1
ATOM 5793 N N . LEU B 1 315 ? 9.625 -35.781 -21.734 1 98.62 315 LEU B N 1
ATOM 5794 C CA . LEU B 1 315 ? 10.5 -34.594 -21.797 1 98.62 315 LEU B CA 1
ATOM 5795 C C . LEU B 1 315 ? 9.711 -33.312 -21.562 1 98.62 315 LEU B C 1
ATOM 5797 O O . LEU B 1 315 ? 8.883 -32.938 -22.391 1 98.62 315 LEU B O 1
ATOM 5801 N N . ALA B 1 316 ? 9.992 -32.625 -20.469 1 98 316 ALA B N 1
ATOM 5802 C CA . ALA B 1 316 ? 9.109 -31.531 -20.078 1 98 316 ALA B CA 1
ATOM 5803 C C . ALA B 1 316 ? 9.898 -30.25 -19.875 1 98 316 ALA B C 1
ATOM 5805 O O . ALA B 1 316 ? 10.906 -30.234 -19.172 1 98 316 ALA B O 1
ATOM 5806 N N . THR B 1 317 ? 9.43 -29.188 -20.516 1 95.06 317 THR B N 1
ATOM 5807 C CA . THR B 1 317 ? 9.977 -27.859 -20.266 1 95.06 317 THR B CA 1
ATOM 5808 C C . THR B 1 317 ? 9.203 -27.141 -19.172 1 95.06 317 THR B C 1
ATOM 5810 O O . THR B 1 317 ? 9.797 -26.5 -18.312 1 95.06 317 THR B O 1
ATOM 5813 N N . ARG B 1 318 ? 7.887 -27.234 -19.203 1 93.62 318 ARG B N 1
ATOM 5814 C CA . ARG B 1 318 ? 7.074 -26.688 -18.125 1 93.62 318 ARG B CA 1
ATOM 5815 C C . ARG B 1 318 ? 7.219 -27.516 -16.859 1 93.62 318 ARG B C 1
ATOM 5817 O O . ARG B 1 318 ? 7.203 -28.734 -16.891 1 93.62 318 ARG B O 1
ATOM 5824 N N . LEU B 1 319 ? 7.266 -26.859 -15.781 1 94.69 319 LEU B N 1
ATOM 5825 C CA . LEU B 1 319 ? 7.414 -27.531 -14.492 1 94.69 319 LEU B CA 1
ATOM 5826 C C . LEU B 1 319 ? 6.328 -28.594 -14.305 1 94.69 319 LEU B C 1
ATOM 5828 O O . LEU B 1 319 ? 6.625 -29.734 -13.938 1 94.69 319 LEU B O 1
ATOM 5832 N N . HIS B 1 320 ? 5.164 -28.188 -14.609 1 97.19 320 HIS B N 1
ATOM 5833 C CA . HIS B 1 320 ? 4.062 -29.078 -14.219 1 97.19 320 HIS B CA 1
ATOM 5834 C C . HIS B 1 320 ? 3.922 -30.234 -15.195 1 97.19 320 HIS B C 1
ATOM 5836 O O . HIS B 1 320 ? 3.254 -31.234 -14.891 1 97.19 320 HIS B O 1
ATOM 5842 N N . GLY B 1 321 ? 4.555 -30.172 -16.359 1 97.5 321 GLY B N 1
ATOM 5843 C CA . GLY B 1 321 ? 4.723 -31.391 -17.141 1 97.5 321 GLY B CA 1
ATOM 5844 C C . GLY B 1 321 ? 5.512 -32.469 -16.406 1 97.5 321 GLY B C 1
ATOM 5845 O O . GLY B 1 321 ? 5.172 -33.625 -16.469 1 97.5 321 GLY B O 1
ATOM 5846 N N . SER B 1 322 ? 6.523 -32 -15.734 1 97.81 322 SER B N 1
ATOM 5847 C CA . SER B 1 322 ? 7.348 -32.906 -14.938 1 97.81 322 SER B CA 1
ATOM 5848 C C . SER B 1 322 ? 6.582 -33.438 -13.727 1 97.81 322 SER B C 1
ATOM 5850 O O . SER B 1 322 ? 6.637 -34.625 -13.43 1 97.81 322 SER B O 1
ATOM 5852 N N . VAL B 1 323 ? 5.852 -32.562 -13.062 1 97.88 323 VAL B N 1
ATOM 5853 C CA . VAL B 1 323 ? 5.125 -32.938 -11.852 1 97.88 323 VAL B CA 1
ATOM 5854 C C . VAL B 1 323 ? 4.055 -33.969 -12.188 1 97.88 323 VAL B C 1
ATOM 5856 O O . VAL B 1 323 ? 3.947 -35 -11.516 1 97.88 323 VAL B O 1
ATOM 5859 N N . PHE B 1 324 ? 3.281 -33.719 -13.258 1 98.12 324 PHE B N 1
ATOM 5860 C CA . PHE B 1 324 ? 2.203 -34.594 -13.672 1 98.12 324 PHE B CA 1
ATOM 5861 C C . PHE B 1 324 ? 2.754 -35.969 -14.109 1 98.12 324 PHE B C 1
ATOM 5863 O O . PHE B 1 324 ? 2.221 -37 -13.734 1 98.12 324 PHE B O 1
ATOM 5870 N N . SER B 1 325 ? 3.812 -35.969 -14.867 1 98.06 325 SER B N 1
ATOM 5871 C CA . SER B 1 325 ? 4.418 -37.188 -15.344 1 98.06 325 SER B CA 1
ATOM 5872 C C . SER B 1 325 ? 4.898 -38.062 -14.18 1 98.06 325 SER B C 1
ATOM 5874 O O . SER B 1 325 ? 4.609 -39.25 -14.133 1 98.06 325 SER B O 1
ATOM 5876 N N . ALA B 1 326 ? 5.605 -37.406 -13.273 1 97.81 326 ALA B N 1
ATOM 5877 C CA . ALA B 1 326 ? 6.094 -38.125 -12.102 1 97.81 326 ALA B CA 1
ATOM 5878 C C . ALA B 1 326 ? 4.938 -38.719 -11.289 1 97.81 326 ALA B C 1
ATOM 5880 O O . ALA B 1 326 ? 4.992 -39.875 -10.852 1 97.81 326 ALA B O 1
ATOM 5881 N N . LYS B 1 327 ? 3.936 -37.969 -11.117 1 97.12 327 LYS B N 1
ATOM 5882 C CA . LYS B 1 327 ? 2.76 -38.375 -10.359 1 97.12 327 LYS B CA 1
ATOM 5883 C C . LYS B 1 327 ? 2.088 -39.594 -11.008 1 97.12 327 LYS B C 1
ATOM 5885 O O . LYS B 1 327 ? 1.562 -40.438 -10.312 1 97.12 327 LYS B O 1
ATOM 5890 N N . MET B 1 328 ? 2.08 -39.625 -12.312 1 96.38 328 MET B N 1
ATOM 5891 C CA . MET B 1 328 ? 1.426 -40.688 -13.055 1 96.38 328 MET B CA 1
ATOM 5892 C C . MET B 1 328 ? 2.34 -41.906 -13.18 1 96.38 328 MET B C 1
ATOM 5894 O O . MET B 1 328 ? 1.976 -42.906 -13.812 1 96.38 328 MET B O 1
ATOM 5898 N N . GLY B 1 329 ? 3.562 -41.781 -12.664 1 94.81 329 GLY B N 1
ATOM 5899 C CA . GLY B 1 329 ? 4.488 -42.906 -12.68 1 94.81 329 GLY B CA 1
ATOM 5900 C C . GLY B 1 329 ? 5.262 -43.031 -13.977 1 94.81 329 GLY B C 1
ATOM 5901 O O . GLY B 1 329 ? 5.801 -44.094 -14.297 1 94.81 329 GLY B O 1
ATOM 5902 N N . THR B 1 330 ? 5.258 -42.062 -14.766 1 97.44 330 THR B N 1
ATOM 5903 C CA . THR B 1 330 ? 6.035 -42 -16 1 97.44 330 THR B CA 1
ATOM 5904 C C . THR B 1 330 ? 7.34 -41.25 -15.781 1 97.44 330 THR B C 1
ATOM 5906 O O . THR B 1 330 ? 7.328 -40.125 -15.297 1 97.44 330 THR B O 1
ATOM 5909 N N . PRO B 1 331 ? 8.5 -41.906 -16.078 1 98.06 331 PRO B N 1
ATOM 5910 C CA . PRO B 1 331 ? 9.758 -41.188 -15.898 1 98.06 331 PRO B CA 1
ATOM 5911 C C . PRO B 1 331 ? 9.82 -39.906 -16.734 1 98.06 331 PRO B C 1
ATOM 5913 O O . PRO B 1 331 ? 9.273 -39.875 -17.844 1 98.06 331 PRO B O 1
ATOM 5916 N N . VAL B 1 332 ? 10.57 -38.938 -16.203 1 98.25 332 VAL B N 1
ATOM 5917 C CA . VAL B 1 332 ? 10.531 -37.625 -16.844 1 98.25 332 VAL B CA 1
ATOM 5918 C C . VAL B 1 332 ? 11.914 -36.969 -16.766 1 98.25 332 VAL B C 1
ATOM 5920 O O . VAL B 1 332 ? 12.617 -37.094 -15.758 1 98.25 332 VAL B O 1
ATOM 5923 N N . ILE B 1 333 ? 12.289 -36.312 -17.828 1 98.31 333 ILE B N 1
ATOM 5924 C CA . ILE B 1 333 ? 13.445 -35.438 -17.906 1 98.31 333 ILE B CA 1
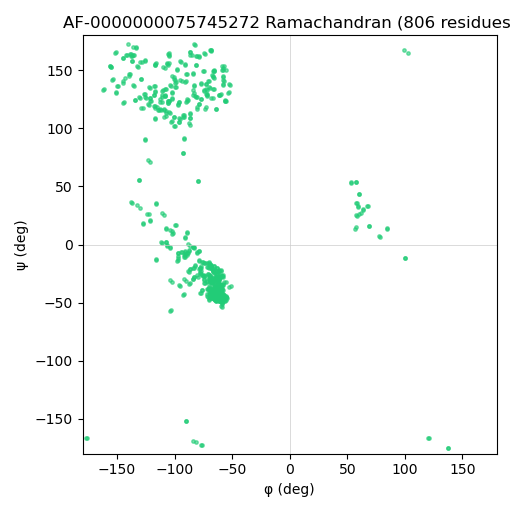ATOM 5925 C C . ILE B 1 333 ? 12.977 -34 -18.047 1 98.31 333 ILE B C 1
ATOM 5927 O O . ILE B 1 333 ? 12.141 -33.688 -18.906 1 98.31 333 ILE B O 1
ATOM 5931 N N . GLY B 1 334 ? 13.492 -33.156 -17.203 1 97.81 334 GLY B N 1
ATOM 5932 C CA . GLY B 1 334 ? 13.117 -31.766 -17.25 1 97.81 334 GLY B CA 1
ATOM 5933 C C . GLY B 1 334 ? 14.133 -30.891 -17.969 1 97.81 334 GLY B C 1
ATOM 5934 O O . GLY B 1 334 ? 15.344 -31.109 -17.828 1 97.81 334 GLY B O 1
ATOM 5935 N N . LEU B 1 335 ? 13.68 -29.953 -18.766 1 96.25 335 LEU B N 1
ATOM 5936 C CA . LEU B 1 335 ? 14.484 -28.891 -19.328 1 96.25 335 LEU B CA 1
ATOM 5937 C C . LEU B 1 335 ? 14.305 -27.594 -18.547 1 96.25 335 LEU B C 1
ATOM 5939 O O . LEU B 1 335 ? 13.336 -26.859 -18.75 1 96.25 335 LEU B O 1
ATOM 5943 N N . CYS B 1 336 ? 15.227 -27.266 -17.719 1 93.69 336 CYS B N 1
ATOM 5944 C CA . CYS B 1 336 ? 15.07 -26.281 -16.641 1 93.69 336 CYS B CA 1
ATOM 5945 C C . CYS B 1 336 ? 15.359 -24.875 -17.141 1 93.69 336 CYS B C 1
ATOM 5947 O O . CYS B 1 336 ? 16.516 -24.469 -17.219 1 93.69 336 CYS B O 1
ATOM 5949 N N . TYR B 1 337 ? 14.328 -24.141 -17.359 1 88.69 337 TYR B N 1
ATOM 5950 C CA . TYR B 1 337 ? 14.477 -22.75 -17.766 1 88.69 337 TYR B CA 1
ATOM 5951 C C . TYR B 1 337 ? 14.352 -21.812 -16.562 1 88.69 337 TYR B C 1
ATOM 5953 O O . TYR B 1 337 ? 14.719 -20.641 -16.641 1 88.69 337 TYR B O 1
ATOM 5961 N N . GLU B 1 338 ? 13.867 -22.359 -15.445 1 86.81 338 GLU B N 1
ATOM 5962 C CA . GLU B 1 338 ? 13.734 -21.641 -14.18 1 86.81 338 GLU B CA 1
ATOM 5963 C C . GLU B 1 338 ? 14.156 -22.516 -13.008 1 86.81 338 GLU B C 1
ATOM 5965 O O . GLU B 1 338 ? 14.078 -23.734 -13.078 1 86.81 338 GLU B O 1
ATOM 5970 N N . ASP B 1 339 ? 14.414 -21.906 -11.922 1 86.5 339 ASP B N 1
ATOM 5971 C CA . ASP B 1 339 ? 14.922 -22.594 -10.742 1 86.5 339 ASP B CA 1
ATOM 5972 C C . ASP B 1 339 ? 13.859 -23.516 -10.141 1 86.5 339 ASP B C 1
ATOM 5974 O O . ASP B 1 339 ? 14.18 -24.547 -9.555 1 86.5 339 ASP B O 1
ATOM 5978 N N . LYS B 1 340 ? 12.664 -23.125 -10.367 1 85.5 340 LYS B N 1
ATOM 5979 C CA . LYS B 1 340 ? 11.594 -23.922 -9.789 1 85.5 340 LYS B CA 1
ATOM 5980 C C . LYS B 1 340 ? 11.609 -25.344 -10.344 1 85.5 340 LYS B C 1
ATOM 5982 O O . LYS B 1 340 ? 11.273 -26.297 -9.633 1 85.5 340 LYS B O 1
ATOM 5987 N N . VAL B 1 341 ? 12.023 -25.531 -11.578 1 90.56 341 VAL B N 1
ATOM 5988 C CA . VAL B 1 341 ? 12.086 -26.859 -12.188 1 90.56 341 VAL B CA 1
ATOM 5989 C C . VAL B 1 341 ? 13.18 -27.688 -11.516 1 90.56 341 VAL B C 1
ATOM 5991 O O . VAL B 1 341 ? 12.945 -28.828 -11.125 1 90.56 341 VAL B O 1
ATOM 5994 N N . LYS B 1 342 ? 14.266 -27.031 -11.281 1 91.44 342 LYS B N 1
ATOM 5995 C CA . LYS B 1 342 ? 15.359 -27.703 -10.578 1 91.44 342 LYS B CA 1
ATOM 5996 C C . LYS B 1 342 ? 14.93 -28.141 -9.18 1 91.44 342 LYS B C 1
ATOM 5998 O O . LYS B 1 342 ? 15.297 -29.234 -8.719 1 91.44 342 LYS B O 1
ATOM 6003 N N . GLY B 1 343 ? 14.227 -27.281 -8.602 1 91.69 343 GLY B N 1
ATOM 6004 C CA . GLY B 1 343 ? 13.773 -27.547 -7.246 1 91.69 343 GLY B CA 1
ATOM 6005 C C . GLY B 1 343 ? 12.93 -28.812 -7.141 1 91.69 343 GLY B C 1
ATOM 6006 O O . GLY B 1 343 ? 13.062 -29.562 -6.18 1 91.69 343 GLY B O 1
ATOM 6007 N N . PHE B 1 344 ? 12.133 -29.062 -8.07 1 93.94 344 PHE B N 1
ATOM 6008 C CA . PHE B 1 344 ? 11.266 -30.234 -8.062 1 93.94 344 PHE B CA 1
ATOM 6009 C C . PHE B 1 344 ? 12.094 -31.516 -8.18 1 93.94 344 PHE B C 1
ATOM 6011 O O . PHE B 1 344 ? 11.867 -32.469 -7.441 1 93.94 344 PHE B O 1
ATOM 6018 N N . PHE B 1 345 ? 13.047 -31.516 -9.055 1 96.06 345 PHE B N 1
ATOM 6019 C CA . PHE B 1 345 ? 13.844 -32.719 -9.266 1 96.06 345 PHE B CA 1
ATOM 6020 C C . PHE B 1 345 ? 14.742 -33 -8.062 1 96.06 345 PHE B C 1
ATOM 6022 O O . PHE B 1 345 ? 15.031 -34.156 -7.746 1 96.06 345 PHE B O 1
ATOM 6029 N N . ARG B 1 346 ? 15.094 -31.891 -7.395 1 93.94 346 ARG B N 1
ATOM 6030 C CA . ARG B 1 346 ? 15.805 -32.062 -6.137 1 93.94 346 ARG B CA 1
ATOM 6031 C C . ARG B 1 346 ? 14.922 -32.75 -5.098 1 93.94 346 ARG B C 1
ATOM 6033 O O . ARG B 1 346 ? 15.375 -33.625 -4.371 1 93.94 346 ARG B O 1
ATOM 6040 N N . GLN B 1 347 ? 13.742 -32.375 -5.102 1 93.38 347 GLN B N 1
ATOM 6041 C CA . GLN B 1 347 ? 12.797 -32.969 -4.168 1 93.38 347 GLN B CA 1
ATOM 6042 C C . GLN B 1 347 ? 12.562 -34.438 -4.492 1 93.38 347 GLN B C 1
ATOM 6044 O O . GLN B 1 347 ? 12.352 -35.25 -3.592 1 93.38 347 GLN B O 1
ATOM 6049 N N . LEU B 1 348 ? 12.633 -34.781 -5.77 1 94.25 348 LEU B N 1
ATOM 6050 C CA . LEU B 1 348 ? 12.43 -36.156 -6.223 1 94.25 348 LEU B CA 1
ATOM 6051 C C . LEU B 1 348 ? 13.68 -36.969 -5.984 1 94.25 348 LEU B C 1
ATOM 6053 O O . LEU B 1 348 ? 13.672 -38.188 -6.207 1 94.25 348 LEU B O 1
ATOM 6057 N N . ASN B 1 349 ? 14.734 -36.344 -5.551 1 93.75 349 ASN B N 1
ATOM 6058 C CA . ASN B 1 349 ? 16.031 -36.969 -5.402 1 93.75 349 ASN B CA 1
ATOM 6059 C C . ASN B 1 349 ? 16.547 -37.531 -6.73 1 93.75 349 ASN B C 1
ATOM 6061 O O . ASN B 1 349 ? 17.125 -38.594 -6.777 1 93.75 349 ASN B O 1
ATOM 6065 N N . CYS B 1 350 ? 16.203 -36.875 -7.77 1 95.31 350 CYS B N 1
ATOM 6066 C CA . CYS B 1 350 ? 16.688 -37.188 -9.117 1 95.31 350 CYS B CA 1
ATOM 6067 C C . CYS B 1 350 ? 17.188 -35.938 -9.82 1 95.31 350 CYS B C 1
ATOM 6069 O O . CYS B 1 350 ? 16.75 -35.625 -10.93 1 95.31 350 CYS B O 1
ATOM 6071 N N . PRO B 1 351 ? 18.141 -35.25 -9.172 1 95 351 PRO B N 1
ATOM 6072 C CA . PRO B 1 351 ? 18.609 -34 -9.789 1 95 351 PRO B CA 1
ATOM 6073 C C . PRO B 1 351 ? 19.25 -34.219 -11.156 1 95 351 PRO B C 1
ATOM 6075 O O . PRO B 1 351 ? 19.266 -33.312 -11.984 1 95 351 PRO B O 1
ATOM 6078 N N . GLU B 1 352 ? 19.703 -35.406 -11.43 1 94.69 352 GLU B N 1
ATOM 6079 C CA . GLU B 1 352 ? 20.359 -35.719 -12.688 1 94.69 352 GLU B CA 1
ATOM 6080 C C . GLU B 1 352 ? 19.375 -35.688 -13.852 1 94.69 352 GLU B C 1
ATOM 6082 O O . GLU B 1 352 ? 19.781 -35.625 -15.016 1 94.69 352 GLU B O 1
ATOM 6087 N N . LEU B 1 353 ? 18.109 -35.75 -13.578 1 97.06 353 LEU B N 1
ATOM 6088 C CA . LEU B 1 353 ? 17.094 -35.75 -14.625 1 97.06 353 LEU B CA 1
ATOM 6089 C C . LEU B 1 353 ? 16.703 -34.344 -15.016 1 97.06 353 LEU B C 1
ATOM 6091 O O . LEU B 1 353 ? 15.93 -34.125 -15.953 1 97.06 353 LEU B O 1
ATOM 6095 N N . ALA B 1 354 ? 17.234 -33.344 -14.32 1 96.88 354 ALA B N 1
ATOM 6096 C CA . ALA B 1 354 ? 17.047 -31.938 -14.664 1 96.88 354 ALA B CA 1
ATOM 6097 C C . ALA B 1 354 ? 18.172 -31.438 -15.555 1 96.88 354 ALA B C 1
ATOM 6099 O O . ALA B 1 354 ? 19.312 -31.297 -15.102 1 96.88 354 ALA B O 1
ATOM 6100 N N . LEU B 1 355 ? 17.828 -31.188 -16.781 1 97.25 355 LEU B N 1
ATOM 6101 C CA . LEU B 1 355 ? 18.812 -30.672 -17.719 1 97.25 355 LEU B CA 1
ATOM 6102 C C . LEU B 1 355 ? 18.594 -29.188 -17.984 1 97.25 355 LEU B C 1
ATOM 6104 O O . LEU B 1 355 ? 17.531 -28.656 -17.688 1 97.25 355 LEU B O 1
ATOM 6108 N N . LYS B 1 356 ? 19.656 -28.562 -18.547 1 93.69 356 LYS B N 1
ATOM 6109 C CA . LYS B 1 356 ? 19.531 -27.156 -18.953 1 93.69 356 LYS B CA 1
ATOM 6110 C C . LYS B 1 356 ? 18.547 -27.016 -20.109 1 93.69 356 LYS B C 1
ATOM 6112 O O . LYS B 1 356 ? 18.484 -27.859 -21 1 93.69 356 LYS B O 1
ATOM 6117 N N . TRP B 1 357 ? 17.797 -26.047 -20.203 1 92 357 TRP B N 1
ATOM 6118 C CA . TRP B 1 357 ? 16.719 -25.859 -21.188 1 92 357 TRP B CA 1
ATOM 6119 C C . TRP B 1 357 ? 17.266 -25.859 -22.609 1 92 357 TRP B C 1
ATOM 6121 O O . TRP B 1 357 ? 16.562 -26.219 -23.547 1 92 357 TRP B O 1
ATOM 6131 N N . ASP B 1 358 ? 18.5 -25.469 -22.797 1 89.75 358 ASP B N 1
ATOM 6132 C CA . ASP B 1 358 ? 19.094 -25.422 -24.141 1 89.75 358 ASP B CA 1
ATOM 6133 C C . ASP B 1 358 ? 20.172 -26.5 -24.297 1 89.75 358 ASP B C 1
ATOM 6135 O O . ASP B 1 358 ? 21.141 -26.297 -25.031 1 89.75 358 ASP B O 1
ATOM 6139 N N . GLU B 1 359 ? 20 -27.531 -23.547 1 94.44 359 GLU B N 1
ATOM 6140 C CA . GLU B 1 359 ? 20.953 -28.641 -23.625 1 94.44 359 GLU B CA 1
ATOM 6141 C C . GLU B 1 359 ? 21.031 -29.203 -25.047 1 94.44 359 GLU B C 1
ATOM 6143 O O . GLU B 1 359 ? 20.062 -29.156 -25.797 1 94.44 359 GLU B O 1
ATOM 6148 N N . GLU B 1 360 ? 22.219 -29.766 -25.391 1 96.88 360 GLU B N 1
ATOM 6149 C CA . GLU B 1 360 ? 22.438 -30.328 -26.719 1 96.88 360 GLU B CA 1
ATOM 6150 C C . GLU B 1 360 ? 21.562 -31.578 -26.922 1 96.88 360 GLU B C 1
ATOM 6152 O O . GLU B 1 360 ? 21.406 -32.375 -26.016 1 96.88 360 GLU B O 1
ATOM 6157 N N . SER B 1 361 ? 21.109 -31.734 -28.234 1 97.81 361 SER B N 1
ATOM 6158 C CA . SER B 1 361 ? 20.172 -32.812 -28.562 1 97.81 361 SER B CA 1
ATOM 6159 C C . SER B 1 361 ? 20.781 -34.188 -28.25 1 97.81 361 SER B C 1
ATOM 6161 O O . SER B 1 361 ? 20.078 -35.094 -27.812 1 97.81 361 SER B O 1
ATOM 6163 N N . GLU B 1 362 ? 22.109 -34.281 -28.438 1 97.88 362 GLU B N 1
ATOM 6164 C CA . GLU B 1 362 ? 22.766 -35.562 -28.172 1 97.88 362 GLU B CA 1
ATOM 6165 C C . GLU B 1 362 ? 22.688 -35.938 -26.688 1 97.88 362 GLU B C 1
ATOM 6167 O O . GLU B 1 362 ? 22.438 -37.094 -26.344 1 97.88 362 GLU B O 1
ATOM 6172 N N . ILE B 1 363 ? 22.875 -34.969 -25.906 1 98.06 363 ILE B N 1
ATOM 6173 C CA . ILE B 1 363 ? 22.859 -35.188 -24.469 1 98.06 363 ILE B CA 1
ATOM 6174 C C . ILE B 1 363 ? 21.438 -35.531 -24.016 1 98.06 363 ILE B C 1
ATOM 6176 O O . ILE B 1 363 ? 21.234 -36.469 -23.234 1 98.06 363 ILE B O 1
ATOM 6180 N N . ILE B 1 364 ? 20.453 -34.781 -24.5 1 98.38 364 ILE B N 1
ATOM 6181 C CA . ILE B 1 364 ? 19.062 -35.062 -24.156 1 98.38 364 ILE B CA 1
ATOM 6182 C C . ILE B 1 364 ? 18.688 -36.469 -24.594 1 98.38 364 ILE B C 1
ATOM 6184 O O . ILE B 1 364 ? 18.125 -37.219 -23.812 1 98.38 364 ILE B O 1
ATOM 6188 N N . PHE B 1 365 ? 19 -36.812 -25.828 1 98.31 365 PHE B N 1
ATOM 6189 C CA . PHE B 1 365 ? 18.641 -38.094 -26.391 1 98.31 365 PHE B CA 1
ATOM 6190 C C . PHE B 1 365 ? 19.297 -39.219 -25.594 1 98.31 365 PHE B C 1
ATOM 6192 O O . PHE B 1 365 ? 18.656 -40.219 -25.266 1 98.31 365 PHE B O 1
ATOM 6199 N N . ASN B 1 366 ? 20.562 -39.031 -25.281 1 98.19 366 ASN B N 1
ATOM 6200 C CA . ASN B 1 366 ? 21.266 -40.062 -24.5 1 98.19 366 ASN B CA 1
ATOM 6201 C C . ASN B 1 366 ? 20.656 -40.219 -23.109 1 98.19 366 ASN B C 1
ATOM 6203 O O . ASN B 1 366 ? 20.609 -41.344 -22.594 1 98.19 366 ASN B O 1
ATOM 6207 N N . LYS B 1 367 ? 20.266 -39.188 -22.531 1 98.38 367 LYS B N 1
ATOM 6208 C CA . LYS B 1 367 ? 19.609 -39.25 -21.234 1 98.38 367 LYS B CA 1
ATOM 6209 C C . LYS B 1 367 ? 18.297 -40.031 -21.328 1 98.38 367 LYS B C 1
ATOM 6211 O O . LYS B 1 367 ? 17.984 -40.844 -20.469 1 98.38 367 LYS B O 1
ATOM 6216 N N . ILE B 1 368 ? 17.516 -39.75 -22.406 1 98.44 368 ILE B N 1
ATOM 6217 C CA . ILE B 1 368 ? 16.266 -40.469 -22.641 1 98.44 368 ILE B CA 1
ATOM 6218 C C . ILE B 1 368 ? 16.531 -41.969 -22.734 1 98.44 368 ILE B C 1
ATOM 6220 O O . ILE B 1 368 ? 15.883 -42.781 -22.047 1 98.44 368 ILE B O 1
ATOM 6224 N N . MET B 1 369 ? 17.484 -42.312 -23.5 1 98.12 369 MET B N 1
ATOM 6225 C CA . MET B 1 369 ? 17.812 -43.719 -23.703 1 98.12 369 MET B CA 1
ATOM 6226 C C . MET B 1 369 ? 18.297 -44.344 -22.406 1 98.12 369 MET B C 1
ATOM 6228 O O . MET B 1 369 ? 17.969 -45.5 -22.109 1 98.12 369 MET B O 1
ATOM 6232 N N . GLY B 1 370 ? 19.109 -43.594 -21.703 1 97.56 370 GLY B N 1
ATOM 6233 C CA . GLY B 1 370 ? 19.594 -44.062 -20.422 1 97.56 370 GLY B CA 1
ATOM 6234 C C . GLY B 1 370 ? 18.484 -44.344 -19.438 1 97.56 370 GLY B C 1
ATOM 6235 O O . GLY B 1 370 ? 18.516 -45.375 -18.719 1 97.56 370 GLY B O 1
ATOM 6236 N N . VAL B 1 371 ? 17.516 -43.531 -19.391 1 97.94 371 VAL B N 1
ATOM 6237 C CA . VAL B 1 371 ? 16.375 -43.688 -18.5 1 97.94 371 VAL B CA 1
ATOM 6238 C C . VAL B 1 371 ? 15.578 -44.938 -18.906 1 97.94 371 VAL B C 1
ATOM 6240 O O . VAL B 1 371 ? 15.156 -45.719 -18.062 1 97.94 371 VAL B O 1
ATOM 6243 N N . LEU B 1 372 ? 15.383 -45.125 -20.188 1 97.5 372 LEU B N 1
ATOM 6244 C CA . LEU B 1 372 ? 14.602 -46.25 -20.688 1 97.5 372 LEU B CA 1
ATOM 6245 C C . LEU B 1 372 ? 15.297 -47.562 -20.422 1 97.5 372 LEU B C 1
ATOM 6247 O O . LEU B 1 372 ? 14.641 -48.562 -20.156 1 97.5 372 LEU B O 1
ATOM 6251 N N . GLN B 1 373 ? 16.594 -47.5 -20.469 1 96.94 373 GLN B N 1
ATOM 6252 C CA . GLN B 1 373 ? 17.359 -48.719 -20.188 1 96.94 373 GLN B CA 1
ATOM 6253 C C . GLN B 1 373 ? 17.234 -49.125 -18.719 1 96.94 373 GLN B C 1
ATOM 6255 O O . GLN B 1 373 ? 17.328 -50.312 -18.391 1 96.94 373 GLN B O 1
ATOM 6260 N N . ASN B 1 374 ? 17.062 -48.188 -17.875 1 95.81 374 ASN B N 1
ATOM 6261 C CA . ASN B 1 374 ? 16.938 -48.438 -16.438 1 95.81 374 ASN B CA 1
ATOM 6262 C C . ASN B 1 374 ? 15.547 -48.031 -15.93 1 95.81 374 ASN B C 1
ATOM 6264 O O . ASN B 1 374 ? 15.422 -47.469 -14.836 1 95.81 374 ASN B O 1
ATOM 6268 N N . LYS B 1 375 ? 14.586 -48.25 -16.75 1 96.38 375 LYS B N 1
ATOM 6269 C CA . LYS B 1 375 ? 13.25 -47.688 -16.531 1 96.38 375 LYS B CA 1
ATOM 6270 C C . LYS B 1 375 ? 12.664 -48.188 -15.211 1 96.38 375 LYS B C 1
ATOM 6272 O O . LYS B 1 375 ? 12.141 -47.375 -14.422 1 96.38 375 LYS B O 1
ATOM 6277 N N . GLN B 1 376 ? 12.766 -49.469 -14.945 1 95.75 376 GLN B N 1
ATOM 6278 C CA . GLN B 1 376 ? 12.156 -50.031 -13.742 1 95.75 376 GLN B CA 1
ATOM 6279 C C . GLN B 1 376 ? 12.734 -49.406 -12.484 1 95.75 376 GLN B C 1
ATOM 6281 O O . GLN B 1 376 ? 11.992 -49.031 -11.562 1 95.75 376 GLN B O 1
ATOM 6286 N N . HIS B 1 377 ? 13.977 -49.188 -12.508 1 95.75 377 HIS B N 1
ATOM 6287 C CA . HIS B 1 377 ? 14.656 -48.625 -11.352 1 95.75 377 HIS B CA 1
ATOM 6288 C C . HIS B 1 377 ? 14.281 -47.156 -11.172 1 95.75 377 HIS B C 1
ATOM 6290 O O . HIS B 1 377 ? 13.984 -46.719 -10.055 1 95.75 377 HIS B O 1
ATOM 6296 N N . ILE B 1 378 ? 14.289 -46.438 -12.195 1 95.62 378 ILE B N 1
ATOM 6297 C CA . ILE B 1 378 ? 14.023 -45 -12.148 1 95.62 378 ILE B CA 1
ATOM 6298 C C . ILE B 1 378 ? 12.562 -44.75 -11.75 1 95.62 378 ILE B C 1
ATOM 6300 O O . ILE B 1 378 ? 12.273 -43.906 -10.93 1 95.62 378 ILE B O 1
ATOM 6304 N N . VAL B 1 379 ? 11.68 -45.531 -12.312 1 96.06 379 VAL B N 1
ATOM 6305 C CA . VAL B 1 379 ? 10.25 -45.375 -12.016 1 96.06 379 VAL B CA 1
ATOM 6306 C C . VAL B 1 379 ? 9.992 -45.719 -10.547 1 96.06 379 VAL B C 1
ATOM 6308 O O . VAL B 1 379 ? 9.227 -45 -9.875 1 96.06 379 VAL B O 1
ATOM 6311 N N . SER B 1 380 ? 10.609 -46.719 -10.07 1 96.88 380 SER B N 1
ATOM 6312 C CA . SER B 1 380 ? 10.461 -47.062 -8.664 1 96.88 380 SER B CA 1
ATOM 6313 C C . SER B 1 380 ? 10.945 -45.938 -7.758 1 96.88 380 SER B C 1
ATOM 6315 O O . SER B 1 380 ? 10.281 -45.594 -6.781 1 96.88 380 SER B O 1
ATOM 6317 N N . LYS B 1 381 ? 12.055 -45.406 -8.102 1 96 381 LYS B N 1
ATOM 6318 C CA . LYS B 1 381 ? 12.617 -44.312 -7.332 1 96 381 LYS B CA 1
ATOM 6319 C C . LYS B 1 381 ? 11.68 -43.094 -7.344 1 96 381 LYS B C 1
ATOM 6321 O O . LYS B 1 381 ? 11.414 -42.5 -6.297 1 96 381 LYS B O 1
ATOM 6326 N N . ILE B 1 382 ? 11.188 -42.781 -8.484 1 96 382 ILE B N 1
ATOM 6327 C CA . ILE B 1 382 ? 10.289 -41.625 -8.633 1 96 382 ILE B CA 1
ATOM 6328 C C . ILE B 1 382 ? 9.008 -41.875 -7.84 1 96 382 ILE B C 1
ATOM 6330 O O . ILE B 1 382 ? 8.555 -41.031 -7.09 1 96 382 ILE B O 1
ATOM 6334 N N . ASN B 1 383 ? 8.445 -43.062 -7.984 1 96.81 383 ASN B N 1
ATOM 6335 C CA . ASN B 1 383 ? 7.203 -43.375 -7.297 1 96.81 383 ASN B CA 1
ATOM 6336 C C . ASN B 1 383 ? 7.367 -43.312 -5.781 1 96.81 383 ASN B C 1
ATOM 6338 O O . ASN B 1 383 ? 6.48 -42.844 -5.078 1 96.81 383 ASN B O 1
ATOM 6342 N N . ASP B 1 384 ? 8.5 -43.812 -5.301 1 97.31 384 ASP B N 1
ATOM 6343 C CA . ASP B 1 384 ? 8.773 -43.781 -3.869 1 97.31 384 ASP B CA 1
ATOM 6344 C C . ASP B 1 384 ? 8.852 -42.344 -3.359 1 97.31 384 ASP B C 1
ATOM 6346 O O . ASP B 1 384 ? 8.258 -42 -2.332 1 97.31 384 ASP B O 1
ATOM 6350 N N . ASN B 1 385 ? 9.547 -41.562 -4.07 1 96.75 385 ASN B N 1
ATOM 6351 C CA . ASN B 1 385 ? 9.727 -40.188 -3.646 1 96.75 385 ASN B CA 1
ATOM 6352 C C . ASN B 1 385 ? 8.43 -39.375 -3.775 1 96.75 385 ASN B C 1
ATOM 6354 O O . ASN B 1 385 ? 8.133 -38.531 -2.932 1 96.75 385 ASN B O 1
ATOM 6358 N N . VAL B 1 386 ? 7.664 -39.625 -4.836 1 97.62 386 VAL B N 1
ATOM 6359 C CA . VAL B 1 386 ? 6.367 -38.969 -4.992 1 97.62 386 VAL B CA 1
ATOM 6360 C C . VAL B 1 386 ? 5.465 -39.344 -3.816 1 97.62 386 VAL B C 1
ATOM 6362 O O . VAL B 1 386 ? 4.785 -38.469 -3.26 1 97.62 386 VAL B O 1
ATOM 6365 N N . SER B 1 387 ? 5.504 -40.562 -3.418 1 97.56 387 SER B N 1
ATOM 6366 C CA . SER B 1 387 ? 4.703 -41.031 -2.285 1 97.56 387 SER B CA 1
ATOM 6367 C C . SER B 1 387 ? 5.098 -40.281 -1.004 1 97.56 387 SER B C 1
ATOM 6369 O O . SER B 1 387 ? 4.234 -39.906 -0.211 1 97.56 387 SER B O 1
ATOM 6371 N N . ILE B 1 388 ? 6.32 -40.125 -0.799 1 97.19 388 ILE B N 1
ATOM 6372 C CA . ILE B 1 388 ? 6.836 -39.438 0.374 1 97.19 388 ILE B CA 1
ATOM 6373 C C . ILE B 1 388 ? 6.367 -37.969 0.353 1 97.19 388 ILE B C 1
ATOM 6375 O O . ILE B 1 388 ? 5.922 -37.438 1.373 1 97.19 388 ILE B O 1
ATOM 6379 N N . LEU B 1 389 ? 6.461 -37.375 -0.761 1 97.5 389 LEU B N 1
ATOM 6380 C CA . LEU B 1 389 ? 6.059 -35.969 -0.906 1 97.5 389 LEU B CA 1
ATOM 6381 C C . LEU B 1 389 ? 4.555 -35.812 -0.693 1 97.5 389 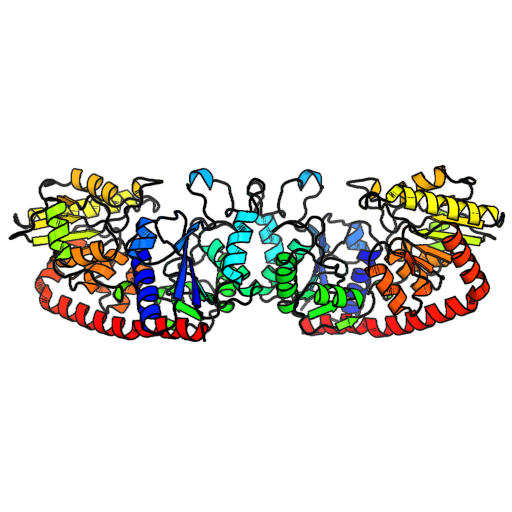LEU B C 1
ATOM 6383 O O . LEU B 1 389 ? 4.113 -34.875 -0.041 1 97.5 389 LEU B O 1
ATOM 6387 N N . GLN B 1 390 ? 3.785 -36.75 -1.249 1 97.69 390 GLN B N 1
ATOM 6388 C CA . GLN B 1 390 ? 2.332 -36.688 -1.148 1 97.69 390 GLN B CA 1
ATOM 6389 C C . GLN B 1 390 ? 1.876 -36.781 0.305 1 97.69 390 GLN B C 1
ATOM 6391 O O . GLN B 1 390 ? 0.884 -36.156 0.689 1 97.69 390 GLN B O 1
ATOM 6396 N N . LYS B 1 391 ? 2.607 -37.438 1.134 1 97 391 LYS B N 1
ATOM 6397 C CA . LYS B 1 391 ? 2.275 -37.594 2.549 1 97 391 LYS B CA 1
ATOM 6398 C C . LYS B 1 391 ? 2.43 -36.281 3.285 1 97 391 LYS B C 1
ATOM 6400 O O . LYS B 1 391 ? 1.798 -36.062 4.32 1 97 391 LYS B O 1
ATOM 6405 N N . LYS B 1 392 ? 3.16 -35.406 2.74 1 97.75 392 LYS B N 1
ATOM 6406 C CA . LYS B 1 392 ? 3.438 -34.125 3.387 1 97.75 392 LYS B CA 1
ATOM 6407 C C . LYS B 1 392 ? 2.414 -33.062 2.975 1 97.75 392 LYS B C 1
ATOM 6409 O O . LYS B 1 392 ? 2.299 -32 3.621 1 97.75 392 LYS B O 1
ATOM 6414 N N . LEU B 1 393 ? 1.611 -33.344 1.984 1 98.12 393 LEU B N 1
ATOM 6415 C CA . LEU B 1 393 ? 0.736 -32.344 1.384 1 98.12 393 LEU B CA 1
ATOM 6416 C C . LEU B 1 393 ? -0.401 -31.984 2.332 1 98.12 393 LEU B C 1
ATOM 6418 O O . LEU B 1 393 ? -0.938 -30.875 2.264 1 98.12 393 LEU B O 1
ATOM 6422 N N . GLY B 1 394 ? -0.755 -32.875 3.232 1 97.69 394 GLY B N 1
ATOM 6423 C CA . GLY B 1 394 ? -1.807 -32.594 4.199 1 97.69 394 GLY B CA 1
ATOM 6424 C C . GLY B 1 394 ? -1.513 -31.406 5.082 1 97.69 394 GLY B C 1
ATOM 6425 O O . GLY B 1 394 ? -2.432 -30.766 5.594 1 97.69 394 GLY B O 1
ATOM 6426 N N . ARG B 1 395 ? -0.283 -31.109 5.188 1 98.38 395 ARG B N 1
ATOM 6427 C CA . ARG B 1 395 ? 0.143 -29.984 6.012 1 98.38 395 ARG B CA 1
ATOM 6428 C C . ARG B 1 395 ? -0.417 -28.672 5.477 1 98.38 395 ARG B C 1
ATOM 6430 O O . ARG B 1 395 ? -0.779 -27.797 6.254 1 98.38 395 ARG B O 1
ATOM 6437 N N . TYR B 1 396 ? -0.531 -28.516 4.129 1 98.5 396 TYR B N 1
ATOM 6438 C CA . TYR B 1 396 ? -1.165 -27.344 3.549 1 98.5 396 TYR B CA 1
ATOM 6439 C C . TYR B 1 396 ? -2.572 -27.156 4.102 1 98.5 396 TYR B C 1
ATOM 6441 O O . TYR B 1 396 ? -2.965 -26.031 4.449 1 98.5 396 TYR B O 1
ATOM 6449 N N . VAL B 1 397 ? -3.262 -28.25 4.141 1 98.25 397 VAL B N 1
ATOM 6450 C CA . VAL B 1 397 ? -4.672 -28.25 4.523 1 98.25 397 VAL B CA 1
ATOM 6451 C C . VAL B 1 397 ? -4.805 -27.922 6.004 1 98.25 397 VAL B C 1
ATOM 6453 O O . VAL B 1 397 ? -5.672 -27.125 6.391 1 98.25 397 VAL B O 1
ATOM 6456 N N . GLU B 1 398 ? -3.922 -28.438 6.773 1 98.38 398 GLU B N 1
ATOM 6457 C CA . GLU B 1 398 ? -3.914 -28.156 8.203 1 98.38 398 GLU B CA 1
ATOM 6458 C C . GLU B 1 398 ? -3.646 -26.688 8.469 1 98.38 398 GLU B C 1
ATOM 6460 O O . GLU B 1 398 ? -4.32 -26.062 9.297 1 98.38 398 GLU B O 1
ATOM 6465 N N . LEU B 1 399 ? -2.707 -26.141 7.82 1 98.56 399 LEU B N 1
ATOM 6466 C CA . LEU B 1 399 ? -2.338 -24.75 8 1 98.56 399 LEU B CA 1
ATOM 6467 C C . LEU B 1 399 ? -3.496 -23.828 7.629 1 98.56 399 LEU B C 1
ATOM 6469 O O . LEU B 1 399 ? -3.822 -22.891 8.375 1 98.56 399 LEU B O 1
ATOM 6473 N N . ALA B 1 400 ? -4.109 -24.094 6.496 1 98.44 400 ALA B N 1
ATOM 6474 C CA . ALA B 1 400 ? -5.238 -23.281 6.051 1 98.44 400 ALA B CA 1
ATOM 6475 C C . ALA B 1 400 ? -6.41 -23.391 7.02 1 98.44 400 ALA B C 1
ATOM 6477 O O . ALA B 1 400 ? -7.027 -22.391 7.375 1 98.44 400 ALA B O 1
ATOM 6478 N N . TYR B 1 401 ? -6.676 -24.609 7.422 1 97.75 401 TYR B N 1
ATOM 6479 C CA . TYR B 1 401 ? -7.809 -24.859 8.312 1 97.75 401 TYR B CA 1
ATOM 6480 C C . TYR B 1 401 ? -7.59 -24.188 9.664 1 97.75 401 TYR B C 1
ATOM 6482 O O . TYR B 1 401 ? -8.531 -23.672 10.266 1 97.75 401 TYR B O 1
ATOM 6490 N N . ASN B 1 402 ? -6.352 -24.203 10.133 1 97.69 402 ASN B N 1
ATOM 6491 C CA . ASN B 1 402 ? -6.023 -23.562 11.406 1 97.69 402 ASN B CA 1
ATOM 6492 C C . ASN B 1 402 ? -6.266 -22.062 11.367 1 97.69 402 ASN B C 1
ATOM 6494 O O . ASN B 1 402 ? -6.566 -21.438 12.391 1 97.69 402 ASN B O 1
ATOM 6498 N N . LEU B 1 403 ? -6.172 -21.469 10.211 1 97.69 403 LEU B N 1
ATOM 6499 C CA . LEU B 1 403 ? -6.391 -20.031 10.062 1 97.69 403 LEU B CA 1
ATOM 6500 C C . LEU B 1 403 ? -7.879 -19.719 10.07 1 97.69 403 LEU B C 1
ATOM 6502 O O . LEU B 1 403 ? -8.266 -18.562 10.273 1 97.69 403 LEU B O 1
ATOM 6506 N N . LEU B 1 404 ? -8.703 -20.719 9.789 1 95.19 404 LEU B N 1
ATOM 6507 C CA . LEU B 1 404 ? -10.148 -20.531 9.766 1 95.19 404 LEU B CA 1
ATOM 6508 C C . LEU B 1 404 ? -10.727 -20.625 11.172 1 95.19 404 LEU B C 1
ATOM 6510 O O . LEU B 1 404 ? -11.805 -20.094 11.438 1 95.19 404 LEU B O 1
ATOM 6514 N N . THR B 1 405 ? -10.102 -21.344 12.047 1 83.88 405 THR B N 1
ATOM 6515 C CA . THR B 1 405 ? -10.617 -21.625 13.375 1 83.88 405 THR B CA 1
ATOM 6516 C C . THR B 1 405 ? -9.828 -20.859 14.438 1 83.88 405 THR B C 1
ATOM 6518 O O . THR B 1 405 ? -8.633 -20.594 14.258 1 83.88 405 THR B O 1
#

Sequence (810 aa):
MSYNILLYGGYTLWSAGDDAPMHFLTTQLKNKTDKDIKFTVFCRHPNTEFDTYYNVKTKQNFEYKTKELSSGRWMRGLNSSDNRKDLLDIATEISASDLIILGAGNFITEVSLDVLRGHFAQFVVLTLIADMCHTPCMLFGLSANKLKNPWTAKAAGWMLHRASCVTFREKNAVENLISSDVSLPQYELLPDAALGSPVANINRSKEILRNEHIDLSNKKVLAISIRDLSWMNADEKYQKNLKNTIDKWLYSDNQNVILFIPQCTYDVENSLTDDRYVAHKLSKQVNFPDRCFHIKNKYQAPDIECLYREADITLATRLHGSVFSAKMGTPVIGLCYEDKVKGFFRQLNCPELALKWDEESEIIFNKIMGVLQNKQHIVSKINDNVSILQKKLGRYVELAYNLLTMSYNILLYGGYTLWSAGDDAPMHFLTTQLKNKTDKDIKFTVFCRHPNTEFDTYYNVKTKQNFEYKTKELSSGRWMRGLNSSDNRKDLLDIATEISASDLIILGAGNFITEVSLDVLRGHFAQFVVLTLIADMCHTPCMLFGLSANKLKNPWTAKAAGWMLHRASCVTFREKNAVENLISSDVSLPQYELLPDAALGSPVANINRSKEILRNEHIDLSNKKVLAISIRDLSWMNADEKYQKNLKNTIDKWLYSDNQNVILFIPQCTYDVENSLTDDRYVAHKLSKQVNFPDRCFHIKNKYQAPDIECLYREADITLATRLHGSVFSAKMGTPVIGLCYEDKVKGFFRQLNCPELALKWDEESEIIFNKIMGVLQNKQHIVSKINDNVSILQKKLGRYVELAYNLLT

Organism: Desulfohalobium retbaense (strain ATCC 49708 / DSM 5692 / JCM 16813 / HR100) (NCBI:txid485915)

Solvent-accessible surface area (backbone atoms only — not comparable to full-atom values): 41240 Å² total; per-residue (Å²): 128,70,46,34,36,35,38,36,48,65,39,74,46,49,28,30,56,42,40,22,30,51,51,20,52,56,52,52,48,51,71,72,45,89,53,51,71,46,43,38,34,36,16,52,50,58,43,70,69,58,18,64,75,69,66,41,43,53,36,70,43,50,52,50,86,41,68,75,72,32,58,84,47,52,37,50,30,73,39,81,88,41,57,54,62,58,40,50,51,52,51,51,51,46,54,71,25,50,32,38,36,41,42,47,39,74,41,48,49,72,68,72,54,47,91,52,24,39,63,33,33,48,52,45,51,51,50,49,50,24,58,44,50,72,23,46,31,34,38,36,39,28,36,34,46,72,50,85,50,66,67,58,22,31,50,49,24,41,43,52,59,69,35,73,37,41,30,25,29,34,66,49,22,57,52,22,32,50,75,34,69,28,66,74,58,85,66,44,84,38,54,58,48,48,67,58,26,70,73,54,61,88,60,48,34,58,52,51,32,54,76,60,72,53,81,67,79,90,46,45,32,40,28,34,20,61,66,71,47,58,90,70,76,48,32,64,61,29,51,50,24,50,41,47,26,51,40,51,52,43,69,72,33,89,48,34,32,38,37,38,47,53,53,26,63,32,62,86,84,39,62,60,57,10,20,52,51,50,50,52,61,50,42,71,71,36,88,60,43,90,44,50,43,64,57,80,74,91,71,54,36,33,57,51,34,42,43,33,54,74,27,65,32,34,42,14,45,40,54,47,45,38,50,31,18,40,68,49,53,15,45,56,35,33,26,36,80,49,63,68,41,48,26,52,27,48,67,46,72,39,53,86,40,48,37,57,48,64,47,53,27,68,57,55,44,50,50,52,52,52,44,64,75,41,36,71,62,52,30,51,48,40,42,53,33,48,52,56,42,46,69,51,49,57,53,60,46,50,55,55,53,53,61,68,99,126,69,46,36,36,36,37,35,47,66,39,74,46,49,29,30,58,43,40,22,29,52,50,21,51,57,53,50,49,51,70,72,45,92,55,51,72,45,42,37,33,36,16,52,47,58,43,69,68,56,18,65,74,70,66,40,41,53,36,68,42,50,51,52,85,42,66,76,73,32,59,87,47,51,36,50,30,71,37,81,88,42,57,54,61,60,38,48,50,53,50,50,50,46,54,70,25,49,31,39,36,41,41,45,40,77,41,50,50,70,68,73,55,48,90,52,26,41,65,35,35,49,53,44,51,51,49,49,51,23,60,43,50,71,24,44,32,34,38,37,40,28,35,34,46,71,51,82,50,67,65,57,22,31,51,49,23,41,44,54,59,67,35,73,37,40,30,25,30,35,67,48,22,56,53,23,32,52,76,34,69,28,64,74,57,83,66,44,84,38,55,60,49,48,66,59,27,72,74,52,60,88,60,47,34,57,51,50,32,54,77,60,72,54,81,66,79,90,46,47,31,40,28,34,21,61,65,73,45,60,89,71,76,48,32,65,60,29,52,51,23,50,40,48,26,51,41,51,52,41,68,74,34,90,49,34,32,38,36,39,48,54,52,26,63,33,61,86,86,39,60,61,57,10,20,53,51,50,50,52,61,51,40,71,71,35,87,60,44,91,44,51,44,64,54,80,74,91,70,54,36,34,55,52,34,44,44,33,56,73,26,67,31,32,44,13,45,40,54,48,45,38,52,32,19,40,69,50,54,15,45,56,34,32,27,38,80,47,63,69,40,48,27,52,27,49,69,44,72,40,52,86,39,49,37,56,48,65,47,53,28,67,59,53,44,49,49,54,51,52,45,62,74,42,35,71,62,52,30,49,48,41,44,53,33,48,51,58,42,47,68,49,50,57,52,60,50,51,54,54,51,54,61,68,99